Protein AF-0000000080745290 (afdb_homodimer)

Foldseek 3Di:
DPPVVVVVVVCVPPCVVVVLADADCLLVVCVCPQPVVCVLFQEFVLLVFNAAGPQLVVVLVCVVVVAQADFCVDDDPNNVVLVVLLVVLQCVVCVQQQADPVFKGKAKDQFLLRQLVLLLLLQLLVCCVDPVRFEAEEEELLDFLSNVVSCVSGVNRYYYQQDPVSLVVCLVPVPVDPSGPDQLQTAYEYEYEQARSAAQFGDDLQSQLSLCPRPSNVNYAYEYECASVLQQARNSVQNVDLNRHGQKYKYFCSSNRVDDSIIMIMGGQVNLVSSLSRDDAAPQFWPDDDPPDPVDTHGQDQDPDDDDDGDDSNSNRRHDGDPSSRSSSSSSSSVVSCVSQVGSSSSSNNLLNVLLVLLVLQQPDAAPVRHHQKDWQDPDSVQRNPSSTGGSKTKIFGAAPVGFTDQQLVVQVLCVVLRQHWDKFASRNVSVLCVSQVPDPVNVVVCVVVVDDGRPSVPQDDPRTGSMIIMGHDGSSRDVVSSVSVSLSSCCPHHPPPDDRPPPPDPPPPPPPPDPPPPPDPPPPPDPPDPPPDD/DPPVVVVVVVCVPPCVVVVLADADCLLVVCLCPQPVVCLLFQEFVLLVFNAAGPQLVVVLVCVVVVAQADFCVDDDPNNVVLVVLLVVLQCVVCVQQQADPVFKGKAKDQFLLRQLVLLLLLQLLVCCVDPVRFEAEEEELLDFLSNVVSCVSGVNRYYYQQDPVSLVVCLVPVPVDPSGPDFLQTAYEYEYEQARSAAQFGDDLQSQLSLCPRPSNVNYAYEYECASVLQQARNSVQNVDLNRHGQKYKYACSSNRVDDSIIMIMGGQVNLVSSLSRDDAAPQFWPDDDPPDPVDTHGQDQDPDDDDDGDDSNSNRRHDGDPSSRSSSSSSSSVVSCVSQVGSSSSSNNLLNVLLVLLVLQQPDAAPVRHHQKDWQDPDSVQRNPSSTGGSKTKIFGAAPVGFTDQQLVVQVLCVVLRHHWDKFASRNVSSLCVSQVPDPVNVVVCVVVVDDGRPSVPQDDPRTGSMIIMGHDGSSRDVVSSVSVSLSSCCPHHPDPDDRPPPPDPPPPPPPPDPPPPPPPPPPPDPPDPPPDD

Sequence (1070 aa):
MVDTNTALEQRSERDIRSPDMEYNLSVEDFREYEYPNMVQGAYLDHGGATIYARSLITGFSQAMIGNLWGNPHSENLPAKLSGDMIDNIRAKALDFLGADPKYFDLVFVANATAAIKLVADAFRDIGEKTPTKGFWYGCHKEAHTSIIGVRALTSGDYHCFEDDESVEEWISRPFSCQSRRGKSTSLGLFAYPGQSNLSGRRLPQDWSKRIRQHPQLRNVYTLFDAAALAMTSSLSSLFHDPMDAPDFTCLSFYKIFGFPDLGALVVRRASGHILNLRRYFGGGTIAQLSPSKDSRVMKKVPGLGDLHKIWDIHEGVEDGTLPFHSILALGVAIDTHLRLYGSMDMISRHCCYLARYLYERLVDLKHRNGSPLIELYVDSPFMYGDPSLQGPTFAFNIMKEDGSYIPWTEVERLANSAGVYIRAGGVCCPGGVAKALDYEDWEWDRIFSSGHACGSSEMAVIHNKPTGIVRASLGPMTTKRDIQAFISFLSNEFSTKSAPIPRLLGTAKDLPLREKFPYLTSEKEFSERDLVYEHMVDTNTALEQRSERDIRSPDMEYNLSVEDFREYEYPNMVQGAYLDHGGATIYARSLITGFSQAMIGNLWGNPHSENLPAKLSGDMIDNIRAKALDFLGADPKYFDLVFVANATAAIKLVADAFRDIGEKTPTKGFWYGCHKEAHTSIIGVRALTSGDYHCFEDDESVEEWISRPFSCQSRRGKSTSLGLFAYPGQSNLSGRRLPQDWSKRIRQHPQLRNVYTLFDAAALAMTSSLSSLFHDPMDAPDFTCLSFYKIFGFPDLGALVVRRASGHILNLRRYFGGGTIAQLSPSKDSRVMKKVPGLGDLHKIWDIHEGVEDGTLPFHSILALGVAIDTHLRLYGSMDMISRHCCYLARYLYERLVDLKHRNGSPLIELYVDSPFMYGDPSLQGPTFAFNIMKEDGSYIPWTEVERLANSAGVYIRAGGVCCPGGVAKALDYEDWEWDRIFSSGHACGSSEMAVIHNKPTGIVRASLGPMTTKRDIQAFISFLSNEFSTKSAPIPRLLGTAKDLPLREKFPYLTSEKEFSERDLVYEH

Organism: Fusarium oxysporum (strain Fo5176) (NCBI:txid660025)

pLDDT: mean 84.32, std 21.54, range [19.19, 98.94]

Nearest PDB structures (foldseek):
  3a9x-assembly1_B  TM=7.193E-01  e=2.492E-14  Rattus norvegicus
  3gzd-assembly1_B  TM=7.417E-01  e=5.831E-14  Homo sapiens
  3gzd-assembly2_D  TM=7.505E-01  e=1.046E-13  Homo sapiens
  3a9y-assembly1_A  TM=7.311E-01  e=6.838E-14  Rattus norvegicus
  3gzd-assembly2_C  TM=7.214E-01  e=2.201E-13  Homo sapiens

Secondary structure (DSSP, 8-state):
--TTHHHHHHHHSS----TT----THHHHHHHHH-GGGGGSEE-BTTT--PPPHHHHHHHHHHHHHS----TTS-SHHHHHHHHHHHHHHHHHHHHHT--TTTEEEEEESSHHHHHHHHHHHHHHHHTTSTTSS-EEEEETT--HHHHGGGGGTTT-EEEE-SHHHHHHHHH-TTT-TT-SS-TTS-EEEEEESB-TTT-BBPPS-HHHHHHH-GGGTTEEEEEE-TTGGGTS--HHHHSSTTTS-SEEEEETHHHHS----EEEEEEGGGTHHHHT-S---TTSEEEE-SS-GGGEEE----SSSSS----HHHHH--S---HHHHHHHHHHHHHHHHHH--HHHHHHHHHHHHHHHHHHHHH-B-TTS-BSEEE--S-GGGTT-TTTB-SEEEEEEB-TTSPBPPHHHHHHHHHHTTEE-EEE-TT-HHHHHHHHT--HHHHHHHHHTT--TT-GGGSEETTEESSEEEEE--TT--HHHHHHHHHHHHHHHSS--------S--TTSS------GGG--------TT-----/--TTHHHHHHHHSS----TT----THHHHHHHHH-GGGGGSEE-BTTT--PPPHHHHHHHHHHHHHS----TTS-SHHHHHHHHHHHHHHHHHHHHHT--TTTEEEEEESSHHHHHHHHHHHHHHHHTTSTTSS-EEEEETT--HHHHGGGGGTTT-EEEE-SHHHHHHHHH-TTT-TT-SS-TTS-EEEEEESB-TTT-BBPPS-HHHHHHH-GGGTTEEEEEE-TTGGGTS--HHHHSSTTTS-SEEEEETHHHHS----EEEEEEGGGTHHHHT-S---TTSEEEE-SS-GGGEEE----SSSSS----HHHHH--S---HHHHHHHHHHHHHHHHHH--HHHHHHHHHHHHHHHHHHHHH-B-TTS-BSEEE--S-GGGTT-TTTB-SEEEEEEB-TTSPBPPHHHHHHHHHHTTEE-EEE-TT-HHHHHHHHT--HHHHHHHHHTT--TT-GGGSEETTEESSEEEEE--TT--HHHHHHHHHHHHHHHSS--------S--GGGS------GGG--------TT-----

InterPro domains:
  IPR000192 Aminotransferase class V domain [PF00266] (43-368)
  IPR015421 Pyridoxal phosphate-dependent transferase, major domain [G3DSA:3.40.640.10] (59-334)
  IPR015422 Pyridoxal phosphate-dependent transferase, small domain [G3DSA:3.90.1150.10] (335-497)
  IPR015424 Pyridoxal phosphate-dependent transferase [SSF53383] (37-490)

Structure (mmCIF, N/CA/C/O backbone):
data_AF-0000000080745290-model_v1
#
loop_
_entity.id
_entity.type
_entity.pdbx_description
1 polymer 'Aminotransferase class V domain-containing protein'
#
loop_
_atom_site.group_PDB
_atom_site.id
_atom_site.type_symbol
_atom_site.label_atom_id
_atom_site.label_alt_id
_atom_site.label_comp_id
_atom_site.label_asym_id
_atom_site.label_entity_id
_atom_site.label_seq_id
_atom_site.pdbx_PDB_ins_code
_atom_site.Cartn_x
_atom_site.Cartn_y
_atom_site.Cartn_z
_atom_site.occupancy
_atom_site.B_iso_or_equiv
_atom_site.auth_seq_id
_atom_site.auth_comp_id
_atom_site.auth_asym_id
_atom_site.auth_atom_id
_atom_site.pdbx_PDB_model_num
ATOM 1 N N . MET A 1 1 ? -11.633 58.531 32.062 1 24.81 1 MET A N 1
ATOM 2 C CA . MET A 1 1 ? -10.75 57.375 31.953 1 24.81 1 MET A CA 1
ATOM 3 C C . MET A 1 1 ? -11.555 56.125 31.703 1 24.81 1 MET A C 1
ATOM 5 O O . MET A 1 1 ? -11 55 31.719 1 24.81 1 MET A O 1
ATOM 9 N N . VAL A 1 2 ? -12.828 56.156 31.984 1 30.78 2 VAL A N 1
ATOM 10 C CA . VAL A 1 2 ? -13.969 55.219 32 1 30.78 2 VAL A CA 1
ATOM 11 C C . VAL A 1 2 ? -14.25 54.75 30.578 1 30.78 2 VAL A C 1
ATOM 13 O O . VAL A 1 2 ? -14.797 53.656 30.391 1 30.78 2 VAL A O 1
ATOM 16 N N . ASP A 1 3 ? -14.164 55.656 29.609 1 30.8 3 ASP A N 1
ATOM 17 C CA . ASP A 1 3 ? -14.805 55.5 28.312 1 30.8 3 ASP A CA 1
ATOM 18 C C . ASP A 1 3 ? -14.008 54.562 27.422 1 30.8 3 ASP A C 1
ATOM 20 O O . ASP A 1 3 ? -14.438 54.219 26.312 1 30.8 3 ASP A O 1
ATOM 24 N N . THR A 1 4 ? -12.703 54.5 27.703 1 33.91 4 THR A N 1
ATOM 25 C CA . THR A 1 4 ? -11.844 53.781 26.781 1 33.91 4 THR A CA 1
ATOM 26 C C . THR A 1 4 ? -12.055 52.281 26.906 1 33.91 4 THR A C 1
ATOM 28 O O . THR A 1 4 ? -11.523 51.5 26.125 1 33.91 4 THR A O 1
ATOM 31 N N . ASN A 1 5 ? -12.516 51.844 28.094 1 33.38 5 ASN A N 1
ATOM 32 C CA . ASN A 1 5 ? -12.625 50.406 28.359 1 33.38 5 ASN A CA 1
ATOM 33 C C . ASN A 1 5 ? -13.727 49.75 27.531 1 33.38 5 ASN A C 1
ATOM 35 O O . ASN A 1 5 ? -13.75 48.531 27.359 1 33.38 5 ASN A O 1
ATOM 39 N N . THR A 1 6 ? -14.836 50.5 27.312 1 36.62 6 THR A N 1
ATOM 40 C CA . THR A 1 6 ? -16 49.969 26.625 1 36.62 6 THR A CA 1
ATOM 41 C C . THR A 1 6 ? -15.672 49.656 25.156 1 36.62 6 THR A C 1
ATOM 43 O O . THR A 1 6 ? -16.344 48.844 24.531 1 36.62 6 THR A O 1
ATOM 46 N N . ALA A 1 7 ? -14.797 50.469 24.672 1 38.28 7 ALA A N 1
ATOM 47 C CA . ALA A 1 7 ? -14.508 50.375 23.25 1 38.28 7 ALA A CA 1
ATOM 48 C C . ALA A 1 7 ? -13.797 49.062 22.906 1 38.28 7 ALA A C 1
ATOM 50 O O . ALA A 1 7 ? -13.93 48.531 21.797 1 38.28 7 ALA A O 1
ATOM 51 N N . LEU A 1 8 ? -12.977 48.531 23.859 1 35.56 8 LEU A N 1
ATOM 52 C CA . LEU A 1 8 ? -12.266 47.281 23.656 1 35.56 8 LEU A CA 1
ATOM 53 C C . LEU A 1 8 ? -13.227 46.094 23.672 1 35.56 8 LEU A C 1
ATOM 55 O O . LEU A 1 8 ? -13.016 45.125 22.953 1 35.56 8 LEU A O 1
ATOM 59 N N . GLU A 1 9 ? -14.203 46.094 24.656 1 34.75 9 GLU A N 1
ATOM 60 C CA . GLU A 1 9 ? -15.156 45 24.766 1 34.75 9 GLU A CA 1
ATOM 61 C C . GLU A 1 9 ? -15.977 44.875 23.484 1 34.75 9 GLU A C 1
ATOM 63 O O . GLU A 1 9 ? -16.281 43.75 23.047 1 34.75 9 GLU A O 1
ATOM 68 N N . GLN A 1 10 ? -16.594 45.969 23.016 1 34.38 10 GLN A N 1
ATOM 69 C CA . GLN A 1 10 ? -17.438 46 21.828 1 34.38 10 GLN A CA 1
ATOM 70 C C . GLN A 1 10 ? -16.641 45.656 20.562 1 34.38 10 GLN A C 1
ATOM 72 O O . GLN A 1 10 ? -17.203 45.125 19.594 1 34.38 10 GLN A O 1
ATOM 77 N N . ARG A 1 11 ? -15.43 46.125 20.422 1 35.78 11 ARG A N 1
ATOM 78 C CA . ARG A 1 11 ? -14.617 45.844 19.25 1 35.78 11 ARG A CA 1
ATOM 79 C C . ARG A 1 11 ? -14.219 44.375 19.188 1 35.78 11 ARG A C 1
ATOM 81 O O . ARG A 1 11 ? -13.797 43.875 18.141 1 35.78 11 ARG A O 1
ATOM 88 N N . SER A 1 12 ? -14.094 43.656 20.344 1 34.28 12 SER A N 1
ATOM 89 C CA . SER A 1 12 ? -13.648 42.281 20.375 1 34.28 12 SER A CA 1
ATOM 90 C C . SER A 1 12 ? -14.695 41.344 19.75 1 34.28 12 SER A C 1
ATOM 92 O O . SER A 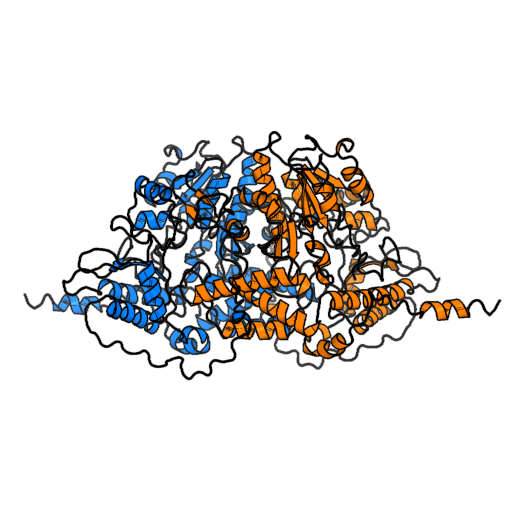1 12 ? -14.344 40.375 19.094 1 34.28 12 SER A O 1
ATOM 94 N N . GLU A 1 13 ? -15.953 41.406 20.188 1 35.72 13 GLU A N 1
ATOM 95 C CA . GLU A 1 13 ? -17.016 40.719 19.453 1 35.72 13 GLU A CA 1
ATOM 96 C C . GLU A 1 13 ? -17.141 41.281 18.031 1 35.72 13 GLU A C 1
ATOM 98 O O . GLU A 1 13 ? -18.109 41 17.328 1 35.72 13 GLU A O 1
ATOM 103 N N . ARG A 1 14 ? -16.609 42.406 17.812 1 34.97 14 ARG A N 1
ATOM 104 C CA . ARG A 1 14 ? -16.703 42.938 16.453 1 34.97 14 ARG A CA 1
ATOM 105 C C . ARG A 1 14 ? -16.562 41.844 15.414 1 34.97 14 ARG A C 1
ATOM 107 O O . ARG A 1 14 ? -15.891 40.844 15.664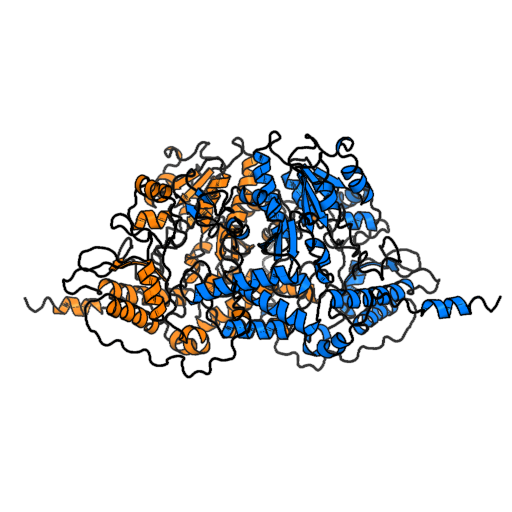 1 34.97 14 ARG A O 1
ATOM 114 N N . ASP A 1 15 ? -17.391 41.844 14.281 1 38.53 15 ASP A N 1
ATOM 115 C CA . ASP A 1 15 ? -17.766 41.094 13.078 1 38.53 15 ASP A CA 1
ATOM 116 C C . ASP A 1 15 ? -16.531 40.625 12.312 1 38.53 15 ASP A C 1
ATOM 118 O O . ASP A 1 15 ? -16.109 41.281 11.359 1 38.53 15 ASP A O 1
ATOM 122 N N . ILE A 1 16 ? -15.469 40.438 12.844 1 42.81 16 ILE A N 1
ATOM 123 C CA . ILE A 1 16 ? -14.461 39.812 11.977 1 42.81 16 ILE A CA 1
ATOM 124 C C . ILE A 1 16 ? -15.109 38.688 11.164 1 42.81 16 ILE A C 1
ATOM 126 O O . ILE A 1 16 ? -15.125 37.531 11.594 1 42.81 16 ILE A O 1
ATOM 130 N N . ARG A 1 17 ? -16.25 38.844 10.836 1 47.91 17 ARG A N 1
ATOM 131 C CA . ARG A 1 17 ? -16.875 38 9.797 1 47.91 17 ARG A CA 1
ATOM 132 C C . ARG A 1 17 ? -15.984 37.906 8.57 1 47.91 17 ARG A C 1
ATOM 134 O O . ARG A 1 17 ? -16.172 38.656 7.598 1 47.91 17 ARG A O 1
ATOM 141 N N . SER A 1 18 ? -14.734 37.562 8.781 1 65.62 18 SER A N 1
ATOM 142 C CA . SER A 1 18 ? -13.961 37.312 7.57 1 65.62 18 SER A CA 1
ATOM 143 C C . SER A 1 18 ? -14.641 36.281 6.688 1 65.62 18 SER A C 1
ATOM 145 O O . SER A 1 18 ? -15.172 35.281 7.184 1 65.62 18 SER A O 1
ATOM 147 N N . PRO A 1 19 ? -14.992 36.719 5.523 1 72.5 19 PRO A N 1
ATOM 148 C CA . PRO A 1 19 ? -15.609 35.781 4.578 1 72.5 19 PRO A CA 1
ATOM 149 C C . PRO A 1 19 ? -14.93 34.406 4.574 1 72.5 19 PRO A C 1
ATOM 151 O O . PRO A 1 19 ? -15.508 33.438 4.082 1 72.5 19 PRO A O 1
ATOM 154 N N . ASP A 1 20 ? -13.898 34.375 5.367 1 85.5 20 ASP A N 1
ATOM 155 C CA . ASP A 1 20 ? -13.141 33.125 5.344 1 85.5 20 ASP A CA 1
ATOM 156 C C . ASP A 1 20 ? -13.43 32.281 6.578 1 85.5 20 ASP A C 1
ATOM 158 O O . ASP A 1 20 ? -12.844 31.219 6.762 1 85.5 20 ASP A O 1
ATOM 162 N N . MET A 1 21 ? -14.383 32.719 7.402 1 90.75 21 MET A N 1
ATOM 163 C CA . MET A 1 21 ? -14.758 32 8.609 1 90.75 21 MET A CA 1
ATOM 164 C C . MET A 1 21 ? -16.281 31.859 8.719 1 90.75 21 MET A C 1
ATOM 166 O O . MET A 1 21 ? -16.984 32.875 8.82 1 90.75 21 MET A O 1
ATOM 170 N N . GLU A 1 22 ? -16.688 30.672 8.742 1 94.38 22 GLU A N 1
ATOM 171 C CA . GLU A 1 22 ? -18.109 30.406 8.891 1 94.38 22 GLU A CA 1
ATOM 172 C C . GLU A 1 22 ? -18.359 29.031 9.523 1 94.38 22 GLU A C 1
ATOM 174 O O . GLU A 1 22 ? -17.859 28.016 9.023 1 94.38 22 GLU A O 1
ATOM 179 N N . TYR A 1 23 ? -19.047 29.078 10.641 1 96.44 23 TYR A N 1
ATOM 180 C CA . TYR A 1 23 ? -19.438 27.828 11.266 1 96.44 23 TYR A CA 1
ATOM 181 C C . TYR A 1 23 ? -20.516 27.109 10.445 1 96.44 23 TYR A C 1
ATOM 183 O O . TYR A 1 23 ? -21.562 27.688 10.164 1 96.44 23 TYR A O 1
ATOM 191 N N . ASN A 1 24 ? -20.297 25.922 10.07 1 96.12 24 ASN A N 1
ATOM 192 C CA . ASN A 1 24 ? -21.266 25.141 9.297 1 96.12 24 ASN A CA 1
ATOM 193 C C . ASN A 1 24 ? -22.281 24.453 10.195 1 96.12 24 ASN A C 1
ATOM 195 O O . ASN A 1 24 ? -22.047 23.344 10.68 1 96.12 24 ASN A O 1
ATOM 199 N N . LEU A 1 25 ? -23.438 24.953 10.305 1 95.62 25 LEU A N 1
ATOM 200 C CA . LEU A 1 25 ? -24.469 24.453 11.211 1 95.62 25 LEU A CA 1
ATOM 201 C C . LEU A 1 25 ? -24.938 23.062 10.797 1 95.62 25 LEU A C 1
ATOM 203 O O . LEU A 1 25 ? -25.438 22.297 11.625 1 95.62 25 LEU A O 1
ATOM 207 N N . SER A 1 26 ? -24.781 22.734 9.531 1 95.81 26 SER A N 1
ATOM 208 C CA . SER A 1 26 ? -25.219 21.422 9.047 1 95.81 26 SER A CA 1
ATOM 209 C C . SER A 1 26 ? -24.469 20.297 9.75 1 95.81 26 SER A C 1
ATOM 211 O O . SER A 1 26 ? -24.984 19.188 9.883 1 95.81 26 SER A O 1
ATOM 213 N N . VAL A 1 27 ? -23.266 20.562 10.188 1 97.38 27 VAL A N 1
ATOM 214 C CA . VAL A 1 27 ? -22.453 19.562 10.859 1 97.38 27 VAL A CA 1
ATOM 215 C C . VAL A 1 27 ? -23.141 19.109 12.141 1 97.38 27 VAL A C 1
ATOM 217 O O . VAL A 1 27 ? -23.141 17.922 12.484 1 97.38 27 VAL A O 1
ATOM 220 N N . GLU A 1 28 ? -23.812 20.047 12.812 1 95.38 28 GLU A N 1
ATOM 221 C CA . GLU A 1 28 ? -24.547 19.703 14.023 1 95.38 28 GLU A CA 1
ATOM 222 C C . GLU A 1 28 ? -25.703 18.75 13.711 1 95.38 28 GLU A C 1
ATOM 224 O O . GLU A 1 28 ? -26.031 17.891 14.539 1 95.38 28 GLU A O 1
ATOM 229 N N . ASP A 1 29 ? -26.203 18.859 12.562 1 95.56 29 ASP A N 1
ATOM 230 C CA . ASP A 1 29 ? -27.391 18.094 12.188 1 95.56 29 ASP A CA 1
ATOM 231 C C . ASP A 1 29 ? -27.047 16.641 11.922 1 95.56 29 ASP A C 1
ATOM 233 O O . ASP A 1 29 ? -27.766 15.734 12.352 1 95.56 29 ASP A O 1
ATOM 237 N N . PHE A 1 30 ? -25.922 16.422 11.234 1 96.88 30 PHE A N 1
ATOM 238 C CA . PHE A 1 30 ? -25.672 15.047 10.805 1 96.88 30 PHE A CA 1
ATOM 239 C C . PHE A 1 30 ? -24.625 14.383 11.688 1 96.88 30 PHE A C 1
ATOM 241 O O . PHE A 1 30 ? -24.422 13.172 11.609 1 96.88 30 PHE A O 1
ATOM 248 N N . ARG A 1 31 ? -24.016 15.047 12.586 1 96.12 31 ARG A N 1
ATOM 249 C CA . ARG A 1 31 ? -22.859 14.562 13.352 1 96.12 31 ARG A CA 1
ATOM 250 C C . ARG A 1 31 ? -23.219 13.305 14.141 1 96.12 31 ARG A C 1
ATOM 252 O O . ARG A 1 31 ? -22.484 12.312 14.109 1 96.12 31 ARG A O 1
ATOM 259 N N . GLU A 1 32 ? -24.297 13.234 14.773 1 93.94 32 GLU A N 1
ATOM 260 C CA . GLU A 1 32 ? -24.672 12.117 15.625 1 93.94 32 GLU A CA 1
ATOM 261 C C . GLU A 1 32 ? -24.969 10.867 14.805 1 93.94 32 GLU A C 1
ATOM 263 O O . GLU A 1 32 ? -24.656 9.75 15.227 1 93.94 32 GLU A O 1
ATOM 268 N N . TYR A 1 33 ? -25.5 11.086 13.688 1 96.25 33 TYR A N 1
ATOM 269 C CA . TYR A 1 33 ? -25.891 9.953 12.844 1 96.25 33 TYR A CA 1
ATOM 270 C C . TYR A 1 33 ? -24.703 9.453 12.039 1 96.25 33 TYR A C 1
ATOM 272 O O . TYR A 1 33 ? -24.453 8.242 11.953 1 96.25 33 TYR A O 1
ATOM 280 N N . GLU A 1 34 ? -23.938 10.328 11.43 1 98 34 GLU A N 1
ATOM 281 C CA . GLU A 1 34 ? -22.859 9.969 10.5 1 98 34 GLU A CA 1
ATOM 282 C C . GLU A 1 34 ? -21.594 9.562 11.25 1 98 34 GLU A C 1
ATOM 284 O O . GLU A 1 34 ? -20.766 8.828 10.711 1 98 34 GLU A O 1
ATOM 289 N N . TYR A 1 35 ? -21.531 10.07 12.508 1 97.19 35 TYR A N 1
ATOM 290 C CA . TYR A 1 35 ? -20.328 9.773 13.297 1 97.19 35 TYR A CA 1
ATOM 291 C C . TYR A 1 35 ? -20.703 9.281 14.688 1 97.19 35 TYR A C 1
ATOM 293 O O . TYR A 1 35 ? -20.312 9.875 15.695 1 97.19 35 TYR A O 1
ATOM 301 N N . PRO A 1 36 ? -21.328 8.141 14.719 1 93.56 36 PRO A N 1
ATOM 302 C CA . PRO A 1 36 ? -21.812 7.633 16 1 93.56 36 PRO A CA 1
ATOM 303 C C . PRO A 1 36 ? -20.672 7.293 16.969 1 93.56 36 PRO A C 1
ATOM 305 O O . PRO A 1 36 ? -20.844 7.371 18.188 1 93.56 36 PRO A O 1
ATOM 308 N N . ASN A 1 37 ? -19.562 6.98 16.453 1 89.94 37 ASN A N 1
ATOM 309 C CA . ASN A 1 37 ? -18.438 6.555 17.281 1 89.94 37 ASN A CA 1
ATOM 310 C C . ASN A 1 37 ? -17.812 7.73 18.031 1 89.94 37 ASN A C 1
ATOM 312 O O . ASN A 1 37 ? -17.062 7.535 18.984 1 89.94 37 ASN A O 1
ATOM 316 N N . MET A 1 38 ? -18.109 8.93 17.688 1 92.38 38 MET A N 1
ATOM 317 C CA . MET A 1 38 ? -17.484 10.109 18.281 1 92.38 38 MET A CA 1
ATOM 318 C C . MET A 1 38 ? -18.219 10.523 19.562 1 92.38 38 MET A C 1
ATOM 320 O O . MET A 1 38 ? -17.781 11.43 20.266 1 92.38 38 MET A O 1
ATOM 324 N N . VAL A 1 39 ? -19.266 9.781 19.844 1 85.38 39 VAL A N 1
ATOM 325 C CA . VAL A 1 39 ? -19.984 10.031 21.094 1 85.38 39 VAL A CA 1
ATOM 326 C C . VAL A 1 39 ? -19.125 9.602 22.281 1 85.38 39 VAL A C 1
ATOM 328 O O . VAL A 1 39 ? -19.312 10.078 23.406 1 85.38 39 VAL A O 1
ATOM 331 N N . GLN A 1 40 ? -18.141 8.898 21.984 1 83.62 40 GLN A N 1
ATOM 332 C CA . GLN A 1 40 ? -17.266 8.344 23.016 1 83.62 40 GLN A CA 1
ATOM 333 C C . GLN A 1 40 ? -16.375 9.422 23.625 1 83.62 40 GLN A C 1
ATOM 335 O O . GLN A 1 40 ? -15.836 9.242 24.719 1 83.62 40 GLN A O 1
ATOM 340 N N . GLY A 1 41 ? -16.219 10.539 22.938 1 93.44 41 GLY A N 1
ATOM 341 C CA . GLY A 1 41 ? -15.375 11.617 23.422 1 93.44 41 GLY A CA 1
ATOM 342 C C . GLY A 1 41 ? -15.07 12.656 22.359 1 93.44 41 GLY A C 1
ATOM 343 O O . GLY A 1 41 ? -15.531 12.547 21.234 1 93.44 41 GLY A O 1
ATOM 344 N N . ALA A 1 42 ? -14.367 13.711 22.859 1 97.56 42 ALA A N 1
ATOM 345 C CA . ALA A 1 42 ? -13.93 14.75 21.938 1 97.56 42 ALA A CA 1
ATOM 346 C C . ALA A 1 42 ? -12.672 14.32 21.188 1 97.56 42 ALA A C 1
ATOM 348 O O . ALA A 1 42 ? -11.586 14.234 21.766 1 97.56 42 ALA A O 1
ATOM 349 N N . TYR A 1 43 ? -12.836 13.977 19.953 1 97.94 43 TYR A N 1
ATOM 350 C CA . TYR A 1 43 ? -11.727 13.523 19.125 1 97.94 43 TYR A CA 1
ATOM 351 C C . TYR A 1 43 ? -10.984 14.711 18.516 1 97.94 43 TYR A C 1
ATOM 353 O O . TYR A 1 43 ? -11.531 15.414 17.656 1 97.94 43 TYR A O 1
ATOM 361 N N . LEU A 1 44 ? -9.727 14.93 18.891 1 98.5 44 LEU A N 1
ATOM 362 C CA . LEU A 1 44 ? -8.945 16.078 18.453 1 98.5 44 LEU A CA 1
ATOM 363 C C . LEU A 1 44 ? -7.594 15.633 17.891 1 98.5 44 LEU A C 1
ATOM 365 O O . LEU A 1 44 ? -6.578 16.297 18.109 1 98.5 44 LEU A O 1
ATOM 369 N N . ASP A 1 45 ? -7.531 14.477 17.266 1 97.75 45 ASP A N 1
ATOM 370 C CA . ASP A 1 45 ? -6.344 13.977 16.594 1 97.75 45 ASP A CA 1
ATOM 371 C C . ASP A 1 45 ? -6.629 13.727 15.109 1 97.75 45 ASP A C 1
ATOM 373 O O . ASP A 1 45 ? -6.234 12.695 14.555 1 97.75 45 ASP A O 1
ATOM 377 N N . HIS A 1 46 ? -7.336 14.648 14.477 1 97.94 46 HIS A N 1
ATOM 378 C CA . HIS A 1 46 ? -7.652 14.539 13.055 1 97.94 46 HIS A CA 1
ATOM 379 C C . HIS A 1 46 ? -6.387 14.617 12.203 1 97.94 46 HIS A C 1
ATOM 381 O O . HIS A 1 46 ? -6.375 14.148 11.062 1 97.94 46 HIS A O 1
ATOM 387 N N . GLY A 1 47 ? -5.277 15.258 12.734 1 96.25 47 GLY A N 1
ATOM 388 C CA . GLY A 1 47 ? -4 15.289 12.039 1 96.25 47 GLY A CA 1
ATOM 389 C C . GLY A 1 47 ? -3.391 13.906 11.859 1 96.25 47 GLY A C 1
ATOM 390 O O . GLY A 1 47 ? -2.625 13.68 10.922 1 96.25 47 GLY A O 1
ATOM 391 N N . GLY A 1 48 ? -3.678 12.984 12.812 1 95.44 48 GLY A N 1
ATOM 392 C CA . GLY A 1 48 ? -3.297 11.594 12.633 1 95.44 48 GLY A CA 1
ATOM 393 C C . GLY A 1 48 ? -4.156 10.875 11.617 1 95.44 48 GLY A C 1
ATOM 394 O O . GLY A 1 48 ? -3.654 10.398 10.594 1 95.44 48 GLY A O 1
ATOM 395 N N . ALA A 1 49 ? -5.348 10.758 11.898 1 96.56 49 ALA A N 1
ATOM 396 C CA . ALA A 1 49 ? -6.379 10.242 11.008 1 96.56 49 ALA A CA 1
ATOM 397 C C . ALA A 1 49 ? -7.746 10.828 11.352 1 96.56 49 ALA A C 1
ATOM 399 O O . ALA A 1 49 ? -8.102 10.922 12.531 1 96.56 49 ALA A O 1
ATOM 400 N N . THR A 1 50 ? -8.469 11.273 10.344 1 97.94 50 THR A N 1
ATOM 401 C CA . THR A 1 50 ? -9.812 11.758 10.633 1 97.94 50 THR A CA 1
ATOM 402 C C . THR A 1 50 ? -10.797 10.594 10.711 1 97.94 50 THR A C 1
ATOM 404 O O . THR A 1 50 ? -10.398 9.43 10.648 1 97.94 50 THR A O 1
ATOM 407 N N . ILE A 1 51 ? -12.055 10.914 10.992 1 97.62 51 ILE A N 1
ATOM 408 C CA . ILE A 1 51 ? -13.047 9.867 11.219 1 97.62 51 ILE A CA 1
ATOM 409 C C . ILE A 1 51 ? -13.945 9.727 9.992 1 97.62 51 ILE A C 1
ATOM 411 O O . ILE A 1 51 ? -14.266 10.727 9.336 1 97.62 51 ILE A O 1
ATOM 415 N N . TYR A 1 52 ? -14.273 8.531 9.586 1 98.12 52 TYR A N 1
ATOM 416 C CA . TYR A 1 52 ? -15.094 8.234 8.414 1 98.12 52 TYR A CA 1
ATOM 417 C C . TYR A 1 52 ? -16.578 8.273 8.758 1 98.12 52 TYR A C 1
ATOM 419 O O . TYR A 1 52 ? -16.969 7.918 9.875 1 98.12 52 TYR A O 1
ATOM 427 N N . ALA A 1 53 ? -17.391 8.625 7.82 1 98.5 53 ALA A N 1
ATOM 428 C CA . ALA A 1 53 ? -18.844 8.695 7.996 1 98.5 53 ALA A CA 1
ATOM 429 C C . ALA A 1 53 ? -19.469 7.305 7.941 1 98.5 53 ALA A C 1
ATOM 431 O O . ALA A 1 53 ? -19.016 6.445 7.184 1 98.5 53 ALA A O 1
ATOM 432 N N . ARG A 1 54 ? -20.516 7.148 8.656 1 98.19 54 ARG A N 1
ATOM 433 C CA . ARG A 1 54 ? -21.297 5.914 8.633 1 98.19 54 ARG A CA 1
ATOM 434 C C . ARG A 1 54 ? -21.766 5.582 7.215 1 98.19 54 ARG A C 1
ATOM 436 O O . ARG A 1 54 ? -21.688 4.434 6.781 1 98.19 54 ARG A O 1
ATOM 443 N N . SER A 1 55 ? -22.188 6.547 6.488 1 98.62 55 SER A N 1
ATOM 444 C CA . SER A 1 55 ? -22.719 6.336 5.152 1 98.62 55 SER A CA 1
ATOM 445 C C . SER A 1 55 ? -21.641 5.918 4.172 1 98.62 55 SER A C 1
ATOM 447 O O . SER A 1 55 ? -21.906 5.23 3.186 1 98.62 55 SER A O 1
ATOM 449 N N . LEU A 1 56 ? -20.422 6.359 4.398 1 98.75 56 LEU A N 1
ATOM 450 C CA . LEU A 1 56 ? -19.297 5.879 3.596 1 98.75 56 LEU A CA 1
ATOM 451 C C . LEU A 1 56 ? -19.141 4.371 3.744 1 98.75 56 LEU A C 1
ATOM 453 O O . LEU A 1 56 ? -19.031 3.652 2.748 1 98.75 56 LEU A O 1
ATOM 457 N N . ILE A 1 57 ? -19.203 3.852 4.996 1 98.62 57 ILE A N 1
ATOM 458 C CA . ILE A 1 57 ? -18.969 2.439 5.285 1 98.62 57 ILE A CA 1
ATOM 459 C C . ILE A 1 57 ? -20.141 1.611 4.758 1 98.62 57 ILE A C 1
ATOM 461 O O . ILE A 1 57 ? -19.938 0.562 4.145 1 98.62 57 ILE A O 1
ATOM 465 N N . THR A 1 58 ? -21.344 2.119 4.957 1 98.31 58 THR A N 1
ATOM 466 C CA . THR A 1 58 ? -22.516 1.38 4.508 1 98.31 58 THR A CA 1
ATOM 467 C C . THR A 1 58 ? -22.594 1.371 2.982 1 98.31 58 THR A C 1
ATOM 469 O O . THR A 1 58 ? -22.938 0.354 2.381 1 98.31 58 THR A O 1
ATOM 472 N N . GLY A 1 59 ? -22.297 2.531 2.34 1 98.56 59 GLY A N 1
ATOM 473 C CA . GLY A 1 59 ? -22.266 2.582 0.888 1 98.56 59 GLY A CA 1
ATOM 474 C C . GLY A 1 59 ? -21.219 1.671 0.282 1 98.56 59 GLY A C 1
ATOM 475 O O . GLY A 1 59 ? -21.469 1.012 -0.729 1 98.56 59 GLY A O 1
ATOM 476 N N . PHE A 1 60 ? -20.125 1.636 0.911 1 98.62 60 PHE A N 1
ATOM 477 C CA . PHE A 1 60 ? -19.047 0.751 0.471 1 98.62 60 PHE A CA 1
ATOM 478 C C . PHE A 1 60 ? -19.469 -0.708 0.574 1 98.62 60 PHE A C 1
ATOM 480 O O . PHE A 1 60 ? -19.266 -1.489 -0.355 1 98.62 60 PHE A O 1
ATOM 487 N N . SER A 1 61 ? -20.031 -1.064 1.678 1 98.12 61 SER A N 1
ATOM 488 C CA . SER A 1 61 ? -20.5 -2.43 1.894 1 98.12 61 SER A CA 1
ATOM 489 C C . SER A 1 61 ? -21.516 -2.842 0.828 1 98.12 61 SER A C 1
ATOM 491 O O . SER A 1 61 ? -21.438 -3.953 0.296 1 98.12 61 SER A O 1
ATOM 493 N N . GLN A 1 62 ? -22.359 -1.962 0.497 1 97.88 62 GLN A N 1
ATOM 494 C CA . GLN A 1 62 ? -23.375 -2.238 -0.521 1 97.88 62 GLN A CA 1
ATOM 495 C C . GLN A 1 62 ? -22.734 -2.436 -1.892 1 97.88 62 GLN A C 1
ATOM 497 O O . GLN A 1 62 ? -23.109 -3.344 -2.635 1 97.88 62 GLN A O 1
ATOM 502 N N . ALA A 1 63 ? -21.781 -1.611 -2.203 1 97.62 63 ALA A N 1
ATOM 503 C CA . ALA A 1 63 ? -21.094 -1.709 -3.484 1 97.62 63 ALA A CA 1
ATOM 504 C C . ALA A 1 63 ? -20.312 -3.016 -3.588 1 97.62 63 ALA A C 1
ATOM 506 O O . ALA A 1 63 ? -20.234 -3.615 -4.664 1 97.62 63 ALA A O 1
ATOM 507 N N . MET A 1 64 ? -19.75 -3.451 -2.506 1 97.69 64 MET A N 1
ATOM 508 C CA . MET A 1 64 ? -18.953 -4.68 -2.473 1 97.69 64 MET A CA 1
ATOM 509 C C . MET A 1 64 ? -19.844 -5.902 -2.662 1 97.69 64 MET A C 1
ATOM 511 O O . MET A 1 64 ? -19.531 -6.785 -3.461 1 97.69 64 MET A O 1
ATOM 515 N N . ILE A 1 65 ? -20.938 -5.938 -1.974 1 96.19 65 ILE A N 1
ATOM 516 C CA . ILE A 1 65 ? -21.797 -7.113 -1.971 1 96.19 65 ILE A CA 1
ATOM 517 C C . ILE A 1 65 ? -22.625 -7.152 -3.258 1 96.19 65 ILE A C 1
ATOM 519 O O . ILE A 1 65 ? -22.922 -8.227 -3.781 1 96.19 65 ILE A O 1
ATOM 523 N N . GLY A 1 66 ? -22.812 -6.004 -3.848 1 93.94 66 GLY A N 1
ATOM 524 C CA . GLY A 1 66 ? -23.734 -5.906 -4.973 1 93.94 66 GLY A CA 1
ATOM 525 C C . GLY A 1 66 ? -23.062 -6.176 -6.309 1 93.94 66 GLY A C 1
ATOM 526 O O . GLY A 1 66 ? -23.75 -6.348 -7.324 1 93.94 66 GLY A O 1
ATOM 527 N N . ASN A 1 67 ? -21.781 -6.277 -6.371 1 93.12 67 ASN A N 1
ATOM 528 C CA . ASN A 1 67 ? -21.078 -6.438 -7.633 1 93.12 67 ASN A CA 1
ATOM 529 C C . ASN A 1 67 ? -19.969 -7.496 -7.527 1 93.12 67 ASN A C 1
ATOM 531 O O . ASN A 1 67 ? -19.484 -7.777 -6.434 1 93.12 67 ASN A O 1
ATOM 535 N N . LEU A 1 68 ? -19.75 -8.117 -8.656 1 94.81 68 LEU A N 1
ATOM 536 C CA . LEU A 1 68 ? -18.609 -9.023 -8.773 1 94.81 68 LEU A CA 1
ATOM 537 C C . LEU A 1 68 ? -17.375 -8.297 -9.281 1 94.81 68 LEU A C 1
ATOM 539 O O . LEU A 1 68 ? -17.312 -7.914 -10.453 1 94.81 68 LEU A O 1
ATOM 543 N N . TRP A 1 69 ? -16.422 -8.117 -8.367 1 95.75 69 TRP A N 1
ATOM 544 C CA . TRP A 1 69 ? -15.211 -7.383 -8.703 1 95.75 69 TRP A CA 1
ATOM 545 C C . TRP A 1 69 ? -14.055 -8.336 -8.969 1 95.75 69 TRP A C 1
ATOM 547 O O . TRP A 1 69 ? -13.68 -9.133 -8.102 1 95.75 69 TRP A O 1
ATOM 557 N N . GLY A 1 70 ? -13.508 -8.312 -10.156 1 96.12 70 GLY A N 1
ATOM 558 C CA . GLY A 1 70 ? -12.367 -9.133 -10.508 1 96.12 70 GLY A CA 1
ATOM 559 C C . GLY A 1 70 ? -11.07 -8.352 -10.586 1 96.12 70 GLY A C 1
ATOM 560 O O . GLY A 1 70 ? -11.078 -7.117 -10.508 1 96.12 70 GLY A O 1
ATOM 561 N N . ASN A 1 71 ? -9.977 -9.016 -10.609 1 94.25 71 ASN A N 1
ATOM 562 C CA . ASN A 1 71 ? -8.672 -8.375 -10.742 1 94.25 71 ASN A CA 1
ATOM 563 C C . ASN A 1 71 ? -8.594 -7.527 -12.008 1 94.25 71 ASN A C 1
ATOM 565 O O . ASN A 1 71 ? -8.758 -8.047 -13.117 1 94.25 71 ASN A O 1
ATOM 569 N N . PRO A 1 72 ? -8.219 -6.305 -11.906 1 93 72 PRO A N 1
ATOM 570 C CA . PRO A 1 72 ? -8.289 -5.398 -13.055 1 93 72 PRO A CA 1
ATOM 571 C C . PRO A 1 72 ? -7.27 -5.746 -14.141 1 93 72 PRO A C 1
ATOM 573 O O . PRO A 1 72 ? -7.328 -5.203 -15.25 1 93 72 PRO A O 1
ATOM 576 N N . HIS A 1 73 ? -6.383 -6.605 -13.906 1 85.62 73 HIS A N 1
ATOM 577 C CA . HIS A 1 73 ? -5.387 -6.992 -14.898 1 85.62 73 HIS A CA 1
ATOM 578 C C . HIS A 1 73 ? -5.938 -8.047 -15.852 1 85.62 73 HIS A C 1
ATOM 580 O O . HIS A 1 73 ? -5.316 -8.359 -16.875 1 85.62 73 HIS A O 1
ATOM 586 N N . SER A 1 74 ? -7.078 -8.586 -15.547 1 86.06 74 SER A N 1
ATOM 587 C CA . SER A 1 74 ? -7.758 -9.516 -16.453 1 86.06 74 SER A CA 1
ATOM 588 C C . SER A 1 74 ? -8.703 -8.781 -17.391 1 86.06 74 SER A C 1
ATOM 590 O O . SER A 1 74 ? -8.852 -7.559 -17.297 1 86.06 74 SER A O 1
ATOM 592 N N . GLU A 1 75 ? -9.266 -9.531 -18.422 1 87.25 75 GLU A N 1
ATOM 593 C CA . GLU A 1 75 ? -10.148 -8.898 -19.391 1 87.25 75 GLU A CA 1
ATOM 594 C C . GLU A 1 75 ? -11.555 -9.492 -19.328 1 87.25 75 GLU A C 1
ATOM 596 O O . GLU A 1 75 ? -12.422 -9.125 -20.125 1 87.25 75 GLU A O 1
ATOM 601 N N . ASN A 1 76 ? -11.766 -10.414 -18.344 1 92.56 76 ASN A N 1
ATOM 602 C CA . ASN A 1 76 ? -13.133 -10.898 -18.188 1 92.56 76 ASN A CA 1
ATOM 603 C C . ASN A 1 76 ? -14.055 -9.812 -17.656 1 92.56 76 ASN A C 1
ATOM 605 O O . ASN A 1 76 ? -13.594 -8.773 -17.188 1 92.56 76 ASN A O 1
ATOM 609 N N . LEU A 1 77 ? -15.352 -10 -17.656 1 94.12 77 LEU A N 1
ATOM 610 C CA . LEU A 1 77 ? -16.328 -8.953 -17.391 1 94.12 77 LEU A CA 1
ATOM 611 C C . LEU A 1 77 ? -16.172 -8.406 -15.977 1 94.12 77 LEU A C 1
ATOM 613 O O . LEU A 1 77 ? -16.125 -7.188 -15.781 1 94.12 77 LEU A O 1
ATOM 617 N N . PRO A 1 78 ? -16.062 -9.258 -14.945 1 95.56 78 PRO A N 1
ATOM 618 C CA . PRO A 1 78 ? -15.828 -8.719 -13.602 1 95.56 78 PRO A CA 1
ATOM 619 C C . PRO A 1 78 ? -14.539 -7.895 -13.516 1 95.56 78 PRO A C 1
ATOM 621 O O . PRO A 1 78 ? -14.508 -6.875 -12.828 1 95.56 78 PRO A O 1
ATOM 624 N N . ALA A 1 79 ? -13.484 -8.352 -14.164 1 95.94 79 ALA A N 1
ATOM 625 C CA . ALA A 1 79 ? -12.211 -7.641 -14.188 1 95.94 79 ALA A CA 1
ATOM 626 C C . ALA A 1 79 ? -12.336 -6.305 -14.914 1 95.94 79 ALA A C 1
ATOM 628 O O . ALA A 1 79 ? -11.789 -5.293 -14.469 1 95.94 79 ALA A O 1
ATOM 629 N N . LYS A 1 80 ? -13.008 -6.324 -16.016 1 95.75 80 LYS A N 1
ATOM 630 C CA . LYS A 1 80 ? -13.242 -5.102 -16.766 1 95.75 80 LYS A CA 1
ATOM 631 C C . LYS A 1 80 ? -14.031 -4.086 -15.945 1 95.75 80 LYS A C 1
ATOM 633 O O . LYS A 1 80 ? -13.758 -2.887 -15.992 1 95.75 80 LYS A O 1
ATOM 638 N N . LEU A 1 81 ? -14.992 -4.586 -15.234 1 96.19 81 LEU A N 1
ATOM 639 C CA . LEU A 1 81 ? -15.766 -3.725 -14.344 1 96.19 81 LEU A CA 1
ATOM 640 C C . LEU A 1 81 ? -14.859 -3.016 -13.344 1 96.19 81 LEU A C 1
ATOM 642 O O . LEU A 1 81 ? -15.008 -1.813 -13.117 1 96.19 81 LEU A O 1
ATOM 646 N N . SER A 1 82 ? -13.969 -3.756 -12.766 1 97.62 82 SER A N 1
ATOM 647 C CA . SER A 1 82 ? -13.008 -3.188 -11.828 1 97.62 82 SER A CA 1
ATOM 648 C C . SER A 1 82 ? -12.117 -2.148 -12.508 1 97.62 82 SER A C 1
ATOM 650 O O . SER A 1 82 ? -11.844 -1.09 -11.938 1 97.62 82 SER A O 1
ATOM 652 N N . GLY A 1 83 ? -11.617 -2.475 -13.695 1 97.12 83 GLY A N 1
ATOM 653 C CA . GLY A 1 83 ? -10.781 -1.54 -14.438 1 97.12 83 GLY A CA 1
ATOM 654 C C . GLY A 1 83 ? -11.477 -0.222 -14.727 1 97.12 83 GLY A C 1
ATOM 655 O O . GLY A 1 83 ? -10.898 0.848 -14.523 1 97.12 83 GLY A O 1
ATOM 656 N N . ASP A 1 84 ? -12.711 -0.307 -15.18 1 97.19 84 ASP A N 1
ATOM 657 C CA . ASP A 1 84 ? -13.5 0.886 -15.469 1 97.19 84 ASP A CA 1
ATOM 658 C C . ASP A 1 84 ? -13.742 1.7 -14.195 1 97.19 84 ASP A C 1
ATOM 660 O O . ASP A 1 84 ? -13.672 2.93 -14.219 1 97.19 84 ASP A O 1
ATOM 664 N N . MET A 1 85 ? -14.039 0.992 -13.195 1 98.12 85 MET A N 1
ATOM 665 C CA . MET A 1 85 ? -14.266 1.636 -11.906 1 98.12 85 MET A CA 1
ATOM 666 C C . MET A 1 85 ? -13.023 2.383 -11.445 1 98.12 85 MET A C 1
ATOM 668 O O . MET A 1 85 ? -13.109 3.525 -10.992 1 98.12 85 MET A O 1
ATOM 672 N N . ILE A 1 86 ? -11.859 1.82 -11.578 1 98.31 86 ILE A N 1
ATOM 673 C CA . ILE A 1 86 ? -10.594 2.438 -11.188 1 98.31 86 ILE A CA 1
ATOM 674 C C . ILE A 1 86 ? -10.367 3.713 -11.992 1 98.31 86 ILE A C 1
ATOM 676 O O . ILE A 1 86 ? -10.031 4.758 -11.438 1 98.31 86 ILE A O 1
ATOM 680 N N . ASP A 1 87 ? -10.562 3.637 -13.273 1 97.62 87 ASP A N 1
ATOM 681 C CA . ASP A 1 87 ? -10.352 4.785 -14.148 1 97.62 87 ASP A CA 1
ATOM 682 C C . ASP A 1 87 ? -11.305 5.926 -13.789 1 97.62 87 ASP A C 1
ATOM 684 O O . ASP A 1 87 ? -10.898 7.09 -13.742 1 97.62 87 ASP A O 1
ATOM 688 N N . ASN A 1 88 ? -12.516 5.57 -13.539 1 98.44 88 ASN A N 1
ATOM 689 C CA . ASN A 1 88 ? -13.516 6.566 -13.172 1 98.44 88 ASN A CA 1
ATOM 690 C C . ASN A 1 88 ? -13.18 7.242 -11.852 1 98.44 88 ASN A C 1
ATOM 692 O O . ASN A 1 88 ? -13.312 8.461 -11.719 1 98.44 88 ASN A O 1
ATOM 696 N N . ILE A 1 89 ? -12.773 6.473 -10.945 1 98.75 89 ILE A N 1
ATOM 697 C CA . ILE A 1 89 ? -12.5 7.023 -9.625 1 98.75 89 ILE A CA 1
ATOM 698 C C . ILE A 1 89 ? -11.203 7.828 -9.664 1 98.75 89 ILE A C 1
ATOM 700 O O . ILE A 1 89 ? -11.078 8.852 -8.984 1 98.75 89 ILE A O 1
ATOM 704 N N . ARG A 1 90 ? -10.211 7.398 -10.453 1 98.62 90 ARG A N 1
ATOM 705 C CA . ARG A 1 90 ? -9.008 8.195 -10.656 1 98.62 90 ARG A CA 1
ATOM 706 C C . ARG A 1 90 ? -9.359 9.594 -11.172 1 98.62 90 ARG A C 1
ATOM 708 O O . ARG A 1 90 ? -8.836 10.594 -10.672 1 98.62 90 ARG A O 1
ATOM 715 N N . ALA A 1 91 ? -10.234 9.68 -12.125 1 98.5 91 ALA A N 1
ATOM 716 C CA . ALA A 1 91 ? -10.688 10.953 -12.664 1 98.5 91 ALA A CA 1
ATOM 717 C C . ALA A 1 91 ? -11.445 11.758 -11.609 1 98.5 91 ALA A C 1
ATOM 719 O O . ALA A 1 91 ? -11.266 12.977 -11.508 1 98.5 91 ALA A O 1
ATOM 720 N N . LYS A 1 92 ? -12.281 11.062 -10.891 1 98.62 92 LYS A N 1
ATOM 721 C CA . LYS A 1 92 ? -13.047 11.695 -9.82 1 98.62 92 LYS A CA 1
ATOM 722 C C . LYS A 1 92 ? -12.125 12.289 -8.758 1 98.62 92 LYS A C 1
ATOM 724 O O . LYS A 1 92 ? -12.375 13.391 -8.258 1 98.62 92 LYS A O 1
ATOM 729 N N . ALA A 1 93 ? -11.086 11.555 -8.414 1 98.81 93 ALA A N 1
ATOM 730 C CA . ALA A 1 93 ? -10.125 12.031 -7.43 1 98.81 93 ALA A CA 1
ATOM 731 C C . ALA A 1 93 ? -9.391 13.273 -7.93 1 98.81 93 ALA A C 1
ATOM 733 O O . ALA A 1 93 ? -9.203 14.234 -7.176 1 98.81 93 ALA A O 1
ATOM 734 N N . LEU A 1 94 ? -8.969 13.266 -9.172 1 98.81 94 LEU A N 1
ATOM 735 C CA . LEU A 1 94 ? -8.328 14.43 -9.758 1 98.81 94 LEU A CA 1
ATOM 736 C C . LEU A 1 94 ? -9.266 15.633 -9.742 1 98.81 94 LEU A C 1
ATOM 738 O O . LEU A 1 94 ? -8.852 16.75 -9.398 1 98.81 94 LEU A O 1
ATOM 742 N N . ASP A 1 95 ? -10.461 15.398 -10.062 1 98.56 95 ASP A N 1
ATOM 743 C CA . ASP A 1 95 ? -11.461 16.469 -10.055 1 98.56 95 ASP A CA 1
ATOM 744 C C . ASP A 1 95 ? -11.656 17.016 -8.641 1 98.56 95 ASP A C 1
ATOM 746 O O . ASP A 1 95 ? -11.719 18.234 -8.453 1 98.56 95 ASP A O 1
ATOM 750 N N . PHE A 1 96 ? -11.773 16.188 -7.734 1 98.62 96 PHE A N 1
ATOM 751 C CA . PHE A 1 96 ? -11.938 16.578 -6.34 1 98.62 96 PHE A CA 1
ATOM 752 C C . PHE A 1 96 ? -10.781 17.469 -5.891 1 98.62 96 PHE A C 1
ATOM 754 O O . PHE A 1 96 ? -10.984 18.422 -5.145 1 98.62 96 PHE A O 1
ATOM 761 N N . LEU A 1 97 ? -9.578 17.156 -6.375 1 98.62 97 LEU A N 1
ATOM 762 C CA . LEU A 1 97 ? -8.375 17.875 -5.977 1 98.62 97 LEU A CA 1
ATOM 763 C C . LEU A 1 97 ? -8.211 19.156 -6.801 1 98.62 97 LEU A C 1
ATOM 765 O O . LEU A 1 97 ? -7.391 20.016 -6.473 1 98.62 97 LEU A O 1
ATOM 769 N N . GLY A 1 98 ? -8.938 19.281 -7.816 1 98.19 98 GLY A N 1
ATOM 770 C CA . GLY A 1 98 ? -8.82 20.422 -8.703 1 98.19 98 GLY A CA 1
ATOM 771 C C . GLY A 1 98 ? -7.688 20.297 -9.703 1 98.19 98 GLY A C 1
ATOM 772 O O . GLY A 1 98 ? -7.168 21.297 -10.203 1 98.19 98 GLY A O 1
ATOM 773 N N . ALA A 1 99 ? -7.273 19.094 -9.992 1 98.62 99 ALA A N 1
ATOM 774 C CA . ALA A 1 99 ? -6.176 18.828 -10.914 1 98.62 99 ALA A CA 1
ATOM 775 C C . ALA A 1 99 ? -6.699 18.312 -12.258 1 98.62 99 ALA A C 1
ATOM 777 O O . ALA A 1 99 ? -7.156 17.172 -12.352 1 98.62 99 ALA A O 1
ATOM 778 N N . ASP A 1 100 ? -6.59 19.094 -13.312 1 98.19 100 ASP A N 1
ATOM 779 C CA . ASP A 1 100 ? -7.066 18.75 -14.648 1 98.19 100 ASP A CA 1
ATOM 780 C C . ASP A 1 100 ? -6.27 17.578 -15.219 1 98.19 100 ASP A C 1
ATOM 782 O O . ASP A 1 100 ? -5.051 17.672 -15.383 1 98.19 100 ASP A O 1
ATOM 786 N N . PRO A 1 101 ? -6.977 16.5 -15.586 1 97.06 101 PRO A N 1
ATOM 787 C CA . PRO A 1 101 ? -6.285 15.312 -16.109 1 97.06 101 PRO A CA 1
ATOM 788 C C . PRO A 1 101 ? -5.496 15.602 -17.375 1 97.06 101 PRO A C 1
ATOM 790 O O . PRO A 1 101 ? -4.648 14.797 -17.781 1 97.06 101 PRO A O 1
ATOM 793 N N . LYS A 1 102 ? -5.758 16.656 -18.047 1 96.5 102 LYS A N 1
ATOM 794 C CA . LYS A 1 102 ? -4.957 17.062 -19.203 1 96.5 102 LYS A CA 1
ATOM 795 C C . LYS A 1 102 ? -3.52 17.359 -18.781 1 96.5 102 LYS A C 1
ATOM 797 O O . LYS A 1 102 ? -2.588 17.109 -19.562 1 96.5 102 LYS A O 1
ATOM 802 N N . TYR A 1 103 ? -3.365 17.844 -17.578 1 97.69 103 TYR A N 1
ATOM 803 C CA . TYR A 1 103 ? -2.051 18.344 -17.188 1 97.69 103 TYR A CA 1
ATOM 804 C C . TYR A 1 103 ? -1.492 17.547 -16.016 1 97.69 103 TYR A C 1
ATOM 806 O O . TYR A 1 103 ? -0.3 17.625 -15.711 1 97.69 103 TYR A O 1
ATOM 814 N N . PHE A 1 104 ? -2.357 16.781 -15.391 1 98.25 104 PHE A N 1
ATOM 815 C CA . PHE A 1 104 ? -1.916 16.047 -14.219 1 98.25 104 PHE A CA 1
ATOM 816 C C . PHE A 1 104 ? -2.346 14.586 -14.305 1 98.25 104 PHE A C 1
ATOM 818 O O . PHE A 1 104 ? -3.352 14.266 -14.945 1 98.25 104 PHE A O 1
ATOM 825 N N . ASP A 1 105 ? -1.525 13.703 -13.75 1 97.88 105 ASP A N 1
ATOM 826 C CA . ASP A 1 105 ? -1.847 12.297 -13.539 1 97.88 105 ASP A CA 1
ATOM 827 C C . ASP A 1 105 ? -1.859 11.953 -12.055 1 97.88 105 ASP A C 1
ATOM 829 O O . ASP A 1 105 ? -1.313 12.695 -11.234 1 97.88 105 ASP A O 1
ATOM 833 N N . LEU A 1 106 ? -2.621 10.961 -11.734 1 98.75 106 LEU A N 1
ATOM 834 C CA . LEU A 1 106 ? -2.717 10.523 -10.344 1 98.75 106 LEU A CA 1
ATOM 835 C C . LEU A 1 106 ? -2.266 9.07 -10.203 1 98.75 106 LEU A C 1
ATOM 837 O O . LEU A 1 106 ? -2.797 8.188 -10.875 1 98.75 106 LEU A O 1
ATOM 841 N N . VAL A 1 107 ? -1.278 8.828 -9.359 1 98.31 107 VAL A N 1
ATOM 842 C CA . VAL A 1 107 ? -0.766 7.496 -9.055 1 98.31 107 VAL A CA 1
ATOM 843 C C . VAL A 1 107 ? -1.28 7.047 -7.688 1 98.31 107 VAL A C 1
ATOM 845 O O . VAL A 1 107 ? -1.048 7.719 -6.68 1 98.31 107 VAL A O 1
ATOM 848 N N . PHE A 1 108 ? -2 5.93 -7.645 1 98.56 108 PHE A N 1
ATOM 849 C CA . PHE A 1 108 ? -2.428 5.387 -6.359 1 98.56 108 PHE A CA 1
ATOM 850 C C . PHE A 1 108 ? -1.258 4.734 -5.633 1 98.56 108 PHE A C 1
ATOM 852 O O . PHE A 1 108 ? -0.501 3.967 -6.227 1 98.56 108 PHE A O 1
ATOM 859 N N . VAL A 1 109 ? -1.089 5.102 -4.375 1 98.06 109 VAL A N 1
ATOM 860 C CA . VAL A 1 109 ? -0.052 4.562 -3.502 1 98.06 109 VAL A CA 1
ATOM 861 C C . VAL A 1 109 ? -0.649 4.219 -2.139 1 98.06 109 VAL A C 1
ATOM 863 O O . VAL A 1 109 ? -1.81 4.535 -1.865 1 98.06 109 VAL A O 1
ATOM 866 N N . ALA A 1 110 ? 0.102 3.6 -1.332 1 96.94 110 ALA A N 1
ATOM 867 C CA . ALA A 1 110 ? -0.394 3.121 -0.045 1 96.94 110 ALA A CA 1
ATOM 868 C C . ALA A 1 110 ? -0.706 4.285 0.89 1 96.94 110 ALA A C 1
ATOM 870 O O . ALA A 1 110 ? -1.665 4.23 1.664 1 96.94 110 ALA A O 1
ATOM 871 N N . ASN A 1 111 ? 0.094 5.258 0.934 1 97.12 111 ASN A N 1
ATOM 872 C CA . ASN A 1 111 ? 0.019 6.453 1.771 1 97.12 111 ASN A CA 1
ATOM 873 C C . ASN A 1 111 ? 0.956 7.547 1.271 1 97.12 111 ASN A C 1
ATOM 875 O O . ASN A 1 111 ? 1.646 7.371 0.266 1 97.12 111 ASN A O 1
ATOM 879 N N . ALA A 1 112 ? 0.971 8.656 1.952 1 97.94 112 ALA A N 1
ATOM 880 C CA . ALA A 1 112 ? 1.818 9.766 1.537 1 97.94 112 ALA A CA 1
ATOM 881 C C . ALA A 1 112 ? 3.291 9.375 1.553 1 97.94 112 ALA A C 1
ATOM 883 O O . ALA A 1 112 ? 4.059 9.773 0.67 1 97.94 112 ALA A O 1
ATOM 884 N N . THR A 1 113 ? 3.715 8.625 2.525 1 97.75 113 THR A N 1
ATOM 885 C CA . THR A 1 113 ? 5.098 8.18 2.623 1 97.75 113 THR A CA 1
ATOM 886 C C . THR A 1 113 ? 5.48 7.344 1.404 1 97.75 113 THR A C 1
ATOM 888 O O . THR A 1 113 ? 6.586 7.48 0.873 1 97.75 113 THR A O 1
ATOM 891 N N . ALA A 1 114 ? 4.582 6.473 1.001 1 97.75 114 ALA A N 1
ATOM 892 C CA . ALA A 1 114 ? 4.844 5.664 -0.186 1 97.75 114 ALA A CA 1
ATOM 893 C C . ALA A 1 114 ? 5.004 6.539 -1.425 1 97.75 114 ALA A C 1
ATOM 895 O O . ALA A 1 114 ? 5.797 6.227 -2.314 1 97.75 114 ALA A O 1
ATOM 896 N N . ALA A 1 115 ? 4.238 7.578 -1.543 1 98.5 115 ALA A N 1
ATOM 897 C CA . ALA A 1 115 ? 4.379 8.531 -2.643 1 98.5 115 ALA A CA 1
ATOM 898 C C . ALA A 1 115 ? 5.758 9.188 -2.625 1 98.5 115 ALA A C 1
ATOM 900 O O . ALA A 1 115 ? 6.41 9.297 -3.664 1 98.5 115 ALA A O 1
ATOM 901 N N . ILE A 1 116 ? 6.156 9.625 -1.469 1 98.38 116 ILE A N 1
ATOM 902 C CA . ILE A 1 116 ? 7.453 10.266 -1.286 1 98.38 116 ILE A CA 1
ATOM 903 C C . ILE A 1 116 ? 8.562 9.305 -1.696 1 98.38 116 ILE A C 1
ATOM 905 O O . ILE A 1 116 ? 9.492 9.688 -2.414 1 98.38 116 ILE A O 1
ATOM 909 N N . LYS A 1 117 ? 8.445 8.109 -1.255 1 96.88 117 LYS A N 1
ATOM 910 C CA . LYS A 1 117 ? 9.445 7.094 -1.556 1 96.88 117 LYS A CA 1
ATOM 911 C C . LYS A 1 117 ? 9.508 6.809 -3.053 1 96.88 117 LYS A C 1
ATOM 913 O O . LYS A 1 117 ? 10.586 6.578 -3.602 1 96.88 117 LYS A O 1
ATOM 918 N N . LEU A 1 118 ? 8.359 6.746 -3.721 1 97.12 118 LEU A N 1
ATOM 919 C CA . LEU A 1 118 ? 8.312 6.531 -5.16 1 97.12 118 LEU A CA 1
ATOM 920 C C . LEU A 1 118 ? 9.117 7.598 -5.898 1 97.12 118 LEU A C 1
ATOM 922 O O . LEU A 1 118 ? 9.898 7.285 -6.797 1 97.12 118 LEU A O 1
ATOM 926 N N . VAL A 1 119 ? 8.953 8.844 -5.508 1 98.06 119 VAL A N 1
ATOM 927 C CA . VAL A 1 119 ? 9.688 9.953 -6.105 1 98.06 119 VAL A CA 1
ATOM 928 C C . VAL A 1 119 ? 11.172 9.82 -5.781 1 98.06 119 VAL A C 1
ATOM 930 O O . VAL A 1 119 ? 12.023 9.969 -6.664 1 98.06 119 VAL A O 1
ATOM 933 N N . ALA A 1 120 ? 11.469 9.539 -4.555 1 96.88 120 ALA A N 1
ATOM 934 C CA . ALA A 1 120 ? 12.859 9.422 -4.109 1 96.88 120 ALA A CA 1
ATOM 935 C C . ALA A 1 120 ? 13.594 8.328 -4.875 1 96.88 120 ALA A C 1
ATOM 937 O O . ALA A 1 120 ? 14.742 8.516 -5.293 1 96.88 120 ALA A O 1
ATOM 938 N N . ASP A 1 121 ? 12.938 7.207 -5.043 1 95.12 121 ASP A N 1
ATOM 939 C CA . ASP A 1 121 ? 13.531 6.086 -5.766 1 95.12 121 ASP A CA 1
ATOM 940 C C . ASP A 1 121 ? 13.812 6.457 -7.223 1 95.12 121 ASP A C 1
ATOM 942 O O . ASP A 1 121 ? 14.828 6.062 -7.789 1 95.12 121 ASP A O 1
ATOM 946 N N . ALA A 1 122 ? 12.898 7.125 -7.824 1 95.19 122 ALA A N 1
ATOM 947 C CA . ALA A 1 122 ? 13.094 7.57 -9.203 1 95.19 122 ALA A CA 1
ATOM 948 C C . ALA A 1 122 ? 14.312 8.484 -9.312 1 95.19 122 ALA A C 1
ATOM 950 O O . ALA A 1 122 ? 15.117 8.359 -10.234 1 95.19 122 ALA A O 1
ATOM 951 N N . PHE A 1 123 ? 14.453 9.414 -8.391 1 96.25 123 PHE A N 1
ATOM 952 C CA . PHE A 1 123 ? 15.586 10.328 -8.406 1 96.25 123 PHE A CA 1
ATOM 953 C C . PHE A 1 123 ? 16.891 9.586 -8.148 1 96.25 123 PHE A C 1
ATOM 955 O O . PHE A 1 123 ? 17.922 9.914 -8.727 1 96.25 123 PHE A O 1
ATOM 962 N N . ARG A 1 124 ? 16.812 8.617 -7.262 1 94.69 124 ARG A N 1
ATOM 963 C CA . ARG A 1 124 ? 17.984 7.781 -7.031 1 94.69 124 ARG A CA 1
ATOM 964 C C . ARG A 1 124 ? 18.438 7.102 -8.32 1 94.69 124 ARG A C 1
ATOM 966 O O . ARG A 1 124 ? 19.625 7.078 -8.633 1 94.69 124 ARG A O 1
ATOM 973 N N . ASP A 1 125 ? 17.5 6.527 -9.039 1 93.31 125 ASP A N 1
ATOM 974 C CA . ASP A 1 125 ? 17.797 5.824 -10.289 1 93.31 125 ASP A CA 1
ATOM 975 C C . ASP A 1 125 ? 18.406 6.77 -11.32 1 93.31 125 ASP A C 1
ATOM 977 O O . ASP A 1 125 ? 19.406 6.434 -11.969 1 93.31 125 ASP A O 1
ATOM 981 N N . ILE A 1 126 ? 17.875 7.906 -11.461 1 92.44 126 ILE A N 1
ATOM 982 C CA . ILE A 1 126 ? 18.391 8.883 -12.414 1 92.44 126 ILE A CA 1
ATOM 983 C C . ILE A 1 126 ? 19.734 9.422 -11.93 1 92.44 126 ILE A C 1
ATOM 985 O O . ILE A 1 126 ? 20.625 9.672 -12.734 1 92.44 126 ILE A O 1
ATOM 989 N N . GLY A 1 127 ? 19.766 9.633 -10.688 1 92.19 127 GLY A N 1
ATOM 990 C CA . GLY A 1 127 ? 21 10.133 -10.094 1 92.19 127 GLY A CA 1
ATOM 991 C C . GLY A 1 127 ? 22.203 9.266 -10.383 1 92.19 127 GLY A C 1
ATOM 992 O O . GLY A 1 127 ? 23.312 9.781 -10.578 1 92.19 127 GLY A O 1
ATOM 993 N N . GLU A 1 128 ? 22.016 8.008 -10.461 1 89.06 128 GLU A N 1
ATOM 994 C CA . GLU A 1 128 ? 23.094 7.082 -10.742 1 89.06 128 GLU A CA 1
ATOM 995 C C . GLU A 1 128 ? 23.703 7.336 -12.125 1 89.06 128 GLU A C 1
ATOM 997 O O . GLU A 1 128 ? 24.844 6.957 -12.391 1 89.06 128 GLU A O 1
ATOM 1002 N N . LYS A 1 129 ? 22.984 8.008 -12.922 1 88.69 129 LYS A N 1
ATOM 1003 C CA . LYS A 1 129 ? 23.422 8.258 -14.289 1 88.69 129 LYS A CA 1
ATOM 1004 C C . LYS A 1 129 ? 24.031 9.648 -14.422 1 88.69 129 LYS A C 1
ATOM 1006 O O . LYS A 1 129 ? 24.531 10.016 -15.484 1 88.69 129 LYS A O 1
ATOM 1011 N N . THR A 1 130 ? 24 10.406 -13.383 1 89.56 130 THR A N 1
ATOM 1012 C CA . THR A 1 130 ? 24.594 11.742 -13.406 1 89.56 130 THR A CA 1
ATOM 1013 C C . THR A 1 130 ? 26.109 11.672 -13.195 1 89.56 130 THR A C 1
ATOM 1015 O O . THR A 1 130 ? 26.625 10.648 -12.734 1 89.56 130 THR A O 1
ATOM 1018 N N . PRO A 1 131 ? 26.797 12.742 -13.555 1 87.56 131 PRO A N 1
ATOM 1019 C CA . PRO A 1 131 ? 28.25 12.766 -13.359 1 87.56 131 PRO A CA 1
ATOM 1020 C C . PRO A 1 131 ? 28.656 12.57 -11.906 1 87.56 131 PRO A C 1
ATOM 1022 O O . PRO A 1 131 ? 29.688 11.961 -11.625 1 87.56 131 PRO A O 1
ATOM 1025 N N . THR A 1 132 ? 27.859 12.969 -11 1 86.94 132 THR A N 1
ATOM 1026 C CA . THR A 1 132 ? 28.188 12.859 -9.578 1 86.94 132 THR A CA 1
ATOM 1027 C C . THR A 1 132 ? 27.625 11.562 -9 1 86.94 132 THR A C 1
ATOM 1029 O O . THR A 1 132 ? 27.797 11.281 -7.812 1 86.94 132 THR A O 1
ATOM 1032 N N . LYS A 1 133 ? 26.969 10.828 -9.758 1 88.62 133 LYS A N 1
ATOM 1033 C CA . LYS A 1 133 ? 26.344 9.562 -9.352 1 88.62 133 LYS A CA 1
ATOM 1034 C C . LYS A 1 133 ? 25.375 9.766 -8.203 1 88.62 133 LYS A C 1
ATOM 1036 O O . LYS A 1 133 ? 25.391 9.008 -7.23 1 88.62 133 LYS A O 1
ATOM 1041 N N . GLY A 1 134 ? 24.688 10.883 -8.266 1 91.25 134 GLY A N 1
ATOM 1042 C CA . GLY A 1 134 ? 23.688 11.219 -7.258 1 91.25 134 GLY A CA 1
ATOM 1043 C C . GLY A 1 134 ? 22.844 12.422 -7.633 1 91.25 134 GLY A C 1
ATOM 1044 O O . GLY A 1 134 ? 22.828 12.836 -8.789 1 91.25 134 GLY A O 1
ATOM 1045 N N . PHE A 1 135 ? 22 12.867 -6.66 1 94.44 135 PHE A N 1
ATOM 1046 C CA . PHE A 1 135 ? 21.188 14.062 -6.832 1 94.44 135 PHE A CA 1
ATOM 1047 C C . PHE A 1 135 ? 21.234 14.93 -5.582 1 94.44 135 PHE A C 1
ATOM 1049 O O . PHE A 1 135 ? 21.531 14.445 -4.488 1 94.44 135 PHE A O 1
ATOM 1056 N N . TRP A 1 136 ? 21.047 16.219 -5.84 1 95.25 136 TRP A N 1
ATOM 1057 C CA . TRP A 1 136 ? 20.938 17.125 -4.707 1 95.25 136 TRP A CA 1
ATOM 1058 C C . TRP A 1 136 ? 19.531 17.094 -4.109 1 95.25 136 TRP A C 1
ATOM 1060 O O . TRP A 1 136 ? 18.531 17.047 -4.84 1 95.25 136 TRP A O 1
ATOM 1070 N N . TYR A 1 137 ? 19.5 17.141 -2.775 1 95.62 137 TYR A N 1
ATOM 1071 C CA . TYR A 1 137 ? 18.203 17.125 -2.102 1 95.62 137 TYR A CA 1
ATOM 1072 C C . TYR A 1 137 ? 18.109 18.266 -1.103 1 95.62 137 TYR A C 1
ATOM 1074 O O . TYR A 1 137 ? 18.969 18.422 -0.231 1 95.62 137 TYR A O 1
ATOM 1082 N N . GLY A 1 138 ? 17.109 19.094 -1.275 1 95.75 138 GLY A N 1
ATOM 1083 C CA . GLY A 1 138 ? 16.75 20.125 -0.303 1 95.75 138 GLY A CA 1
ATOM 1084 C C . GLY A 1 138 ? 15.398 19.875 0.341 1 95.75 138 GLY A C 1
ATOM 1085 O O . GLY A 1 138 ? 14.469 19.422 -0.318 1 95.75 138 GLY A O 1
ATOM 1086 N N . CYS A 1 139 ? 15.32 20.188 1.642 1 95.5 139 CYS A N 1
ATOM 1087 C CA . CYS A 1 139 ? 14.023 20.094 2.301 1 95.5 139 CYS A CA 1
ATOM 1088 C C . CYS A 1 139 ? 13.859 21.172 3.359 1 95.5 139 CYS A C 1
ATOM 1090 O O . CYS A 1 139 ? 14.852 21.781 3.787 1 95.5 139 CYS A O 1
ATOM 1092 N N . HIS A 1 140 ? 12.664 21.469 3.664 1 95.31 140 HIS A N 1
ATOM 1093 C CA . HIS A 1 140 ? 12.367 22.406 4.75 1 95.31 140 HIS A CA 1
ATOM 1094 C C . HIS A 1 140 ? 12.43 21.703 6.105 1 95.31 140 HIS A C 1
ATOM 1096 O O . HIS A 1 140 ? 11.984 20.562 6.242 1 95.31 140 HIS A O 1
ATOM 1102 N N . LYS A 1 141 ? 12.875 22.344 7.09 1 90.44 141 LYS A N 1
ATOM 1103 C CA . LYS A 1 141 ? 13.102 21.75 8.406 1 90.44 141 LYS A CA 1
ATOM 1104 C C . LYS A 1 141 ? 11.789 21.297 9.039 1 90.44 141 LYS A C 1
ATOM 1106 O O . LYS A 1 141 ? 11.773 20.328 9.805 1 90.44 141 LYS A O 1
ATOM 1111 N N . GLU A 1 142 ? 10.68 21.891 8.695 1 90.62 142 GLU A N 1
ATOM 1112 C CA . GLU A 1 142 ? 9.383 21.562 9.281 1 90.62 142 GLU A CA 1
ATOM 1113 C C . GLU A 1 142 ? 8.727 20.391 8.547 1 90.62 142 GLU A C 1
ATOM 1115 O O . GLU A 1 142 ? 7.551 20.094 8.773 1 90.62 142 GLU A O 1
ATOM 1120 N N . ALA A 1 143 ? 9.523 19.766 7.762 1 94 143 ALA A N 1
ATOM 1121 C CA . ALA A 1 143 ? 8.969 18.672 6.973 1 94 143 ALA A CA 1
ATOM 1122 C C . ALA A 1 143 ? 8.758 17.422 7.828 1 94 143 ALA A C 1
ATOM 1124 O O . ALA A 1 143 ? 9.422 17.25 8.852 1 94 143 ALA A O 1
ATOM 1125 N N . HIS A 1 144 ? 7.781 16.641 7.422 1 93.81 144 HIS A N 1
ATOM 1126 C CA . HIS A 1 144 ? 7.52 15.336 8.016 1 93.81 144 HIS A CA 1
ATOM 1127 C C . HIS A 1 144 ? 8.742 14.438 7.926 1 93.81 144 HIS A C 1
ATOM 1129 O O . HIS A 1 144 ? 9.547 14.555 6.992 1 93.81 144 HIS A O 1
ATOM 1135 N N . THR A 1 145 ? 8.859 13.492 8.836 1 91.62 145 THR A N 1
ATOM 1136 C CA . THR A 1 145 ? 9.953 12.531 8.906 1 91.62 145 THR A CA 1
ATOM 1137 C C . THR A 1 145 ? 10.156 11.844 7.566 1 91.62 145 THR A C 1
ATOM 1139 O O . THR A 1 145 ? 11.297 11.594 7.156 1 91.62 145 THR A O 1
ATOM 1142 N N . SER A 1 146 ? 9.109 11.469 6.859 1 95.31 146 SER A N 1
ATOM 1143 C CA . SER A 1 146 ? 9.203 10.75 5.59 1 95.31 146 SER A CA 1
ATOM 1144 C C . SER A 1 146 ? 9.883 11.594 4.52 1 95.31 146 SER A C 1
ATOM 1146 O O . SER A 1 146 ? 10.523 11.062 3.617 1 95.31 146 SER A O 1
ATOM 1148 N N . ILE A 1 147 ? 9.711 12.906 4.598 1 96.38 147 ILE A N 1
ATOM 1149 C CA . ILE A 1 147 ? 10.398 13.828 3.693 1 96.38 147 ILE A CA 1
ATOM 1150 C C . ILE A 1 147 ? 11.875 13.922 4.07 1 96.38 147 ILE A C 1
ATOM 1152 O O . ILE A 1 147 ? 12.75 13.867 3.199 1 96.38 147 ILE A O 1
ATOM 1156 N N . ILE A 1 148 ? 12.125 14.008 5.336 1 93 148 ILE A N 1
ATOM 1157 C CA . ILE A 1 148 ? 13.5 14.094 5.809 1 93 148 ILE A CA 1
ATOM 1158 C C . ILE A 1 148 ? 14.258 12.828 5.43 1 93 148 ILE A C 1
ATOM 1160 O O . ILE A 1 148 ? 15.445 12.875 5.102 1 93 148 ILE A O 1
ATOM 1164 N N . GLY A 1 149 ? 13.602 11.711 5.426 1 92.88 149 GLY A N 1
ATOM 1165 C CA . GLY A 1 149 ? 14.211 10.422 5.164 1 92.88 149 GLY A CA 1
ATOM 1166 C C . GLY A 1 149 ? 14.82 10.32 3.775 1 92.88 149 GLY A C 1
ATOM 1167 O O . GLY A 1 149 ? 15.727 9.516 3.545 1 92.88 149 GLY A O 1
ATOM 1168 N N . VAL A 1 150 ? 14.414 11.094 2.809 1 95.19 150 VAL A N 1
ATOM 1169 C CA . VAL A 1 150 ? 14.898 11.07 1.432 1 95.19 150 VAL A CA 1
ATOM 1170 C C . VAL A 1 150 ? 16.391 11.406 1.4 1 95.19 150 VAL A C 1
ATOM 1172 O O . VAL A 1 150 ? 17.109 10.938 0.522 1 95.19 150 VAL A O 1
ATOM 1175 N N . ARG A 1 151 ? 16.859 12.156 2.352 1 92.5 151 ARG A N 1
ATOM 1176 C CA . ARG A 1 151 ? 18.25 12.594 2.357 1 92.5 151 ARG A CA 1
ATOM 1177 C C . ARG A 1 151 ? 19.188 11.391 2.422 1 92.5 151 ARG A C 1
ATOM 1179 O O . ARG A 1 151 ? 20.328 11.469 1.952 1 92.5 151 ARG A O 1
ATOM 1186 N N . ALA A 1 152 ? 18.703 10.273 2.998 1 91.12 152 ALA A N 1
ATOM 1187 C CA . ALA A 1 152 ? 19.516 9.07 3.156 1 91.12 152 ALA A CA 1
ATOM 1188 C C . ALA A 1 152 ? 19.906 8.5 1.8 1 91.12 152 ALA A C 1
ATOM 1190 O O . ALA A 1 152 ? 20.844 7.695 1.707 1 91.12 152 ALA A O 1
ATOM 1191 N N . LEU A 1 153 ? 19.312 8.945 0.722 1 92.62 153 LEU A N 1
ATOM 1192 C CA . LEU A 1 153 ? 19.547 8.383 -0.605 1 92.62 153 LEU A CA 1
ATOM 1193 C C . LEU A 1 153 ? 20.484 9.273 -1.415 1 92.62 153 LEU A C 1
ATOM 1195 O O . LEU A 1 153 ? 20.766 8.984 -2.58 1 92.62 153 LEU A O 1
ATOM 1199 N N . THR A 1 154 ? 21.031 10.344 -0.842 1 91.69 154 THR A N 1
ATOM 1200 C CA . THR A 1 154 ? 21.766 11.336 -1.611 1 91.69 154 THR A CA 1
ATOM 1201 C C . THR A 1 154 ? 23.266 11.195 -1.383 1 91.69 154 THR A C 1
ATOM 1203 O O . THR A 1 154 ? 24.062 11.938 -1.968 1 91.69 154 THR A O 1
ATOM 1206 N N . SER A 1 155 ? 23.75 10.266 -0.663 1 84.38 155 SER A N 1
ATOM 1207 C CA . SER A 1 155 ? 25.156 10.094 -0.309 1 84.38 155 SER A CA 1
ATOM 1208 C C . SER A 1 155 ? 25.75 11.383 0.235 1 84.38 155 SER A C 1
ATOM 1210 O O . SER A 1 155 ? 26.828 11.797 -0.176 1 84.38 155 SER A O 1
ATOM 1212 N N . GLY A 1 156 ? 24.969 12.188 0.941 1 86.75 156 GLY A N 1
ATOM 1213 C CA . GLY A 1 156 ? 25.453 13.344 1.675 1 86.75 156 GLY A CA 1
ATOM 1214 C C . GLY A 1 156 ? 25.172 14.656 0.966 1 86.75 156 GLY A C 1
ATOM 1215 O O . GLY A 1 156 ? 25.391 15.734 1.532 1 86.75 156 GLY A O 1
ATOM 1216 N N . ASP A 1 157 ? 24.688 14.719 -0.239 1 91.19 157 ASP A N 1
ATOM 1217 C CA . ASP A 1 157 ? 24.406 15.938 -0.981 1 91.19 157 ASP A CA 1
ATOM 1218 C C . ASP A 1 157 ? 22.984 16.438 -0.69 1 91.19 157 ASP A C 1
ATOM 1220 O O . ASP A 1 157 ? 22.109 16.391 -1.56 1 91.19 157 ASP A O 1
ATOM 1224 N N . TYR A 1 158 ? 22.797 16.984 0.493 1 91.94 158 TYR A N 1
ATOM 1225 C CA . TYR A 1 158 ? 21.484 17.469 0.896 1 91.94 158 TYR A CA 1
ATOM 1226 C C . TYR A 1 158 ? 21.609 18.703 1.78 1 91.94 158 TYR A C 1
ATOM 1228 O O . TYR A 1 158 ? 22.688 18.984 2.312 1 91.94 158 TYR A O 1
ATOM 1236 N N . HIS A 1 159 ? 20.578 19.453 1.869 1 92.69 159 HIS A N 1
ATOM 1237 C CA . HIS A 1 159 ? 20.484 20.641 2.719 1 92.69 159 HIS A CA 1
ATOM 1238 C C . HIS A 1 159 ? 19.094 20.797 3.311 1 92.69 159 HIS A C 1
ATOM 1240 O O . HIS A 1 159 ? 18.094 20.797 2.578 1 92.69 159 HIS A O 1
ATOM 1246 N N . CYS A 1 160 ? 19.031 20.891 4.602 1 92 160 CYS A N 1
ATOM 1247 C CA . CYS A 1 160 ? 17.781 21.172 5.285 1 92 160 CYS A CA 1
ATOM 1248 C C . CYS A 1 160 ? 17.672 22.656 5.633 1 92 160 CYS A C 1
ATOM 1250 O O . CYS A 1 160 ? 18.391 23.141 6.504 1 92 160 CYS A O 1
ATOM 1252 N N . PHE A 1 161 ? 16.781 23.328 5 1 94.12 161 PHE A N 1
ATOM 1253 C CA . PHE A 1 161 ? 16.594 24.75 5.227 1 94.12 161 PHE A CA 1
ATOM 1254 C C . PHE A 1 161 ? 15.914 25 6.566 1 94.12 161 PHE A C 1
ATOM 1256 O O . PHE A 1 161 ? 14.883 24.406 6.867 1 94.12 161 PHE A O 1
ATOM 1263 N N . GLU A 1 162 ? 16.391 25.938 7.281 1 90.06 162 GLU A N 1
ATOM 1264 C CA . GLU A 1 162 ? 15.984 26.156 8.672 1 90.06 162 GLU A CA 1
ATOM 1265 C C . GLU A 1 162 ? 14.633 26.875 8.742 1 90.06 162 GLU A C 1
ATOM 1267 O O . GLU A 1 162 ? 13.883 26.688 9.703 1 90.06 162 GLU A O 1
ATOM 1272 N N . ASP A 1 163 ? 14.469 27.688 7.781 1 92.19 163 ASP A N 1
ATOM 1273 C CA . ASP A 1 163 ? 13.258 28.5 7.797 1 92.19 163 ASP A CA 1
ATOM 1274 C C . ASP A 1 163 ? 12.906 28.984 6.391 1 92.19 163 ASP A C 1
ATOM 1276 O O . ASP A 1 163 ? 13.586 28.641 5.422 1 92.19 163 ASP A O 1
ATOM 1280 N N . ASP A 1 164 ? 11.781 29.703 6.324 1 95.25 164 ASP A N 1
ATOM 1281 C CA . ASP A 1 164 ? 11.305 30.219 5.039 1 95.25 164 ASP A CA 1
ATOM 1282 C C . ASP A 1 164 ? 12.312 31.188 4.426 1 95.25 164 ASP A C 1
ATOM 1284 O O . ASP A 1 164 ? 12.523 31.188 3.211 1 95.25 164 ASP A O 1
ATOM 1288 N N . GLU A 1 165 ? 12.898 31.984 5.223 1 95.06 165 GLU A N 1
ATOM 1289 C CA . GLU A 1 165 ? 13.844 33 4.75 1 95.06 165 GLU A CA 1
ATOM 1290 C C . GLU A 1 165 ? 15.039 32.344 4.059 1 95.06 165 GLU A C 1
ATOM 1292 O O . GLU A 1 165 ? 15.516 32.844 3.031 1 95.06 165 GLU A O 1
ATOM 1297 N N . SER A 1 166 ? 15.5 31.281 4.668 1 94.19 166 SER A N 1
ATOM 1298 C CA . SER A 1 166 ? 16.641 30.594 4.066 1 94.19 166 SER A CA 1
ATOM 1299 C C . SER A 1 166 ? 16.266 30 2.709 1 94.19 166 SER A C 1
ATOM 1301 O O . SER A 1 166 ? 17.094 29.969 1.793 1 94.19 166 SER A O 1
ATOM 1303 N N . VAL A 1 167 ? 15.055 29.5 2.539 1 96.44 167 VAL A N 1
ATOM 1304 C CA . VAL A 1 167 ? 14.578 29 1.253 1 96.44 167 VAL A CA 1
ATOM 1305 C C . VAL A 1 167 ? 14.5 30.141 0.249 1 96.44 167 VAL A C 1
ATOM 1307 O O . VAL A 1 167 ? 14.961 30.016 -0.89 1 96.44 167 VAL A O 1
ATOM 1310 N N . GLU A 1 168 ? 14 31.25 0.708 1 96.06 168 GLU A N 1
ATOM 1311 C CA . GLU A 1 168 ? 13.867 32.438 -0.146 1 96.06 168 GLU A CA 1
ATOM 1312 C C . GLU A 1 168 ? 15.234 32.906 -0.63 1 96.06 168 GLU A C 1
ATOM 1314 O O . GLU A 1 168 ? 15.391 33.281 -1.798 1 96.06 168 GLU A O 1
ATOM 1319 N N . GLU A 1 169 ? 16.109 32.938 0.235 1 94.81 169 GLU A N 1
ATOM 1320 C CA . GLU A 1 169 ? 17.469 33.344 -0.114 1 94.81 169 GLU A CA 1
ATOM 1321 C C . GLU A 1 169 ? 18.078 32.406 -1.14 1 94.81 169 GLU A C 1
ATOM 1323 O O . GLU A 1 169 ? 18.719 32.844 -2.096 1 94.81 169 GLU A O 1
ATOM 1328 N N . TRP A 1 170 ? 17.875 31.125 -0.906 1 94.62 170 TRP A N 1
ATOM 1329 C CA . TRP A 1 170 ? 18.406 30.109 -1.821 1 94.62 170 TRP A CA 1
ATOM 1330 C C . TRP A 1 170 ? 17.797 30.266 -3.211 1 94.62 170 TRP A C 1
ATOM 1332 O O . TRP A 1 170 ? 18.516 30.219 -4.215 1 94.62 170 TRP A O 1
ATOM 1342 N N . ILE A 1 171 ? 16.516 30.484 -3.305 1 95.25 171 ILE A N 1
ATOM 1343 C CA . ILE A 1 171 ? 15.844 30.641 -4.59 1 95.25 171 ILE A CA 1
ATOM 1344 C C . ILE A 1 171 ? 16.344 31.891 -5.293 1 95.25 171 ILE A C 1
ATOM 1346 O O . ILE A 1 171 ? 16.562 31.891 -6.504 1 95.25 171 ILE A O 1
ATOM 1350 N N . SER A 1 172 ? 16.578 32.938 -4.504 1 93 172 SER A N 1
ATOM 1351 C CA . SER A 1 172 ? 17.016 34.219 -5.07 1 93 172 SER A CA 1
ATOM 1352 C C . SER A 1 172 ? 18.469 34.188 -5.504 1 93 172 SER A C 1
ATOM 1354 O O . SER A 1 172 ? 18.859 34.812 -6.492 1 93 172 SER A O 1
ATOM 1356 N N . ARG A 1 173 ? 19.281 33.406 -4.738 1 90.38 173 ARG A N 1
ATOM 1357 C CA . ARG A 1 173 ? 20.703 33.344 -5.02 1 90.38 173 ARG A CA 1
ATOM 1358 C C . ARG A 1 173 ? 21.219 31.906 -4.906 1 90.38 173 ARG A C 1
ATOM 1360 O O . ARG A 1 173 ? 22.031 31.609 -4.039 1 90.38 173 ARG A O 1
ATOM 1367 N N . PRO A 1 174 ? 20.906 31.141 -5.883 1 85.44 174 PRO A N 1
ATOM 1368 C CA . PRO A 1 174 ? 21.266 29.734 -5.781 1 85.44 174 PRO A CA 1
ATOM 1369 C C . PRO A 1 174 ? 22.766 29.484 -5.797 1 85.44 174 PRO A C 1
ATOM 1371 O O . PRO A 1 174 ? 23.25 28.484 -5.262 1 85.44 174 PRO A O 1
ATOM 1374 N N . PHE A 1 175 ? 23.609 30.344 -6.273 1 76.44 175 PHE A N 1
ATOM 1375 C CA . PHE A 1 175 ? 25.062 30.172 -6.383 1 76.44 175 PHE A CA 1
ATOM 1376 C C . PHE A 1 175 ? 25.734 30.469 -5.051 1 76.44 175 PHE A C 1
ATOM 1378 O O . PHE A 1 175 ? 26.797 29.922 -4.758 1 76.44 175 PHE A O 1
ATOM 1385 N N . SER A 1 176 ? 25.219 31.219 -4.402 1 65.56 176 SER A N 1
ATOM 1386 C CA . SER A 1 176 ? 25.875 31.672 -3.184 1 65.56 176 SER A CA 1
ATOM 1387 C C . SER A 1 176 ? 25.641 30.703 -2.029 1 65.56 176 SER A C 1
ATOM 1389 O O . SER A 1 176 ? 26.391 30.719 -1.043 1 65.56 176 SER A O 1
ATOM 1391 N N . CYS A 1 177 ? 24.766 29.922 -2.209 1 61.5 177 CYS A N 1
ATOM 1392 C CA . CYS A 1 177 ? 24.406 29.062 -1.092 1 61.5 177 CYS A CA 1
ATOM 1393 C C . CYS A 1 177 ? 25.141 27.719 -1.186 1 61.5 177 CYS A C 1
ATOM 1395 O O . CYS A 1 177 ? 25.156 27.094 -2.242 1 61.5 177 CYS A O 1
ATOM 1397 N N . GLN A 1 178 ? 26.203 27.531 -0.395 1 61.59 178 GLN A N 1
ATOM 1398 C CA . GLN A 1 178 ? 27.016 26.328 -0.26 1 61.59 178 GLN A CA 1
ATOM 1399 C C . GLN A 1 178 ? 26.125 25.109 -0.009 1 61.59 178 GLN A C 1
ATOM 1401 O O . GLN A 1 178 ? 26.562 24.141 0.619 1 61.59 178 GLN A O 1
ATOM 1406 N N . SER A 1 179 ? 25.047 25.109 -0.637 1 65.44 179 SER A N 1
ATOM 1407 C CA . SER A 1 179 ? 24.094 24.062 -0.254 1 65.44 179 SER A CA 1
ATOM 1408 C C . SER A 1 179 ? 24.234 22.828 -1.143 1 65.44 179 SER A C 1
ATOM 1410 O O . SER A 1 179 ? 23.719 21.766 -0.818 1 65.44 179 SER A O 1
ATOM 1412 N N . ARG A 1 180 ? 25.141 23.078 -2.225 1 73.12 180 ARG A N 1
ATOM 1413 C CA . ARG A 1 180 ? 25.203 21.969 -3.188 1 73.12 180 ARG A CA 1
ATOM 1414 C C . ARG A 1 180 ? 26.641 21.625 -3.529 1 73.12 180 ARG A C 1
ATOM 1416 O O . ARG A 1 180 ? 27.484 22.531 -3.682 1 73.12 180 ARG A O 1
ATOM 1423 N N . ARG A 1 181 ? 26.984 20.406 -3.564 1 67.06 181 ARG A N 1
ATOM 1424 C CA . ARG A 1 181 ? 28.312 19.953 -3.959 1 67.06 181 ARG A CA 1
ATOM 1425 C C . ARG A 1 181 ? 28.531 20.109 -5.461 1 67.06 181 ARG A C 1
ATOM 1427 O O . ARG A 1 181 ? 29.609 20.469 -5.902 1 67.06 181 ARG A O 1
ATOM 1434 N N . GLY A 1 182 ? 27.422 19.922 -6.199 1 66.06 182 GLY A N 1
ATOM 1435 C CA . GLY A 1 182 ? 27.531 20 -7.645 1 66.06 182 GLY A CA 1
ATOM 1436 C C . GLY A 1 182 ? 27.062 21.328 -8.203 1 66.06 182 GLY A C 1
ATOM 1437 O O . GLY A 1 182 ? 26.891 22.297 -7.461 1 66.06 182 GLY A O 1
ATOM 1438 N N . LYS A 1 183 ? 27.141 21.391 -9.523 1 75.5 183 LYS A N 1
ATOM 1439 C CA . LYS A 1 183 ? 26.641 22.578 -10.219 1 75.5 183 LYS A CA 1
ATOM 1440 C C . LYS A 1 183 ? 25.172 22.812 -9.891 1 75.5 183 LYS A C 1
ATOM 1442 O O . LYS A 1 183 ? 24.422 21.875 -9.664 1 75.5 183 LYS A O 1
ATOM 1447 N N . SER A 1 184 ? 24.906 23.969 -9.828 1 73.56 184 SER A N 1
ATOM 1448 C CA . SER A 1 184 ? 23.531 24.359 -9.555 1 73.56 184 SER A CA 1
ATOM 1449 C C . SER A 1 184 ? 22.578 23.781 -10.602 1 73.56 184 SER A C 1
ATOM 1451 O O . SER A 1 184 ? 21.375 23.625 -10.336 1 73.56 184 SER A O 1
ATOM 1453 N N . THR A 1 185 ? 23.125 23.422 -11.688 1 77 185 THR A N 1
ATOM 1454 C CA . THR A 1 185 ? 22.297 22.938 -12.789 1 77 185 THR A CA 1
ATOM 1455 C C . THR A 1 185 ? 22.203 21.406 -12.773 1 77 185 THR A C 1
ATOM 1457 O O . THR A 1 185 ? 21.594 20.812 -13.664 1 77 185 THR A O 1
ATOM 1460 N N . SER A 1 186 ? 22.672 20.875 -11.711 1 86.62 186 SER A N 1
ATOM 1461 C CA . SER A 1 186 ? 22.609 19.406 -11.609 1 86.62 186 SER A CA 1
ATOM 1462 C C . SER A 1 186 ? 21.234 18.953 -11.156 1 86.62 186 SER A C 1
ATOM 1464 O O . SER A 1 186 ? 20.422 19.75 -10.688 1 86.62 186 SER A O 1
ATOM 1466 N N . LEU A 1 187 ? 20.953 17.703 -11.305 1 93.88 187 LEU A N 1
ATOM 1467 C CA . LEU A 1 187 ? 19.688 17.109 -10.891 1 93.88 187 LEU A CA 1
ATOM 1468 C C . LEU A 1 187 ? 19.422 17.375 -9.414 1 93.88 187 LEU A C 1
ATOM 1470 O O . LEU A 1 187 ? 20.281 17.125 -8.57 1 93.88 187 LEU A O 1
ATOM 1474 N N . GLY A 1 188 ? 18.25 17.953 -9.141 1 95.75 188 GLY A N 1
ATOM 1475 C CA . GLY A 1 188 ? 17.906 18.25 -7.754 1 95.75 188 GLY A CA 1
ATOM 1476 C C . GLY A 1 188 ? 16.438 18.062 -7.445 1 95.75 188 GLY A C 1
ATOM 1477 O O . GLY A 1 188 ? 15.602 18.109 -8.352 1 95.75 188 GLY A O 1
ATOM 1478 N N . LEU A 1 189 ? 16.141 17.781 -6.199 1 97.81 189 LEU A N 1
ATOM 1479 C CA . LEU A 1 189 ? 14.789 17.672 -5.652 1 97.81 189 LEU A CA 1
ATOM 1480 C C . LEU A 1 189 ? 14.641 18.531 -4.398 1 97.81 189 LEU A C 1
ATOM 1482 O O . LEU A 1 189 ? 15.445 18.422 -3.469 1 97.81 189 LEU A O 1
ATOM 1486 N N . PHE A 1 190 ? 13.688 19.438 -4.402 1 98.06 190 PHE A N 1
ATOM 1487 C CA . PHE A 1 190 ? 13.344 20.234 -3.229 1 98.06 190 PHE A CA 1
ATOM 1488 C C . PHE A 1 190 ? 11.977 19.844 -2.693 1 98.06 190 PHE A C 1
ATOM 1490 O O . PHE A 1 190 ? 10.984 19.859 -3.432 1 98.06 190 PHE A O 1
ATOM 1497 N N . ALA A 1 191 ? 11.961 19.484 -1.424 1 98.38 191 ALA A N 1
ATOM 1498 C CA . ALA A 1 191 ? 10.711 19.016 -0.83 1 98.38 191 ALA A CA 1
ATOM 1499 C C . ALA A 1 191 ? 10.312 19.875 0.369 1 98.38 191 ALA A C 1
ATOM 1501 O O . ALA A 1 191 ? 11.172 20.281 1.151 1 98.38 191 ALA A O 1
ATOM 1502 N N . TYR A 1 192 ? 9 20.156 0.521 1 98.12 192 TYR A N 1
ATOM 1503 C CA . TYR A 1 192 ? 8.508 20.953 1.633 1 98.12 192 TYR A CA 1
ATOM 1504 C C . TYR A 1 192 ? 7.027 20.688 1.878 1 98.12 192 TYR A C 1
ATOM 1506 O O . TYR A 1 192 ? 6.301 20.281 0.965 1 98.12 192 TYR A O 1
ATOM 1514 N N . PRO A 1 193 ? 6.578 20.844 3.111 1 97.75 193 PRO A N 1
ATOM 1515 C CA . PRO A 1 193 ? 5.16 20.625 3.416 1 97.75 193 PRO A CA 1
ATOM 1516 C C . PRO A 1 193 ? 4.289 21.828 3.078 1 97.75 193 PRO A C 1
ATOM 1518 O O . PRO A 1 193 ? 4.727 22.984 3.227 1 97.75 193 PRO A O 1
ATOM 1521 N N . GLY A 1 194 ? 3.055 21.547 2.641 1 98.12 194 GLY A N 1
ATOM 1522 C CA . GLY A 1 194 ? 2.076 22.625 2.51 1 98.12 194 GLY A CA 1
ATOM 1523 C C . GLY A 1 194 ? 1.585 23.141 3.844 1 98.12 194 GLY A C 1
ATOM 1524 O O . GLY A 1 194 ? 1.199 24.312 3.953 1 98.12 194 GLY A O 1
ATOM 1525 N N . GLN A 1 195 ? 1.567 22.266 4.754 1 97.06 195 GLN A N 1
ATOM 1526 C CA . GLN A 1 195 ? 1.161 22.578 6.117 1 97.06 195 GLN A CA 1
ATOM 1527 C C . GLN A 1 195 ? 1.985 21.797 7.133 1 97.06 195 GLN A C 1
ATOM 1529 O O . GLN A 1 195 ? 2.184 20.594 6.977 1 97.06 195 GLN A O 1
ATOM 1534 N N . SER A 1 196 ? 2.529 22.516 8.109 1 94.81 196 SER A N 1
ATOM 1535 C CA . SER A 1 196 ? 3.234 21.844 9.195 1 94.81 196 SER A CA 1
ATOM 1536 C C . SER A 1 196 ? 2.314 20.891 9.945 1 94.81 196 SER A C 1
ATOM 1538 O O . SER A 1 196 ? 1.22 21.266 10.367 1 94.81 196 SER A O 1
ATOM 1540 N N . ASN A 1 197 ? 2.826 19.641 10.141 1 92.25 197 ASN A N 1
ATOM 1541 C CA . ASN A 1 197 ? 2.072 18.656 10.93 1 92.25 197 ASN A CA 1
ATOM 1542 C C . ASN A 1 197 ? 2.088 19.016 12.414 1 92.25 197 ASN A C 1
ATOM 1544 O O . ASN A 1 197 ? 1.274 18.5 13.188 1 92.25 197 ASN A O 1
ATOM 1548 N N . LEU A 1 198 ? 2.926 19.797 12.805 1 93.06 198 LEU A N 1
ATOM 1549 C CA . LEU A 1 198 ? 3.08 20.156 14.211 1 93.06 198 LEU A CA 1
ATOM 1550 C C . LEU A 1 198 ? 2.162 21.312 14.586 1 93.06 198 LEU A C 1
ATOM 1552 O O . LEU A 1 198 ? 1.277 21.172 15.43 1 93.06 198 LEU A O 1
ATOM 1556 N N . SER A 1 199 ? 2.283 22.438 13.875 1 92.5 199 SER A N 1
ATOM 1557 C CA . SER A 1 199 ? 1.646 23.672 14.312 1 92.5 199 SER A CA 1
ATOM 1558 C C . SER A 1 199 ? 0.435 24.016 13.445 1 92.5 199 SER A C 1
ATOM 1560 O O . SER A 1 199 ? -0.401 24.828 13.828 1 92.5 199 SER A O 1
ATOM 1562 N N . GLY A 1 200 ? 0.397 23.438 12.289 1 94.81 200 GLY A N 1
ATOM 1563 C CA . GLY A 1 200 ? -0.68 23.781 11.375 1 94.81 200 GLY A CA 1
ATOM 1564 C C . GLY A 1 200 ? -0.366 24.984 10.508 1 94.81 200 GLY A C 1
ATOM 1565 O O . GLY A 1 200 ? -1.167 25.375 9.656 1 94.81 200 GLY A O 1
ATOM 1566 N N . ARG A 1 201 ? 0.815 25.562 10.664 1 95.25 201 ARG A N 1
ATOM 1567 C CA . ARG A 1 201 ? 1.208 26.688 9.82 1 95.25 201 ARG A CA 1
ATOM 1568 C C . ARG A 1 201 ? 1.304 26.266 8.359 1 95.25 201 ARG A C 1
ATOM 1570 O O . ARG A 1 201 ? 1.818 25.188 8.055 1 95.25 201 ARG A O 1
ATOM 1577 N N . ARG A 1 202 ? 0.799 27.062 7.504 1 96.31 202 ARG A N 1
ATOM 1578 C CA . ARG A 1 202 ? 0.857 26.75 6.078 1 96.31 202 ARG A CA 1
ATOM 1579 C C . ARG A 1 202 ? 1.993 27.516 5.402 1 96.31 202 ARG A C 1
ATOM 1581 O O . ARG A 1 202 ? 2.166 28.703 5.625 1 96.31 202 ARG A O 1
ATOM 1588 N N . LEU A 1 203 ? 2.844 26.828 4.688 1 95.88 203 LEU A N 1
ATOM 1589 C CA . LEU A 1 203 ? 4.027 27.391 4.039 1 95.88 203 LEU A CA 1
ATOM 1590 C C . LEU A 1 203 ? 3.676 27.969 2.674 1 95.88 203 LEU A C 1
ATOM 1592 O O . LEU A 1 203 ? 2.594 27.719 2.143 1 95.88 203 LEU A O 1
ATOM 1596 N N . PRO A 1 204 ? 4.59 28.797 2.141 1 94.94 204 PRO A N 1
ATOM 1597 C CA . PRO A 1 204 ? 4.332 29.406 0.836 1 94.94 204 PRO A CA 1
ATOM 1598 C C . PRO A 1 204 ? 4.117 28.375 -0.269 1 94.94 204 PRO A C 1
ATOM 1600 O O . PRO A 1 204 ? 4.828 27.375 -0.327 1 94.94 204 PRO A O 1
ATOM 1603 N N . GLN A 1 205 ? 3.184 28.688 -1.103 1 94.31 205 GLN A N 1
ATOM 1604 C CA . GLN A 1 205 ? 2.838 27.719 -2.143 1 94.31 205 GLN A CA 1
ATOM 1605 C C . GLN A 1 205 ? 3.473 28.094 -3.477 1 94.31 205 GLN A C 1
ATOM 1607 O O . GLN A 1 205 ? 3.406 27.328 -4.441 1 94.31 205 GLN A O 1
ATOM 1612 N N . ASP A 1 206 ? 4.188 29.188 -3.541 1 95.5 206 ASP A N 1
ATOM 1613 C CA . ASP A 1 206 ? 4.664 29.672 -4.836 1 95.5 206 ASP A CA 1
ATOM 1614 C C . ASP A 1 206 ? 6.129 29.297 -5.055 1 95.5 206 ASP A C 1
ATOM 1616 O O . ASP A 1 206 ? 6.734 29.703 -6.047 1 95.5 206 ASP A O 1
ATOM 1620 N N . TRP A 1 207 ? 6.762 28.594 -4.117 1 97.75 207 TRP A N 1
ATOM 1621 C CA . TRP A 1 207 ? 8.156 28.203 -4.277 1 97.75 207 TRP A CA 1
ATOM 1622 C C . TRP A 1 207 ? 8.344 27.359 -5.531 1 97.75 207 TRP A C 1
ATOM 1624 O O . TRP A 1 207 ? 9.352 27.484 -6.227 1 97.75 207 TRP A O 1
ATOM 1634 N N . SER A 1 208 ? 7.379 26.469 -5.809 1 97.56 208 SER A N 1
ATOM 1635 C CA . SER A 1 208 ? 7.488 25.609 -6.984 1 97.56 208 SER A CA 1
ATOM 1636 C C . SER A 1 208 ? 7.578 26.438 -8.266 1 97.56 208 SER A C 1
ATOM 1638 O O . SER A 1 208 ? 8.422 26.172 -9.125 1 97.56 208 SER A O 1
ATOM 1640 N N . LYS A 1 209 ? 6.773 27.422 -8.398 1 96.81 209 LYS A N 1
ATOM 1641 C CA . LYS A 1 209 ? 6.785 28.328 -9.547 1 96.81 209 LYS A CA 1
ATOM 1642 C C . LYS A 1 209 ? 8.117 29.062 -9.656 1 96.81 209 LYS A C 1
ATOM 1644 O O . LYS A 1 209 ? 8.727 29.094 -10.727 1 96.81 209 LYS A O 1
ATOM 1649 N N . ARG A 1 210 ? 8.586 29.594 -8.625 1 97.19 210 ARG A N 1
ATOM 1650 C CA . ARG A 1 210 ? 9.797 30.406 -8.609 1 97.19 210 ARG A CA 1
ATOM 1651 C C . ARG A 1 210 ? 11.023 29.547 -8.938 1 97.19 210 ARG A C 1
ATOM 1653 O O . ARG A 1 210 ? 11.93 30 -9.648 1 97.19 210 ARG A O 1
ATOM 1660 N N . ILE A 1 211 ? 11.078 28.344 -8.398 1 96.69 211 ILE A N 1
ATOM 1661 C CA . ILE A 1 211 ? 12.18 27.438 -8.664 1 96.69 211 ILE A CA 1
ATOM 1662 C C . ILE A 1 211 ? 12.195 27.062 -10.148 1 96.69 211 ILE A C 1
ATOM 1664 O O . ILE A 1 211 ? 13.242 27.109 -10.797 1 96.69 211 ILE A O 1
ATOM 1668 N N . ARG A 1 212 ? 11.008 26.734 -10.703 1 95.38 212 ARG A N 1
ATOM 1669 C CA . ARG A 1 212 ? 10.883 26.312 -12.102 1 95.38 212 ARG A CA 1
ATOM 1670 C C . ARG A 1 212 ? 11.289 27.438 -13.047 1 95.38 212 ARG A C 1
ATOM 1672 O O . ARG A 1 212 ? 11.875 27.172 -14.102 1 95.38 212 ARG A O 1
ATOM 1679 N N . GLN A 1 213 ? 11.086 28.656 -12.688 1 94.88 213 GLN A N 1
ATOM 1680 C CA . GLN A 1 213 ? 11.312 29.797 -13.562 1 94.88 213 GLN A CA 1
ATOM 1681 C C . GLN A 1 213 ? 12.75 30.312 -13.445 1 94.88 213 GLN A C 1
ATOM 1683 O O . GLN A 1 213 ? 13.211 31.094 -14.281 1 94.88 213 GLN A O 1
ATOM 1688 N N . HIS A 1 214 ? 13.391 29.891 -12.445 1 94 214 HIS A N 1
ATOM 1689 C CA . HIS A 1 214 ? 14.758 30.359 -12.25 1 94 214 HIS A CA 1
ATOM 1690 C C . HIS A 1 214 ? 15.727 29.641 -13.18 1 94 214 HIS A C 1
ATOM 1692 O O . HIS A 1 214 ? 15.859 28.422 -13.117 1 94 214 HIS A O 1
ATOM 1698 N N . PRO A 1 215 ? 16.5 30.281 -13.938 1 90.94 215 PRO A N 1
ATOM 1699 C CA . PRO A 1 215 ? 17.375 29.656 -14.945 1 90.94 215 PRO A CA 1
ATOM 1700 C C . PRO A 1 215 ? 18.453 28.766 -14.32 1 90.94 215 PRO A C 1
ATOM 1702 O O . PRO A 1 215 ? 18.859 27.766 -14.922 1 90.94 215 PRO A O 1
ATOM 1705 N N . GLN A 1 216 ? 18.844 29.109 -13.172 1 90.56 216 GLN A N 1
ATOM 1706 C CA . GLN A 1 216 ? 19.922 28.344 -12.547 1 90.56 216 GLN A CA 1
ATOM 1707 C C . GLN A 1 216 ? 19.391 27.141 -11.797 1 90.56 216 GLN A C 1
ATOM 1709 O O . GLN A 1 216 ? 20.156 26.312 -11.305 1 90.56 216 GLN A O 1
ATOM 1714 N N . LEU A 1 217 ? 18.109 27.016 -11.688 1 93.88 217 LEU A N 1
ATOM 1715 C CA . LEU A 1 217 ? 17.484 25.906 -10.969 1 93.88 217 LEU A CA 1
ATOM 1716 C C . LEU A 1 217 ? 16.641 25.047 -11.914 1 93.88 217 LEU A C 1
ATOM 1718 O O . LEU A 1 217 ? 15.688 24.391 -11.477 1 93.88 217 LEU A O 1
ATOM 1722 N N . ARG A 1 218 ? 16.953 25.031 -13.125 1 89.12 218 ARG A N 1
ATOM 1723 C CA . ARG A 1 218 ? 16.141 24.453 -14.188 1 89.12 218 ARG A CA 1
ATOM 1724 C C . ARG A 1 218 ? 16.031 22.938 -14.031 1 89.12 218 ARG A C 1
ATOM 1726 O O . ARG A 1 218 ? 15.094 22.312 -14.547 1 89.12 218 ARG A O 1
ATOM 1733 N N . ASN A 1 219 ? 16.922 22.266 -13.32 1 92.69 219 ASN A N 1
ATOM 1734 C CA . ASN A 1 219 ? 16.875 20.812 -13.141 1 92.69 219 ASN A CA 1
ATOM 1735 C C . ASN A 1 219 ? 16.484 20.438 -11.711 1 92.69 219 ASN A C 1
ATOM 1737 O O . ASN A 1 219 ? 16.688 19.297 -11.297 1 92.69 219 ASN A O 1
ATOM 1741 N N . VAL A 1 220 ? 15.977 21.469 -11.008 1 95.81 220 VAL A N 1
ATOM 1742 C CA . VAL A 1 220 ? 15.477 21.188 -9.664 1 95.81 220 VAL A CA 1
ATOM 1743 C C . VAL A 1 220 ? 13.961 21 -9.703 1 95.81 220 VAL A C 1
ATOM 1745 O O . VAL A 1 220 ? 13.227 21.906 -10.109 1 95.81 220 VAL A O 1
ATOM 1748 N N . TYR A 1 221 ? 13.516 19.812 -9.328 1 97.75 221 TYR A N 1
ATOM 1749 C CA . TYR A 1 221 ? 12.094 19.484 -9.242 1 97.75 221 TYR A CA 1
ATOM 1750 C C . TYR A 1 221 ? 11.57 19.672 -7.824 1 97.75 221 TYR A C 1
ATOM 1752 O O . TYR A 1 221 ? 12.352 19.766 -6.875 1 97.75 221 TYR A O 1
ATOM 1760 N N . THR A 1 222 ? 10.273 19.766 -7.727 1 98.69 222 THR A N 1
ATOM 1761 C CA . THR A 1 222 ? 9.688 20.031 -6.414 1 98.69 222 THR A CA 1
ATOM 1762 C C . THR A 1 222 ? 8.758 18.891 -5.992 1 98.69 222 THR A C 1
ATOM 1764 O O . THR A 1 222 ? 8.039 18.328 -6.82 1 98.69 222 THR A O 1
ATOM 1767 N N . LEU A 1 223 ? 8.812 18.516 -4.742 1 98.81 223 LEU A N 1
ATOM 1768 C CA . LEU A 1 223 ? 7.914 17.578 -4.074 1 98.81 223 LEU A CA 1
ATOM 1769 C C . LEU A 1 223 ? 7.156 18.266 -2.943 1 98.81 223 LEU A C 1
ATOM 1771 O O . LEU A 1 223 ? 7.75 18.641 -1.93 1 98.81 223 LEU A O 1
ATOM 1775 N N . PHE A 1 224 ? 5.867 18.438 -3.135 1 98.81 224 PHE A N 1
ATOM 1776 C CA . PHE A 1 224 ? 4.988 19.125 -2.203 1 98.81 224 PHE A CA 1
ATOM 1777 C C . PHE A 1 224 ? 4.18 18.141 -1.373 1 98.81 224 PHE A C 1
ATOM 1779 O O . PHE A 1 224 ? 3.412 17.344 -1.92 1 98.81 224 PHE A O 1
ATOM 1786 N N . ASP A 1 225 ? 4.371 18.188 -0.061 1 98.56 225 ASP A N 1
ATOM 1787 C CA . ASP A 1 225 ? 3.613 17.328 0.846 1 98.56 225 ASP A CA 1
ATOM 1788 C C . ASP A 1 225 ? 2.293 17.984 1.241 1 98.56 225 ASP A C 1
ATOM 1790 O O . ASP A 1 225 ? 2.262 18.859 2.113 1 98.56 225 ASP A O 1
ATOM 1794 N N . ALA A 1 226 ? 1.229 17.484 0.708 1 98.81 226 ALA A N 1
ATOM 1795 C CA . ALA A 1 226 ? -0.082 18.094 0.937 1 98.81 226 ALA A CA 1
ATOM 1796 C C . ALA A 1 226 ? -0.882 17.281 1.961 1 98.81 226 ALA A C 1
ATOM 1798 O O . ALA A 1 226 ? -2.062 17.562 2.186 1 98.81 226 ALA A O 1
ATOM 1799 N N . ALA A 1 227 ? -0.297 16.328 2.615 1 98.12 227 ALA A N 1
ATOM 1800 C CA . ALA A 1 227 ? -1.04 15.398 3.465 1 98.12 227 ALA A CA 1
ATOM 1801 C C . ALA A 1 227 ? -1.79 16.141 4.566 1 98.12 227 ALA A C 1
ATOM 1803 O O . ALA A 1 227 ? -2.99 15.938 4.758 1 98.12 227 ALA A O 1
ATOM 1804 N N . ALA A 1 228 ? -1.114 17 5.293 1 97.94 228 ALA A N 1
ATOM 1805 C CA . ALA A 1 228 ? -1.769 17.75 6.359 1 97.94 228 ALA A CA 1
ATOM 1806 C C . ALA A 1 228 ? -2.66 18.859 5.789 1 97.94 228 ALA A C 1
ATOM 1808 O O . ALA A 1 228 ? -3.736 19.125 6.324 1 97.94 228 ALA A O 1
ATOM 1809 N N . LEU A 1 229 ? -2.258 19.484 4.719 1 98.5 229 LEU A N 1
ATOM 1810 C CA . LEU A 1 229 ? -2.98 20.594 4.109 1 98.5 229 LEU A CA 1
ATOM 1811 C C . LEU A 1 229 ? -4.336 20.141 3.578 1 98.5 229 LEU A C 1
ATOM 1813 O O . LEU A 1 229 ? -5.348 20.812 3.771 1 98.5 229 LEU A O 1
ATOM 1817 N N . ALA A 1 230 ? -4.355 19 2.975 1 98.5 230 ALA A N 1
ATOM 1818 C CA . ALA A 1 230 ? -5.527 18.5 2.252 1 98.5 230 ALA A CA 1
ATOM 1819 C C . ALA A 1 230 ? -6.633 18.078 3.219 1 98.5 230 ALA A C 1
ATOM 1821 O O . ALA A 1 230 ? -7.781 17.891 2.812 1 98.5 230 ALA A O 1
ATOM 1822 N N . MET A 1 231 ? -6.344 18.031 4.473 1 97.75 231 MET A N 1
ATOM 1823 C CA . MET A 1 231 ? -7.328 17.609 5.469 1 97.75 231 MET A CA 1
ATOM 1824 C C . MET A 1 231 ? -8.508 18.578 5.496 1 97.75 231 MET A C 1
ATOM 1826 O O . MET A 1 231 ? -9.656 18.156 5.629 1 97.75 231 MET A O 1
ATOM 1830 N N . THR A 1 232 ? -8.141 19.891 5.422 1 98.19 232 THR A N 1
ATOM 1831 C CA . THR A 1 232 ? -9.18 20.875 5.668 1 98.19 232 THR A CA 1
ATOM 1832 C C . THR A 1 232 ? -9.102 22.016 4.66 1 98.19 232 THR A C 1
ATOM 1834 O O . THR A 1 232 ? -9.68 23.078 4.867 1 98.19 232 THR A O 1
ATOM 1837 N N . SER A 1 233 ? -8.297 21.859 3.656 1 97.56 233 SER A N 1
ATOM 1838 C CA . SER A 1 233 ? -8.164 22.906 2.633 1 97.56 233 SER A CA 1
ATOM 1839 C C . SER A 1 233 ? -8.32 22.312 1.233 1 97.56 233 SER A C 1
ATOM 1841 O O . SER A 1 233 ? -7.934 21.172 0.987 1 97.56 233 SER A O 1
ATOM 1843 N N . SER A 1 234 ? -8.906 23.156 0.372 1 97.25 234 SER A N 1
ATOM 1844 C CA . SER A 1 234 ? -8.953 22.797 -1.039 1 97.25 234 SER A CA 1
ATOM 1845 C C . SER A 1 234 ? -7.574 22.891 -1.683 1 97.25 234 SER A C 1
ATOM 1847 O O . SER A 1 234 ? -6.816 23.812 -1.389 1 97.25 234 SER A O 1
ATOM 1849 N N . LEU A 1 235 ? -7.281 21.984 -2.559 1 97.94 235 LEU A N 1
ATOM 1850 C CA . LEU A 1 235 ? -6.023 22.031 -3.293 1 97.94 235 LEU A CA 1
ATOM 1851 C C . LEU A 1 235 ? -6.227 22.656 -4.676 1 97.94 235 LEU A C 1
ATOM 1853 O O . LEU A 1 235 ? -5.301 22.688 -5.484 1 97.94 235 LEU A O 1
ATOM 1857 N N . SER A 1 236 ? -7.391 23.172 -4.918 1 96.25 236 SER A N 1
ATOM 1858 C CA . SER A 1 236 ? -7.723 23.703 -6.234 1 96.25 236 SER A CA 1
ATOM 1859 C C . SER A 1 236 ? -6.773 24.828 -6.621 1 96.25 236 SER A C 1
ATOM 1861 O O . SER A 1 236 ? -6.387 24.953 -7.785 1 96.25 236 SER A O 1
ATOM 1863 N N . SER A 1 237 ? -6.41 25.641 -5.691 1 95.5 237 SER A N 1
ATOM 1864 C CA . SER A 1 237 ? -5.512 26.75 -5.98 1 95.5 237 SER A CA 1
ATOM 1865 C C . SER A 1 237 ? -4.113 26.266 -6.324 1 95.5 237 SER A C 1
ATOM 1867 O O . SER A 1 237 ? -3.412 26.875 -7.129 1 95.5 237 SER A O 1
ATOM 1869 N N . LEU A 1 238 ? -3.727 25.203 -5.715 1 97.31 238 LEU A N 1
ATOM 1870 C CA . LEU A 1 238 ? -2.41 24.625 -5.949 1 97.31 238 LEU A CA 1
ATOM 1871 C C . LEU A 1 238 ? -2.279 24.141 -7.391 1 97.31 238 LEU A C 1
ATOM 1873 O O . LEU A 1 238 ? -1.207 24.25 -7.992 1 97.31 238 LEU A O 1
ATOM 1877 N N . PHE A 1 239 ? -3.416 23.625 -7.957 1 98 239 PHE A N 1
ATOM 1878 C CA . PHE A 1 239 ? -3.363 22.953 -9.25 1 98 239 PHE A CA 1
ATOM 1879 C C . PHE A 1 239 ? -3.998 23.812 -10.336 1 98 239 PHE A C 1
ATOM 1881 O O . PHE A 1 239 ? -4.098 23.406 -11.492 1 98 239 PHE A O 1
ATOM 1888 N N . HIS A 1 240 ? -4.43 24.984 -10.016 1 96.56 240 HIS A N 1
ATOM 1889 C CA . HIS A 1 240 ? -5.16 25.844 -10.938 1 96.56 240 HIS A CA 1
ATOM 1890 C C . HIS A 1 240 ? -4.336 26.141 -12.188 1 96.56 240 HIS A C 1
ATOM 1892 O O . HIS A 1 240 ? -4.848 26.078 -13.305 1 96.56 240 HIS A O 1
ATOM 1898 N N . ASP A 1 241 ? -3.072 26.531 -12.023 1 97.12 241 ASP A N 1
ATOM 1899 C CA . ASP A 1 241 ? -2.137 26.734 -13.125 1 97.12 241 ASP A CA 1
ATOM 1900 C C . ASP A 1 241 ? -1.055 25.656 -13.141 1 97.12 241 ASP A C 1
ATOM 1902 O O . ASP A 1 241 ? -0.17 25.656 -12.281 1 97.12 241 ASP A O 1
ATOM 1906 N N . PRO A 1 242 ? -1.114 24.797 -14.141 1 96.44 242 PRO A N 1
ATOM 1907 C CA . PRO A 1 242 ? -0.133 23.703 -14.203 1 96.44 242 PRO A CA 1
ATOM 1908 C C . PRO A 1 242 ? 1.307 24.219 -14.227 1 96.44 242 PRO A C 1
ATOM 1910 O O . PRO A 1 242 ? 2.217 23.516 -13.766 1 96.44 242 PRO A O 1
ATOM 1913 N N . MET A 1 243 ? 1.538 25.453 -14.672 1 95.5 243 MET A N 1
ATOM 1914 C CA . MET A 1 243 ? 2.893 26 -14.758 1 95.5 243 MET A CA 1
ATOM 1915 C C . MET A 1 243 ? 3.404 26.422 -13.383 1 95.5 243 MET A C 1
ATOM 1917 O O . MET A 1 243 ? 4.613 26.516 -13.172 1 95.5 243 MET A O 1
ATOM 1921 N N . ASP A 1 244 ? 2.488 26.609 -12.477 1 96.75 244 ASP A N 1
ATOM 1922 C CA . ASP A 1 244 ? 2.861 27.047 -11.141 1 96.75 244 ASP A CA 1
ATOM 1923 C C . ASP A 1 244 ? 2.877 25.859 -10.164 1 96.75 244 ASP A C 1
ATOM 1925 O O . ASP A 1 244 ? 3.453 25.953 -9.078 1 96.75 244 ASP A O 1
ATOM 1929 N N . ALA A 1 245 ? 2.236 24.797 -10.555 1 98.25 245 ALA A N 1
ATOM 1930 C CA . ALA A 1 245 ? 2.012 23.656 -9.656 1 98.25 245 ALA A CA 1
ATOM 1931 C C . ALA A 1 245 ? 3.312 22.906 -9.383 1 98.25 245 ALA A C 1
ATOM 1933 O O . ALA A 1 245 ? 4.242 22.953 -10.195 1 98.25 245 ALA A O 1
ATOM 1934 N N . PRO A 1 246 ? 3.418 22.297 -8.188 1 98.62 246 PRO A N 1
ATOM 1935 C CA . PRO A 1 246 ? 4.574 21.438 -7.945 1 98.62 246 PRO A CA 1
ATOM 1936 C C . PRO A 1 246 ? 4.684 20.297 -8.953 1 98.62 246 PRO A C 1
ATOM 1938 O O . PRO A 1 246 ? 3.676 19.875 -9.539 1 98.62 246 PRO A O 1
ATOM 1941 N N . ASP A 1 247 ? 5.941 19.781 -9.133 1 98.56 247 ASP A N 1
ATOM 1942 C CA . ASP A 1 247 ? 6.145 18.625 -10 1 98.56 247 ASP A CA 1
ATOM 1943 C C . ASP A 1 247 ? 5.449 17.391 -9.445 1 98.56 247 ASP A C 1
ATOM 1945 O O . ASP A 1 247 ? 4.844 16.625 -10.195 1 98.56 247 ASP A O 1
ATOM 1949 N N . PHE A 1 248 ? 5.578 17.203 -8.188 1 98.81 248 PHE A N 1
ATOM 1950 C CA . PHE A 1 248 ? 5.004 16.062 -7.465 1 98.81 248 PHE A CA 1
ATOM 1951 C C . PHE A 1 248 ? 4.281 16.531 -6.207 1 98.81 248 PHE A C 1
ATOM 1953 O O . PHE A 1 248 ? 4.793 17.391 -5.473 1 98.81 248 PHE A O 1
ATOM 1960 N N . THR A 1 249 ? 3.072 16.047 -5.988 1 98.94 249 THR A N 1
ATOM 1961 C CA . THR A 1 249 ? 2.309 16.344 -4.781 1 98.94 249 THR A CA 1
ATOM 1962 C C . THR A 1 249 ? 1.808 15.055 -4.133 1 98.94 249 THR A C 1
ATOM 1964 O O . THR A 1 249 ? 1.101 14.266 -4.77 1 98.94 249 THR A O 1
ATOM 1967 N N . CYS A 1 250 ? 2.195 14.812 -2.896 1 98.75 250 CYS A N 1
ATOM 1968 C CA . CYS A 1 250 ? 1.765 13.594 -2.209 1 98.75 250 CYS A CA 1
ATOM 1969 C C . CYS A 1 250 ? 0.669 13.906 -1.195 1 98.75 250 CYS A C 1
ATOM 1971 O O . CYS A 1 250 ? 0.614 15.008 -0.65 1 98.75 250 CYS A O 1
ATOM 1973 N N . LEU A 1 251 ? -0.229 12.953 -0.981 1 98.62 251 LEU A N 1
ATOM 1974 C CA . LEU A 1 251 ? -1.277 13.078 0.025 1 98.62 251 LEU A CA 1
ATOM 1975 C C . LEU A 1 251 ? -1.794 11.711 0.449 1 98.62 251 LEU A C 1
ATOM 1977 O O . LEU A 1 251 ? -1.403 10.688 -0.125 1 98.62 251 LEU A O 1
ATOM 1981 N N . SER A 1 252 ? -2.555 11.648 1.52 1 98.12 252 SER A N 1
ATOM 1982 C CA . SER A 1 252 ? -3.252 10.461 2.02 1 98.12 252 SER A CA 1
ATOM 1983 C C . SER A 1 252 ? -4.754 10.703 2.107 1 98.12 252 SER A C 1
ATOM 1985 O O . SER A 1 252 ? -5.203 11.641 2.773 1 98.12 252 SER A O 1
ATOM 1987 N N . PHE A 1 253 ? -5.555 9.836 1.584 1 98.69 253 PHE A N 1
ATOM 1988 C CA . PHE A 1 253 ? -6.996 10.023 1.528 1 98.69 253 PHE A CA 1
ATOM 1989 C C . PHE A 1 253 ? -7.629 9.773 2.891 1 98.69 253 PHE A C 1
ATOM 1991 O O . PHE A 1 253 ? -8.656 10.375 3.227 1 98.69 253 PHE A O 1
ATOM 1998 N N . TYR A 1 254 ? -7.047 8.898 3.74 1 97.25 254 TYR A N 1
ATOM 1999 C CA . TYR A 1 254 ? -7.637 8.625 5.047 1 97.25 254 TYR A CA 1
ATOM 2000 C C . TYR A 1 254 ? -7.574 9.867 5.938 1 97.25 254 TYR A C 1
ATOM 2002 O O . TYR A 1 254 ? -8.297 9.961 6.93 1 97.25 254 TYR A O 1
ATOM 2010 N N . LYS A 1 255 ? -6.676 10.82 5.645 1 97.75 255 LYS A N 1
ATOM 2011 C CA . LYS A 1 255 ? -6.613 12.062 6.41 1 97.75 255 LYS A CA 1
ATOM 2012 C C . LYS A 1 255 ? -7.727 13.023 5.992 1 97.75 255 LYS A C 1
ATOM 2014 O O . LYS A 1 255 ? -8.047 13.961 6.723 1 97.75 255 LYS A O 1
ATOM 2019 N N . ILE A 1 256 ? -8.281 12.812 4.824 1 98.69 256 ILE A N 1
ATOM 2020 C CA . ILE A 1 256 ? -9.344 13.656 4.305 1 98.69 256 ILE A CA 1
ATOM 2021 C C . ILE A 1 256 ? -10.703 13.039 4.648 1 98.69 256 ILE A C 1
ATOM 2023 O O . ILE A 1 256 ? -11.602 13.734 5.133 1 98.69 256 ILE A O 1
ATOM 2027 N N . PHE A 1 257 ? -10.805 11.664 4.434 1 98.75 257 PHE A N 1
ATOM 2028 C CA . PHE A 1 257 ? -12.117 11.023 4.48 1 98.75 257 PHE A CA 1
ATOM 2029 C C . PHE A 1 257 ? -12.211 10.07 5.664 1 98.75 257 PHE A C 1
ATOM 2031 O O . PHE A 1 257 ? -13.297 9.602 6.004 1 98.75 257 PHE A O 1
ATOM 2038 N N . GLY A 1 258 ? -11.109 9.789 6.309 1 97.94 258 GLY A N 1
ATOM 2039 C CA . GLY A 1 258 ? -11.055 8.789 7.363 1 97.94 258 GLY A CA 1
ATOM 2040 C C . GLY A 1 258 ? -10.859 7.379 6.832 1 97.94 258 GLY A C 1
ATOM 2041 O O . GLY A 1 258 ? -10.242 6.543 7.496 1 97.94 258 GLY A O 1
ATOM 2042 N N . PHE A 1 259 ? -11.398 7.094 5.793 1 98.19 259 PHE A N 1
ATOM 2043 C CA . PHE A 1 259 ? -11.352 5.852 5.031 1 98.19 259 PHE A CA 1
ATOM 2044 C C . PHE A 1 259 ? -11.578 6.117 3.547 1 98.19 259 PHE A C 1
ATOM 2046 O O . PHE A 1 259 ? -12.398 6.961 3.18 1 98.19 259 PHE A O 1
ATOM 2053 N N . PRO A 1 260 ? -10.859 5.395 2.633 1 98.38 260 PRO A N 1
ATOM 2054 C CA . PRO A 1 260 ? -10 4.215 2.766 1 98.38 260 PRO A CA 1
ATOM 2055 C C . PRO A 1 260 ? -8.555 4.57 3.098 1 98.38 260 PRO A C 1
ATOM 2057 O O . PRO A 1 260 ? -8.164 5.734 2.996 1 98.38 260 PRO A O 1
ATOM 2060 N N . ASP A 1 261 ? -7.793 3.506 3.484 1 97.06 261 ASP A N 1
ATOM 2061 C CA . ASP A 1 261 ? -6.352 3.604 3.686 1 97.06 261 ASP A CA 1
ATOM 2062 C C . ASP A 1 261 ? -5.609 3.625 2.352 1 97.06 261 ASP A C 1
ATOM 2064 O O . ASP A 1 261 ? -5.102 2.596 1.902 1 97.06 261 ASP A O 1
ATOM 2068 N N . LEU A 1 262 ? -5.574 4.758 1.793 1 97.38 262 LEU A N 1
ATOM 2069 C CA . LEU A 1 262 ? -5.043 4.957 0.449 1 97.38 262 LEU A CA 1
ATOM 2070 C C . LEU A 1 262 ? -4.41 6.34 0.313 1 97.38 262 LEU A C 1
ATOM 2072 O O . LEU A 1 262 ? -4.848 7.293 0.959 1 97.38 262 LEU A O 1
ATOM 2076 N N . GLY A 1 263 ? -3.27 6.379 -0.416 1 98.31 263 GLY A N 1
ATOM 2077 C CA . GLY A 1 263 ? -2.666 7.66 -0.755 1 98.31 263 GLY A CA 1
ATOM 2078 C C . GLY A 1 263 ? -2.598 7.906 -2.25 1 98.31 263 GLY A C 1
ATOM 2079 O O . GLY A 1 263 ? -3.082 7.098 -3.043 1 98.31 263 GLY A O 1
ATOM 2080 N N . ALA A 1 264 ? -2.064 9.062 -2.6 1 98.81 264 ALA A N 1
ATOM 2081 C CA . ALA A 1 264 ? -1.899 9.422 -4.008 1 98.81 264 ALA A CA 1
ATOM 2082 C C . ALA A 1 264 ? -0.659 10.281 -4.211 1 98.81 264 ALA A C 1
ATOM 2084 O O . ALA A 1 264 ? -0.229 10.992 -3.295 1 98.81 264 ALA A O 1
ATOM 2085 N N . LEU A 1 265 ? -0.069 10.133 -5.297 1 98.81 265 LEU A N 1
ATOM 2086 C CA . LEU A 1 265 ? 0.898 11.062 -5.867 1 98.81 265 LEU A CA 1
ATOM 2087 C C . LEU A 1 265 ? 0.329 11.742 -7.105 1 98.81 265 LEU A C 1
ATOM 2089 O O . LEU A 1 265 ? 0.046 11.086 -8.109 1 98.81 265 LEU A O 1
ATOM 2093 N N . VAL A 1 266 ? 0.067 13 -7.027 1 98.88 266 VAL A N 1
ATOM 2094 C CA . VAL A 1 266 ? -0.32 13.766 -8.203 1 98.88 266 VAL A CA 1
ATOM 2095 C C . VAL A 1 266 ? 0.928 14.242 -8.945 1 98.88 266 VAL A C 1
ATOM 2097 O O . VAL A 1 266 ? 1.803 14.883 -8.352 1 98.88 266 VAL A O 1
ATOM 2100 N N . VAL A 1 267 ? 0.985 13.953 -10.211 1 98.56 267 VAL A N 1
ATOM 2101 C CA . VAL A 1 267 ? 2.18 14.219 -11.008 1 98.56 267 VAL A CA 1
ATOM 2102 C C . VAL A 1 267 ? 1.848 15.203 -12.125 1 98.56 267 VAL A C 1
ATOM 2104 O O . VAL A 1 267 ? 0.924 14.977 -12.914 1 98.56 267 VAL A O 1
ATOM 2107 N N . ARG A 1 268 ? 2.57 16.281 -12.156 1 98.12 268 ARG A N 1
ATOM 2108 C CA . ARG A 1 268 ? 2.516 17.125 -13.352 1 98.12 268 ARG A CA 1
ATOM 2109 C C . ARG A 1 268 ? 3.023 16.375 -14.578 1 98.12 268 ARG A C 1
ATOM 2111 O O . ARG A 1 268 ? 4.145 15.859 -14.57 1 98.12 268 ARG A O 1
ATOM 2118 N N . ARG A 1 269 ? 2.248 16.297 -15.602 1 95.94 269 ARG A N 1
ATOM 2119 C CA . ARG A 1 269 ? 2.586 15.477 -16.766 1 95.94 269 ARG A CA 1
ATOM 2120 C C . ARG A 1 269 ? 3.906 15.914 -17.375 1 95.94 269 ARG A C 1
ATOM 2122 O O . ARG A 1 269 ? 4.664 15.094 -17.891 1 95.94 269 ARG A O 1
ATOM 2129 N N . ALA A 1 270 ? 4.195 17.172 -17.344 1 94.94 270 ALA A N 1
ATOM 2130 C CA . ALA A 1 270 ? 5.438 17.703 -17.906 1 94.94 270 ALA A CA 1
ATOM 2131 C C . ALA A 1 270 ? 6.652 17.188 -17.141 1 94.94 270 ALA A C 1
ATOM 2133 O O . ALA A 1 270 ? 7.773 17.219 -17.641 1 94.94 270 ALA A O 1
ATOM 2134 N N . SER A 1 271 ? 6.477 16.719 -15.922 1 94.81 271 SER A N 1
ATOM 2135 C CA . SER A 1 271 ? 7.566 16.219 -15.094 1 94.81 271 SER A CA 1
ATOM 2136 C C . SER A 1 271 ? 7.539 14.695 -15.008 1 94.81 271 SER A C 1
ATOM 2138 O O . SER A 1 271 ? 8.375 14.094 -14.336 1 94.81 271 SER A O 1
ATOM 2140 N N . GLY A 1 272 ? 6.594 14.039 -15.648 1 93.44 272 GLY A N 1
ATOM 2141 C CA . GLY A 1 272 ? 6.336 12.609 -15.516 1 93.44 272 GLY A CA 1
ATOM 2142 C C . GLY A 1 272 ? 7.488 11.75 -16 1 93.44 272 GLY A C 1
ATOM 2143 O O . GLY A 1 272 ? 7.656 10.617 -15.547 1 93.44 272 GLY A O 1
ATOM 2144 N N . HIS A 1 273 ? 8.281 12.25 -16.891 1 89.81 273 HIS A N 1
ATOM 2145 C CA . HIS A 1 273 ? 9.383 11.5 -17.469 1 89.81 273 HIS A CA 1
ATOM 2146 C C . HIS A 1 273 ? 10.383 11.07 -16.406 1 89.81 273 HIS A C 1
ATOM 2148 O O . HIS A 1 273 ? 11.039 10.039 -16.547 1 89.81 273 HIS A O 1
ATOM 2154 N N . ILE A 1 274 ? 10.508 11.805 -15.297 1 89.88 274 ILE A N 1
ATOM 2155 C CA . ILE A 1 274 ? 11.414 11.5 -14.195 1 89.88 274 ILE A CA 1
ATOM 2156 C C . ILE A 1 274 ? 11.055 10.141 -13.594 1 89.88 274 ILE A C 1
ATOM 2158 O O . ILE A 1 274 ? 11.938 9.352 -13.25 1 89.88 274 ILE A O 1
ATOM 2162 N N . LEU A 1 275 ? 9.766 9.906 -13.477 1 91 275 LEU A N 1
ATOM 2163 C CA . LEU A 1 275 ? 9.289 8.688 -12.836 1 91 275 LEU A CA 1
ATOM 2164 C C . LEU A 1 275 ? 9.445 7.488 -13.773 1 91 275 LEU A C 1
ATOM 2166 O O . LEU A 1 275 ? 9.586 6.355 -13.312 1 91 275 LEU A O 1
ATOM 2170 N N . ASN A 1 276 ? 9.461 7.707 -14.992 1 82.88 276 ASN A N 1
ATOM 2171 C CA . ASN A 1 276 ? 9.484 6.621 -15.961 1 82.88 276 ASN A CA 1
ATOM 2172 C C . ASN A 1 276 ? 10.898 6.098 -16.188 1 82.88 276 ASN A C 1
ATOM 2174 O O . ASN A 1 276 ? 11.086 5.066 -16.844 1 82.88 276 ASN A O 1
ATOM 2178 N N . LEU A 1 277 ? 11.844 6.723 -15.617 1 82.19 277 LEU A N 1
ATOM 2179 C CA . LEU A 1 277 ? 13.227 6.293 -15.766 1 82.19 277 LEU A CA 1
ATOM 2180 C C . LEU A 1 277 ? 13.641 5.375 -14.617 1 82.19 277 LEU A C 1
ATOM 2182 O O . LEU A 1 277 ? 14.805 4.988 -14.516 1 82.19 277 LEU A O 1
ATOM 2186 N N . ARG A 1 278 ? 12.703 4.984 -13.875 1 86.94 278 ARG A N 1
ATOM 2187 C CA . ARG A 1 278 ? 12.984 4.086 -12.766 1 86.94 278 ARG A CA 1
ATOM 2188 C C . ARG A 1 278 ? 13.508 2.742 -13.266 1 86.94 278 ARG A C 1
ATOM 2190 O O . ARG A 1 278 ? 13.156 2.307 -14.367 1 86.94 278 ARG A O 1
ATOM 2197 N N . ARG A 1 279 ? 14.289 2.068 -12.453 1 88.06 279 ARG A N 1
ATOM 2198 C CA . ARG A 1 279 ? 14.93 0.822 -12.867 1 88.06 279 ARG A CA 1
ATOM 2199 C C . ARG A 1 279 ? 14.016 -0.371 -12.625 1 88.06 279 ARG A C 1
ATOM 2201 O O . ARG A 1 279 ? 13.781 -1.171 -13.539 1 88.06 279 ARG A O 1
ATOM 2208 N N . TYR A 1 280 ? 13.469 -0.499 -11.469 1 87.12 280 TYR A N 1
ATOM 2209 C CA . TYR A 1 280 ? 12.633 -1.648 -11.148 1 87.12 280 TYR A CA 1
ATOM 2210 C C . TYR A 1 280 ? 11.336 -1.617 -11.953 1 87.12 280 TYR A C 1
ATOM 2212 O O . TYR A 1 280 ? 10.805 -0.544 -12.242 1 87.12 280 TYR A O 1
ATOM 2220 N N . PHE A 1 281 ? 10.828 -2.822 -12.273 1 80.69 281 PHE A N 1
ATOM 2221 C CA . PHE A 1 281 ? 9.484 -2.957 -12.836 1 80.69 281 PHE A CA 1
ATOM 2222 C C . PHE A 1 281 ? 8.766 -4.156 -12.234 1 80.69 281 PHE A C 1
ATOM 2224 O O . PHE A 1 281 ? 9.391 -5.18 -11.945 1 80.69 281 PHE A O 1
ATOM 2231 N N . GLY A 1 282 ? 7.535 -3.965 -11.977 1 84.5 282 GLY A N 1
ATOM 2232 C CA . GLY A 1 282 ? 6.672 -5.02 -11.469 1 84.5 282 GLY A CA 1
ATOM 2233 C C . GLY A 1 282 ? 5.508 -5.332 -12.383 1 84.5 282 GLY A C 1
ATOM 2234 O O . GLY A 1 282 ? 5.375 -4.73 -13.453 1 84.5 282 GLY A O 1
ATOM 2235 N N . GLY A 1 283 ? 4.754 -6.309 -11.938 1 81.5 283 GLY A N 1
ATOM 2236 C CA . GLY A 1 283 ? 3.555 -6.637 -12.688 1 81.5 283 GLY A CA 1
ATOM 2237 C C . GLY A 1 283 ? 2.664 -5.434 -12.945 1 81.5 283 GLY A C 1
ATOM 2238 O O . GLY A 1 283 ? 2.479 -4.594 -12.062 1 81.5 283 GLY A O 1
ATOM 2239 N N . GLY A 1 284 ? 2.16 -5.293 -14.172 1 78.44 284 GLY A N 1
ATOM 2240 C CA . GLY A 1 284 ? 1.236 -4.227 -14.523 1 78.44 284 GLY A CA 1
ATOM 2241 C C . GLY A 1 284 ? 1.924 -3.02 -15.141 1 78.44 284 GLY A C 1
ATOM 2242 O O . GLY A 1 284 ? 1.271 -2.166 -15.742 1 78.44 284 GLY A O 1
ATOM 2243 N N . THR A 1 285 ? 3.27 -3.004 -15 1 81.5 285 THR A N 1
ATOM 2244 C CA . THR A 1 285 ? 3.938 -1.784 -15.438 1 81.5 285 THR A CA 1
ATOM 2245 C C . THR A 1 285 ? 4.789 -2.049 -16.672 1 81.5 285 THR A C 1
ATOM 2247 O O . THR A 1 285 ? 5.551 -1.183 -17.109 1 81.5 285 THR A O 1
ATOM 2250 N N . ILE A 1 286 ? 4.672 -3.217 -17.266 1 72.38 286 ILE A N 1
ATOM 2251 C CA . ILE A 1 286 ? 5.48 -3.584 -18.422 1 72.38 286 ILE A CA 1
ATOM 2252 C C . ILE A 1 286 ? 4.574 -3.838 -19.625 1 72.38 286 ILE A C 1
ATOM 2254 O O . ILE A 1 286 ? 3.467 -4.359 -19.484 1 72.38 286 ILE A O 1
ATOM 2258 N N . ALA A 1 287 ? 5.098 -3.383 -20.703 1 69.75 287 ALA A N 1
ATOM 2259 C CA . ALA A 1 287 ? 4.391 -3.656 -21.953 1 69.75 287 ALA A CA 1
ATOM 2260 C C . ALA A 1 287 ? 4.875 -4.961 -22.594 1 69.75 287 ALA A C 1
ATOM 2262 O O . ALA A 1 287 ? 4.082 -5.711 -23.156 1 69.75 287 ALA A O 1
ATOM 2263 N N . GLN A 1 288 ? 6.207 -5.164 -22.484 1 68.5 288 GLN A N 1
ATOM 2264 C CA . GLN A 1 288 ? 6.82 -6.375 -23.016 1 68.5 288 GLN A CA 1
ATOM 2265 C C . GLN A 1 288 ? 8.008 -6.809 -22.172 1 68.5 288 GLN A C 1
ATOM 2267 O O . GLN A 1 288 ? 8.75 -5.973 -21.656 1 68.5 288 GLN A O 1
ATOM 2272 N N . LEU A 1 289 ? 8.141 -8.125 -22.062 1 71.88 289 LEU A N 1
ATOM 2273 C CA . LEU A 1 289 ? 9.219 -8.633 -21.219 1 71.88 289 LEU A CA 1
ATOM 2274 C C . LEU A 1 289 ? 9.773 -9.945 -21.781 1 71.88 289 LEU A C 1
ATOM 2276 O O . LEU A 1 289 ? 9.008 -10.859 -22.094 1 71.88 289 LEU A O 1
ATOM 2280 N N . SER A 1 290 ? 11.094 -9.852 -22.062 1 68.25 290 SER A N 1
ATOM 2281 C CA . SER A 1 290 ? 11.797 -11.109 -22.266 1 68.25 290 SER A CA 1
ATOM 2282 C C . SER A 1 290 ? 12.297 -11.68 -20.953 1 68.25 290 SER A C 1
ATOM 2284 O O . SER A 1 290 ? 12.945 -10.984 -20.172 1 68.25 290 SER A O 1
ATOM 2286 N N . PRO A 1 291 ? 11.984 -12.867 -20.734 1 66.94 291 PRO A N 1
ATOM 2287 C CA . PRO A 1 291 ? 12.422 -13.422 -19.453 1 66.94 291 PRO A CA 1
ATOM 2288 C C . PRO A 1 291 ? 13.938 -13.578 -19.359 1 66.94 291 PRO A C 1
ATOM 2290 O O . PRO A 1 291 ? 14.5 -13.484 -18.266 1 66.94 291 PRO A O 1
ATOM 2293 N N . SER A 1 292 ? 14.562 -13.766 -20.406 1 67.44 292 SER A N 1
ATOM 2294 C CA . SER A 1 292 ? 15.961 -14.188 -20.344 1 67.44 292 SER A CA 1
ATOM 2295 C C . SER A 1 292 ? 16.906 -13.023 -20.625 1 67.44 292 SER A C 1
ATOM 2297 O O . SER A 1 292 ? 18.062 -13.055 -20.219 1 67.44 292 SER A O 1
ATOM 2299 N N . LYS A 1 293 ? 16.391 -12.086 -21.281 1 66.25 293 LYS A N 1
ATOM 2300 C CA . LYS A 1 293 ? 17.328 -11.031 -21.672 1 66.25 293 LYS A CA 1
ATOM 2301 C C . LYS A 1 293 ? 16.828 -9.664 -21.219 1 66.25 293 LYS A C 1
ATOM 2303 O O . LYS A 1 293 ? 15.672 -9.305 -21.484 1 66.25 293 LYS A O 1
ATOM 2308 N N . ASP A 1 294 ? 17.719 -8.961 -20.594 1 64.69 294 ASP A N 1
ATOM 2309 C CA . ASP A 1 294 ? 17.406 -7.629 -20.078 1 64.69 294 ASP A CA 1
ATOM 2310 C C . ASP A 1 294 ? 17.156 -6.641 -21.219 1 64.69 294 ASP A C 1
ATOM 2312 O O . ASP A 1 294 ? 16.453 -5.645 -21.047 1 64.69 294 ASP A O 1
ATOM 2316 N N . SER A 1 295 ? 17.719 -6.941 -22.25 1 56.66 295 SER A N 1
ATOM 2317 C CA . SER A 1 295 ? 17.703 -5.957 -23.328 1 56.66 295 SER A CA 1
ATOM 2318 C C . SER A 1 295 ? 16.312 -5.824 -23.938 1 56.66 295 SER A C 1
ATOM 2320 O O . SER A 1 295 ? 16.062 -4.922 -24.734 1 56.66 295 SER A O 1
ATOM 2322 N N . ARG A 1 296 ? 15.547 -6.477 -23.375 1 58.03 296 ARG A N 1
ATOM 2323 C CA . ARG A 1 296 ? 14.258 -6.473 -24.047 1 58.03 296 ARG A CA 1
ATOM 2324 C C . ARG A 1 296 ? 13.117 -6.297 -23.062 1 58.03 296 ARG A C 1
ATOM 2326 O O . ARG A 1 296 ? 12.297 -7.207 -22.875 1 58.03 296 ARG A O 1
ATOM 2333 N N . VAL A 1 297 ? 13.211 -5.328 -22.328 1 68.38 297 VAL A N 1
ATOM 2334 C CA . VAL A 1 297 ? 12.133 -4.91 -21.422 1 68.38 297 VAL A CA 1
ATOM 2335 C C . VAL A 1 297 ? 11.523 -3.602 -21.938 1 68.38 297 VAL A C 1
ATOM 2337 O O . VAL A 1 297 ? 12.242 -2.627 -22.172 1 68.38 297 VAL A O 1
ATOM 2340 N N . MET A 1 298 ? 10.242 -3.668 -22.219 1 67.88 298 MET A N 1
ATOM 2341 C CA . MET A 1 298 ? 9.523 -2.445 -22.562 1 67.88 298 MET A CA 1
ATOM 2342 C C . MET A 1 298 ? 8.57 -2.043 -21.438 1 67.88 298 MET A C 1
ATOM 2344 O O . MET A 1 298 ? 7.543 -2.686 -21.219 1 67.88 298 MET A O 1
ATOM 2348 N N . LYS A 1 299 ? 9.008 -1.012 -20.797 1 71.88 299 LYS A N 1
ATOM 2349 C CA . LYS A 1 299 ? 8.156 -0.451 -19.75 1 71.88 299 LYS A CA 1
ATOM 2350 C C . LYS A 1 299 ? 7.035 0.395 -20.344 1 71.88 299 LYS A C 1
ATOM 2352 O O . LYS A 1 299 ? 7.172 0.915 -21.453 1 71.88 299 LYS A O 1
ATOM 2357 N N . LYS A 1 300 ? 5.926 0.4 -19.594 1 71.19 300 LYS A N 1
ATOM 2358 C CA . LYS A 1 300 ? 4.848 1.297 -20 1 71.19 300 LYS A CA 1
ATOM 2359 C C . LYS A 1 300 ? 5.211 2.754 -19.734 1 71.19 300 LYS A C 1
ATOM 2361 O O . LYS A 1 300 ? 5.281 3.172 -18.578 1 71.19 300 LYS A O 1
ATOM 2366 N N . VAL A 1 301 ? 5.672 3.514 -20.672 1 64.69 301 VAL A N 1
ATOM 2367 C CA . VAL A 1 301 ? 6.059 4.914 -20.531 1 64.69 301 VAL A CA 1
ATOM 2368 C C . VAL A 1 301 ? 5.152 5.797 -21.375 1 64.69 301 VAL A C 1
ATOM 2370 O O . VAL A 1 301 ? 4.66 5.363 -22.422 1 64.69 301 VAL A O 1
ATOM 2373 N N . PRO A 1 302 ? 4.922 6.895 -20.75 1 59.41 302 PRO A N 1
ATOM 2374 C CA . PRO A 1 302 ? 4.145 7.793 -21.609 1 59.41 302 PRO A CA 1
ATOM 2375 C C . PRO A 1 302 ? 4.855 8.109 -22.922 1 59.41 302 PRO A C 1
ATOM 2377 O O . PRO A 1 302 ? 6.074 8.312 -22.938 1 59.41 302 PRO A O 1
ATOM 2380 N N . GLY A 1 303 ? 4.473 7.312 -24.078 1 50.53 303 GLY A N 1
ATOM 2381 C CA . GLY A 1 303 ? 4.969 7.297 -25.438 1 50.53 303 GLY A CA 1
ATOM 2382 C C . GLY A 1 303 ? 5.551 8.625 -25.875 1 50.53 303 GLY A C 1
ATOM 2383 O O . GLY A 1 303 ? 4.945 9.68 -25.656 1 50.53 303 GLY A O 1
ATOM 2384 N N . LEU A 1 304 ? 6.777 8.922 -25.828 1 42.44 304 LEU A N 1
ATOM 2385 C CA . LEU A 1 304 ? 7.297 9.453 -27.078 1 42.44 304 LEU A CA 1
ATOM 2386 C C . LEU A 1 304 ? 6.879 8.586 -28.25 1 42.44 304 LEU A C 1
ATOM 2388 O O . LEU A 1 304 ? 7.199 8.891 -29.406 1 42.44 304 LEU A O 1
ATOM 2392 N N . GLY A 1 305 ? 7.129 7.09 -27.984 1 34.94 305 GLY A N 1
ATOM 2393 C CA . GLY A 1 305 ? 7.309 6.195 -29.109 1 34.94 305 GLY A CA 1
ATOM 2394 C C . GLY A 1 305 ? 6.16 6.254 -30.109 1 34.94 305 GLY A C 1
ATOM 2395 O O . GLY A 1 305 ? 5.258 7.082 -29.969 1 34.94 305 GLY A O 1
ATOM 2396 N N . ASP A 1 306 ? 6.129 4.797 -30.844 1 35.28 306 ASP A N 1
ATOM 2397 C CA . ASP A 1 306 ? 5.352 4.621 -32.062 1 35.28 306 ASP A CA 1
ATOM 2398 C C . ASP A 1 306 ? 3.904 5.062 -31.859 1 35.28 306 ASP A C 1
ATOM 2400 O O . ASP A 1 306 ? 3.426 5.137 -30.719 1 35.28 306 ASP A O 1
ATOM 2404 N N . LEU A 1 307 ? 3.186 5.262 -32.969 1 39.31 307 LEU A N 1
ATOM 2405 C CA . LEU A 1 307 ? 1.924 5.848 -33.406 1 39.31 307 LEU A CA 1
ATOM 2406 C C . LEU A 1 307 ? 0.777 5.414 -32.5 1 39.31 307 LEU A C 1
ATOM 2408 O O . LEU A 1 307 ? -0.301 6.012 -32.531 1 39.31 307 LEU A O 1
ATOM 2412 N N . HIS A 1 308 ? 0.745 4.168 -31.75 1 43.59 308 HIS A N 1
ATOM 2413 C CA . HIS A 1 308 ? -0.589 3.68 -31.422 1 43.59 308 HIS A CA 1
ATOM 2414 C C . HIS A 1 308 ? -0.845 3.758 -29.922 1 43.59 308 HIS A C 1
ATOM 2416 O O . HIS 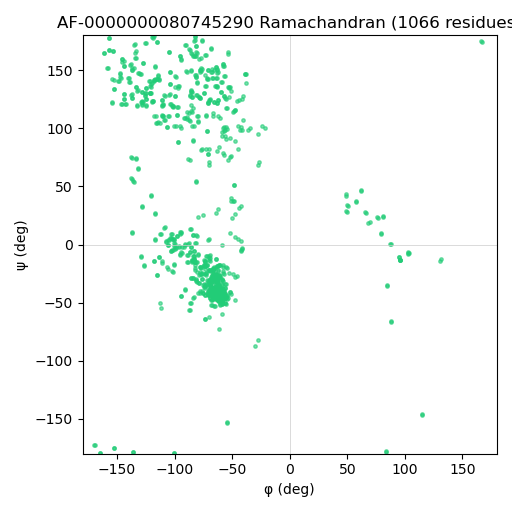A 1 308 ? -1.996 3.834 -29.484 1 43.59 308 HIS A O 1
ATOM 2422 N N . LYS A 1 309 ? 0.006 3.162 -28.891 1 52.47 309 LYS A N 1
ATOM 2423 C CA . LYS A 1 309 ? -0.639 3.146 -27.578 1 52.47 309 LYS A CA 1
ATOM 2424 C C . LYS A 1 309 ? 0.076 4.078 -26.609 1 52.47 309 LYS A C 1
ATOM 2426 O O . LYS A 1 309 ? 1.272 3.92 -26.359 1 52.47 309 LYS A O 1
ATOM 2431 N N . ILE A 1 310 ? -0.389 5.27 -26.234 1 64.62 310 ILE A N 1
ATOM 2432 C CA . ILE A 1 310 ? 0.03 6.273 -25.266 1 64.62 310 ILE A CA 1
ATOM 2433 C C . ILE A 1 310 ? -0.43 5.863 -23.875 1 64.62 310 ILE A C 1
ATOM 2435 O O . ILE A 1 310 ? -1.621 5.637 -23.641 1 64.62 310 ILE A O 1
ATOM 2439 N N . TRP A 1 311 ? 0.617 5.496 -23.062 1 79.12 311 TRP A N 1
ATOM 2440 C CA . TRP A 1 311 ? 0.285 5.156 -21.672 1 79.12 311 TRP A CA 1
ATOM 2441 C C . TRP A 1 311 ? 0.324 6.395 -20.781 1 79.12 311 TRP A C 1
ATOM 2443 O O . TRP A 1 311 ? 1.091 7.328 -21.047 1 79.12 311 TRP A O 1
ATOM 2453 N N . ASP A 1 312 ? -0.521 6.309 -19.828 1 89.44 312 ASP A N 1
ATOM 2454 C CA . ASP A 1 312 ? -0.472 7.328 -18.781 1 89.44 312 ASP A CA 1
ATOM 2455 C C . ASP A 1 312 ? 0.675 7.066 -17.812 1 89.44 312 ASP A C 1
ATOM 2457 O O . ASP A 1 312 ? 1.207 5.953 -17.75 1 89.44 312 ASP A O 1
ATOM 2461 N N . ILE A 1 313 ? 1.098 8.055 -17.078 1 92.5 313 ILE A N 1
ATOM 2462 C CA . ILE A 1 313 ? 2.215 7.988 -16.141 1 92.5 313 ILE A CA 1
ATOM 2463 C C . ILE A 1 313 ? 1.964 6.887 -15.117 1 92.5 313 ILE A C 1
ATOM 2465 O O . ILE A 1 313 ? 2.855 6.086 -14.828 1 92.5 313 ILE A O 1
ATOM 2469 N N . HIS A 1 314 ? 0.721 6.805 -14.609 1 95.12 314 HIS A N 1
ATOM 2470 C CA . HIS A 1 314 ? 0.411 5.867 -13.539 1 95.12 314 HIS A CA 1
ATOM 2471 C C . HIS A 1 314 ? 0.583 4.422 -14.008 1 95.12 314 HIS A C 1
ATOM 2473 O O . HIS A 1 314 ? 0.906 3.543 -13.211 1 95.12 314 HIS A O 1
ATOM 2479 N N . GLU A 1 315 ? 0.468 4.121 -15.234 1 91.56 315 GLU A N 1
ATOM 2480 C CA . GLU A 1 315 ? 0.56 2.764 -15.766 1 91.56 315 GLU A CA 1
ATOM 2481 C C . GLU A 1 315 ? 1.99 2.236 -15.688 1 91.56 315 GLU A C 1
ATOM 2483 O O . GLU A 1 315 ? 2.211 1.024 -15.68 1 91.56 315 GLU A O 1
ATOM 2488 N N . GLY A 1 316 ? 2.912 3.174 -15.602 1 91.88 316 GLY A N 1
ATOM 2489 C CA . GLY A 1 316 ? 4.309 2.777 -15.57 1 91.88 316 GLY A CA 1
ATOM 2490 C C . GLY A 1 316 ? 4.863 2.666 -14.164 1 91.88 316 GLY A C 1
ATOM 2491 O O . GLY A 1 316 ? 5.969 2.154 -13.961 1 91.88 316 GLY A O 1
ATOM 2492 N N . VAL A 1 317 ? 4.066 3.111 -13.164 1 94.56 317 VAL A N 1
ATOM 2493 C CA . VAL A 1 317 ? 4.695 3.211 -11.852 1 94.56 317 VAL A CA 1
ATOM 2494 C C . VAL A 1 317 ? 3.828 2.506 -10.812 1 94.56 317 VAL A C 1
ATOM 2496 O O . VAL A 1 317 ? 4.262 2.283 -9.68 1 94.56 317 VAL A O 1
ATOM 2499 N N . GLU A 1 318 ? 2.617 2.117 -11.141 1 95.38 318 GLU A N 1
ATOM 2500 C CA . GLU A 1 318 ? 1.758 1.35 -10.242 1 95.38 318 GLU A CA 1
ATOM 2501 C C . GLU A 1 318 ? 2.074 -0.141 -10.32 1 95.38 318 GLU A C 1
ATOM 2503 O O . GLU A 1 318 ? 1.416 -0.885 -11.047 1 95.38 318 GLU A O 1
ATOM 2508 N N . ASP A 1 319 ? 3.01 -0.574 -9.477 1 93.25 319 ASP A N 1
ATOM 2509 C CA . ASP A 1 319 ? 3.502 -1.948 -9.492 1 93.25 319 ASP A CA 1
ATOM 2510 C C . ASP A 1 319 ? 2.523 -2.891 -8.789 1 93.25 319 ASP A C 1
ATOM 2512 O O . ASP A 1 319 ? 2.143 -2.654 -7.641 1 93.25 319 ASP A O 1
ATOM 2516 N N . GLY A 1 320 ? 2.146 -3.967 -9.516 1 93 320 GLY A N 1
ATOM 2517 C CA . GLY A 1 320 ? 1.273 -4.969 -8.922 1 93 320 GLY A CA 1
ATOM 2518 C C . GLY A 1 320 ? -0.196 -4.605 -9.008 1 93 320 GLY A C 1
ATOM 2519 O O . GLY A 1 320 ? -0.556 -3.588 -9.609 1 93 320 GLY A O 1
ATOM 2520 N N . THR A 1 321 ? -1.001 -5.457 -8.453 1 94.94 321 THR A N 1
ATOM 2521 C CA . THR A 1 321 ? -2.441 -5.223 -8.461 1 94.94 321 THR A CA 1
ATOM 2522 C C . THR A 1 321 ? -2.807 -4.047 -7.562 1 94.94 321 THR A C 1
ATOM 2524 O O . THR A 1 321 ? -2.416 -4.012 -6.391 1 94.94 321 THR A O 1
ATOM 2527 N N . LEU A 1 322 ? -3.48 -3.113 -8.172 1 96.81 322 LEU A N 1
ATOM 2528 C CA . LEU A 1 322 ? -3.982 -1.979 -7.402 1 96.81 322 LEU A CA 1
ATOM 2529 C C . LEU A 1 322 ? -4.984 -2.438 -6.348 1 96.81 322 LEU A C 1
ATOM 2531 O O . LEU A 1 322 ? -5.664 -3.449 -6.527 1 96.81 322 LEU A O 1
ATOM 2535 N N . PRO A 1 323 ? -4.996 -1.709 -5.238 1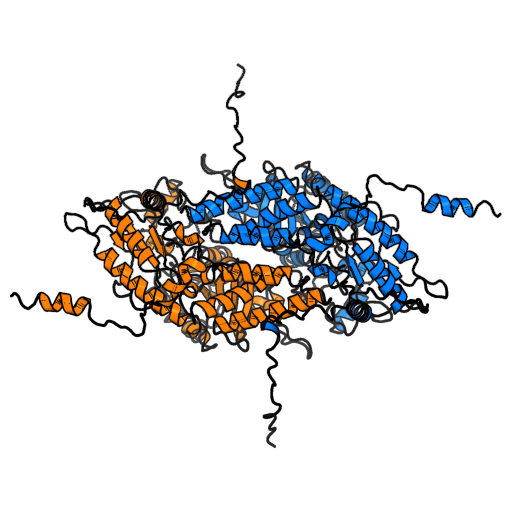 98 323 PRO A N 1
ATOM 2536 C CA . PRO A 1 323 ? -6.051 -2.008 -4.266 1 98 323 PRO A CA 1
ATOM 2537 C C . PRO A 1 323 ? -7.434 -1.567 -4.742 1 98 323 PRO A C 1
ATOM 2539 O O . PRO A 1 323 ? -7.973 -0.579 -4.242 1 98 323 PRO A O 1
ATOM 2542 N N . PHE A 1 324 ? -8.062 -2.307 -5.629 1 97.88 324 PHE A N 1
ATOM 2543 C CA . PHE A 1 324 ? -9.234 -1.858 -6.379 1 97.88 324 PHE A CA 1
ATOM 2544 C C . PHE A 1 324 ? -10.461 -1.797 -5.48 1 97.88 324 PHE A C 1
ATOM 2546 O O . PHE A 1 324 ? -11.375 -1.004 -5.723 1 97.88 324 PHE A O 1
ATOM 2553 N N . HIS A 1 325 ? -10.531 -2.584 -4.344 1 98.44 325 HIS A N 1
ATOM 2554 C CA . HIS A 1 325 ? -11.633 -2.408 -3.404 1 98.44 325 HIS A CA 1
ATOM 2555 C C . HIS A 1 325 ? -11.508 -1.094 -2.641 1 98.44 325 HIS A C 1
ATOM 2557 O O . HIS A 1 325 ? -12.5 -0.394 -2.426 1 98.44 325 HIS A O 1
ATOM 2563 N N . SER A 1 326 ? -10.25 -0.771 -2.221 1 98.5 326 SER A N 1
ATOM 2564 C CA . SER A 1 326 ? -10 0.5 -1.546 1 98.5 326 SER A CA 1
ATOM 2565 C C . SER A 1 326 ? -10.289 1.68 -2.467 1 98.5 326 SER A C 1
ATOM 2567 O O . SER A 1 326 ? -10.766 2.725 -2.018 1 98.5 326 SER A O 1
ATOM 2569 N N . ILE A 1 327 ? -9.945 1.493 -3.705 1 98.81 327 ILE A N 1
ATOM 2570 C CA . ILE A 1 327 ? -10.227 2.545 -4.676 1 98.81 327 ILE A CA 1
ATOM 2571 C C . ILE A 1 327 ? -11.734 2.719 -4.82 1 98.81 327 ILE A C 1
ATOM 2573 O O . ILE A 1 327 ? -12.234 3.844 -4.926 1 98.81 327 ILE A O 1
ATOM 2577 N N . LEU A 1 328 ? -12.484 1.628 -4.816 1 98.75 328 LEU A N 1
ATOM 2578 C CA . LEU A 1 328 ? -13.938 1.701 -4.789 1 98.75 328 LEU A CA 1
ATOM 2579 C C . LEU A 1 328 ? -14.422 2.516 -3.594 1 98.75 328 LEU A C 1
ATOM 2581 O O . LEU A 1 328 ? -15.289 3.383 -3.736 1 98.75 328 LEU A O 1
ATOM 2585 N N . ALA A 1 329 ? -13.836 2.227 -2.436 1 98.88 329 ALA A N 1
ATOM 2586 C CA . ALA A 1 329 ? -14.18 2.973 -1.226 1 98.88 329 ALA A CA 1
ATOM 2587 C C . ALA A 1 329 ? -13.906 4.461 -1.404 1 98.88 329 ALA A C 1
ATOM 2589 O O . ALA A 1 329 ? -14.648 5.301 -0.893 1 98.88 329 ALA A O 1
ATOM 2590 N N . LEU A 1 330 ? -12.836 4.781 -2.102 1 98.94 330 LEU A N 1
ATOM 2591 C CA . LEU A 1 330 ? -12.484 6.176 -2.346 1 98.94 330 LEU A CA 1
ATOM 2592 C C . LEU A 1 330 ? -13.586 6.887 -3.119 1 98.94 330 LEU A C 1
ATOM 2594 O O . LEU A 1 330 ? -13.922 8.031 -2.82 1 98.94 330 LEU A O 1
ATOM 2598 N N . GLY A 1 331 ? -14.109 6.18 -4.156 1 98.88 331 GLY A N 1
ATOM 2599 C CA . GLY A 1 331 ? -15.227 6.762 -4.887 1 98.88 331 GLY A CA 1
ATOM 2600 C C . GLY A 1 331 ? -16.406 7.094 -4 1 98.88 331 GLY A C 1
ATOM 2601 O O . GLY A 1 331 ? -16.969 8.195 -4.086 1 98.88 331 GLY A O 1
ATOM 2602 N N . VAL A 1 332 ? -16.781 6.199 -3.107 1 98.81 332 VAL A N 1
ATOM 2603 C CA . VAL A 1 332 ? -17.891 6.391 -2.178 1 98.81 332 VAL A CA 1
ATOM 2604 C C . VAL A 1 332 ? -17.531 7.504 -1.188 1 98.81 332 VAL A C 1
ATOM 2606 O O . VAL A 1 332 ? -18.406 8.289 -0.804 1 98.81 332 VAL A O 1
ATOM 2609 N N . ALA A 1 333 ? -16.297 7.555 -0.779 1 98.88 333 ALA A N 1
ATOM 2610 C CA . ALA A 1 333 ? -15.828 8.555 0.178 1 98.88 333 ALA A CA 1
ATOM 2611 C C . ALA A 1 333 ? -15.992 9.961 -0.38 1 98.88 333 ALA A C 1
ATOM 2613 O O . ALA A 1 333 ? -16.469 10.859 0.314 1 98.88 333 ALA A O 1
ATOM 2614 N N . ILE A 1 334 ? -15.547 10.164 -1.626 1 98.88 334 ILE A N 1
ATOM 2615 C CA . ILE A 1 334 ? -15.641 11.469 -2.262 1 98.88 334 ILE A CA 1
ATOM 2616 C C . ILE A 1 334 ? -17.094 11.898 -2.359 1 98.88 334 ILE A C 1
ATOM 2618 O O . ILE A 1 334 ? -17.453 13.023 -1.992 1 98.88 334 ILE A O 1
ATOM 2622 N N . ASP A 1 335 ? -17.953 10.984 -2.787 1 98.75 335 ASP A N 1
ATOM 2623 C CA . ASP A 1 335 ? -19.375 11.289 -2.93 1 98.75 335 ASP A CA 1
ATOM 2624 C C . ASP A 1 335 ? -20 11.648 -1.583 1 98.75 335 ASP A C 1
ATOM 2626 O O . ASP A 1 335 ? -20.75 12.617 -1.478 1 98.75 335 ASP A O 1
ATOM 2630 N N . THR A 1 336 ? -19.719 10.859 -0.574 1 98.69 336 THR A N 1
ATOM 2631 C CA . THR A 1 336 ? -20.266 11.078 0.76 1 98.69 336 THR A CA 1
ATOM 2632 C C . THR A 1 336 ? -19.781 12.398 1.338 1 98.69 336 THR A C 1
ATOM 2634 O O . THR A 1 336 ? -20.562 13.148 1.929 1 98.69 336 THR A O 1
ATOM 2637 N N . HIS A 1 337 ? -18.484 12.664 1.162 1 98.5 337 HIS A N 1
ATOM 2638 C CA . HIS A 1 337 ? -17.875 13.875 1.684 1 98.5 337 HIS A CA 1
ATOM 2639 C C . HIS A 1 337 ? -18.5 15.125 1.077 1 98.5 337 HIS A C 1
ATOM 2641 O O . HIS A 1 337 ? -18.812 16.078 1.794 1 98.5 337 HIS A O 1
ATOM 2647 N N . LEU A 1 338 ? -18.688 15.125 -0.225 1 98.25 338 LEU A N 1
ATOM 2648 C CA . LEU A 1 338 ? -19.281 16.25 -0.921 1 98.25 338 LEU A CA 1
ATOM 2649 C C . LEU A 1 338 ? -20.766 16.406 -0.548 1 98.25 338 LEU A C 1
ATOM 2651 O O . LEU A 1 338 ? -21.266 17.516 -0.437 1 98.25 338 LEU A O 1
ATOM 2655 N N . ARG A 1 339 ? -21.453 15.305 -0.372 1 98.31 339 ARG A N 1
ATOM 2656 C CA . ARG A 1 339 ? -22.859 15.344 0.03 1 98.31 339 ARG A CA 1
ATOM 2657 C C . ARG A 1 339 ? -23.016 15.953 1.419 1 98.31 339 ARG A C 1
ATOM 2659 O O . ARG A 1 339 ? -23.906 16.766 1.649 1 98.31 339 ARG A O 1
ATOM 2666 N N . LEU A 1 340 ? -22.172 15.609 2.344 1 98.31 340 LEU A N 1
ATOM 2667 C CA . LEU A 1 340 ? -22.297 16.016 3.738 1 98.31 340 LEU A CA 1
ATOM 2668 C C . LEU A 1 340 ? -21.828 17.453 3.93 1 98.31 340 LEU A C 1
ATOM 2670 O O . LEU A 1 340 ? -22.469 18.234 4.625 1 98.31 340 LEU A O 1
ATOM 2674 N N . TYR A 1 341 ? -20.688 17.812 3.258 1 98.19 341 TYR A N 1
ATOM 2675 C CA . TYR A 1 341 ? -20.031 19.062 3.621 1 98.19 341 TYR A CA 1
ATOM 2676 C C . TYR A 1 341 ? -20.156 20.094 2.498 1 98.19 341 TYR A C 1
ATOM 2678 O O . TYR A 1 341 ? -19.859 21.281 2.693 1 98.19 341 TYR A O 1
ATOM 2686 N N . GLY A 1 342 ? -20.516 19.672 1.303 1 97.06 342 GLY A N 1
ATOM 2687 C CA . GLY A 1 342 ? -20.656 20.547 0.153 1 97.06 342 GLY A CA 1
ATOM 2688 C C . GLY A 1 342 ? -19.359 20.719 -0.622 1 97.06 342 GLY A C 1
ATOM 2689 O O . GLY A 1 342 ? -19.281 20.344 -1.796 1 97.06 342 GLY A O 1
ATOM 2690 N N . SER A 1 343 ? -18.391 21.312 -0.034 1 97.06 343 SER A N 1
ATOM 2691 C CA . SER A 1 343 ? -17.109 21.531 -0.683 1 97.06 343 SER A CA 1
ATOM 2692 C C . SER A 1 343 ? -15.977 21.625 0.341 1 97.06 343 SER A C 1
ATOM 2694 O O . SER A 1 343 ? -16.234 21.828 1.531 1 97.06 343 SER A O 1
ATOM 2696 N N . MET A 1 344 ? -14.789 21.547 -0.18 1 97.88 344 MET A N 1
ATOM 2697 C CA . MET A 1 344 ? -13.625 21.719 0.691 1 97.88 344 MET A CA 1
ATOM 2698 C C . MET A 1 344 ? -13.523 23.156 1.19 1 97.88 344 MET A C 1
ATOM 2700 O O . MET A 1 344 ? -13.008 23.406 2.281 1 97.88 344 MET A O 1
ATOM 2704 N N . ASP A 1 345 ? -14.031 24.094 0.436 1 96.81 345 ASP A N 1
ATOM 2705 C CA . ASP A 1 345 ? -14.039 25.484 0.877 1 96.81 345 ASP A CA 1
ATOM 2706 C C . ASP A 1 345 ? -14.938 25.672 2.1 1 96.81 345 ASP A C 1
ATOM 2708 O O . ASP A 1 345 ? -14.602 26.422 3.014 1 96.81 345 ASP A O 1
ATOM 2712 N N . MET A 1 346 ? -16.031 24.984 2.084 1 97.44 346 MET A N 1
ATOM 2713 C CA . MET A 1 346 ? -16.938 25.047 3.234 1 97.44 346 MET A CA 1
ATOM 2714 C C . MET A 1 346 ? -16.281 24.438 4.469 1 97.44 346 MET A C 1
ATOM 2716 O O . MET A 1 346 ? -16.422 24.969 5.574 1 97.44 346 MET A O 1
ATOM 2720 N N . ILE A 1 347 ? -15.617 23.391 4.254 1 98.12 347 ILE A N 1
ATOM 2721 C CA . ILE A 1 347 ? -14.883 22.75 5.34 1 98.12 347 ILE A CA 1
ATOM 2722 C C . ILE A 1 347 ? -13.812 23.703 5.875 1 98.12 347 ILE A C 1
ATOM 2724 O O . ILE A 1 347 ? -13.641 23.844 7.086 1 98.12 347 ILE A O 1
ATOM 2728 N N . SER A 1 348 ? -13.102 24.328 4.949 1 97.94 348 SER A N 1
ATOM 2729 C CA . SER A 1 348 ? -12.039 25.25 5.328 1 97.94 348 SER A CA 1
ATOM 2730 C C . SER A 1 348 ? -12.594 26.406 6.172 1 97.94 348 SER A C 1
ATOM 2732 O O . SER A 1 348 ? -12 26.766 7.188 1 97.94 348 SER A O 1
ATOM 2734 N N . ARG A 1 349 ? -13.719 26.969 5.785 1 97.44 349 ARG A N 1
ATOM 2735 C CA . ARG A 1 349 ? -14.328 28.062 6.531 1 97.44 349 ARG A CA 1
ATOM 2736 C C . ARG A 1 349 ? -14.773 27.609 7.914 1 97.44 349 ARG A C 1
ATOM 2738 O O . ARG A 1 349 ? -14.594 28.312 8.898 1 97.44 349 ARG A O 1
ATOM 2745 N N . HIS A 1 350 ? -15.359 26.438 7.938 1 98.12 350 HIS A N 1
ATOM 2746 C CA . HIS A 1 350 ? -15.812 25.875 9.203 1 98.12 350 HIS A CA 1
ATOM 2747 C C . HIS A 1 350 ? -14.648 25.656 10.156 1 98.12 350 HIS A C 1
ATOM 2749 O O . HIS A 1 350 ? -14.711 26.062 11.32 1 98.12 350 HIS A O 1
ATOM 2755 N N . CYS A 1 351 ? -13.609 25.047 9.695 1 98.19 351 CYS A N 1
ATOM 2756 C CA . CYS A 1 351 ? -12.445 24.75 10.531 1 98.19 351 CYS A CA 1
ATOM 2757 C C . CYS A 1 351 ? -11.711 26.016 10.93 1 98.19 351 CYS A C 1
ATOM 2759 O O . CYS A 1 351 ? -11.156 26.109 12.031 1 98.19 351 CYS A O 1
ATOM 2761 N N . CYS A 1 352 ? -11.703 26.953 10.008 1 97.19 352 CYS A N 1
ATOM 2762 C CA . CYS A 1 352 ? -11.094 28.25 10.328 1 97.19 352 CYS A CA 1
ATOM 2763 C C . CYS A 1 352 ? -11.836 28.938 11.461 1 97.19 352 CYS A C 1
ATOM 2765 O O . CYS A 1 352 ? -11.219 29.484 12.375 1 97.19 352 CYS A O 1
ATOM 2767 N N . TYR A 1 353 ? -13.117 28.922 11.398 1 97.5 353 TYR A N 1
ATOM 2768 C CA . TYR A 1 353 ? -13.945 29.484 12.461 1 97.5 353 TYR A CA 1
ATOM 2769 C C . TYR A 1 353 ? -13.648 28.797 13.797 1 97.5 353 TYR A C 1
ATOM 2771 O O . TYR A 1 353 ? -13.422 29.484 14.805 1 97.5 353 TYR A O 1
ATOM 2779 N N . LEU A 1 354 ? -13.656 27.531 13.781 1 98.06 354 LEU A N 1
ATOM 2780 C CA . LEU A 1 354 ? -13.438 26.766 15 1 98.06 354 LEU A CA 1
ATOM 2781 C C . LEU A 1 354 ? -12.031 26.984 15.531 1 98.06 354 LEU A C 1
ATOM 2783 O O . LEU A 1 354 ? -11.812 26.984 16.75 1 98.06 354 LEU A O 1
ATOM 2787 N N . ALA A 1 355 ? -11.086 27.094 14.633 1 97 355 ALA A N 1
ATOM 2788 C CA . ALA A 1 355 ? -9.711 27.328 15.055 1 97 355 ALA A CA 1
ATOM 2789 C C . ALA A 1 355 ? -9.594 28.672 15.789 1 97 355 ALA A C 1
ATOM 2791 O O . ALA A 1 355 ? -8.922 28.75 16.828 1 97 355 ALA A O 1
ATOM 2792 N N . ARG A 1 356 ? -10.203 29.688 15.25 1 95.62 356 ARG A N 1
ATOM 2793 C CA . ARG A 1 356 ? -10.211 30.984 15.922 1 95.62 356 ARG A CA 1
ATOM 2794 C C . ARG A 1 356 ? -10.93 30.906 17.266 1 95.62 356 ARG A C 1
ATOM 2796 O O . ARG A 1 356 ? -10.461 31.453 18.266 1 95.62 356 ARG A O 1
ATOM 2803 N N . TYR A 1 357 ? -12.031 30.234 17.219 1 96.62 357 TYR A N 1
ATOM 2804 C CA . TYR A 1 357 ? -12.836 30.016 18.406 1 96.62 357 TYR A CA 1
ATOM 2805 C C . TYR A 1 357 ? -12.016 29.344 19.516 1 96.62 357 TYR A C 1
ATOM 2807 O O . TYR A 1 357 ? -12.055 29.781 20.672 1 96.62 357 TYR A O 1
ATOM 2815 N N . LEU A 1 358 ? -11.273 28.328 19.188 1 97.38 358 LEU A N 1
ATOM 2816 C CA . LEU A 1 358 ? -10.438 27.594 20.141 1 97.38 358 LEU A CA 1
ATOM 2817 C C . LEU A 1 358 ? -9.258 28.453 20.594 1 97.38 358 LEU A C 1
ATOM 2819 O O . LEU A 1 358 ? -8.898 28.453 21.766 1 97.38 358 LEU A O 1
ATOM 2823 N N . TYR A 1 359 ? -8.625 29.141 19.641 1 95.94 359 TYR A N 1
ATOM 2824 C CA . TYR A 1 359 ? -7.484 29.984 19.953 1 95.94 359 TYR A CA 1
ATOM 2825 C C . TYR A 1 359 ? -7.84 31 21.047 1 95.94 359 TYR A C 1
ATOM 2827 O O . TYR A 1 359 ? -7.102 31.156 22.016 1 95.94 359 TYR A O 1
ATOM 2835 N N . GLU A 1 360 ? -8.945 31.641 20.922 1 94.69 360 GLU A N 1
ATOM 2836 C CA . GLU A 1 360 ? -9.383 32.656 21.859 1 94.69 360 GLU A CA 1
ATOM 2837 C C . GLU A 1 360 ? -9.578 32.094 23.266 1 94.69 360 GLU A C 1
ATOM 2839 O O . GLU A 1 360 ? -9.25 32.719 24.266 1 94.69 360 GLU A O 1
ATOM 2844 N N . ARG A 1 361 ? -10.016 30.953 23.297 1 95.38 361 ARG A N 1
ATOM 2845 C CA . ARG A 1 361 ? -10.273 30.297 24.578 1 95.38 361 ARG A CA 1
ATOM 2846 C C . ARG A 1 361 ? -8.977 29.797 25.203 1 95.38 361 ARG A C 1
ATOM 2848 O O . ARG A 1 361 ? -8.797 29.859 26.422 1 95.38 361 ARG A O 1
ATOM 2855 N N . LEU A 1 362 ? -8.102 29.266 24.391 1 95.5 362 LEU A N 1
ATOM 2856 C CA . LEU A 1 362 ? -6.824 28.766 24.891 1 95.5 362 LEU A CA 1
ATOM 2857 C C . LEU A 1 362 ? -6.004 29.891 25.5 1 95.5 362 LEU A C 1
ATOM 2859 O O . LEU A 1 362 ? -5.406 29.719 26.562 1 95.5 362 LEU A O 1
ATOM 2863 N N . VAL A 1 363 ? -5.953 31.031 24.875 1 91.75 363 VAL A N 1
ATOM 2864 C CA . VAL A 1 363 ? -5.113 32.125 25.328 1 91.75 363 VAL A CA 1
ATOM 2865 C C . VAL A 1 363 ? -5.711 32.75 26.578 1 91.75 363 VAL A C 1
ATOM 2867 O O . VAL A 1 363 ? -5 33.406 27.359 1 91.75 363 VAL A O 1
ATOM 2870 N N . ASP A 1 364 ? -6.969 32.5 26.797 1 93.31 364 ASP A N 1
ATOM 2871 C CA . ASP A 1 364 ? -7.664 33.062 27.953 1 93.31 364 ASP A CA 1
ATOM 2872 C C . ASP A 1 364 ? -7.457 32.188 29.188 1 93.31 364 ASP A C 1
ATOM 2874 O O . ASP A 1 364 ? -7.75 32.625 30.297 1 93.31 364 ASP A O 1
ATOM 2878 N N . LEU A 1 365 ? -6.973 31 29.016 1 95.44 365 LEU A N 1
ATOM 2879 C CA . LEU A 1 365 ? -6.715 30.125 30.156 1 95.44 365 LEU A CA 1
ATOM 2880 C C . LEU A 1 365 ? -5.523 30.625 30.969 1 95.44 365 LEU A C 1
ATOM 2882 O O . LEU A 1 365 ? -4.414 30.734 30.438 1 95.44 365 LEU A O 1
ATOM 2886 N N . LYS A 1 366 ? -5.742 30.906 32.25 1 95.19 366 LYS A N 1
ATOM 2887 C CA . LYS A 1 366 ? -4.711 31.438 33.156 1 95.19 366 LYS A CA 1
ATOM 2888 C C . LYS A 1 366 ? -4.762 30.781 34.531 1 95.19 366 LYS A C 1
ATOM 2890 O O . LYS A 1 366 ? -5.801 30.25 34.938 1 95.19 366 LYS A O 1
ATOM 2895 N N . HIS A 1 367 ? -3.6 30.844 35.125 1 94.25 367 HIS A N 1
ATOM 2896 C CA . HIS A 1 367 ? -3.537 30.469 36.531 1 94.25 367 HIS A CA 1
ATOM 2897 C C . HIS A 1 367 ? -4.098 31.594 37.406 1 94.25 367 HIS A C 1
ATOM 2899 O O . HIS A 1 367 ? -4.426 32.656 36.906 1 94.25 367 HIS A O 1
ATOM 2905 N N . ARG A 1 368 ? -4.176 31.328 38.719 1 90.38 368 ARG A N 1
ATOM 2906 C CA . ARG A 1 368 ? -4.688 32.312 39.656 1 90.38 368 ARG A CA 1
ATOM 2907 C C . ARG A 1 368 ? -3.816 33.562 39.688 1 90.38 368 ARG A C 1
ATOM 2909 O O . ARG A 1 368 ? -4.32 34.656 39.875 1 90.38 368 ARG A O 1
ATOM 2916 N N . ASN A 1 369 ? -2.553 33.344 39.531 1 92.19 369 ASN A N 1
ATOM 2917 C CA . ASN A 1 369 ? -1.622 34.469 39.594 1 92.19 369 ASN A CA 1
ATOM 2918 C C . ASN A 1 369 ? -1.572 35.219 38.281 1 92.19 369 ASN A C 1
ATOM 2920 O O . ASN A 1 369 ? -0.762 36.156 38.094 1 92.19 369 ASN A O 1
ATOM 2924 N N . GLY A 1 370 ? -2.352 34.812 37.281 1 92.38 370 GLY A N 1
ATOM 2925 C CA . GLY A 1 370 ? -2.449 35.531 36.031 1 92.38 370 GLY A CA 1
ATOM 2926 C C . GLY A 1 370 ? -1.524 34.969 34.938 1 92.38 370 GLY A C 1
ATOM 2927 O O . GLY A 1 370 ? -1.651 35.312 33.781 1 92.38 370 GLY A O 1
ATOM 2928 N N . SER A 1 371 ? -0.623 34.156 35.312 1 94.25 371 SER A N 1
ATOM 2929 C CA . SER A 1 371 ? 0.286 33.594 34.344 1 94.25 371 SER A CA 1
ATOM 2930 C C . SER A 1 371 ? -0.454 32.656 33.375 1 94.25 371 SER A C 1
ATOM 2932 O O . SER A 1 371 ? -1.465 32.062 33.75 1 94.25 371 SER A O 1
ATOM 2934 N N . PRO A 1 372 ? 0.039 32.562 32.188 1 94.69 372 PRO A N 1
ATOM 2935 C CA . PRO A 1 372 ? -0.637 31.703 31.234 1 94.69 372 PRO A CA 1
ATOM 2936 C C . PRO A 1 372 ? -0.562 30.219 31.594 1 94.69 372 PRO A C 1
ATOM 2938 O O . PRO A 1 372 ? 0.467 29.766 32.094 1 94.69 372 PRO A O 1
ATOM 2941 N N . LEU A 1 373 ? -1.595 29.516 31.344 1 96.31 373 LEU A N 1
ATOM 2942 C CA . LEU A 1 373 ? -1.649 28.078 31.562 1 96.31 373 LEU A CA 1
ATOM 2943 C C . LEU A 1 373 ? -0.972 27.344 30.406 1 96.31 373 LEU A C 1
ATOM 2945 O O . LEU A 1 373 ? -0.403 26.266 30.609 1 96.31 373 LEU A O 1
ATOM 2949 N N . ILE A 1 374 ? -1.068 27.922 29.266 1 95.44 374 ILE A N 1
ATOM 2950 C CA . ILE A 1 374 ? -0.635 27.234 28.047 1 95.44 374 ILE A CA 1
ATOM 2951 C C . ILE A 1 374 ? 0.459 28.062 27.359 1 95.44 374 ILE A C 1
ATOM 2953 O O . ILE A 1 374 ? 0.388 29.281 27.312 1 95.44 374 ILE A O 1
ATOM 2957 N N . GLU A 1 375 ? 1.505 27.406 26.906 1 95 375 GLU A N 1
ATOM 2958 C CA . GLU A 1 375 ? 2.434 27.953 25.938 1 95 375 GLU A CA 1
ATOM 2959 C C . GLU A 1 375 ? 2.131 27.453 24.531 1 95 375 GLU A C 1
ATOM 2961 O O . GLU A 1 375 ? 2.441 26.297 24.188 1 95 375 GLU A O 1
ATOM 2966 N N . LEU A 1 376 ? 1.509 28.281 23.781 1 94.81 376 LEU A N 1
ATOM 2967 C CA . LEU A 1 376 ? 1.122 27.922 22.422 1 94.81 376 LEU A CA 1
ATOM 2968 C C . LEU A 1 376 ? 2.264 28.188 21.438 1 94.81 376 LEU A C 1
ATOM 2970 O O . LEU A 1 376 ? 2.881 29.266 21.484 1 94.81 376 LEU A O 1
ATOM 2974 N N . TYR A 1 377 ? 2.578 27.219 20.578 1 93.19 377 TYR A N 1
ATOM 2975 C CA . TYR A 1 377 ? 3.662 27.359 19.609 1 93.19 377 TYR A CA 1
ATOM 2976 C C . TYR A 1 377 ? 3.129 27.781 18.25 1 93.19 377 TYR A C 1
ATOM 2978 O O . TYR A 1 377 ? 2.842 26.938 17.391 1 93.19 377 TYR A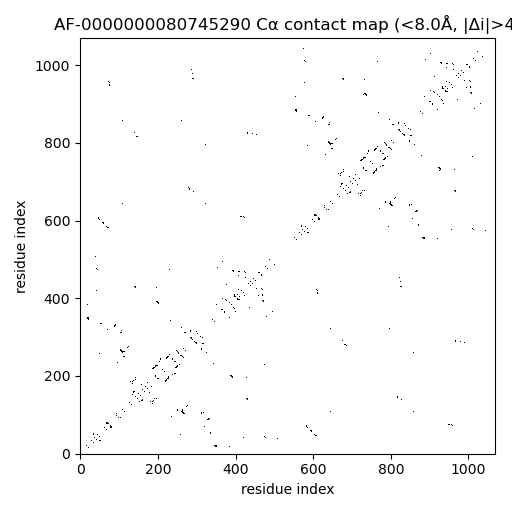 O 1
ATOM 2986 N N . VAL A 1 378 ? 3.031 29.062 18.062 1 88.62 378 VAL A N 1
ATOM 2987 C CA . VAL A 1 378 ? 2.527 29.656 16.844 1 88.62 378 VAL A CA 1
ATOM 2988 C C . VAL A 1 378 ? 3.359 30.891 16.484 1 88.62 378 VAL A C 1
ATOM 2990 O O . VAL A 1 378 ? 3.9 31.562 17.375 1 88.62 378 VAL A O 1
ATOM 2993 N N . ASP A 1 379 ? 3.58 31.109 15.258 1 79.06 379 ASP A N 1
ATOM 2994 C CA . ASP A 1 379 ? 4.391 32.25 14.828 1 79.06 379 ASP A CA 1
ATOM 2995 C C . ASP A 1 379 ? 3.707 33.562 15.164 1 79.06 379 ASP A C 1
ATOM 2997 O O . ASP A 1 379 ? 4.355 34.5 15.641 1 79.06 379 ASP A O 1
ATOM 3001 N N . SER A 1 380 ? 2.402 33.656 14.703 1 78.56 380 SER A N 1
ATOM 3002 C CA . SER A 1 380 ? 1.639 34.844 15.016 1 78.56 380 SER A CA 1
ATOM 3003 C C . SER A 1 380 ? 0.211 34.531 15.43 1 78.56 380 SER A C 1
ATOM 3005 O O . SER A 1 380 ? -0.437 33.688 14.805 1 78.56 380 SER A O 1
ATOM 3007 N N . PRO A 1 381 ? -0.132 35.125 16.547 1 67.5 381 PRO A N 1
ATOM 3008 C CA . PRO A 1 381 ? -1.496 34.875 17.031 1 67.5 381 PRO A CA 1
ATOM 3009 C C . PRO A 1 381 ? -2.549 35.156 15.953 1 67.5 381 PRO A C 1
ATOM 3011 O O . PRO A 1 381 ? -3.633 34.562 15.984 1 67.5 381 PRO A O 1
ATOM 3014 N N . PHE A 1 382 ? -2.188 35.969 15.078 1 69.75 382 PHE A N 1
ATOM 3015 C CA . PHE A 1 382 ? -3.184 36.438 14.133 1 69.75 382 PHE A CA 1
ATOM 3016 C C . PHE A 1 382 ? -3.352 35.469 12.977 1 69.75 382 PHE A C 1
ATOM 3018 O O . PHE A 1 382 ? -4.227 35.656 12.125 1 69.75 382 PHE A O 1
ATOM 3025 N N . MET A 1 383 ? -2.719 34.469 13.227 1 82.69 383 MET A N 1
ATOM 3026 C CA . MET A 1 383 ? -2.762 33.531 12.102 1 82.69 383 MET A CA 1
ATOM 3027 C C . MET A 1 383 ? -4.02 32.688 12.156 1 82.69 383 MET A C 1
ATOM 3029 O O . MET A 1 383 ? -4.578 32.344 11.117 1 82.69 383 MET A O 1
ATOM 3033 N N . TYR A 1 384 ? -4.469 32.5 13.398 1 91.06 384 TYR A N 1
ATOM 3034 C CA . TYR A 1 384 ? -5.738 31.797 13.5 1 91.06 384 TYR A CA 1
ATOM 3035 C C . TYR A 1 384 ? -6.895 32.688 13.055 1 91.06 384 TYR A C 1
ATOM 3037 O O . TYR A 1 384 ? -7.156 33.719 13.656 1 91.06 384 TYR A O 1
ATOM 3045 N N . GLY A 1 385 ? -7.52 32.406 11.969 1 90.81 385 GLY A N 1
ATOM 3046 C CA . GLY A 1 385 ? -8.539 33.219 11.32 1 90.81 385 GLY A CA 1
ATOM 3047 C C . GLY A 1 385 ? -8.289 33.438 9.836 1 90.81 385 GLY A C 1
ATOM 3048 O O . GLY A 1 385 ? -9.172 33.875 9.109 1 90.81 385 GLY A O 1
ATOM 3049 N N . ASP A 1 386 ? -7.109 33.125 9.492 1 93.31 386 ASP A N 1
ATOM 3050 C CA . ASP A 1 386 ? -6.758 33.094 8.07 1 93.31 386 ASP A CA 1
ATOM 3051 C C . ASP A 1 386 ? -6.43 31.703 7.59 1 93.31 386 ASP A C 1
ATOM 3053 O O . ASP A 1 386 ? -5.305 31.219 7.77 1 93.31 386 ASP A O 1
ATOM 3057 N N . PRO A 1 387 ? -7.355 31.125 6.848 1 94.19 387 PRO A N 1
ATOM 3058 C CA . PRO A 1 387 ? -7.152 29.719 6.465 1 94.19 387 PRO A CA 1
ATOM 3059 C C . PRO A 1 387 ? -6.023 29.547 5.453 1 94.19 387 PRO A C 1
ATOM 3061 O O . PRO A 1 387 ? -5.57 28.422 5.219 1 94.19 387 PRO A O 1
ATOM 3064 N N . SER A 1 388 ? -5.492 30.578 4.836 1 93.44 388 SER A N 1
ATOM 3065 C CA . SER A 1 388 ? -4.375 30.469 3.902 1 93.44 388 SER A CA 1
ATOM 3066 C C . SER A 1 388 ? -3.043 30.375 4.637 1 93.44 388 SER A C 1
ATOM 3068 O O . SER A 1 388 ? -2.045 29.922 4.066 1 93.44 388 SER A O 1
ATOM 3070 N N . LEU A 1 389 ? -3.061 30.719 5.93 1 94.5 389 LEU A N 1
ATOM 3071 C CA . LEU A 1 389 ? -1.803 30.781 6.664 1 94.5 389 LEU A CA 1
ATOM 3072 C C . LEU A 1 389 ? -1.754 29.734 7.766 1 94.5 389 LEU A C 1
ATOM 3074 O O . LEU A 1 389 ? -0.673 29.344 8.219 1 94.5 389 LEU A O 1
ATOM 3078 N N . GLN A 1 390 ? -2.947 29.406 8.195 1 95.69 390 GLN A N 1
ATOM 3079 C CA . GLN A 1 390 ? -2.986 28.594 9.406 1 95.69 390 GLN A CA 1
ATOM 3080 C C . GLN A 1 390 ? -4.098 27.547 9.328 1 95.69 390 GLN A C 1
ATOM 3082 O O . GLN A 1 390 ? -5.258 27.875 9.102 1 95.69 390 GLN A O 1
ATOM 3087 N N . GLY A 1 391 ? -3.688 26.219 9.438 1 96.25 391 GLY A N 1
ATOM 3088 C CA . GLY A 1 391 ? -4.66 25.156 9.594 1 96.25 391 GLY A CA 1
ATOM 3089 C C . GLY A 1 391 ? -5.16 24.984 11.016 1 96.25 391 GLY A C 1
ATOM 3090 O O . GLY A 1 391 ? -4.664 25.656 11.93 1 96.25 391 GLY A O 1
ATOM 3091 N N . PRO A 1 392 ? -6.203 24.156 11.203 1 97.62 392 PRO A N 1
ATOM 3092 C CA . PRO A 1 392 ? -6.816 24 12.523 1 97.62 392 PRO A CA 1
ATOM 3093 C C . PRO A 1 392 ? -6.055 23.031 13.422 1 97.62 392 PRO A C 1
ATOM 3095 O O . PRO A 1 392 ? -6.633 22.047 13.906 1 97.62 392 PRO A O 1
ATOM 3098 N N . THR A 1 393 ? -4.828 23.25 13.602 1 97.06 393 THR A N 1
ATOM 3099 C CA . THR A 1 393 ? -3.914 22.453 14.414 1 97.06 393 THR A CA 1
ATOM 3100 C C . THR A 1 393 ? -3.215 23.312 15.453 1 97.06 393 THR A C 1
ATOM 3102 O O . THR A 1 393 ? -2.809 24.438 15.164 1 97.06 393 THR A O 1
ATOM 3105 N N . PHE A 1 394 ? -3.143 22.844 16.688 1 96.94 394 PHE A N 1
ATOM 3106 C CA . PHE A 1 394 ? -2.572 23.578 17.797 1 96.94 394 PHE A CA 1
ATOM 3107 C C . PHE A 1 394 ? -1.465 22.766 18.469 1 96.94 394 PHE A C 1
ATOM 3109 O O . PHE A 1 394 ? -1.688 21.641 18.906 1 96.94 394 PHE A O 1
ATOM 3116 N N . ALA A 1 395 ? -0.282 23.281 18.5 1 96.19 395 ALA A N 1
ATOM 3117 C CA . ALA A 1 395 ? 0.829 22.719 19.266 1 96.19 395 ALA A CA 1
ATOM 3118 C C . ALA A 1 395 ? 1.092 23.547 20.516 1 96.19 395 ALA A C 1
ATOM 3120 O O . ALA A 1 395 ? 1.206 24.766 20.469 1 96.19 395 ALA A O 1
ATOM 3121 N N . PHE A 1 396 ? 1.162 22.859 21.688 1 96.62 396 PHE A N 1
ATOM 3122 C CA . PHE A 1 396 ? 1.318 23.625 22.938 1 96.62 396 PHE A CA 1
ATOM 3123 C C . PHE A 1 396 ? 1.841 22.719 24.047 1 96.62 396 PHE A C 1
ATOM 3125 O O . PHE A 1 396 ? 1.911 21.5 23.891 1 96.62 396 PHE A O 1
ATOM 3132 N N . ASN A 1 397 ? 2.285 23.312 25.062 1 96.5 397 ASN A N 1
ATOM 3133 C CA . ASN A 1 397 ? 2.576 22.656 26.328 1 96.5 397 ASN A CA 1
ATOM 3134 C C . ASN A 1 397 ? 1.878 23.359 27.5 1 96.5 397 ASN A C 1
ATOM 3136 O O . ASN A 1 397 ? 1.514 24.531 27.391 1 96.5 397 ASN A O 1
ATOM 3140 N N . ILE A 1 398 ? 1.679 22.625 28.516 1 96.94 398 ILE A N 1
ATOM 3141 C CA . ILE A 1 398 ? 1.01 23.156 29.703 1 96.94 398 ILE A CA 1
ATOM 3142 C C . ILE A 1 398 ? 2.049 23.594 30.734 1 96.94 398 ILE A C 1
ATOM 3144 O O . ILE A 1 398 ? 3.012 22.859 31 1 96.94 398 ILE A O 1
ATOM 3148 N N . MET A 1 399 ? 1.756 24.719 31.266 1 95.75 399 MET A N 1
ATOM 3149 C CA . MET A 1 399 ? 2.672 25.281 32.25 1 95.75 399 MET A CA 1
ATOM 3150 C C . MET A 1 399 ? 2.02 25.344 33.625 1 95.75 399 MET A C 1
ATOM 3152 O O . MET A 1 399 ? 0.818 25.594 33.75 1 95.75 399 MET A O 1
ATOM 3156 N N . LYS A 1 400 ? 2.881 25.125 34.594 1 94.12 400 LYS A N 1
ATOM 3157 C CA . LYS A 1 400 ? 2.447 25.328 35.969 1 94.12 400 LYS A CA 1
ATOM 3158 C C . LYS A 1 400 ? 2.543 26.812 36.344 1 94.12 400 LYS A C 1
ATOM 3160 O O . LYS A 1 400 ? 3.033 27.625 35.562 1 94.12 400 LYS A O 1
ATOM 3165 N N . GLU A 1 401 ? 2.055 27.016 37.594 1 92.5 401 GLU A N 1
ATOM 3166 C CA . GLU A 1 401 ? 2.055 28.391 38.094 1 92.5 401 GLU A CA 1
ATOM 3167 C C . GLU A 1 401 ? 3.479 28.922 38.219 1 92.5 401 GLU A C 1
ATOM 3169 O O . GLU A 1 401 ? 3.717 30.125 38.062 1 92.5 401 GLU A O 1
ATOM 3174 N N . ASP A 1 402 ? 4.418 28.062 38.5 1 91.94 402 ASP A N 1
ATOM 3175 C CA . ASP A 1 402 ? 5.797 28.484 38.719 1 91.94 402 ASP A CA 1
ATOM 3176 C C . ASP A 1 402 ? 6.578 28.547 37.406 1 91.94 402 ASP A C 1
ATOM 3178 O O . ASP A 1 402 ? 7.785 28.797 37.406 1 91.94 402 ASP A O 1
ATOM 3182 N N . GLY A 1 403 ? 5.891 28.25 36.375 1 91.12 403 GLY A N 1
ATOM 3183 C CA . GLY A 1 403 ? 6.539 28.359 35.062 1 91.12 403 GLY A CA 1
ATOM 3184 C C . GLY A 1 403 ? 7.105 27.047 34.594 1 91.12 403 GLY A C 1
ATOM 3185 O O . GLY A 1 403 ? 7.5 26.922 33.406 1 91.12 403 GLY A O 1
ATOM 3186 N N . SER A 1 404 ? 7.152 26.094 35.438 1 93.69 404 SER A N 1
ATOM 3187 C CA . SER A 1 404 ? 7.613 24.781 35 1 93.69 404 SER A CA 1
ATOM 3188 C C . SER A 1 404 ? 6.562 24.094 34.125 1 93.69 404 SER A C 1
ATOM 3190 O O . SER A 1 404 ? 5.395 24.484 34.125 1 93.69 404 SER A O 1
ATOM 3192 N N . TYR A 1 405 ? 6.988 23.078 33.406 1 95 405 TYR A N 1
ATOM 3193 C CA . TYR A 1 405 ? 6.086 22.422 32.469 1 95 405 TYR A CA 1
ATOM 3194 C C . TYR A 1 405 ? 5.52 21.141 33.094 1 95 405 TYR A C 1
ATOM 3196 O O . TYR A 1 405 ? 6.203 20.438 33.844 1 95 405 TYR A O 1
ATOM 3204 N N . ILE A 1 406 ? 4.289 20.875 32.75 1 95.06 406 ILE A N 1
ATOM 3205 C CA . ILE A 1 406 ? 3.727 19.547 32.969 1 95.06 406 ILE A CA 1
ATOM 3206 C C . ILE A 1 406 ? 4.156 18.609 31.859 1 95.06 406 ILE A C 1
ATOM 3208 O O . ILE A 1 406 ? 4.043 18.953 30.672 1 95.06 406 ILE A O 1
ATOM 3212 N N . PRO A 1 407 ? 4.691 17.453 32.188 1 94.06 407 PRO A N 1
ATOM 3213 C CA . PRO A 1 407 ? 5.09 16.516 31.141 1 94.06 407 PRO A CA 1
ATOM 3214 C C . PRO A 1 407 ? 3.957 16.219 30.156 1 94.06 407 PRO A C 1
ATOM 3216 O O . PRO A 1 407 ? 2.832 15.93 30.578 1 94.06 407 PRO A O 1
ATOM 3219 N N . TRP A 1 408 ? 4.258 16.234 28.859 1 93.69 408 TRP A N 1
ATOM 3220 C CA . TRP A 1 408 ? 3.238 16.016 27.828 1 93.69 408 TRP A CA 1
ATOM 3221 C C . TRP A 1 408 ? 2.641 14.625 27.938 1 93.69 408 TRP A C 1
ATOM 3223 O O . TRP A 1 408 ? 1.479 14.406 27.578 1 93.69 408 TRP A O 1
ATOM 3233 N N . THR A 1 409 ? 3.348 13.617 28.438 1 93 409 THR A N 1
ATOM 3234 C CA . THR A 1 409 ? 2.822 12.273 28.656 1 93 409 THR A CA 1
ATOM 3235 C C . THR A 1 409 ? 1.688 12.297 29.672 1 93 409 THR A C 1
ATOM 3237 O O . THR A 1 409 ? 0.712 11.555 29.547 1 93 409 THR A O 1
ATOM 3240 N N . GLU A 1 410 ? 1.89 13.109 30.656 1 94.38 410 GLU A N 1
ATOM 3241 C CA . GLU A 1 410 ? 0.866 13.25 31.688 1 94.38 410 GLU A CA 1
ATOM 3242 C C . GLU A 1 410 ? -0.378 13.938 31.141 1 94.38 410 GLU A C 1
ATOM 3244 O O . GLU A 1 410 ? -1.503 13.555 31.469 1 94.38 410 GLU A O 1
ATOM 3249 N N . VAL A 1 411 ? -0.148 14.93 30.359 1 96.06 411 VAL A N 1
ATOM 3250 C CA . VAL A 1 411 ? -1.267 15.641 29.766 1 96.06 411 VAL A CA 1
ATOM 3251 C C . VAL A 1 411 ? -2.104 14.68 28.922 1 96.06 411 VAL A C 1
ATOM 3253 O O . VAL A 1 411 ? -3.334 14.68 29 1 96.06 411 VAL A O 1
ATOM 3256 N N . GLU A 1 412 ? -1.473 13.906 28.094 1 95.56 412 GLU A N 1
ATOM 3257 C CA . GLU A 1 412 ? -2.168 12.961 27.234 1 95.56 412 GLU A CA 1
ATOM 3258 C C . GLU A 1 412 ? -2.926 11.922 28.047 1 95.56 412 GLU A C 1
ATOM 3260 O O . GLU A 1 412 ? -4.059 11.562 27.719 1 95.56 412 GLU A O 1
ATOM 3265 N N . ARG A 1 413 ? -2.297 11.414 29.078 1 95.19 413 ARG A N 1
ATOM 3266 C CA . ARG A 1 413 ? -2.936 10.438 29.953 1 95.19 413 ARG A CA 1
ATOM 3267 C C . ARG A 1 413 ? -4.199 11.016 30.594 1 95.19 413 ARG A C 1
ATOM 3269 O O . ARG A 1 413 ? -5.246 10.367 30.609 1 95.19 413 ARG A O 1
ATOM 3276 N N . LEU A 1 414 ? -4.094 12.219 31.141 1 96.81 414 LEU A N 1
ATOM 3277 C CA . LEU A 1 414 ? -5.227 12.875 31.781 1 96.81 414 LEU A CA 1
ATOM 3278 C C . LEU A 1 414 ? -6.324 13.188 30.766 1 96.81 414 LEU A C 1
ATOM 3280 O O . LEU A 1 414 ? -7.512 13.094 31.094 1 96.81 414 LEU A O 1
ATOM 3284 N N . ALA A 1 415 ? -5.902 13.562 29.578 1 97.75 415 ALA A N 1
ATOM 3285 C CA . ALA A 1 415 ? -6.875 13.82 28.531 1 97.75 415 ALA A CA 1
ATOM 3286 C C . ALA A 1 415 ? -7.672 12.555 28.203 1 97.75 415 ALA A C 1
ATOM 3288 O O . ALA A 1 415 ? -8.891 12.609 28.047 1 97.75 415 ALA A O 1
ATOM 3289 N N . ASN A 1 416 ? -6.992 11.445 28.078 1 96.62 416 ASN A N 1
ATOM 3290 C CA . ASN A 1 416 ? -7.66 10.172 27.844 1 96.62 416 ASN A CA 1
ATOM 3291 C C . ASN A 1 416 ? -8.711 9.883 28.906 1 96.62 416 ASN A C 1
ATOM 3293 O O . ASN A 1 416 ? -9.828 9.477 28.594 1 96.62 416 ASN A O 1
ATOM 3297 N N . SER A 1 417 ? -8.383 10.125 30.109 1 96.12 417 SER A N 1
ATOM 3298 C CA . SER A 1 417 ? -9.289 9.883 31.219 1 96.12 417 SER A CA 1
ATOM 3299 C C . SER A 1 417 ? -10.508 10.789 31.156 1 96.12 417 SER A C 1
ATOM 3301 O O . SER A 1 417 ? -11.594 10.43 31.625 1 96.12 417 SER A O 1
ATOM 3303 N N . ALA A 1 418 ? -10.32 11.945 30.562 1 96.5 418 ALA A N 1
ATOM 3304 C CA . ALA A 1 418 ? -11.398 12.922 30.469 1 96.5 418 ALA A CA 1
ATOM 3305 C C . ALA A 1 418 ? -12.195 12.734 29.188 1 96.5 418 ALA A C 1
ATOM 3307 O O . ALA A 1 418 ? -13.125 13.492 28.906 1 96.5 418 ALA A O 1
ATOM 3308 N N . GLY A 1 419 ? -11.859 11.773 28.344 1 96.56 419 GLY A N 1
ATOM 3309 C CA . GLY A 1 419 ? -12.547 11.539 27.078 1 96.56 419 GLY A CA 1
ATOM 3310 C C . GLY A 1 419 ? -12.18 12.539 26 1 96.56 419 GLY A C 1
ATOM 3311 O O . GLY A 1 419 ? -13.016 12.891 25.156 1 96.56 419 GLY A O 1
ATOM 3312 N N . VAL A 1 420 ? -11.039 13.133 26.156 1 98.19 420 VAL A N 1
ATOM 3313 C CA . VAL A 1 420 ? -10.492 14.031 25.141 1 98.19 420 VAL A CA 1
ATOM 3314 C C . VAL A 1 420 ? -9.281 13.383 24.469 1 98.19 420 VAL A C 1
ATOM 3316 O O . VAL A 1 420 ? -8.305 13.039 25.141 1 98.19 420 VAL A O 1
ATOM 3319 N N . TYR A 1 421 ? -9.344 13.203 23.188 1 98 421 TYR A N 1
ATOM 3320 C CA . TYR A 1 421 ? -8.32 12.438 22.484 1 98 421 TYR A CA 1
ATOM 3321 C C . TYR A 1 421 ? -7.41 13.359 21.672 1 98 421 TYR A C 1
ATOM 3323 O O . TYR A 1 421 ? -7.754 13.75 20.562 1 98 421 TYR A O 1
ATOM 3331 N N . ILE A 1 422 ? -6.273 13.633 22.188 1 98 422 ILE A N 1
ATOM 3332 C CA . ILE A 1 422 ? -5.246 14.469 21.594 1 98 422 ILE A CA 1
ATOM 3333 C C . ILE A 1 422 ? -4.004 13.633 21.281 1 98 422 ILE A C 1
ATOM 3335 O O . ILE A 1 422 ? -3.988 12.43 21.531 1 98 422 ILE A O 1
ATOM 3339 N N . ARG A 1 423 ? -3.068 14.273 20.641 1 96.31 423 ARG A N 1
ATOM 3340 C CA . ARG A 1 423 ? -1.791 13.617 20.375 1 96.31 423 ARG A CA 1
ATOM 3341 C C . ARG A 1 423 ? -0.646 14.344 21.062 1 96.31 423 ARG A C 1
ATOM 3343 O O . ARG A 1 423 ? -0.65 15.578 21.156 1 96.31 423 ARG A O 1
ATOM 3350 N N . ALA A 1 424 ? 0.285 13.586 21.562 1 93.56 424 ALA A N 1
ATOM 3351 C CA . ALA A 1 424 ? 1.445 14.188 22.203 1 93.56 424 ALA A CA 1
ATOM 3352 C C . ALA A 1 424 ? 2.74 13.531 21.734 1 93.56 424 ALA A C 1
ATOM 3354 O O . ALA A 1 424 ? 2.717 12.453 21.141 1 93.56 424 ALA A O 1
ATOM 3355 N N . GLY A 1 425 ? 3.879 14.195 21.906 1 88.31 425 GLY A N 1
ATOM 3356 C CA . GLY A 1 425 ? 5.188 13.688 21.531 1 88.31 425 GLY A CA 1
ATOM 3357 C C . GLY A 1 425 ? 5.844 14.484 20.422 1 88.31 425 GLY A C 1
ATOM 3358 O O . GLY A 1 425 ? 5.734 15.711 20.375 1 88.31 425 GLY A O 1
ATOM 3359 N N . GLY A 1 426 ? 6.59 13.766 19.594 1 80.5 426 GLY A N 1
ATOM 3360 C CA . GLY A 1 426 ? 7.301 14.422 18.516 1 80.5 426 GLY A CA 1
ATOM 3361 C C . GLY A 1 426 ? 6.449 14.625 17.281 1 80.5 426 GLY A C 1
ATOM 3362 O O . GLY A 1 426 ? 6.797 15.414 16.391 1 80.5 426 GLY A O 1
ATOM 3363 N N . VAL A 1 427 ? 5.375 14.023 17.141 1 74.62 427 VAL A N 1
ATOM 3364 C CA . VAL A 1 427 ? 4.348 14.125 16.109 1 74.62 427 VAL A CA 1
ATOM 3365 C C . VAL A 1 427 ? 4.996 14.047 14.727 1 74.62 427 VAL A C 1
ATOM 3367 O O . VAL A 1 427 ? 4.641 14.812 13.82 1 74.62 427 VAL A O 1
ATOM 3370 N N . CYS A 1 428 ? 6.145 13.359 14.602 1 75.94 428 CYS A N 1
ATOM 3371 C CA . CYS A 1 428 ? 6.84 13.031 13.359 1 75.94 428 CYS A CA 1
ATOM 3372 C C . CYS A 1 428 ? 7.367 14.281 12.68 1 75.94 428 CYS A C 1
ATOM 3374 O O . CYS A 1 428 ? 7.355 14.383 11.445 1 75.94 428 CYS A O 1
ATOM 3376 N N . CYS A 1 429 ? 7.637 15.258 13.367 1 82.12 429 CYS A N 1
ATOM 3377 C CA . CYS A 1 429 ? 8.203 16.516 12.875 1 82.12 429 CYS A CA 1
ATOM 3378 C C . CYS A 1 429 ? 9.367 16.969 13.75 1 82.12 429 CYS A C 1
ATOM 3380 O O . CYS A 1 429 ? 9.281 18 14.414 1 82.12 429 CYS A O 1
ATOM 3382 N N . PRO A 1 430 ? 10.484 16.312 13.625 1 78.44 430 PRO A N 1
ATOM 3383 C CA . PRO A 1 430 ? 11.594 16.594 14.539 1 78.44 430 PRO A CA 1
ATOM 3384 C C . PRO A 1 430 ? 12.102 18.031 14.414 1 78.44 430 PRO A C 1
ATOM 3386 O O . PRO A 1 430 ? 12.406 18.672 15.422 1 78.44 430 PRO A O 1
ATOM 3389 N N . GLY A 1 431 ? 12.203 18.484 13.203 1 80.62 431 GLY A N 1
ATOM 3390 C CA . GLY A 1 431 ? 12.641 19.859 13.016 1 80.62 431 GLY A CA 1
ATOM 3391 C C . GLY A 1 431 ? 11.664 20.875 13.586 1 80.62 431 GLY A C 1
ATOM 3392 O O . GLY A 1 431 ? 12.078 21.906 14.141 1 80.62 431 GLY A O 1
ATOM 3393 N N . GLY A 1 432 ? 10.43 20.578 13.43 1 84.44 432 GLY A N 1
ATOM 3394 C CA . GLY A 1 432 ? 9.406 21.438 14.008 1 84.44 432 GLY A CA 1
ATOM 3395 C C . GLY A 1 432 ? 9.445 21.484 15.523 1 84.44 432 GLY A C 1
ATOM 3396 O O . GLY A 1 432 ? 9.258 22.547 16.125 1 84.44 432 GLY A O 1
ATOM 3397 N N . VAL A 1 433 ? 9.664 20.375 16.094 1 85.94 433 VAL A N 1
ATOM 3398 C CA . VAL A 1 433 ? 9.742 20.297 17.547 1 85.94 433 VAL A CA 1
ATOM 3399 C C . VAL A 1 433 ? 10.953 21.078 18.047 1 85.94 433 VAL A C 1
ATOM 3401 O O . VAL A 1 433 ? 10.852 21.844 19.016 1 85.94 433 VAL A O 1
ATOM 3404 N N . ALA A 1 434 ? 12.008 20.859 17.359 1 83.69 434 ALA A N 1
ATOM 3405 C CA . ALA A 1 434 ? 13.219 21.594 17.719 1 83.69 434 ALA A CA 1
ATOM 3406 C C . ALA A 1 434 ? 13.008 23.094 17.641 1 83.69 434 ALA A C 1
ATOM 3408 O O . ALA A 1 434 ? 13.461 23.844 18.5 1 83.69 434 ALA A O 1
ATOM 3409 N N . LYS A 1 435 ? 12.367 23.484 16.641 1 85.94 435 LYS A N 1
ATOM 3410 C CA . LYS A 1 435 ? 12.078 24.906 16.453 1 85.94 435 LYS A CA 1
ATOM 3411 C C . LYS A 1 435 ? 11.109 25.406 17.531 1 85.94 435 LYS A C 1
ATOM 3413 O O . LYS A 1 435 ? 11.344 26.453 18.141 1 85.94 435 LYS A O 1
ATOM 3418 N N . ALA A 1 436 ? 10.102 24.688 17.75 1 87.56 436 ALA A N 1
ATOM 3419 C CA . ALA A 1 436 ? 9.062 25.094 18.703 1 87.56 436 ALA A CA 1
ATOM 3420 C C . ALA A 1 436 ? 9.625 25.188 20.109 1 87.56 436 ALA A C 1
ATOM 3422 O O . ALA A 1 436 ? 9.297 26.125 20.859 1 87.56 436 ALA A O 1
ATOM 3423 N N . LEU A 1 437 ? 10.484 24.266 20.438 1 88.94 437 LEU A N 1
ATOM 3424 C CA . LEU A 1 437 ? 10.992 24.188 21.812 1 88.94 437 LEU A CA 1
ATOM 3425 C C . LEU A 1 437 ? 12.336 24.906 21.922 1 88.94 437 LEU A C 1
ATOM 3427 O O . LEU A 1 437 ? 12.938 24.938 23 1 88.94 437 LEU A O 1
ATOM 3431 N N . ASP A 1 438 ? 12.789 25.391 20.828 1 86.56 438 ASP A N 1
ATOM 3432 C CA . ASP A 1 438 ? 14.016 26.188 20.766 1 86.56 438 ASP A CA 1
ATOM 3433 C C . ASP A 1 438 ? 15.219 25.359 21.219 1 86.56 438 ASP A C 1
ATOM 3435 O O . ASP A 1 438 ? 15.969 25.781 22.109 1 86.56 438 ASP A O 1
ATOM 3439 N N . TYR A 1 439 ? 15.266 24.203 20.703 1 82.81 439 TYR A N 1
ATOM 3440 C CA . TYR A 1 439 ? 16.422 23.359 20.969 1 82.81 439 TYR A CA 1
ATOM 3441 C C . TYR A 1 439 ? 17.547 23.656 20 1 82.81 439 TYR A C 1
ATOM 3443 O O . TYR A 1 439 ? 17.328 23.766 18.797 1 82.81 439 TYR A O 1
ATOM 3451 N N . GLU A 1 440 ? 18.734 23.797 20.625 1 80.25 440 GLU A N 1
ATOM 3452 C CA . GLU A 1 440 ? 19.922 23.844 19.797 1 80.25 440 GLU A CA 1
ATOM 3453 C C . GLU A 1 440 ? 20.406 22.438 19.453 1 80.25 440 GLU A C 1
ATOM 3455 O O . GLU A 1 440 ? 20.047 21.469 20.125 1 80.25 440 GLU A O 1
ATOM 3460 N N . ASP A 1 441 ? 21.203 22.359 18.469 1 74.81 441 ASP A N 1
ATOM 3461 C CA . ASP A 1 441 ? 21.688 21.062 18 1 74.81 441 ASP A CA 1
ATOM 3462 C C . ASP A 1 441 ? 22.391 20.297 19.109 1 74.81 441 ASP A C 1
ATOM 3464 O O . ASP A 1 441 ? 22.188 19.094 19.25 1 74.81 441 ASP A O 1
ATOM 3468 N N . TRP A 1 442 ? 23.156 21.016 19.859 1 76.31 442 TRP A N 1
ATOM 3469 C CA . TRP A 1 442 ? 23.938 20.344 20.906 1 76.31 442 TRP A CA 1
ATOM 3470 C C . TRP A 1 442 ? 23.016 19.797 22 1 76.31 442 TRP A C 1
ATOM 3472 O O . TRP A 1 442 ? 23.312 18.766 22.594 1 76.31 442 TRP A O 1
ATOM 3482 N N . GLU A 1 443 ? 21.938 20.422 22.219 1 77.12 443 GLU A N 1
ATOM 3483 C CA . GLU A 1 443 ? 20.984 19.953 23.219 1 77.12 443 GLU A CA 1
ATOM 3484 C C . GLU A 1 443 ? 20.312 18.656 22.766 1 77.12 443 GLU A C 1
ATOM 3486 O O . GLU A 1 443 ? 20.109 17.75 23.562 1 77.12 443 GLU A O 1
ATOM 3491 N N . TRP A 1 444 ? 20.078 18.703 21.531 1 72.38 444 TRP A N 1
ATOM 3492 C CA . TRP A 1 444 ? 19.453 17.516 20.953 1 72.38 444 TRP A CA 1
ATOM 3493 C C . TRP A 1 444 ? 20.406 16.328 21.016 1 72.38 444 TRP A C 1
ATOM 3495 O O . TRP A 1 444 ? 19.969 15.188 21.234 1 72.38 444 TRP A O 1
ATOM 3505 N N . ASP A 1 445 ? 21.609 16.562 20.797 1 69.69 445 ASP A N 1
ATOM 3506 C CA . ASP A 1 445 ? 22.641 15.531 20.875 1 69.69 445 ASP A CA 1
ATOM 3507 C C . ASP A 1 445 ? 22.734 14.961 22.297 1 69.69 445 ASP A C 1
ATOM 3509 O O . ASP A 1 445 ? 22.953 13.758 22.469 1 69.69 445 ASP A O 1
ATOM 3513 N N . ARG A 1 446 ? 22.609 15.789 23.125 1 70.62 446 ARG A N 1
ATOM 3514 C CA . ARG A 1 446 ? 22.688 15.367 24.531 1 70.62 446 ARG A CA 1
ATOM 3515 C C . ARG A 1 446 ? 21.516 14.445 24.875 1 70.62 446 ARG A C 1
ATOM 3517 O O . ARG A 1 446 ? 21.703 13.445 25.578 1 70.62 446 ARG A O 1
ATOM 3524 N N . ILE A 1 447 ? 20.406 14.781 24.391 1 68.06 447 ILE A N 1
ATOM 3525 C CA . ILE A 1 447 ? 19.219 13.969 24.625 1 68.06 447 ILE A CA 1
ATOM 3526 C C . ILE A 1 447 ? 19.359 12.617 23.938 1 68.06 447 ILE A C 1
ATOM 3528 O O . ILE A 1 447 ? 19.047 11.57 24.516 1 68.06 447 ILE A O 1
ATOM 3532 N N . PHE A 1 448 ? 19.891 12.68 22.75 1 63.78 448 PHE A N 1
ATOM 3533 C CA . PHE A 1 448 ? 20.125 11.477 21.953 1 63.78 448 PHE A CA 1
ATOM 3534 C C . PHE A 1 448 ? 21.109 10.547 22.641 1 63.78 448 PHE A C 1
ATOM 3536 O O . PHE A 1 448 ? 20.922 9.336 22.672 1 63.78 448 PHE A O 1
ATOM 3543 N N . SER A 1 449 ? 22.141 11.055 23.078 1 62.34 449 SER A N 1
ATOM 3544 C CA . SER A 1 449 ? 23.219 10.281 23.656 1 62.34 449 SER A CA 1
ATOM 3545 C C . SER A 1 449 ? 22.797 9.648 24.984 1 62.34 449 SER A C 1
ATOM 3547 O O . SER A 1 449 ? 23.406 8.664 25.422 1 62.34 449 SER A O 1
ATOM 3549 N N . SER A 1 450 ? 21.891 10.203 25.469 1 60.47 450 SER A N 1
ATOM 3550 C CA . SER A 1 450 ? 21.422 9.648 26.734 1 60.47 450 SER A CA 1
ATOM 3551 C C . SER A 1 450 ? 20.531 8.438 26.516 1 60.47 450 SER A C 1
ATOM 3553 O O . SER A 1 450 ? 20.078 7.801 27.469 1 60.47 450 SER A O 1
ATOM 3555 N N . GLY A 1 451 ? 20.484 8.023 25.172 1 55.34 451 GLY A N 1
ATOM 3556 C CA . GLY A 1 451 ? 19.766 6.805 24.828 1 55.34 451 GLY A CA 1
ATOM 3557 C C . GLY A 1 451 ? 18.266 7.008 24.75 1 55.34 451 GLY A C 1
ATOM 3558 O O . GLY A 1 451 ? 17.5 6.039 24.672 1 55.34 451 GLY A O 1
ATOM 3559 N N . HIS A 1 452 ? 17.906 8.109 24.812 1 52.69 452 HIS A N 1
ATOM 3560 C CA . HIS A 1 452 ? 16.469 8.281 24.859 1 52.69 452 HIS A CA 1
ATOM 3561 C C . HIS A 1 452 ? 15.852 8.352 23.469 1 52.69 452 HIS A C 1
ATOM 3563 O O . HIS A 1 452 ? 16.328 9.102 22.609 1 52.69 452 HIS A O 1
ATOM 3569 N N . ALA A 1 453 ? 15.086 7.355 23.188 1 52.69 453 ALA A N 1
ATOM 3570 C CA . ALA A 1 453 ? 14.367 7.32 21.906 1 52.69 453 ALA A CA 1
ATOM 3571 C C . ALA A 1 453 ? 13.359 8.461 21.828 1 52.69 453 ALA A C 1
ATOM 3573 O O . ALA A 1 453 ? 12.805 8.891 22.844 1 52.69 453 ALA A O 1
ATOM 3574 N N . CYS A 1 454 ? 13.32 9.133 20.625 1 51.72 454 CYS A N 1
ATOM 3575 C CA . CYS A 1 454 ? 12.312 10.156 20.375 1 51.72 454 CYS A CA 1
ATOM 3576 C C . CYS A 1 454 ? 10.93 9.664 20.766 1 51.72 454 CYS A C 1
ATOM 3578 O O . CYS A 1 454 ? 10.469 8.641 20.281 1 51.72 454 CYS A O 1
ATOM 3580 N N . GLY A 1 455 ? 10.305 10.266 21.75 1 50.97 455 GLY A N 1
ATOM 3581 C CA . GLY A 1 455 ? 8.953 9.93 22.156 1 50.97 455 GLY A CA 1
ATOM 3582 C C . GLY A 1 455 ? 8.891 9.094 23.422 1 50.97 455 GLY A C 1
ATOM 3583 O O . GLY A 1 455 ? 7.812 8.68 23.844 1 50.97 455 GLY A O 1
ATOM 3584 N N . SER A 1 456 ? 10.156 8.688 23.859 1 52.53 456 SER A N 1
ATOM 3585 C CA . SER A 1 456 ? 10.133 7.875 25.062 1 52.53 456 SER A CA 1
ATOM 3586 C C . SER A 1 456 ? 9.578 8.664 26.25 1 52.53 456 SER A C 1
ATOM 3588 O O . SER A 1 456 ? 9.914 9.836 26.438 1 52.53 456 SER A O 1
ATOM 3590 N N . SER A 1 457 ? 8.555 8.125 26.781 1 54.69 457 SER A N 1
ATOM 3591 C CA . SER A 1 457 ? 7.738 8.656 27.859 1 54.69 457 SER A CA 1
ATOM 3592 C C . SER A 1 457 ? 8.586 8.984 29.094 1 54.69 457 SER A C 1
ATOM 3594 O O . SER A 1 457 ? 8.258 9.891 29.859 1 54.69 457 SER A O 1
ATOM 3596 N N . GLU A 1 458 ? 9.758 8.398 29.156 1 57.31 458 GLU A N 1
ATOM 3597 C CA . GLU A 1 458 ? 10.469 8.539 30.438 1 57.31 458 GLU A CA 1
ATOM 3598 C C . GLU A 1 458 ? 11.148 9.906 30.531 1 57.31 458 GLU A C 1
ATOM 3600 O O . GLU A 1 458 ? 11.438 10.375 31.641 1 57.31 458 GLU A O 1
ATOM 3605 N N . MET A 1 459 ? 11.117 10.57 29.438 1 67.69 459 MET A N 1
ATOM 3606 C CA . MET A 1 459 ? 11.828 11.844 29.516 1 67.69 459 MET A CA 1
ATOM 3607 C C . MET A 1 459 ? 11.023 12.953 28.828 1 67.69 459 MET A C 1
ATOM 3609 O O . MET A 1 459 ? 11.57 13.719 28.031 1 67.69 459 MET A O 1
ATOM 3613 N N . ALA A 1 460 ? 9.93 13.07 29.281 1 77 460 ALA A N 1
ATOM 3614 C CA . ALA A 1 460 ? 9.023 14.047 28.688 1 77 460 ALA A CA 1
ATOM 3615 C C . ALA A 1 460 ? 9.477 15.469 28.984 1 77 460 ALA A C 1
ATOM 3617 O O . ALA A 1 460 ? 9.086 16.406 28.297 1 77 460 ALA A O 1
ATOM 3618 N N . VAL A 1 461 ? 10.289 15.641 30.062 1 79 461 VAL A N 1
ATOM 3619 C CA . VAL A 1 461 ? 10.891 16.922 30.406 1 79 461 VAL A CA 1
ATOM 3620 C C . VAL A 1 461 ? 12.352 16.719 30.812 1 79 461 VAL A C 1
ATOM 3622 O O . VAL A 1 461 ? 12.664 15.844 31.625 1 79 461 VAL A O 1
ATOM 3625 N N . ILE A 1 462 ? 13.156 17.453 30.141 1 79.19 462 ILE A N 1
ATOM 3626 C CA . ILE A 1 462 ? 14.578 17.406 30.469 1 79.19 462 ILE A CA 1
ATOM 3627 C C . ILE A 1 462 ? 15.086 18.828 30.75 1 79.19 462 ILE A C 1
ATOM 3629 O O . ILE A 1 462 ? 14.906 19.719 29.922 1 79.19 462 ILE A O 1
ATOM 3633 N N . HIS A 1 463 ? 15.727 19 31.859 1 80.88 463 HIS A N 1
ATOM 3634 C CA . HIS A 1 463 ? 16.25 20.297 32.281 1 80.88 463 HIS A CA 1
ATOM 3635 C C . HIS A 1 463 ? 15.172 21.375 32.156 1 80.88 463 HIS A C 1
ATOM 3637 O O . HIS A 1 463 ? 15.406 22.438 31.578 1 80.88 463 HIS A O 1
ATOM 3643 N N . ASN A 1 464 ? 14 21.094 32.562 1 82.75 464 ASN A N 1
ATOM 3644 C CA . ASN A 1 464 ? 12.844 22 32.625 1 82.75 464 ASN A CA 1
ATOM 3645 C C . ASN A 1 464 ? 12.359 22.406 31.25 1 82.75 464 ASN A C 1
ATOM 3647 O O . ASN A 1 464 ? 11.734 23.469 31.094 1 82.75 464 ASN A O 1
ATOM 3651 N N . LYS A 1 465 ? 12.727 21.688 30.312 1 87.5 465 LYS A N 1
ATOM 3652 C CA . LYS A 1 465 ? 12.242 21.891 28.938 1 87.5 465 LYS A CA 1
ATOM 3653 C C . LYS A 1 465 ? 11.539 20.656 28.406 1 87.5 465 LYS A C 1
ATOM 3655 O O . LYS A 1 465 ? 12.031 19.531 28.562 1 87.5 465 LYS A O 1
ATOM 3660 N N . PRO A 1 466 ? 10.383 20.906 27.891 1 90.88 466 PRO A N 1
ATOM 3661 C CA . PRO A 1 466 ? 9.711 19.75 27.328 1 90.88 466 PRO A CA 1
ATOM 3662 C C . PRO A 1 466 ? 10.477 19.141 26.141 1 90.88 466 PRO A C 1
ATOM 3664 O O . PRO A 1 466 ? 11.148 19.859 25.406 1 90.88 466 PRO A O 1
ATOM 3667 N N . THR A 1 467 ? 10.383 17.828 25.891 1 86.5 467 THR A N 1
ATOM 3668 C CA . THR A 1 467 ? 11.023 17.141 24.781 1 86.5 467 THR A CA 1
ATOM 3669 C C . THR A 1 467 ? 10.023 16.875 23.672 1 86.5 467 THR A C 1
ATOM 3671 O O . THR A 1 467 ? 10.391 16.328 22.625 1 86.5 467 THR A O 1
ATOM 3674 N N . GLY A 1 468 ? 8.844 17.172 23.891 1 90.25 468 GLY A N 1
ATOM 3675 C CA . GLY A 1 468 ? 7.738 17.047 22.953 1 90.25 468 GLY A CA 1
ATOM 3676 C C . GLY A 1 468 ? 6.621 18.047 23.219 1 90.25 468 GLY A C 1
ATOM 3677 O O . GLY A 1 468 ? 6.754 18.922 24.078 1 90.25 468 GLY A O 1
ATOM 3678 N N . ILE A 1 469 ? 5.586 17.875 22.453 1 94.06 469 ILE A N 1
ATOM 3679 C CA . ILE A 1 469 ? 4.477 18.812 22.562 1 94.06 469 ILE A CA 1
ATOM 3680 C C . ILE A 1 469 ? 3.154 18.062 22.609 1 94.06 469 ILE A C 1
ATOM 3682 O O . ILE A 1 469 ? 3.127 16.828 22.438 1 94.06 469 ILE A O 1
ATOM 3686 N N . VAL A 1 470 ? 2.174 18.766 23 1 96.44 470 VAL A N 1
ATOM 3687 C CA . VAL A 1 470 ? 0.792 18.328 22.859 1 96.44 470 VAL A CA 1
ATOM 3688 C C . VAL A 1 470 ? 0.174 18.938 21.609 1 96.44 470 VAL A C 1
ATOM 3690 O O . VAL A 1 470 ? 0.397 20.125 21.312 1 96.44 470 VAL A O 1
ATOM 3693 N N . ARG A 1 471 ? -0.51 18.125 20.859 1 97.38 471 ARG A N 1
ATOM 3694 C CA . ARG A 1 471 ? -1.131 18.625 19.641 1 97.38 471 ARG A CA 1
ATOM 3695 C C . ARG A 1 471 ? -2.627 18.328 19.625 1 97.38 471 ARG A C 1
ATOM 3697 O O . ARG A 1 471 ? -3.043 17.188 19.859 1 97.38 471 ARG A O 1
ATOM 3704 N N . ALA A 1 472 ? -3.404 19.312 19.453 1 98.25 472 ALA A N 1
ATOM 3705 C CA . ALA A 1 472 ? -4.824 19.172 19.141 1 98.25 472 ALA A CA 1
ATOM 3706 C C . ALA A 1 472 ? -5.113 19.562 17.688 1 98.25 472 ALA A C 1
ATOM 3708 O O . ALA A 1 472 ? -4.668 20.625 17.234 1 98.25 472 ALA A O 1
ATOM 3709 N N . SER A 1 473 ? -5.762 18.734 16.969 1 98.44 473 SER A N 1
ATOM 3710 C CA . SER A 1 473 ? -6.117 19.016 15.578 1 98.44 473 SER A CA 1
ATOM 3711 C C . SER A 1 473 ? -7.605 18.797 15.328 1 98.44 473 SER A C 1
ATOM 3713 O O . SER A 1 473 ? -8.172 17.797 15.75 1 98.44 473 SER A O 1
ATOM 3715 N N . LEU A 1 474 ? -8.242 19.781 14.695 1 98.56 474 LEU A N 1
ATOM 3716 C CA . LEU A 1 474 ? -9.672 19.766 14.406 1 98.56 474 LEU A CA 1
ATOM 3717 C C . LEU A 1 474 ? -9.945 19.234 13.008 1 98.56 474 LEU A C 1
ATOM 3719 O O . LEU A 1 474 ? -9.031 19.156 12.18 1 98.56 474 LEU A O 1
ATOM 3723 N N . GLY A 1 475 ? -11.148 18.766 12.773 1 98.06 475 GLY A N 1
ATOM 3724 C CA . GLY A 1 475 ? -11.547 18.219 11.484 1 98.06 475 GLY A CA 1
ATOM 3725 C C . GLY A 1 475 ? -12.914 18.703 11.039 1 98.06 475 GLY A C 1
ATOM 3726 O O . GLY A 1 475 ? -13.539 19.531 11.711 1 98.06 475 GLY A O 1
ATOM 3727 N N . PRO A 1 476 ? -13.367 18.234 9.914 1 98.31 476 PRO A N 1
ATOM 3728 C CA . PRO A 1 476 ? -14.633 18.688 9.328 1 98.31 476 PRO A CA 1
ATOM 3729 C C . PRO A 1 476 ? -15.828 18.453 10.25 1 98.31 476 PRO A C 1
ATOM 3731 O O . PRO A 1 476 ? -16.781 19.219 10.227 1 98.31 476 PRO A O 1
ATOM 3734 N N . MET A 1 477 ? -15.805 17.422 11.078 1 98.25 477 MET A N 1
ATOM 3735 C CA . MET A 1 477 ? -16.969 17.078 11.883 1 98.25 477 MET A CA 1
ATOM 3736 C C . MET A 1 477 ? -16.797 17.578 13.312 1 98.25 477 MET A C 1
ATOM 3738 O O . MET A 1 477 ? -17.656 17.328 14.172 1 98.25 477 MET A O 1
ATOM 3742 N N . THR A 1 478 ? -15.695 18.312 13.586 1 98.31 478 THR A N 1
ATOM 3743 C CA . THR A 1 478 ? -15.531 18.922 14.898 1 98.31 478 THR A CA 1
ATOM 3744 C C . THR A 1 478 ? -16.625 19.969 15.141 1 98.31 478 THR A C 1
ATOM 3746 O O . THR A 1 478 ? -17 20.703 14.227 1 98.31 478 THR A O 1
ATOM 3749 N N . THR A 1 479 ? -17.094 20.062 16.344 1 97.88 479 THR A N 1
ATOM 3750 C CA . THR A 1 479 ? -18.094 21.047 16.734 1 97.88 479 THR A CA 1
ATOM 3751 C C . THR A 1 479 ? -17.609 21.875 17.906 1 97.88 479 THR A C 1
ATOM 3753 O O . THR A 1 479 ? -16.562 21.594 18.484 1 97.88 479 THR A O 1
ATOM 3756 N N . LYS A 1 480 ? -18.422 22.906 18.25 1 97.56 480 LYS A N 1
ATOM 3757 C CA . LYS A 1 480 ? -18.125 23.734 19.406 1 97.56 480 LYS A CA 1
ATOM 3758 C C . LYS A 1 480 ? -18.156 22.906 20.688 1 97.56 480 LYS A C 1
ATOM 3760 O O . LYS A 1 480 ? -17.406 23.188 21.641 1 97.56 480 LYS A O 1
ATOM 3765 N N . ARG A 1 481 ? -18.969 21.859 20.672 1 96.44 481 ARG A N 1
ATOM 3766 C CA . ARG A 1 481 ? -19.047 20.984 21.844 1 96.44 481 ARG A CA 1
ATOM 3767 C C . ARG A 1 481 ? -17.719 20.281 22.094 1 96.44 481 ARG A C 1
ATOM 3769 O O . ARG A 1 481 ? -17.328 20.094 23.25 1 96.44 481 ARG A O 1
ATOM 3776 N N . ASP A 1 482 ? -17.109 19.844 21.047 1 97.81 482 ASP A N 1
ATOM 3777 C CA . ASP A 1 482 ? -15.797 19.219 21.188 1 97.81 482 ASP A CA 1
ATOM 3778 C C . ASP A 1 482 ? -14.789 20.188 21.797 1 97.81 482 ASP A C 1
ATOM 3780 O O . ASP A 1 482 ? -13.992 19.797 22.656 1 97.81 482 ASP A O 1
ATOM 3784 N N . ILE A 1 483 ? -14.812 21.422 21.359 1 98.19 483 ILE A N 1
ATOM 3785 C CA . ILE A 1 483 ? -13.891 22.438 21.844 1 98.19 483 ILE A CA 1
ATOM 3786 C C . ILE A 1 483 ? -14.18 22.75 23.312 1 98.19 483 ILE A C 1
ATOM 3788 O O . ILE A 1 483 ? -13.25 22.891 24.109 1 98.19 483 ILE A O 1
ATOM 3792 N N . GLN A 1 484 ? -15.414 22.828 23.609 1 97.56 484 GLN A N 1
ATOM 3793 C CA . GLN A 1 484 ? -15.789 23.094 25 1 97.56 484 GLN A CA 1
ATOM 3794 C C . GLN A 1 484 ? -15.328 21.969 25.922 1 97.56 484 GLN A C 1
ATOM 3796 O O . GLN A 1 484 ? -14.875 22.219 27.031 1 97.56 484 GLN A O 1
ATOM 3801 N N . ALA A 1 485 ? -15.477 20.734 25.438 1 97.56 485 ALA A N 1
ATOM 3802 C CA . ALA A 1 485 ? -14.984 19.609 26.219 1 97.56 485 ALA A CA 1
ATOM 3803 C C . ALA A 1 485 ? -13.484 19.703 26.453 1 97.56 485 ALA A C 1
ATOM 3805 O O . ALA A 1 485 ? -12.992 19.406 27.547 1 97.56 485 ALA A O 1
ATOM 3806 N N . PHE A 1 486 ? -12.82 20.094 25.578 1 98.31 486 PHE A N 1
ATOM 3807 C CA . PHE A 1 486 ? -11.375 20.234 25.641 1 98.31 486 PHE A CA 1
ATOM 3808 C C . PHE A 1 486 ? -10.984 21.344 26.609 1 98.31 486 PHE A C 1
ATOM 3810 O O . PHE A 1 486 ? -10.117 21.156 27.469 1 98.31 486 PHE A O 1
ATOM 3817 N N . ILE A 1 487 ? -11.641 22.516 26.484 1 97.94 487 ILE A N 1
ATOM 3818 C CA . ILE A 1 487 ? -11.367 23.672 27.344 1 97.94 487 ILE A CA 1
ATOM 3819 C C . ILE A 1 487 ? -11.711 23.328 28.781 1 97.94 487 ILE A C 1
ATOM 3821 O O . ILE A 1 487 ? -10.984 23.688 29.719 1 97.94 487 ILE A O 1
ATOM 3825 N N . SER A 1 488 ? -12.812 22.609 28.938 1 96.88 488 SER A N 1
ATOM 3826 C CA . SER A 1 488 ? -13.211 22.188 30.266 1 96.88 488 SER A CA 1
ATOM 3827 C C . SER A 1 488 ? -12.18 21.25 30.891 1 96.88 488 SER A C 1
ATOM 3829 O O . SER A 1 488 ? -11.859 21.359 32.062 1 96.88 488 SER A O 1
ATOM 3831 N N . PHE A 1 489 ? -11.703 20.328 30.156 1 97.25 489 PHE A N 1
ATOM 3832 C CA . PHE A 1 489 ? -10.656 19.422 30.625 1 97.25 489 PHE A CA 1
ATOM 3833 C C . PHE A 1 489 ? -9.438 20.203 31.094 1 97.25 489 PHE A C 1
ATOM 3835 O O . PHE A 1 489 ? -8.922 19.984 32.188 1 97.25 489 PHE A O 1
ATOM 3842 N N . LEU A 1 490 ? -8.953 21.156 30.203 1 97.62 490 LEU A N 1
ATOM 3843 C CA . LEU A 1 490 ? -7.762 21.938 30.531 1 97.62 490 LEU A CA 1
ATOM 3844 C C . LEU A 1 490 ? -7.98 22.75 31.797 1 97.62 490 LEU A C 1
ATOM 3846 O O . LEU A 1 490 ? -7.117 22.781 32.688 1 97.62 490 LEU A O 1
ATOM 3850 N N . SER A 1 491 ? -9.102 23.375 31.906 1 95.56 491 SER A N 1
ATOM 3851 C CA . SER A 1 491 ? -9.414 24.219 33.031 1 95.56 491 SER A CA 1
ATOM 3852 C C . SER A 1 491 ? -9.555 23.391 34.312 1 95.56 491 SER A C 1
ATOM 3854 O O . SER A 1 491 ? -9.023 23.766 35.375 1 95.56 491 SER A O 1
ATOM 3856 N N . ASN A 1 492 ? -10.234 22.266 34.219 1 94.69 492 ASN A N 1
ATOM 3857 C CA . ASN A 1 492 ? -10.508 21.422 35.375 1 94.69 492 ASN A CA 1
ATOM 3858 C C . ASN A 1 492 ? -9.234 20.75 35.875 1 94.69 492 ASN A C 1
ATOM 3860 O O . ASN A 1 492 ? -9.039 20.609 37.094 1 94.69 492 ASN A O 1
ATOM 3864 N N . GLU A 1 493 ? -8.453 20.344 35.031 1 94.94 493 GLU A N 1
ATOM 3865 C CA . GLU A 1 493 ? -7.309 19.531 35.406 1 94.94 493 GLU A CA 1
ATOM 3866 C C . GLU A 1 493 ? -6.125 20.406 35.812 1 94.94 493 GLU A C 1
ATOM 3868 O O . GLU A 1 493 ? -5.301 19.984 36.625 1 94.94 493 GLU A O 1
ATOM 3873 N N . PHE A 1 494 ? -6.055 21.547 35.281 1 94.38 494 PHE A N 1
ATOM 3874 C CA . PHE A 1 494 ? -4.77 22.219 35.438 1 94.38 494 PHE A CA 1
ATOM 3875 C C . PHE A 1 494 ? -4.953 23.609 36.031 1 94.38 494 PHE A C 1
ATOM 3877 O O . PHE A 1 494 ? -3.988 24.25 36.438 1 94.38 494 PHE A O 1
ATOM 3884 N N . SER A 1 495 ? -6.203 24.125 35.938 1 85.38 495 SER A N 1
ATOM 3885 C CA . SER A 1 495 ? -6.441 25.438 36.531 1 85.38 495 SER A CA 1
ATOM 3886 C C . SER A 1 495 ? -6.855 25.312 38 1 85.38 495 SER A C 1
ATOM 3888 O O . SER A 1 495 ? -7.52 24.344 38.375 1 85.38 495 SER A O 1
ATOM 3890 N N . THR A 1 496 ? -6.125 25.625 39.031 1 63.69 496 THR A N 1
ATOM 3891 C CA . THR A 1 496 ? -6.457 25.578 40.469 1 63.69 496 THR A CA 1
ATOM 3892 C C . THR A 1 496 ? -7.863 26.109 40.688 1 63.69 496 THR A C 1
ATOM 3894 O O . THR A 1 496 ? -8.266 26.312 41.844 1 63.69 496 THR A O 1
ATOM 3897 N N . LYS A 1 497 ? -8.633 26.469 39.781 1 55.16 497 LYS A N 1
ATOM 3898 C CA . LYS A 1 497 ? -9.969 26.922 40.125 1 55.16 497 LYS A CA 1
ATOM 3899 C C . LYS A 1 497 ? -10.938 25.75 40.281 1 55.16 497 LYS A C 1
ATOM 3901 O O . LYS A 1 497 ? -10.836 24.766 39.531 1 55.16 497 LYS A O 1
ATOM 3906 N N . SER A 1 498 ? -11.555 25.469 41.438 1 43.53 498 SER A N 1
ATOM 3907 C CA . SER A 1 498 ? -12.609 24.516 41.75 1 43.53 498 SER A CA 1
ATOM 3908 C C . SER A 1 498 ? -13.766 24.656 40.75 1 43.53 498 SER A C 1
ATOM 3910 O O . SER A 1 498 ? -14.695 25.422 41 1 43.53 498 SER A O 1
ATOM 3912 N N . ALA A 1 499 ? -13.625 24.891 39.531 1 42.88 499 ALA A N 1
ATOM 3913 C CA . ALA A 1 499 ? -14.914 25.016 38.875 1 42.88 499 ALA A CA 1
ATOM 3914 C C . ALA A 1 499 ? -15.609 23.656 38.75 1 42.88 499 ALA A C 1
ATOM 3916 O O . ALA A 1 499 ? -14.953 22.625 38.688 1 42.88 499 ALA A O 1
ATOM 3917 N N . PRO A 1 500 ? -17.016 23.609 38.906 1 38.78 500 PRO A N 1
ATOM 3918 C CA . PRO A 1 500 ? -17.828 22.391 38.781 1 38.78 500 PRO A CA 1
ATOM 3919 C C . PRO A 1 500 ? -17.734 21.75 37.406 1 38.78 500 PRO A C 1
ATOM 3921 O O . PRO A 1 500 ? -17.719 22.469 36.375 1 38.78 500 PRO A O 1
ATOM 3924 N N . ILE A 1 501 ? -17.156 20.703 37.188 1 41.56 501 ILE A N 1
ATOM 3925 C CA . ILE A 1 501 ? -17.047 19.953 35.938 1 41.56 501 ILE A CA 1
ATOM 3926 C C . ILE A 1 501 ? -18.438 19.672 35.375 1 41.56 501 ILE A C 1
ATOM 3928 O O . ILE A 1 501 ? -19.266 19.031 36.031 1 41.56 501 ILE A O 1
ATOM 3932 N N . PRO A 1 502 ? -18.922 20.391 34.438 1 37.56 502 PRO A N 1
ATOM 3933 C CA . PRO A 1 502 ? -20.188 19.844 33.938 1 37.56 502 PRO A CA 1
ATOM 3934 C C . PRO A 1 502 ? -20.047 18.406 33.438 1 37.56 502 PRO A C 1
ATOM 3936 O O . PRO A 1 502 ? -19.094 18.078 32.719 1 37.56 502 PRO A O 1
ATOM 3939 N N . ARG A 1 503 ? -20.438 17.516 34.219 1 33.97 503 ARG A N 1
ATOM 3940 C CA . ARG A 1 503 ? -20.438 16.109 33.844 1 33.97 503 ARG A CA 1
ATOM 3941 C C . ARG A 1 503 ? -21.062 15.906 32.469 1 33.97 503 ARG A C 1
ATOM 3943 O O . ARG A 1 503 ? -22.203 16.312 32.219 1 33.97 503 ARG A O 1
ATOM 3950 N N . LEU A 1 504 ? -20.344 15.961 31.484 1 37.16 504 LEU A N 1
ATOM 3951 C CA . LEU A 1 504 ? -20.953 15.43 30.266 1 37.16 504 LEU A CA 1
ATOM 3952 C C . LEU A 1 504 ? -21.719 14.148 30.547 1 37.16 504 LEU A C 1
ATOM 3954 O O . LEU A 1 504 ? -21.203 13.242 31.203 1 37.16 504 LEU A O 1
ATOM 3958 N N . LEU A 1 505 ? -23.109 14.25 30.703 1 32.41 505 LEU A N 1
ATOM 3959 C CA . LEU A 1 505 ? -24.062 13.219 31.094 1 32.41 505 LEU A CA 1
ATOM 3960 C C . LEU A 1 505 ? -23.562 11.836 30.703 1 32.41 505 LEU A C 1
ATOM 3962 O O . LEU A 1 505 ? -23.656 10.891 31.484 1 32.41 505 LEU A O 1
ATOM 3966 N N . GLY A 1 506 ? -23.797 11.516 29.453 1 29.86 506 GLY A N 1
ATOM 3967 C CA . GLY A 1 506 ? -24.25 10.156 29.188 1 29.86 506 GLY A CA 1
ATOM 3968 C C . GLY A 1 506 ? -23.172 9.109 29.406 1 29.86 506 GLY A C 1
ATOM 3969 O O . GLY A 1 506 ? -22.156 9.094 28.703 1 29.86 506 GLY A O 1
ATOM 3970 N N . THR A 1 507 ? -22.859 8.914 30.594 1 27.69 507 THR A N 1
ATOM 3971 C CA . THR A 1 507 ? -21.984 7.793 30.906 1 27.69 507 THR A CA 1
ATOM 3972 C C . THR A 1 507 ? -22.359 6.562 30.094 1 27.69 507 THR A C 1
ATOM 3974 O O . THR A 1 507 ? -23.531 6.27 29.891 1 27.69 507 THR A O 1
ATOM 3977 N N . ALA A 1 508 ? -21.312 6.121 29.438 1 31.09 508 ALA A N 1
ATOM 3978 C CA . ALA A 1 508 ? -21.406 4.867 28.703 1 31.09 508 ALA A CA 1
ATOM 3979 C C . ALA A 1 508 ? -21.938 3.74 29.578 1 31.09 508 ALA A C 1
ATOM 3981 O O . ALA A 1 508 ? -21.266 2.711 29.75 1 31.09 508 ALA A O 1
ATOM 3982 N N . LYS A 1 509 ? -22.469 4.004 30.844 1 30.11 509 LYS A N 1
ATOM 3983 C CA . LYS A 1 509 ? -22.828 2.76 31.516 1 30.11 509 LYS A CA 1
ATOM 3984 C C . LYS A 1 509 ? -23.859 1.977 30.703 1 30.11 509 LYS A C 1
ATOM 3986 O O . LYS A 1 509 ? -23.953 0.756 30.844 1 30.11 509 LYS A O 1
ATOM 3991 N N . ASP A 1 510 ? -25.078 2.586 30.438 1 27.67 510 ASP A N 1
ATOM 3992 C CA . ASP A 1 510 ? -26.203 1.717 30.078 1 27.67 510 ASP A CA 1
ATOM 3993 C C . ASP A 1 510 ? -26.062 1.186 28.656 1 27.67 510 ASP A C 1
ATOM 3995 O O . ASP A 1 510 ? -27.047 0.756 28.047 1 27.67 510 ASP A O 1
ATOM 3999 N N . LEU A 1 511 ? -25.266 1.818 27.953 1 27.33 511 LEU A N 1
ATOM 4000 C CA . LEU A 1 511 ? -25.422 1.132 26.672 1 27.33 511 LEU A CA 1
ATOM 4001 C C . LEU A 1 511 ? -24.906 -0.301 26.75 1 27.33 511 LEU A C 1
ATOM 4003 O O . LEU A 1 511 ? -23.812 -0.543 27.281 1 27.33 511 LEU A O 1
ATOM 4007 N N . PRO A 1 512 ? -25.844 -1.231 26.688 1 26.95 512 PRO A N 1
ATOM 4008 C CA . PRO A 1 512 ? -25.406 -2.631 26.75 1 26.95 512 PRO A CA 1
ATOM 4009 C C . PRO A 1 512 ? -24.062 -2.869 26.062 1 26.95 512 PRO A C 1
ATOM 4011 O O . PRO A 1 512 ? -23.797 -2.293 25 1 26.95 512 PRO A O 1
ATOM 4014 N N . LEU A 1 513 ? -23 -2.959 26.828 1 26.69 513 LEU A N 1
ATOM 4015 C CA . LEU A 1 513 ? -21.75 -3.527 26.312 1 26.69 513 LEU A CA 1
ATOM 4016 C C . LEU A 1 513 ? -22.031 -4.52 25.188 1 26.69 513 LEU A C 1
ATOM 4018 O O . LEU A 1 513 ? -22.609 -5.582 25.422 1 26.69 513 LEU A O 1
ATOM 4022 N N . ARG A 1 514 ? -22.484 -3.994 24.125 1 28.91 514 ARG A N 1
ATOM 4023 C CA . ARG A 1 514 ? -22.578 -5.012 23.078 1 28.91 514 ARG A CA 1
ATOM 4024 C C . ARG A 1 514 ? -21.375 -5.953 23.141 1 28.91 514 ARG A C 1
ATOM 4026 O O . ARG A 1 514 ? -20.297 -5.578 23.625 1 28.91 514 ARG A O 1
ATOM 4033 N N . GLU A 1 515 ? -21.547 -7.223 22.812 1 27.28 515 GLU A N 1
ATOM 4034 C CA . GLU A 1 515 ? -20.688 -8.398 22.844 1 27.28 515 GLU A CA 1
ATOM 4035 C C . GLU A 1 515 ? -19.297 -8.062 22.328 1 27.28 515 GLU A C 1
ATOM 4037 O O . GLU A 1 515 ? -19.141 -7.418 21.281 1 27.28 515 GLU A O 1
ATOM 4042 N N . LYS A 1 516 ? -18.297 -7.805 23.172 1 30.7 516 LYS A N 1
ATOM 4043 C CA . LYS A 1 516 ? -16.859 -7.805 22.891 1 30.7 516 LYS A CA 1
ATOM 4044 C C . LYS A 1 516 ? -16.531 -8.633 21.641 1 30.7 516 LYS A C 1
ATOM 4046 O O . LYS A 1 516 ? -16.938 -9.797 21.547 1 30.7 516 LYS A O 1
ATOM 4051 N N . PHE A 1 517 ? -16.359 -8.023 20.656 1 28.53 517 PHE A N 1
ATOM 4052 C CA . PHE A 1 517 ? -15.805 -8.867 19.609 1 28.53 517 PHE A CA 1
ATOM 4053 C C . PHE A 1 517 ? -14.625 -9.672 20.141 1 28.53 517 PHE A C 1
ATOM 4055 O O . PHE A 1 517 ? -13.781 -9.141 20.859 1 28.53 517 PHE A O 1
ATOM 4062 N N . PRO A 1 518 ? -14.602 -11 20.25 1 31.62 518 PRO A N 1
ATOM 4063 C CA . PRO A 1 518 ? -13.656 -11.953 20.844 1 31.62 518 PRO A CA 1
ATOM 4064 C C . PRO A 1 518 ? -12.195 -11.609 20.531 1 31.62 518 PRO A C 1
ATOM 4066 O O . PRO A 1 518 ? -11.289 -12.375 20.859 1 31.62 518 PRO A O 1
ATOM 4069 N N . TYR A 1 519 ? -11.898 -10.648 19.734 1 30.06 519 TYR A N 1
ATOM 4070 C CA . TYR A 1 519 ? -10.461 -10.711 19.531 1 30.06 519 TYR A CA 1
ATOM 4071 C C . TYR A 1 519 ? -9.703 -10.227 20.766 1 30.06 519 TYR A C 1
ATOM 4073 O O . TYR A 1 519 ? -8.469 -10.18 20.766 1 30.06 519 TYR A O 1
ATOM 4081 N N . LEU A 1 520 ? -10.32 -9.531 21.797 1 30.86 520 LEU A N 1
ATOM 4082 C CA . LEU A 1 520 ? -9.531 -8.938 22.875 1 30.86 520 LEU A CA 1
ATOM 4083 C C . LEU A 1 520 ? -9.195 -9.977 23.938 1 30.86 520 LEU A C 1
ATOM 4085 O O . LEU A 1 520 ? -8.523 -9.664 24.922 1 30.86 520 LEU A O 1
ATOM 4089 N N . THR A 1 521 ? -9.82 -11.148 24.172 1 26.2 521 THR A N 1
ATOM 4090 C CA . THR A 1 521 ? -9.727 -11.805 25.469 1 26.2 521 THR A CA 1
ATOM 4091 C C . THR A 1 521 ? -8.445 -12.625 25.562 1 26.2 521 THR A C 1
ATOM 4093 O O . THR A 1 521 ? -8.25 -13.367 26.516 1 26.2 521 THR A O 1
ATOM 4096 N N . SER A 1 522 ? -7.547 -13.031 24.688 1 25.02 522 SER A N 1
ATOM 4097 C CA . SER A 1 522 ? -6.707 -14.141 25.125 1 25.02 522 SER A CA 1
ATOM 4098 C C . SER A 1 522 ? -5.738 -13.711 26.219 1 25.02 522 SER A C 1
ATOM 4100 O O . SER A 1 522 ? -4.836 -12.898 25.969 1 25.02 522 SER A O 1
ATOM 4102 N N . GLU A 1 523 ? -6.098 -13.633 27.5 1 24.81 523 GLU A N 1
ATOM 4103 C CA . GLU A 1 523 ? -5.199 -13.609 28.641 1 24.81 523 GLU A CA 1
ATOM 4104 C C . GLU A 1 523 ? -4.293 -14.836 28.656 1 24.81 523 GLU A C 1
ATOM 4106 O O . GLU A 1 523 ? -4.754 -15.953 28.891 1 24.81 523 GLU A O 1
ATOM 4111 N N . LYS A 1 524 ? -3.184 -15.164 27.938 1 25.47 524 LYS A N 1
ATOM 4112 C CA . LYS A 1 524 ? -2.205 -16.188 28.297 1 25.47 524 LYS A CA 1
ATOM 4113 C C . LYS A 1 524 ? -1.622 -15.922 29.688 1 25.47 524 LYS A C 1
ATOM 4115 O O . LYS A 1 524 ? -1.045 -14.859 29.922 1 25.47 524 LYS A O 1
ATOM 4120 N N . GLU A 1 525 ? -2.094 -16.562 30.734 1 22.53 525 GLU A N 1
ATOM 4121 C CA . GLU A 1 525 ? -1.401 -16.828 32 1 22.53 525 GLU A CA 1
ATOM 4122 C C . GLU A 1 525 ? -0.037 -17.469 31.75 1 22.53 525 GLU A C 1
ATOM 4124 O O . GLU A 1 525 ? 0.046 -18.609 31.281 1 22.53 525 GLU A O 1
ATOM 4129 N N . PHE A 1 526 ? 1.017 -16.844 31.328 1 21.52 526 PHE A N 1
ATOM 4130 C CA . PHE A 1 526 ? 2.383 -17.344 31.406 1 21.52 526 PHE A CA 1
ATOM 4131 C C . PHE A 1 526 ? 2.738 -17.703 32.844 1 21.52 526 PHE A C 1
ATOM 4133 O O . PHE A 1 526 ? 2.666 -16.844 33.75 1 21.52 526 PHE A O 1
ATOM 4140 N N . SER A 1 527 ? 2.516 -18.969 33.312 1 20.39 527 SER A N 1
ATOM 4141 C CA . SER A 1 527 ? 2.994 -19.562 34.562 1 20.39 527 SER A CA 1
ATOM 4142 C C . SER A 1 527 ? 4.5 -19.375 34.719 1 20.39 527 SER A C 1
ATOM 4144 O O . SER A 1 527 ? 5.242 -19.422 33.719 1 20.39 527 SER A O 1
ATOM 4146 N N . GLU A 1 528 ? 5.07 -18.906 35.875 1 21.33 528 GLU A N 1
ATOM 4147 C CA . GLU A 1 528 ? 6.328 -18.656 36.562 1 21.33 528 GLU A CA 1
ATOM 4148 C C . GLU A 1 528 ? 7.141 -19.938 36.719 1 21.33 528 GLU A C 1
ATOM 4150 O O . GLU A 1 528 ? 8.148 -19.969 37.406 1 21.33 528 GLU A O 1
ATOM 4155 N N . ARG A 1 529 ? 6.781 -21.156 36.312 1 21.55 529 ARG A N 1
ATOM 4156 C CA . ARG A 1 529 ? 7.543 -22.281 36.875 1 21.55 529 ARG A CA 1
ATOM 4157 C C . ARG A 1 529 ? 9.016 -22.172 36.5 1 21.55 529 ARG A C 1
ATOM 4159 O O . ARG A 1 529 ? 9.891 -22.406 37.312 1 21.55 529 ARG A O 1
ATOM 4166 N N . ASP A 1 530 ? 9.461 -22.422 35.219 1 21.12 530 ASP A N 1
ATOM 4167 C CA . ASP A 1 530 ? 10.68 -23.219 35.094 1 21.12 530 ASP A CA 1
ATOM 4168 C C . ASP A 1 530 ? 11.922 -22.359 35.344 1 21.12 530 ASP A C 1
ATOM 4170 O O . ASP A 1 530 ? 12.812 -22.297 34.5 1 21.12 530 ASP A O 1
ATOM 4174 N N . LEU A 1 531 ? 11.742 -21.188 36.125 1 19.34 531 LEU A N 1
ATOM 4175 C CA . LEU A 1 531 ? 13.062 -20.656 36.469 1 19.34 531 LEU A CA 1
ATOM 4176 C C . LEU A 1 531 ? 13.836 -21.656 37.312 1 19.34 531 LEU A C 1
ATOM 4178 O O . LEU A 1 531 ? 13.938 -21.469 38.531 1 19.34 531 LEU A O 1
ATOM 4182 N N . VAL A 1 532 ? 13.688 -23.016 37.219 1 19.8 532 VAL A N 1
ATOM 4183 C CA . VAL A 1 532 ? 14.562 -23.781 38.094 1 19.8 532 VAL A CA 1
ATOM 4184 C C . VAL A 1 532 ? 16.016 -23.5 37.75 1 19.8 532 VAL A C 1
ATOM 4186 O O . VAL A 1 532 ? 16.469 -23.766 36.656 1 19.8 532 VAL A O 1
ATOM 4189 N N . TYR A 1 533 ? 16.531 -22.406 38.312 1 19.19 533 TYR A N 1
ATOM 4190 C CA . TYR A 1 533 ? 17.969 -22.281 38.531 1 19.19 533 TYR A CA 1
ATOM 4191 C C . TYR A 1 533 ? 18.531 -23.5 39.25 1 19.19 533 TYR A C 1
ATOM 4193 O O . TYR A 1 533 ? 18.047 -23.875 40.312 1 19.19 533 TYR A O 1
ATOM 4201 N N . GLU A 1 534 ? 18.734 -24.656 38.656 1 20.39 534 GLU A N 1
ATOM 4202 C CA . GLU A 1 534 ? 19.672 -25.547 39.312 1 20.39 534 GLU A CA 1
ATOM 4203 C C . GLU A 1 534 ? 20.922 -24.797 39.781 1 20.39 534 GLU A C 1
ATOM 4205 O O . GLU A 1 534 ? 21.422 -23.922 39.062 1 20.39 534 GLU A O 1
ATOM 4210 N N . HIS A 1 535 ? 21.234 -24.906 41.094 1 20.75 535 HIS A N 1
ATOM 4211 C CA . HIS A 1 535 ? 22.562 -24.984 41.719 1 20.75 535 HIS A CA 1
ATOM 4212 C C . HIS A 1 535 ? 23.422 -26.047 41.031 1 20.75 535 HIS A C 1
ATOM 4214 O O . HIS A 1 535 ? 22.922 -27.094 40.625 1 20.75 535 HIS A O 1
ATOM 4220 N N . MET B 1 1 ? -12.461 -61.562 -25.922 1 24.95 1 MET B N 1
ATOM 4221 C CA . MET B 1 1 ? -11.977 -60.25 -26.266 1 24.95 1 MET B CA 1
ATOM 4222 C C . MET B 1 1 ? -12.805 -59.156 -25.562 1 24.95 1 MET B C 1
ATOM 4224 O O . MET B 1 1 ? -12.602 -57.969 -25.781 1 24.95 1 MET B O 1
ATOM 4228 N N . VAL B 1 2 ? -14.016 -59.469 -25.156 1 31.56 2 VAL B N 1
ATOM 4229 C CA . VAL B 1 2 ? -15.148 -58.812 -24.531 1 31.56 2 VAL B CA 1
ATOM 4230 C C . VAL B 1 2 ? -14.75 -58.344 -23.125 1 31.56 2 VAL B C 1
ATOM 4232 O O . VAL B 1 2 ? -15.359 -57.406 -22.594 1 31.56 2 VAL B O 1
ATOM 4235 N N . ASP B 1 3 ? -13.984 -59.156 -22.406 1 31.64 3 ASP B N 1
ATOM 4236 C CA . ASP B 1 3 ? -13.867 -59.031 -20.953 1 31.64 3 ASP B CA 1
ATOM 4237 C C . ASP B 1 3 ? -12.945 -57.875 -20.562 1 31.64 3 ASP B C 1
ATOM 4239 O O . ASP B 1 3 ? -12.789 -57.594 -19.375 1 31.64 3 ASP B O 1
ATOM 4243 N N . THR B 1 4 ? -12.047 -57.562 -21.484 1 34.44 4 THR B N 1
ATOM 4244 C CA . THR B 1 4 ? -11.023 -56.594 -21.094 1 34.44 4 THR B CA 1
ATOM 4245 C C . THR B 1 4 ? -11.609 -55.188 -21 1 34.44 4 THR B C 1
ATOM 4247 O O . THR B 1 4 ? -10.93 -54.281 -20.562 1 34.44 4 THR B O 1
ATOM 4250 N N . ASN B 1 5 ? -12.68 -54.938 -21.75 1 33.94 5 ASN B N 1
ATOM 4251 C CA . ASN B 1 5 ? -13.219 -53.594 -21.828 1 33.94 5 ASN B CA 1
ATOM 4252 C C . ASN B 1 5 ? -13.852 -53.156 -20.5 1 33.94 5 ASN B C 1
ATOM 4254 O O . ASN B 1 5 ? -14.008 -51.969 -20.234 1 33.94 5 ASN B O 1
ATOM 4258 N N . THR B 1 6 ? -14.523 -54.125 -19.812 1 36.88 6 THR B N 1
ATOM 4259 C CA . THR B 1 6 ? -15.258 -53.812 -18.594 1 36.88 6 THR B CA 1
ATOM 4260 C C . THR B 1 6 ? -14.297 -53.375 -17.484 1 36.88 6 THR B C 1
ATOM 4262 O O . THR B 1 6 ? -14.703 -52.688 -16.531 1 36.88 6 THR B O 1
ATOM 4265 N N . ALA B 1 7 ? -13.172 -53.906 -17.516 1 38.62 7 ALA B N 1
ATOM 4266 C CA . ALA B 1 7 ? -12.227 -53.688 -16.422 1 38.62 7 ALA B CA 1
ATOM 4267 C C . ALA B 1 7 ? -11.727 -52.25 -16.438 1 38.62 7 ALA B C 1
ATOM 4269 O O . ALA B 1 7 ? -11.398 -51.688 -15.383 1 38.62 7 ALA B O 1
ATOM 4270 N N . LEU B 1 8 ? -11.602 -51.625 -17.641 1 35.44 8 LEU B N 1
ATOM 4271 C CA . LEU B 1 8 ? -11.133 -50.25 -17.75 1 35.44 8 LEU B CA 1
ATOM 4272 C C . LEU B 1 8 ? -12.18 -49.25 -17.234 1 35.44 8 LEU B C 1
ATOM 4274 O O . LEU B 1 8 ? -11.844 -48.219 -16.641 1 35.44 8 LEU B O 1
ATOM 4278 N N . GLU B 1 9 ? -13.484 -49.469 -17.594 1 34.97 9 GLU B N 1
ATOM 4279 C CA . GLU B 1 9 ? -14.547 -48.594 -17.109 1 34.97 9 GLU B CA 1
ATOM 4280 C C . GLU B 1 9 ? -14.625 -48.562 -15.586 1 34.97 9 GLU B C 1
ATOM 4282 O O . GLU B 1 9 ? -14.867 -47.531 -14.977 1 34.97 9 GLU B O 1
ATOM 4287 N N . GLN B 1 10 ? -14.672 -49.75 -14.945 1 34.62 10 GLN B N 1
ATOM 4288 C CA . GLN B 1 10 ? -14.781 -49.906 -13.5 1 34.62 10 GLN B CA 1
ATOM 4289 C C . GLN B 1 10 ? -13.547 -49.344 -12.789 1 34.62 10 GLN B C 1
ATOM 4291 O O . GLN B 1 10 ? -13.617 -48.969 -11.625 1 34.62 10 GLN B O 1
ATOM 4296 N N . ARG B 1 11 ? -12.359 -49.531 -13.305 1 35.72 11 ARG B N 1
ATOM 4297 C CA . ARG B 1 11 ? -11.148 -49 -12.68 1 35.72 11 ARG B CA 1
ATOM 4298 C C . ARG B 1 11 ? -11.125 -47.5 -12.719 1 35.72 11 ARG B C 1
ATOM 4300 O O . ARG B 1 11 ? -10.367 -46.844 -11.977 1 35.72 11 ARG B O 1
ATOM 4307 N N . SER B 1 12 ? -11.773 -46.844 -13.727 1 34.53 12 SER B N 1
ATOM 4308 C CA . SER B 1 12 ? -11.75 -45.375 -13.836 1 34.53 12 SER B CA 1
ATOM 4309 C C . SER B 1 12 ? -12.516 -44.719 -12.688 1 34.53 12 SER B C 1
ATOM 4311 O O . SER B 1 12 ? -12.117 -43.656 -12.195 1 34.53 12 SER B O 1
ATOM 4313 N N . GLU B 1 13 ? -13.758 -45.125 -12.438 1 35.84 13 GLU B N 1
ATOM 4314 C CA . GLU B 1 13 ? -14.414 -44.688 -11.203 1 35.84 13 GLU B CA 1
ATOM 4315 C C . GLU B 1 13 ? -13.68 -45.219 -9.977 1 35.84 13 GLU B C 1
ATOM 4317 O O . GLU B 1 13 ? -14.195 -45.125 -8.859 1 35.84 13 GLU B O 1
ATOM 4322 N N . ARG B 1 14 ? -12.898 -46.188 -10.148 1 35.28 14 ARG B N 1
ATOM 4323 C CA . ARG B 1 14 ? -12.195 -46.719 -8.977 1 35.28 14 ARG B CA 1
ATOM 4324 C C . ARG B 1 14 ? -11.766 -45.562 -8.062 1 35.28 14 ARG B C 1
ATOM 4326 O O . ARG B 1 14 ? -11.578 -44.438 -8.516 1 35.28 14 ARG B O 1
ATOM 4333 N N . ASP B 1 15 ? -11.734 -45.75 -6.637 1 38.78 15 ASP B N 1
ATOM 4334 C CA . ASP B 1 15 ? -11.555 -45.125 -5.34 1 38.78 15 ASP B CA 1
ATOM 4335 C C . ASP B 1 15 ? -10.281 -44.281 -5.32 1 38.78 15 ASP B C 1
ATOM 4337 O O . ASP B 1 15 ? -9.25 -44.719 -4.824 1 38.78 15 ASP B O 1
ATOM 4341 N N . ILE B 1 16 ? -9.758 -43.844 -6.301 1 43 16 ILE B N 1
ATOM 4342 C CA . ILE B 1 16 ? -8.664 -42.906 -6.031 1 43 16 ILE B CA 1
ATOM 4343 C C . ILE B 1 16 ? -9.07 -41.938 -4.934 1 43 16 ILE B C 1
ATOM 4345 O O . ILE B 1 16 ? -9.594 -40.875 -5.215 1 43 16 ILE B O 1
ATOM 4349 N N . ARG B 1 17 ? -9.82 -42.344 -4.09 1 48.03 17 ARG B N 1
ATOM 4350 C CA . ARG B 1 17 ? -10.016 -41.625 -2.832 1 48.03 17 ARG B CA 1
ATOM 4351 C C . ARG B 1 17 ? -8.68 -41.25 -2.207 1 48.03 17 ARG B C 1
ATOM 4353 O O . ARG B 1 17 ? -8.18 -41.938 -1.318 1 48.03 17 ARG B O 1
ATOM 4360 N N . SER B 1 18 ? -7.832 -40.625 -3 1 65.62 18 SER B N 1
ATOM 4361 C CA . SER B 1 18 ? -6.645 -40.125 -2.322 1 65.62 18 SER B CA 1
ATOM 4362 C C . SER B 1 18 ? -7.012 -39.219 -1.155 1 65.62 18 SER B C 1
ATOM 4364 O O . SER B 1 18 ? -7.934 -38.406 -1.262 1 65.62 18 SER B O 1
ATOM 4366 N N . PRO B 1 19 ? -6.629 -39.656 0.009 1 72.25 19 PRO B N 1
ATOM 4367 C CA . PRO B 1 19 ? -6.895 -38.844 1.191 1 72.25 19 PRO B CA 1
ATOM 4368 C C . PRO B 1 19 ? -6.645 -37.344 0.943 1 72.25 19 PRO B C 1
ATOM 4370 O O . PRO B 1 19 ? -7.105 -36.5 1.714 1 72.25 19 PRO B O 1
ATOM 4373 N N . ASP B 1 20 ? -6.168 -37.125 -0.259 1 85.5 20 ASP B N 1
ATOM 4374 C CA . ASP B 1 20 ? -5.812 -35.75 -0.543 1 85.5 20 ASP B CA 1
ATOM 4375 C C . ASP B 1 20 ? -6.867 -35.062 -1.416 1 85.5 20 ASP B C 1
ATOM 4377 O O . ASP B 1 20 ? -6.715 -33.906 -1.805 1 85.5 20 ASP B O 1
ATOM 4381 N N . MET B 1 21 ? -7.973 -35.781 -1.674 1 90.62 21 MET B N 1
ATOM 4382 C CA . MET B 1 21 ? -9.055 -35.25 -2.496 1 90.62 21 MET B CA 1
ATOM 4383 C C . MET B 1 21 ? -10.406 -35.469 -1.832 1 90.62 21 MET B C 1
ATOM 4385 O O . MET B 1 21 ? -10.82 -36.625 -1.633 1 90.62 21 MET B O 1
ATOM 4389 N N . GLU B 1 22 ? -11.047 -34.438 -1.58 1 94.31 22 GLU B N 1
ATOM 4390 C CA . GLU B 1 22 ? -12.383 -34.531 -0.991 1 94.31 22 GLU B CA 1
ATOM 4391 C C . GLU B 1 22 ? -13.219 -33.281 -1.332 1 94.31 22 GLU B C 1
ATOM 4393 O O . GLU B 1 22 ? -12.789 -32.156 -1.096 1 94.31 22 GLU B O 1
ATOM 4398 N N . TYR B 1 23 ? -14.344 -33.562 -1.957 1 96.44 23 TYR B N 1
ATOM 4399 C CA . TYR B 1 23 ? -15.273 -32.5 -2.238 1 96.44 23 TYR B CA 1
ATOM 4400 C C . TYR B 1 23 ? -15.938 -32 -0.959 1 96.44 23 TYR B C 1
ATOM 4402 O O . TYR B 1 23 ? -16.562 -32.781 -0.236 1 96.44 23 TYR B O 1
ATOM 4410 N N . ASN B 1 24 ? -15.844 -30.781 -0.654 1 96.19 24 ASN B N 1
ATOM 4411 C CA . ASN B 1 24 ? -16.453 -30.188 0.534 1 96.19 24 ASN B CA 1
ATOM 4412 C C . ASN B 1 24 ? -17.922 -29.828 0.291 1 96.19 24 ASN B C 1
ATOM 4414 O O . ASN B 1 24 ? -18.219 -28.734 -0.179 1 96.19 24 ASN B O 1
ATOM 4418 N N . LEU B 1 25 ? -18.828 -30.594 0.744 1 95.69 25 LEU B N 1
ATOM 4419 C CA . LEU B 1 25 ? -20.25 -30.422 0.493 1 95.69 25 LEU B CA 1
ATOM 4420 C C . LEU B 1 25 ? -20.766 -29.141 1.164 1 95.69 25 LEU B C 1
ATOM 4422 O O . LEU B 1 25 ? -21.781 -28.578 0.74 1 95.69 25 LEU B O 1
ATOM 4426 N N . SER B 1 26 ? -20.094 -28.703 2.205 1 95.88 26 SER B N 1
ATOM 4427 C CA . SER B 1 26 ? -20.531 -27.516 2.92 1 95.88 26 SER B CA 1
ATOM 4428 C C . SER B 1 26 ? -20.516 -26.281 2.012 1 95.88 26 SER B C 1
ATOM 4430 O O . SER B 1 26 ? -21.281 -25.344 2.215 1 95.88 26 SER B O 1
ATOM 4432 N N . VAL B 1 27 ? -19.656 -26.297 1.028 1 97.38 27 VAL B N 1
ATOM 4433 C CA . VAL B 1 27 ? -19.547 -25.172 0.1 1 97.38 27 VAL B CA 1
ATOM 4434 C C . VAL B 1 27 ? -20.875 -24.984 -0.643 1 97.38 27 VAL B C 1
ATOM 4436 O O . VAL B 1 27 ? -21.312 -23.859 -0.87 1 97.38 27 VAL B O 1
ATOM 4439 N N . GLU B 1 28 ? -21.531 -26.078 -0.954 1 95.38 28 GLU B N 1
ATOM 4440 C CA . GLU B 1 28 ? -22.828 -26.016 -1.618 1 95.38 28 GLU B CA 1
ATOM 4441 C C . GLU B 1 28 ? -23.875 -25.328 -0.731 1 95.38 28 GLU B C 1
ATOM 4443 O O . GLU B 1 28 ? -24.766 -24.641 -1.229 1 95.38 28 GLU B O 1
ATOM 4448 N N . ASP B 1 29 ? -23.688 -25.5 0.515 1 95.62 29 ASP B N 1
ATOM 4449 C CA . ASP B 1 29 ? -24.688 -25.016 1.472 1 95.62 29 ASP B CA 1
ATOM 4450 C C . ASP B 1 29 ? -24.609 -23.5 1.623 1 95.62 29 ASP B C 1
ATOM 4452 O O . ASP B 1 29 ? -25.641 -22.812 1.65 1 95.62 29 ASP B O 1
ATOM 4456 N N . PHE B 1 30 ? -23.375 -22.984 1.676 1 96.88 30 PHE B N 1
ATOM 4457 C CA . PHE B 1 30 ? -23.281 -21.562 2.021 1 96.88 30 PHE B CA 1
ATOM 4458 C C . PHE B 1 30 ? -23 -20.719 0.783 1 96.88 30 PHE B C 1
ATOM 4460 O O . PHE B 1 30 ? -23.078 -19.5 0.831 1 96.88 30 PHE B O 1
ATOM 4467 N N . ARG B 1 31 ? -22.766 -21.266 -0.338 1 96.12 31 ARG B N 1
ATOM 4468 C CA . ARG B 1 31 ? -22.297 -20.578 -1.533 1 96.12 31 ARG B CA 1
ATOM 4469 C C . ARG B 1 31 ? -23.297 -19.5 -1.958 1 96.12 31 ARG B C 1
ATOM 4471 O O . ARG B 1 31 ? -22.891 -18.359 -2.236 1 96.12 31 ARG B O 1
ATOM 4478 N N . GLU B 1 32 ? -24.516 -19.734 -1.987 1 94 32 GLU B N 1
ATOM 4479 C CA . GLU B 1 32 ? -25.516 -18.781 -2.473 1 94 32 GLU B CA 1
ATOM 4480 C C . GLU B 1 32 ? -25.656 -17.594 -1.53 1 94 32 GLU B C 1
ATOM 4482 O O . GLU B 1 32 ? -25.875 -16.469 -1.977 1 94 32 GLU B O 1
ATOM 4487 N N . TYR B 1 33 ? -25.516 -17.859 -0.305 1 96.25 33 TYR B N 1
ATOM 4488 C CA . TYR B 1 33 ? -25.688 -16.797 0.683 1 96.25 33 TYR B CA 1
ATOM 4489 C C . TYR B 1 33 ? -24.406 -15.977 0.83 1 96.25 33 TYR B C 1
ATOM 4491 O O . TYR B 1 33 ? -24.453 -14.742 0.854 1 96.25 33 TYR B O 1
ATOM 4499 N N . GLU B 1 34 ? -23.25 -16.609 0.922 1 98 34 GLU B N 1
ATOM 4500 C CA . GLU B 1 34 ? -22 -15.945 1.229 1 98 34 GLU B CA 1
ATOM 4501 C C . GLU B 1 34 ? -21.391 -15.305 -0.017 1 98 34 GLU B C 1
ATOM 4503 O O . GLU B 1 34 ? -20.594 -14.359 0.085 1 98 34 GLU B O 1
ATOM 4508 N N . TYR B 1 35 ? -21.828 -15.852 -1.176 1 97.19 35 TYR B N 1
ATOM 4509 C CA . TYR B 1 35 ? -21.297 -15.328 -2.426 1 97.19 35 TYR B CA 1
ATOM 4510 C C . TYR B 1 35 ? -22.406 -15.031 -3.422 1 97.19 35 TYR B C 1
ATOM 4512 O O . TYR B 1 35 ? -22.422 -15.578 -4.523 1 97.19 35 TYR B O 1
ATOM 4520 N N . PRO B 1 36 ? -23.203 -14.078 -3.064 1 93.69 36 PRO B N 1
ATOM 4521 C CA . PRO B 1 36 ? -24.359 -13.789 -3.916 1 93.69 36 PRO B CA 1
ATOM 4522 C C . PRO B 1 36 ? -23.969 -13.25 -5.289 1 93.69 36 PRO B C 1
ATOM 4524 O O . PRO B 1 36 ? -24.688 -13.445 -6.266 1 93.69 36 PRO B O 1
ATOM 4527 N N . ASN B 1 37 ? -22.859 -12.656 -5.375 1 90 37 ASN B N 1
ATOM 4528 C CA . ASN B 1 37 ? -22.422 -12.031 -6.617 1 90 37 ASN B CA 1
ATOM 4529 C C . ASN B 1 37 ? -21.984 -13.07 -7.648 1 90 37 ASN B C 1
ATOM 4531 O O . ASN B 1 37 ? -21.875 -12.758 -8.836 1 90 37 ASN B O 1
ATOM 4535 N N . MET B 1 38 ? -21.781 -14.281 -7.285 1 92.5 38 MET B N 1
ATOM 4536 C CA . MET B 1 38 ? -21.281 -15.312 -8.188 1 92.5 38 MET B CA 1
ATOM 4537 C C . MET B 1 38 ? -22.422 -15.961 -8.961 1 92.5 38 MET B C 1
ATOM 4539 O O . MET B 1 38 ? -22.188 -16.781 -9.852 1 92.5 38 MET B O 1
ATOM 4543 N N . VAL B 1 39 ? -23.609 -15.508 -8.633 1 85.5 39 VAL B N 1
ATOM 4544 C CA . VAL B 1 39 ? -24.766 -16 -9.375 1 85.5 39 VAL B CA 1
ATOM 4545 C C . VAL B 1 39 ? -24.719 -15.453 -10.805 1 85.5 39 VAL B C 1
ATOM 4547 O O . VAL B 1 39 ? -25.328 -16.031 -11.711 1 85.5 39 VAL B O 1
ATOM 4550 N N . GLN B 1 40 ? -23.922 -14.523 -10.992 1 83.81 40 GLN B N 1
ATOM 4551 C CA . GLN B 1 40 ? -23.844 -13.844 -12.281 1 83.81 40 GLN B CA 1
ATOM 4552 C C . GLN B 1 40 ? -23.141 -14.727 -13.312 1 83.81 40 GLN B C 1
ATOM 4554 O O . GLN B 1 40 ? -23.266 -14.492 -14.523 1 83.81 40 GLN B O 1
ATOM 4559 N N . GLY B 1 41 ? -22.406 -15.711 -12.867 1 93.5 41 GLY B N 1
ATOM 4560 C CA . GLY B 1 41 ? -21.672 -16.594 -13.773 1 93.5 41 GLY B CA 1
ATOM 4561 C C . GLY B 1 41 ? -20.656 -17.453 -13.062 1 93.5 41 GLY B C 1
ATOM 4562 O O . GLY B 1 41 ? -20.5 -17.375 -11.844 1 93.5 41 GLY B O 1
ATOM 4563 N N . ALA B 1 42 ? -20.062 -18.359 -13.914 1 97.56 42 ALA B N 1
ATOM 4564 C CA . ALA B 1 42 ? -18.984 -19.188 -13.383 1 97.56 42 ALA B CA 1
ATOM 4565 C C . ALA B 1 42 ? -17.672 -18.422 -13.328 1 97.56 42 ALA B C 1
ATOM 4567 O O . ALA B 1 42 ? -17.078 -18.125 -14.367 1 97.56 42 ALA B O 1
ATOM 4568 N N . TYR B 1 43 ? -17.281 -18.062 -12.148 1 97.94 43 TYR B N 1
ATOM 4569 C CA . TYR B 1 43 ? -16.047 -17.312 -11.953 1 97.94 43 TYR B CA 1
ATOM 4570 C C . TYR B 1 43 ? -14.852 -18.25 -11.859 1 97.94 43 TYR B C 1
ATOM 4572 O O . TYR B 1 43 ? -14.711 -19 -10.891 1 97.94 43 TYR B O 1
ATOM 4580 N N . LEU B 1 44 ? -13.938 -18.172 -12.828 1 98.5 44 LEU B N 1
ATOM 4581 C CA . LEU B 1 44 ? -12.789 -19.078 -12.914 1 98.5 44 LEU B CA 1
ATOM 4582 C C . LEU B 1 44 ? -11.492 -18.281 -13.062 1 98.5 44 LEU B C 1
ATOM 4584 O O . LEU B 1 44 ? -10.586 -18.703 -13.789 1 98.5 44 LEU B O 1
ATOM 4588 N N . ASP B 1 45 ? -11.406 -17.109 -12.477 1 97.75 45 ASP B N 1
ATOM 4589 C CA . ASP B 1 45 ? -10.195 -16.297 -12.438 1 97.75 45 ASP B CA 1
ATOM 4590 C C . ASP B 1 45 ? -9.758 -16.031 -11 1 97.75 45 ASP B C 1
ATOM 4592 O O . ASP B 1 45 ? -9.391 -14.914 -10.648 1 97.75 45 ASP B O 1
ATOM 4596 N N . HIS B 1 46 ? -9.836 -17.047 -10.156 1 97.94 46 HIS B N 1
ATOM 4597 C CA . HIS B 1 46 ? -9.422 -16.938 -8.758 1 97.94 46 HIS B CA 1
ATOM 4598 C C . HIS B 1 46 ? -7.93 -16.656 -8.648 1 97.94 46 HIS B C 1
ATOM 4600 O O . HIS B 1 46 ? -7.469 -16.125 -7.637 1 97.94 46 HIS B O 1
ATOM 4606 N N . GLY B 1 47 ? -7.102 -17.047 -9.688 1 96.25 47 GLY B N 1
ATOM 4607 C CA . GLY B 1 47 ? -5.684 -16.734 -9.711 1 96.25 47 GLY B CA 1
ATOM 4608 C C . GLY B 1 47 ? -5.41 -15.234 -9.773 1 96.25 47 GLY B C 1
ATOM 4609 O O . GLY B 1 47 ? -4.355 -14.773 -9.336 1 96.2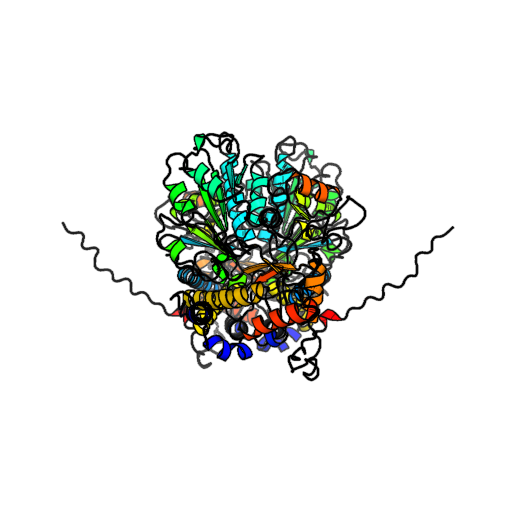5 47 GLY B O 1
ATOM 4610 N N . GLY B 1 48 ? -6.34 -14.477 -10.398 1 95.44 48 GLY B N 1
ATOM 4611 C CA . GLY B 1 48 ? -6.266 -13.023 -10.336 1 95.44 48 GLY B CA 1
ATOM 4612 C C . GLY B 1 48 ? -6.66 -12.461 -8.984 1 95.44 48 GLY B C 1
ATOM 4613 O O . GLY B 1 48 ? -5.848 -11.828 -8.305 1 95.44 48 GLY B O 1
ATOM 4614 N N . ALA B 1 49 ? -7.82 -12.648 -8.641 1 96.56 49 ALA B N 1
ATOM 4615 C CA . ALA B 1 49 ? -8.375 -12.344 -7.328 1 96.56 49 ALA B CA 1
ATOM 4616 C C . ALA B 1 49 ? -9.555 -13.25 -6.996 1 96.56 49 ALA B C 1
ATOM 4618 O O . ALA B 1 49 ? -10.406 -13.5 -7.848 1 96.56 49 ALA B O 1
ATOM 4619 N N . THR B 1 50 ? -9.555 -13.781 -5.805 1 97.94 50 THR B N 1
ATOM 4620 C CA . THR B 1 50 ? -10.711 -14.586 -5.422 1 97.94 50 THR B CA 1
ATOM 4621 C C . THR B 1 50 ? -11.852 -13.703 -4.93 1 97.94 50 THR B C 1
ATOM 4623 O O . THR B 1 50 ? -11.773 -12.477 -5.012 1 97.94 50 THR B O 1
ATOM 4626 N N . ILE B 1 51 ? -12.961 -14.336 -4.574 1 97.62 51 ILE B N 1
ATOM 4627 C CA . ILE B 1 51 ? -14.156 -13.57 -4.223 1 97.62 51 ILE B CA 1
ATOM 4628 C C . ILE B 1 51 ? -14.336 -13.562 -2.705 1 97.62 51 ILE B C 1
ATOM 4630 O O . ILE B 1 51 ? -14.055 -14.562 -2.037 1 97.62 51 ILE B O 1
ATOM 4634 N N . TYR B 1 52 ? -14.695 -12.445 -2.117 1 98.19 52 TYR B N 1
ATOM 4635 C CA . TYR B 1 52 ? -14.875 -12.273 -0.68 1 98.19 52 TYR B CA 1
ATOM 4636 C C . TYR B 1 52 ? -16.281 -12.688 -0.25 1 98.19 52 TYR B C 1
ATOM 4638 O O . TYR B 1 52 ? -17.234 -12.508 -0.997 1 98.19 52 TYR B O 1
ATOM 4646 N N . ALA B 1 53 ? -16.406 -13.172 0.945 1 98.5 53 ALA B N 1
ATOM 4647 C CA . ALA B 1 53 ? -17.688 -13.594 1.499 1 98.5 53 ALA B CA 1
ATOM 4648 C C . ALA B 1 53 ? -18.531 -12.391 1.942 1 98.5 53 ALA B C 1
ATOM 4650 O O . ALA B 1 53 ? -17.984 -11.398 2.434 1 98.5 53 ALA B O 1
ATOM 4651 N N . ARG B 1 54 ? -19.797 -12.539 1.855 1 98.19 54 ARG B N 1
ATOM 4652 C CA . ARG B 1 54 ? -20.719 -11.523 2.336 1 98.19 54 ARG B CA 1
ATOM 4653 C C . ARG B 1 54 ? -20.5 -11.227 3.814 1 98.19 54 ARG B C 1
ATOM 4655 O O . ARG B 1 54 ? -20.484 -10.062 4.227 1 98.19 54 ARG B O 1
ATOM 4662 N N . SER B 1 55 ? -20.266 -12.203 4.586 1 98.69 55 SER B N 1
ATOM 4663 C CA . SER B 1 55 ? -20.125 -12.047 6.027 1 98.69 55 SER B CA 1
ATOM 4664 C C . SER B 1 55 ? -18.828 -11.32 6.375 1 98.69 55 SER B C 1
ATOM 4666 O O . SER B 1 55 ? -18.734 -10.664 7.41 1 98.69 55 SER B O 1
ATOM 4668 N N . LEU B 1 56 ? -17.812 -11.484 5.551 1 98.75 56 LEU B N 1
ATOM 4669 C CA . LEU B 1 56 ? -16.594 -10.703 5.727 1 98.75 56 LEU B CA 1
ATOM 4670 C C . LEU B 1 56 ? -16.891 -9.211 5.613 1 98.75 56 LEU B C 1
ATOM 4672 O O . LEU B 1 56 ? -16.484 -8.422 6.469 1 98.75 56 LEU B O 1
ATOM 4676 N N . ILE B 1 57 ? -17.672 -8.797 4.59 1 98.62 57 ILE B N 1
ATOM 4677 C CA . ILE B 1 57 ? -17.969 -7.395 4.316 1 98.62 57 ILE B CA 1
ATOM 4678 C C . ILE B 1 57 ? -18.891 -6.836 5.398 1 98.62 57 ILE B C 1
ATOM 4680 O O . ILE B 1 57 ? -18.672 -5.73 5.898 1 98.62 57 ILE B O 1
ATOM 4684 N N . THR B 1 58 ? -19.859 -7.621 5.785 1 98.38 58 THR B N 1
ATOM 4685 C CA . THR B 1 58 ? -20.797 -7.16 6.801 1 98.38 58 THR B CA 1
ATOM 4686 C C . THR B 1 58 ? -20.109 -7.07 8.164 1 98.38 58 THR B C 1
ATOM 4688 O O . THR B 1 58 ? -20.359 -6.129 8.922 1 98.38 58 THR B O 1
ATOM 4691 N N . GLY B 1 59 ? -19.281 -8.078 8.5 1 98.62 59 GLY B N 1
ATOM 4692 C CA . GLY B 1 59 ? -18.531 -8.023 9.742 1 98.62 59 GLY B CA 1
ATOM 4693 C C . GLY B 1 59 ? -17.578 -6.852 9.812 1 98.62 59 GLY B C 1
ATOM 4694 O O . GLY B 1 59 ? -17.438 -6.211 10.859 1 98.62 59 GLY B O 1
ATOM 4695 N N . PHE B 1 60 ? -16.969 -6.605 8.734 1 98.62 60 PHE B N 1
ATOM 4696 C CA . PHE B 1 60 ? -16.062 -5.469 8.648 1 98.62 60 PHE B CA 1
ATOM 4697 C C . PHE B 1 60 ? -16.812 -4.16 8.859 1 98.62 60 PHE B C 1
ATOM 4699 O O . PHE B 1 60 ? -16.359 -3.291 9.609 1 98.62 60 PHE B O 1
ATOM 4706 N N . SER B 1 61 ? -17.906 -4.023 8.195 1 98.19 61 SER B N 1
ATOM 4707 C CA . SER B 1 61 ? -18.734 -2.826 8.32 1 98.19 61 SER B CA 1
ATOM 4708 C C . SER B 1 61 ? -19.156 -2.598 9.773 1 98.19 61 SER B C 1
ATOM 4710 O O . SER B 1 61 ? -19.094 -1.472 10.273 1 98.19 61 SER B O 1
ATOM 4712 N N . GLN B 1 62 ? -19.5 -3.633 10.43 1 97.88 62 GLN B N 1
ATOM 4713 C CA . GLN B 1 62 ? -19.906 -3.541 11.828 1 97.88 62 GLN B CA 1
ATOM 4714 C C . GLN B 1 62 ? -18.75 -3.109 12.711 1 97.88 62 GLN B C 1
ATOM 4716 O O . GLN B 1 62 ? -18.906 -2.27 13.602 1 97.88 62 GLN B O 1
ATOM 4721 N N . ALA B 1 63 ? -17.609 -3.662 12.469 1 97.62 63 ALA B N 1
ATOM 4722 C CA . ALA B 1 63 ? -16.422 -3.32 13.242 1 97.62 63 ALA B CA 1
ATOM 4723 C C . ALA B 1 63 ? -16.016 -1.861 13.031 1 97.62 63 ALA B C 1
ATOM 4725 O O . ALA B 1 63 ? -15.57 -1.191 13.969 1 97.62 63 ALA B O 1
ATOM 4726 N N . MET B 1 64 ? -16.188 -1.381 11.836 1 97.69 64 MET B N 1
ATOM 4727 C CA . MET B 1 64 ? -15.828 -0.007 11.492 1 97.69 64 MET B CA 1
ATOM 4728 C C . MET B 1 64 ? -16.766 0.984 12.172 1 97.69 64 MET B C 1
ATOM 4730 O O . MET B 1 64 ? -16.312 1.969 12.758 1 97.69 64 MET B O 1
ATOM 4734 N N . ILE B 1 65 ? -18.031 0.721 12.117 1 96.25 65 ILE B N 1
ATOM 4735 C CA . ILE B 1 65 ? -19.031 1.653 12.617 1 96.25 65 ILE B CA 1
ATOM 4736 C C . ILE B 1 65 ? -19.094 1.581 14.141 1 96.25 65 ILE B C 1
ATOM 4738 O O . ILE B 1 65 ? -19.344 2.59 14.805 1 96.25 65 ILE B O 1
ATOM 4742 N N . GLY B 1 66 ? -18.703 0.461 14.68 1 94 66 GLY B N 1
ATOM 4743 C CA . GLY B 1 66 ? -18.891 0.225 16.109 1 94 66 GLY B CA 1
ATOM 4744 C C . GLY B 1 66 ? -17.734 0.729 16.953 1 94 66 GLY B C 1
ATOM 4745 O O . GLY B 1 66 ? -17.844 0.802 18.172 1 94 66 GLY B O 1
ATOM 4746 N N . ASN B 1 67 ? -16.656 1.134 16.375 1 93.25 67 ASN B N 1
ATOM 4747 C CA . ASN B 1 67 ? -15.484 1.539 17.141 1 93.25 67 ASN B CA 1
ATOM 4748 C C . ASN B 1 67 ? -14.859 2.814 16.578 1 93.25 67 ASN B C 1
ATOM 4750 O O . ASN B 1 67 ? -15.047 3.131 15.398 1 93.25 67 ASN B O 1
ATOM 4754 N N . LEU B 1 68 ? -14.266 3.541 17.484 1 94.94 68 LEU B N 1
ATOM 4755 C CA . LEU B 1 68 ? -13.477 4.703 17.078 1 94.94 68 LEU B CA 1
ATOM 4756 C C . LEU B 1 68 ? -12.016 4.316 16.875 1 94.94 68 LEU B C 1
ATOM 4758 O O . LEU B 1 68 ? -11.297 4.035 17.828 1 94.94 68 LEU B O 1
ATOM 4762 N N . TRP B 1 69 ? -11.625 4.316 15.602 1 95.94 69 TRP B N 1
ATOM 4763 C CA . TRP B 1 69 ? -10.266 3.916 15.242 1 95.94 69 TRP B CA 1
ATOM 4764 C C . TRP B 1 69 ? -9.391 5.137 14.969 1 95.94 69 TRP B C 1
ATOM 4766 O O . TRP B 1 69 ? -9.703 5.941 14.094 1 95.94 69 TRP B O 1
ATOM 4776 N N . GLY B 1 70 ? -8.344 5.316 15.734 1 96.25 70 GLY B N 1
ATOM 4777 C CA . GLY B 1 70 ? -7.406 6.406 15.531 1 96.25 70 GLY B CA 1
ATOM 4778 C C . GLY B 1 70 ? -6.098 5.957 14.906 1 96.25 70 GLY B C 1
ATOM 4779 O O . GLY B 1 70 ? -5.852 4.758 14.766 1 96.25 70 GLY B O 1
ATOM 4780 N N . ASN B 1 71 ? -5.328 6.863 14.43 1 94.44 71 ASN B N 1
ATOM 4781 C CA . ASN B 1 71 ? -4.016 6.559 13.867 1 94.44 71 ASN B CA 1
ATOM 4782 C C . ASN B 1 71 ? -3.125 5.836 14.875 1 94.44 71 ASN B C 1
ATOM 4784 O O . ASN B 1 71 ? -2.84 6.367 15.945 1 94.44 71 ASN B O 1
ATOM 4788 N N . PRO B 1 72 ? -2.568 4.738 14.523 1 93.19 72 PRO B N 1
ATOM 4789 C CA . PRO B 1 72 ? -1.847 3.914 15.492 1 93.19 72 PRO B CA 1
ATOM 4790 C C . PRO B 1 72 ? -0.542 4.555 15.961 1 93.19 72 PRO B C 1
ATOM 4792 O O . PRO B 1 72 ? 0.077 4.082 16.922 1 93.19 72 PRO B O 1
ATOM 4795 N N . HIS B 1 73 ? -0.12 5.582 15.367 1 85.88 73 HIS B N 1
ATOM 4796 C CA . HIS B 1 73 ? 1.111 6.254 15.773 1 85.88 73 HIS B CA 1
ATOM 4797 C C . HIS B 1 73 ? 0.868 7.203 16.938 1 85.88 73 HIS B C 1
ATOM 4799 O O . HIS B 1 73 ? 1.817 7.707 17.547 1 85.88 73 HIS B O 1
ATOM 4805 N N . SER B 1 74 ? -0.368 7.453 17.281 1 86.38 74 SER B N 1
ATOM 4806 C CA . SER B 1 74 ? -0.714 8.25 18.453 1 86.38 74 SER B CA 1
ATOM 4807 C C . SER B 1 74 ? -0.872 7.367 19.688 1 86.38 74 SER B C 1
ATOM 4809 O O . SER B 1 74 ? -0.751 6.145 19.594 1 86.38 74 SER B O 1
ATOM 4811 N N . GLU B 1 75 ? -1.021 8.016 20.906 1 87.62 75 GLU B N 1
ATOM 4812 C CA . GLU B 1 75 ? -1.135 7.25 22.141 1 87.62 75 GLU B CA 1
ATOM 4813 C C . GLU B 1 75 ? -2.482 7.484 22.812 1 87.62 75 GLU B C 1
ATOM 4815 O O . GLU B 1 75 ? -2.736 6.969 23.906 1 87.62 75 GLU B O 1
ATOM 4820 N N . ASN B 1 76 ? -3.357 8.273 22.125 1 92.81 76 ASN B N 1
ATOM 4821 C CA . ASN B 1 76 ? -4.695 8.414 22.688 1 92.81 76 ASN B CA 1
ATOM 4822 C C . ASN B 1 76 ? -5.477 7.109 22.609 1 92.81 76 ASN B C 1
ATOM 4824 O O . ASN B 1 76 ? -5.074 6.18 21.906 1 92.81 76 ASN B O 1
ATOM 4828 N N . LEU B 1 77 ? -6.605 6.98 23.266 1 94.38 77 LEU B N 1
ATOM 4829 C CA . LEU B 1 77 ? -7.301 5.711 23.453 1 94.38 77 LEU B CA 1
ATOM 4830 C C . LEU B 1 77 ? -7.734 5.129 22.109 1 94.38 77 LEU B C 1
ATOM 4832 O O . LEU B 1 77 ? -7.508 3.949 21.828 1 94.38 77 LEU B O 1
ATOM 4836 N N . PRO B 1 78 ? -8.359 5.922 21.203 1 95.75 78 PRO B N 1
ATOM 4837 C CA . PRO B 1 78 ? -8.688 5.371 19.891 1 95.75 78 PRO B CA 1
ATOM 4838 C C . PRO B 1 78 ? -7.461 4.867 19.141 1 95.75 78 PRO B C 1
ATOM 4840 O O . PRO B 1 78 ? -7.527 3.842 18.453 1 95.75 78 PRO B O 1
ATOM 4843 N N . ALA B 1 79 ? -6.367 5.602 19.203 1 96.06 79 ALA B N 1
ATOM 4844 C CA . ALA B 1 79 ? -5.117 5.219 18.547 1 96.06 79 ALA B CA 1
ATOM 4845 C C . ALA B 1 79 ? -4.551 3.938 19.156 1 96.06 79 ALA B C 1
ATOM 4847 O O . ALA B 1 79 ? -4.074 3.059 18.438 1 96.06 79 ALA B O 1
ATOM 4848 N N . LYS B 1 80 ? -4.574 3.877 20.453 1 95.88 80 LYS B N 1
ATOM 4849 C CA . LYS B 1 80 ? -4.109 2.68 21.141 1 95.88 80 LYS B CA 1
ATOM 4850 C C . LYS B 1 80 ? -4.938 1.459 20.75 1 95.88 80 LYS B C 1
ATOM 4852 O O . LYS B 1 80 ? -4.398 0.365 20.578 1 95.88 80 LYS B O 1
ATOM 4857 N N . LEU B 1 81 ? -6.211 1.665 20.641 1 96.31 81 LEU B N 1
ATOM 4858 C CA . LEU B 1 81 ? -7.094 0.592 20.188 1 96.31 81 LEU B CA 1
ATOM 4859 C C . LEU B 1 81 ? -6.656 0.056 18.828 1 96.31 81 LEU B C 1
ATOM 4861 O O . LEU B 1 81 ? -6.602 -1.159 18.625 1 96.31 81 LEU B O 1
ATOM 4865 N N . SER B 1 82 ? -6.375 0.947 17.922 1 97.69 82 SER B N 1
ATOM 4866 C CA . SER B 1 82 ? -5.895 0.564 16.594 1 97.69 82 SER B CA 1
ATOM 4867 C C . SER B 1 82 ? -4.57 -0.188 16.688 1 97.69 82 SER B C 1
ATOM 4869 O O . SER B 1 82 ? -4.371 -1.185 15.992 1 97.69 82 SER B O 1
ATOM 4871 N N . GLY B 1 83 ? -3.633 0.325 17.5 1 97.12 83 GLY B N 1
ATOM 4872 C CA . GLY B 1 83 ? -2.35 -0.335 17.672 1 97.12 83 GLY B CA 1
ATOM 4873 C C . GLY B 1 83 ? -2.475 -1.758 18.188 1 97.12 83 GLY B C 1
ATOM 4874 O O . GLY B 1 83 ? -1.837 -2.672 17.656 1 97.12 83 GLY B O 1
ATOM 4875 N N . ASP B 1 84 ? -3.303 -1.936 19.188 1 97.25 84 ASP B N 1
ATOM 4876 C CA . ASP B 1 84 ? -3.541 -3.262 19.75 1 97.25 84 ASP B CA 1
ATOM 4877 C C . ASP B 1 84 ? -4.172 -4.191 18.719 1 97.25 84 ASP B C 1
ATOM 4879 O O . ASP B 1 84 ? -3.807 -5.363 18.625 1 97.25 84 ASP B O 1
ATOM 4883 N N . MET B 1 85 ? -5.086 -3.641 18.047 1 98.19 85 MET B N 1
ATOM 4884 C CA . MET B 1 85 ? -5.758 -4.402 17 1 98.19 85 MET B CA 1
ATOM 4885 C C . MET B 1 85 ? -4.762 -4.859 15.938 1 98.19 85 MET B C 1
ATOM 4887 O O . MET B 1 85 ? -4.785 -6.02 15.516 1 98.19 85 MET B O 1
ATOM 4891 N N . ILE B 1 86 ? -3.859 -4.039 15.5 1 98.31 86 ILE B N 1
ATOM 4892 C CA . ILE B 1 86 ? -2.846 -4.359 14.508 1 98.31 86 ILE B CA 1
ATOM 4893 C C . ILE B 1 86 ? -1.961 -5.496 15.016 1 98.31 86 ILE B C 1
ATOM 4895 O O . ILE B 1 86 ? -1.705 -6.465 14.297 1 98.31 86 ILE B O 1
ATOM 4899 N N . ASP B 1 87 ? -1.503 -5.375 16.234 1 97.69 87 ASP B N 1
ATOM 4900 C CA . ASP B 1 87 ? -0.626 -6.383 16.812 1 97.69 87 ASP B CA 1
ATOM 4901 C C . ASP B 1 87 ? -1.328 -7.738 16.891 1 97.69 87 ASP B C 1
ATOM 4903 O O . ASP B 1 87 ? -0.736 -8.773 16.578 1 97.69 87 ASP B O 1
ATOM 4907 N N . ASN B 1 88 ? -2.551 -7.695 17.297 1 98.44 88 ASN B N 1
ATOM 4908 C CA . ASN B 1 88 ? -3.332 -8.922 17.406 1 98.44 88 ASN B CA 1
ATOM 4909 C C . ASN B 1 88 ? -3.539 -9.586 16.047 1 98.44 88 ASN B C 1
ATOM 4911 O O . ASN B 1 88 ? -3.42 -10.805 15.922 1 98.44 88 ASN B O 1
ATOM 4915 N N . ILE B 1 89 ? -3.83 -8.797 15.117 1 98.75 89 ILE B N 1
ATOM 4916 C CA . ILE B 1 89 ? -4.117 -9.352 13.805 1 98.75 89 ILE B CA 1
ATOM 4917 C C . ILE B 1 89 ? -2.818 -9.828 13.148 1 98.75 89 ILE B C 1
ATOM 4919 O O . ILE B 1 89 ? -2.807 -10.828 12.438 1 98.75 89 ILE B O 1
ATOM 4923 N N . ARG B 1 90 ? -1.701 -9.117 13.367 1 98.62 90 ARG B N 1
ATOM 4924 C CA . ARG B 1 90 ? -0.404 -9.602 12.906 1 98.62 90 ARG B CA 1
ATOM 4925 C C . ARG B 1 90 ? -0.113 -11 13.438 1 98.62 90 ARG B C 1
ATOM 4927 O O . ARG B 1 90 ? 0.312 -11.875 12.68 1 98.62 90 ARG B O 1
ATOM 4934 N N . ALA B 1 91 ? -0.363 -11.219 14.688 1 98.5 91 ALA B N 1
ATOM 4935 C CA . ALA B 1 91 ? -0.176 -12.531 15.305 1 98.5 91 ALA B CA 1
ATOM 4936 C C . ALA B 1 91 ? -1.135 -13.555 14.703 1 98.5 91 ALA B C 1
ATOM 4938 O O . ALA B 1 91 ? -0.75 -14.703 14.453 1 98.5 91 ALA B O 1
ATOM 4939 N N . LYS B 1 92 ? -2.352 -13.133 14.531 1 98.62 92 LYS B N 1
ATOM 4940 C CA . LYS B 1 92 ? -3.371 -13.992 13.938 1 98.62 92 LYS B CA 1
ATOM 4941 C C . LYS B 1 92 ? -2.979 -14.422 12.531 1 98.62 92 LYS B C 1
ATOM 4943 O O . LYS B 1 92 ? -3.18 -15.578 12.148 1 98.62 92 LYS B O 1
ATOM 4948 N N . ALA B 1 93 ? -2.459 -13.484 11.766 1 98.81 93 ALA B N 1
ATOM 4949 C CA . ALA B 1 93 ? -2.02 -13.773 10.406 1 98.81 93 ALA B CA 1
ATOM 4950 C C . ALA B 1 93 ? -0.869 -14.781 10.406 1 98.81 93 ALA B C 1
ATOM 4952 O O . ALA B 1 93 ? -0.852 -15.711 9.594 1 98.81 93 ALA B O 1
ATOM 4953 N N . LEU B 1 94 ? 0.098 -14.594 11.273 1 98.81 94 LEU B N 1
ATOM 4954 C CA . LEU B 1 94 ? 1.204 -15.531 11.398 1 98.81 94 LEU B CA 1
ATOM 4955 C C . LEU B 1 94 ? 0.696 -16.922 11.773 1 98.81 94 LEU B C 1
ATOM 4957 O O . LEU B 1 94 ? 1.136 -17.922 11.203 1 98.81 94 LEU B O 1
ATOM 4961 N N . ASP B 1 95 ? -0.209 -16.953 12.648 1 98.56 95 ASP B N 1
ATOM 4962 C CA . ASP B 1 95 ? -0.795 -18.219 13.062 1 98.56 95 ASP B CA 1
ATOM 4963 C C . ASP B 1 95 ? -1.524 -18.891 11.898 1 98.56 95 ASP B C 1
ATOM 4965 O O . ASP B 1 95 ? -1.379 -20.109 11.688 1 98.56 95 ASP B O 1
ATOM 4969 N N . PHE B 1 96 ? -2.273 -18.172 11.227 1 98.62 96 PHE B N 1
ATOM 4970 C CA . PHE B 1 96 ? -3 -18.688 10.07 1 98.62 96 PHE B CA 1
ATOM 4971 C C . PHE B 1 96 ? -2.043 -19.312 9.055 1 98.62 96 PHE B C 1
ATOM 4973 O O . PHE B 1 96 ? -2.354 -20.328 8.438 1 98.62 96 PHE B O 1
ATOM 4980 N N . LEU B 1 97 ? -0.871 -18.688 8.898 1 98.62 97 LEU B N 1
ATOM 4981 C CA . LEU B 1 97 ? 0.111 -19.125 7.918 1 98.62 97 LEU B CA 1
ATOM 4982 C C . LEU B 1 97 ? 0.954 -20.266 8.477 1 98.62 97 LEU B C 1
ATOM 4984 O O . LEU B 1 97 ? 1.683 -20.938 7.734 1 98.62 97 LEU B O 1
ATOM 4988 N N . GLY B 1 98 ? 0.885 -20.5 9.703 1 98.19 98 GLY B N 1
ATOM 4989 C CA . GLY B 1 98 ? 1.691 -21.516 10.344 1 98.19 98 GLY B CA 1
ATOM 4990 C C . GLY B 1 98 ? 3.104 -21.062 10.656 1 98.19 98 GLY B C 1
ATOM 4991 O O . GLY B 1 98 ? 4.02 -21.875 10.766 1 98.19 98 GLY B O 1
ATOM 4992 N N . ALA B 1 99 ? 3.299 -19.781 10.789 1 98.62 99 ALA B N 1
ATOM 4993 C CA . ALA B 1 99 ? 4.609 -19.203 11.07 1 98.62 99 ALA B CA 1
ATOM 4994 C C . ALA B 1 99 ? 4.711 -18.734 12.516 1 98.62 99 ALA B C 1
ATOM 4996 O O . ALA B 1 99 ? 4.113 -17.734 12.898 1 98.62 99 ALA B O 1
ATOM 4997 N N . ASP B 1 100 ? 5.504 -19.406 13.328 1 98.19 100 ASP B N 1
ATOM 4998 C CA . ASP B 1 100 ? 5.684 -19.094 14.742 1 98.19 100 ASP B CA 1
ATOM 4999 C C . ASP B 1 100 ? 6.359 -17.734 14.922 1 98.19 100 ASP B C 1
ATOM 5001 O O . ASP B 1 100 ? 7.48 -17.531 14.461 1 98.19 100 ASP B O 1
ATOM 5005 N N . PRO B 1 101 ? 5.688 -16.828 15.656 1 97.06 101 PRO B N 1
ATOM 5006 C CA . PRO B 1 101 ? 6.242 -15.484 15.836 1 97.06 101 PRO B CA 1
ATOM 5007 C C . PRO B 1 101 ? 7.598 -15.5 16.547 1 97.06 101 PRO B C 1
ATOM 5009 O O . PRO B 1 101 ? 8.312 -14.492 16.516 1 97.06 101 PRO B O 1
ATOM 5012 N N . LYS B 1 102 ? 7.957 -16.531 17.188 1 96.56 102 LYS B N 1
ATOM 5013 C CA . LYS B 1 102 ? 9.289 -16.656 17.766 1 96.56 102 LYS B CA 1
ATOM 5014 C C . LYS B 1 102 ? 10.367 -16.641 16.688 1 96.56 102 LYS B C 1
ATOM 5016 O O . LYS B 1 102 ? 11.469 -16.141 16.906 1 96.56 102 LYS B O 1
ATOM 5021 N N . TYR B 1 103 ? 10.008 -17.156 15.523 1 97.69 103 TYR B N 1
ATOM 5022 C CA . TYR B 1 103 ? 11.031 -17.344 14.5 1 97.69 103 TYR B CA 1
ATOM 5023 C C . TYR B 1 103 ? 10.734 -16.516 13.266 1 97.69 103 TYR B C 1
ATOM 5025 O O . TYR B 1 103 ? 11.602 -16.328 12.406 1 97.69 103 TYR B O 1
ATOM 5033 N N . PHE B 1 104 ? 9.523 -16.031 13.195 1 98.25 104 PHE B N 1
ATOM 5034 C CA . PHE B 1 104 ? 9.141 -15.281 12.008 1 98.25 104 PHE B CA 1
ATOM 5035 C C . PHE B 1 104 ? 8.477 -13.969 12.391 1 98.25 104 PHE B C 1
ATOM 5037 O O . PHE B 1 104 ? 7.875 -13.852 13.461 1 98.25 104 PHE B O 1
ATOM 5044 N N . ASP B 1 105 ? 8.68 -12.953 11.562 1 97.88 105 ASP B N 1
ATOM 5045 C CA . ASP B 1 105 ? 7.973 -11.68 11.625 1 97.88 105 ASP B CA 1
ATOM 5046 C C . ASP B 1 105 ? 7.148 -11.445 10.359 1 97.88 105 ASP B C 1
ATOM 5048 O O . ASP B 1 105 ? 7.383 -12.086 9.328 1 97.88 105 ASP B O 1
ATOM 5052 N N . LEU B 1 106 ? 6.125 -10.695 10.523 1 98.75 106 LEU B N 1
ATOM 5053 C CA . LEU B 1 106 ? 5.262 -10.383 9.391 1 98.75 106 LEU B CA 1
ATOM 5054 C C . LEU B 1 106 ? 5.223 -8.883 9.141 1 98.75 106 LEU B C 1
ATOM 5056 O O . LEU B 1 106 ? 4.898 -8.102 10.039 1 98.75 106 LEU B O 1
ATOM 5060 N N . VAL B 1 107 ? 5.578 -8.453 7.934 1 98.38 107 VAL B N 1
ATOM 5061 C CA . VAL B 1 107 ? 5.539 -7.059 7.5 1 98.38 107 VAL B CA 1
ATOM 5062 C C . VAL B 1 107 ? 4.328 -6.836 6.594 1 98.38 107 VAL B C 1
ATOM 5064 O O . VAL B 1 107 ? 4.188 -7.496 5.562 1 98.38 107 VAL B O 1
ATOM 5067 N N . PHE B 1 108 ? 3.441 -5.93 6.984 1 98.56 108 PHE B N 1
ATOM 5068 C CA . PHE B 1 108 ? 2.322 -5.586 6.117 1 98.56 108 PHE B CA 1
ATOM 5069 C C . PHE B 1 108 ? 2.791 -4.723 4.949 1 98.56 108 PHE B C 1
ATOM 5071 O O . PHE B 1 108 ? 3.537 -3.76 5.145 1 98.56 108 PHE B O 1
ATOM 5078 N N . VAL B 1 109 ? 2.396 -5.105 3.754 1 98.06 109 VAL B N 1
ATOM 5079 C CA . VAL B 1 109 ? 2.709 -4.391 2.52 1 98.06 109 VAL B CA 1
ATOM 5080 C C . VAL B 1 109 ? 1.458 -4.289 1.65 1 98.06 109 VAL B C 1
ATOM 5082 O O . VAL B 1 109 ? 0.425 -4.883 1.964 1 98.06 109 VAL B O 1
ATOM 5085 N N . ALA B 1 110 ? 1.55 -3.557 0.618 1 97 110 ALA B N 1
ATOM 5086 C CA . ALA B 1 110 ? 0.389 -3.289 -0.228 1 97 110 ALA B CA 1
ATOM 5087 C C . ALA B 1 110 ? -0.058 -4.551 -0.959 1 97 110 ALA B C 1
ATOM 5089 O O . ALA B 1 110 ? -1.255 -4.77 -1.159 1 97 110 ALA B O 1
ATOM 5090 N N . ASN B 1 111 ? 0.816 -5.312 -1.451 1 97.06 111 ASN B N 1
ATOM 5091 C CA . ASN B 1 111 ? 0.621 -6.543 -2.215 1 97.06 111 ASN B CA 1
ATOM 5092 C C . ASN B 1 111 ? 1.91 -7.352 -2.311 1 97.06 111 ASN B C 1
ATOM 5094 O O . ASN B 1 111 ? 2.941 -6.957 -1.763 1 97.06 111 ASN B O 1
ATOM 5098 N N . ALA B 1 112 ? 1.852 -8.469 -2.984 1 97.94 112 ALA B N 1
ATOM 5099 C CA . ALA B 1 112 ? 3.027 -9.328 -3.113 1 97.94 112 ALA B CA 1
ATOM 5100 C C . ALA B 1 112 ? 4.16 -8.594 -3.826 1 97.94 112 ALA B C 1
ATOM 5102 O O . ALA B 1 112 ? 5.332 -8.742 -3.463 1 97.94 112 ALA B O 1
ATOM 5103 N N . THR B 1 113 ? 3.861 -7.832 -4.828 1 97.81 113 THR B N 1
ATOM 5104 C CA . THR B 1 113 ? 4.867 -7.074 -5.566 1 97.81 113 THR B CA 1
ATOM 5105 C C . THR B 1 113 ? 5.594 -6.098 -4.645 1 97.81 113 THR B C 1
ATOM 5107 O O . THR B 1 113 ? 6.812 -5.941 -4.734 1 97.81 113 THR B O 1
ATOM 5110 N N . ALA B 1 114 ? 4.832 -5.441 -3.799 1 97.75 114 ALA B N 1
ATOM 5111 C CA . ALA B 1 114 ? 5.441 -4.52 -2.846 1 97.75 114 ALA B CA 1
ATOM 5112 C C . ALA B 1 114 ? 6.395 -5.254 -1.905 1 97.75 114 ALA B C 1
ATOM 5114 O O . ALA B 1 114 ? 7.426 -4.711 -1.507 1 97.75 114 ALA B O 1
ATOM 5115 N N . ALA B 1 115 ? 6.059 -6.434 -1.492 1 98.5 115 ALA B N 1
ATOM 5116 C CA . ALA B 1 115 ? 6.945 -7.254 -0.667 1 98.5 115 ALA B CA 1
ATOM 5117 C C . ALA B 1 115 ? 8.242 -7.566 -1.402 1 98.5 115 ALA B C 1
ATOM 5119 O O . ALA B 1 115 ? 9.328 -7.449 -0.83 1 98.5 115 ALA B O 1
ATOM 5120 N N . ILE B 1 116 ? 8.109 -7.969 -2.629 1 98.38 116 ILE B N 1
ATOM 5121 C CA . ILE B 1 116 ? 9.258 -8.297 -3.465 1 98.38 116 ILE B CA 1
ATOM 5122 C C . ILE B 1 116 ? 10.164 -7.074 -3.596 1 98.38 116 ILE B C 1
ATOM 5124 O O . ILE B 1 116 ? 11.383 -7.18 -3.451 1 98.38 116 ILE B O 1
ATOM 5128 N N . LYS B 1 117 ? 9.562 -5.965 -3.846 1 96.88 117 LYS B N 1
ATOM 5129 C CA . LYS B 1 117 ? 10.312 -4.727 -4.016 1 96.88 117 LYS B CA 1
ATOM 5130 C C . LYS B 1 117 ? 11.031 -4.336 -2.73 1 96.88 117 LYS B C 1
ATOM 5132 O O . LYS B 1 117 ? 12.156 -3.824 -2.773 1 96.88 117 LYS B O 1
ATOM 5137 N N . LEU B 1 118 ? 10.391 -4.512 -1.584 1 97.12 118 LEU B N 1
ATOM 5138 C CA . LEU B 1 118 ? 11.008 -4.223 -0.297 1 97.12 118 LEU B CA 1
ATOM 5139 C C . LEU B 1 118 ? 12.297 -5.023 -0.119 1 97.12 118 LEU B C 1
ATOM 5141 O O . LEU B 1 118 ? 13.32 -4.477 0.297 1 97.12 118 LEU B O 1
ATOM 5145 N N . VAL B 1 119 ? 12.25 -6.285 -0.449 1 98.06 119 VAL B N 1
ATOM 5146 C CA . VAL B 1 119 ? 13.422 -7.152 -0.358 1 98.06 119 VAL B CA 1
ATOM 5147 C C . VAL B 1 119 ? 14.477 -6.703 -1.364 1 98.06 119 VAL B C 1
ATOM 5149 O O . VAL B 1 119 ? 15.664 -6.586 -1.024 1 98.06 119 VAL B O 1
ATOM 5152 N N . ALA B 1 120 ? 14.062 -6.43 -2.564 1 96.88 120 ALA B N 1
ATOM 5153 C CA . ALA B 1 120 ? 14.977 -6.023 -3.627 1 96.88 120 ALA B CA 1
ATOM 5154 C C . ALA B 1 120 ? 15.711 -4.742 -3.256 1 96.88 120 ALA B C 1
ATOM 5156 O O . ALA B 1 120 ? 16.922 -4.629 -3.471 1 96.88 120 ALA B O 1
ATOM 5157 N N . ASP B 1 121 ? 14.984 -3.793 -2.719 1 95.12 121 ASP B N 1
ATOM 5158 C CA . ASP B 1 121 ? 15.57 -2.521 -2.312 1 95.12 121 ASP B CA 1
ATOM 5159 C C . ASP B 1 121 ? 16.609 -2.727 -1.207 1 95.12 121 ASP B C 1
ATOM 5161 O O . ASP B 1 121 ? 17.641 -2.062 -1.191 1 95.12 121 ASP B O 1
ATOM 5165 N N . ALA B 1 122 ? 16.297 -3.551 -0.276 1 95.19 122 ALA B N 1
ATOM 5166 C CA . ALA B 1 122 ? 17.234 -3.846 0.795 1 95.19 122 ALA B CA 1
ATOM 5167 C C . ALA B 1 122 ? 18.531 -4.445 0.238 1 95.19 122 ALA B C 1
ATOM 5169 O O . ALA B 1 122 ? 19.625 -4.066 0.653 1 95.19 122 ALA B O 1
ATOM 5170 N N . PHE B 1 123 ? 18.422 -5.363 -0.688 1 96.25 123 PHE B N 1
ATOM 5171 C CA . PHE B 1 123 ? 19.594 -5.984 -1.291 1 96.25 123 PHE B CA 1
ATOM 5172 C C . PHE B 1 123 ? 20.391 -4.969 -2.107 1 96.25 123 PHE B C 1
ATOM 5174 O O . PHE B 1 123 ? 21.609 -5.012 -2.131 1 96.25 123 PHE B O 1
ATOM 5181 N N . ARG B 1 124 ? 19.656 -4.109 -2.773 1 94.62 124 ARG B N 1
ATOM 5182 C CA . ARG B 1 124 ? 20.328 -3.039 -3.502 1 94.62 124 ARG B CA 1
ATOM 5183 C C . ARG B 1 124 ? 21.172 -2.188 -2.562 1 94.62 124 ARG B C 1
ATOM 5185 O O . ARG B 1 124 ? 22.328 -1.868 -2.873 1 94.62 124 ARG B O 1
ATOM 5192 N N . ASP B 1 125 ? 20.609 -1.805 -1.441 1 93.31 125 ASP B N 1
ATOM 5193 C CA . ASP B 1 125 ? 21.297 -0.973 -0.461 1 93.31 125 ASP B CA 1
ATOM 5194 C C . ASP B 1 125 ? 22.547 -1.68 0.082 1 93.31 125 ASP B C 1
ATOM 5196 O O . ASP B 1 125 ? 23.609 -1.078 0.177 1 93.31 125 ASP B O 1
ATOM 5200 N N . ILE B 1 126 ? 22.438 -2.9 0.387 1 92.44 126 ILE B N 1
ATOM 5201 C CA . ILE B 1 126 ? 23.562 -3.668 0.908 1 92.44 126 ILE B CA 1
ATOM 5202 C C . ILE B 1 126 ? 24.578 -3.908 -0.204 1 92.44 126 ILE B C 1
ATOM 5204 O O . ILE B 1 126 ? 25.797 -3.885 0.039 1 92.44 126 ILE B O 1
ATOM 5208 N N . GLY B 1 127 ? 24.047 -4.18 -1.321 1 92.19 127 GLY B N 1
ATOM 5209 C CA . GLY B 1 127 ? 24.906 -4.422 -2.471 1 92.19 127 GLY B CA 1
ATOM 5210 C C . GLY B 1 127 ? 25.859 -3.271 -2.76 1 92.19 127 GLY B C 1
ATOM 5211 O O . GLY B 1 127 ? 27 -3.492 -3.17 1 92.19 127 GLY B O 1
ATOM 5212 N N . GLU B 1 128 ? 25.438 -2.096 -2.52 1 89.06 128 GLU B N 1
ATOM 5213 C CA . GLU B 1 128 ? 26.266 -0.918 -2.758 1 89.06 128 GLU B CA 1
ATOM 5214 C C . GLU B 1 128 ? 27.5 -0.93 -1.872 1 89.06 128 GLU B C 1
ATOM 5216 O O . GLU B 1 128 ? 28.5 -0.276 -2.186 1 89.06 128 GLU B O 1
ATOM 5221 N N . LYS B 1 129 ? 27.453 -1.695 -0.86 1 88.62 129 LYS B N 1
ATOM 5222 C CA . LYS B 1 129 ? 28.562 -1.745 0.094 1 88.62 129 LYS B CA 1
ATOM 5223 C C . LYS B 1 129 ? 29.469 -2.945 -0.175 1 88.62 129 LYS B C 1
ATOM 5225 O O . LYS B 1 129 ? 30.5 -3.109 0.48 1 88.62 129 LYS B O 1
ATOM 5230 N N . THR B 1 130 ? 29.109 -3.74 -1.118 1 89.38 130 THR B N 1
ATOM 5231 C CA . THR B 1 130 ? 29.938 -4.895 -1.472 1 89.38 130 THR B CA 1
ATOM 5232 C C . THR B 1 130 ? 31.078 -4.484 -2.395 1 89.38 130 THR B C 1
ATOM 5234 O O . THR B 1 130 ? 31.047 -3.404 -2.99 1 89.38 130 THR B O 1
ATOM 5237 N N . PRO B 1 131 ? 32.094 -5.336 -2.498 1 87.25 131 PRO B N 1
ATOM 5238 C CA . PRO B 1 131 ? 33.219 -5.023 -3.383 1 87.25 131 PRO B CA 1
ATOM 5239 C C . PRO B 1 131 ? 32.781 -4.836 -4.836 1 87.25 131 PRO B C 1
ATOM 5241 O O . PRO B 1 131 ? 33.375 -4.02 -5.555 1 87.25 131 PRO B O 1
ATOM 5244 N N . THR B 1 132 ? 31.781 -5.48 -5.25 1 86.62 132 THR B N 1
ATOM 5245 C CA . THR B 1 132 ? 31.312 -5.391 -6.629 1 86.62 132 THR B CA 1
ATOM 5246 C C . THR B 1 132 ? 30.25 -4.301 -6.77 1 86.62 132 THR B C 1
ATOM 5248 O O . THR B 1 132 ? 29.75 -4.059 -7.867 1 86.62 132 THR B O 1
ATOM 5251 N N . LYS B 1 133 ? 29.906 -3.688 -5.742 1 88.56 133 LYS B N 1
ATOM 5252 C CA . LYS B 1 133 ? 28.891 -2.631 -5.711 1 88.56 133 LYS B CA 1
ATOM 5253 C C . LYS B 1 133 ? 27.547 -3.131 -6.242 1 88.56 133 LYS B C 1
ATOM 5255 O O . LYS B 1 133 ? 26.906 -2.449 -7.035 1 88.56 133 LYS B O 1
ATOM 5260 N N . GLY B 1 134 ? 27.281 -4.371 -5.918 1 91.19 134 GLY B N 1
ATOM 5261 C CA . GLY B 1 134 ? 26.031 -5 -6.328 1 91.19 134 GLY B CA 1
ATOM 5262 C C . GLY B 1 134 ? 25.781 -6.34 -5.656 1 91.19 134 GLY B C 1
ATOM 5263 O O . GLY B 1 134 ? 26.453 -6.676 -4.672 1 91.19 134 GLY B O 1
ATOM 5264 N N . PHE B 1 135 ? 24.719 -7.031 -6.125 1 94.38 135 PHE B N 1
ATOM 5265 C CA . PHE B 1 135 ? 24.406 -8.375 -5.645 1 94.38 135 PHE B CA 1
ATOM 5266 C C . PHE B 1 135 ? 24.031 -9.289 -6.805 1 94.38 135 PHE B C 1
ATOM 5268 O O . PHE B 1 135 ? 23.625 -8.812 -7.871 1 94.38 135 PHE B O 1
ATOM 5275 N N . TRP B 1 136 ? 24.297 -10.562 -6.578 1 95.19 136 TRP B N 1
ATOM 5276 C CA . TRP B 1 136 ? 23.875 -11.555 -7.562 1 95.19 136 TRP B CA 1
ATOM 5277 C C . TRP B 1 136 ? 22.391 -11.891 -7.395 1 95.19 136 TRP B C 1
ATOM 5279 O O . TRP B 1 136 ? 21.906 -12.023 -6.27 1 95.19 136 TRP B O 1
ATOM 5289 N N . TYR B 1 137 ? 21.719 -12.016 -8.531 1 95.62 137 TYR B N 1
ATOM 5290 C CA . TYR B 1 137 ? 20.297 -12.352 -8.484 1 95.62 137 TYR B CA 1
ATOM 5291 C C . TYR B 1 137 ? 20 -13.555 -9.367 1 95.62 137 TYR B C 1
ATOM 5293 O O . TYR B 1 137 ? 20.328 -13.555 -10.555 1 95.62 137 TYR B O 1
ATOM 5301 N N . GLY B 1 138 ? 19.453 -14.578 -8.789 1 95.75 138 GLY B N 1
ATOM 5302 C CA . GLY B 1 138 ? 18.906 -15.711 -9.523 1 95.75 138 GLY B CA 1
ATOM 5303 C C . GLY B 1 138 ? 17.406 -15.844 -9.398 1 95.75 138 GLY B C 1
ATOM 5304 O O . GLY B 1 138 ? 16.844 -15.57 -8.336 1 95.75 138 GLY B O 1
ATOM 5305 N N . CYS B 1 139 ? 16.766 -16.234 -10.508 1 95.5 139 CYS B N 1
ATOM 5306 C CA . CYS B 1 139 ? 15.328 -16.5 -10.438 1 95.5 139 CYS B CA 1
ATOM 5307 C C . CYS B 1 139 ? 14.938 -17.656 -11.344 1 95.5 139 CYS B C 1
ATOM 5309 O O . CYS B 1 139 ? 15.695 -18.031 -12.242 1 95.5 139 CYS B O 1
ATOM 5311 N N . HIS B 1 140 ? 13.844 -18.25 -11.039 1 95.31 140 HIS B N 1
ATOM 5312 C CA . HIS B 1 140 ? 13.289 -19.281 -11.898 1 95.31 140 HIS B CA 1
ATOM 5313 C C . HIS B 1 140 ? 12.508 -18.672 -13.062 1 95.31 140 HIS B C 1
ATOM 5315 O O . HIS B 1 140 ? 11.797 -17.688 -12.883 1 95.31 140 HIS B O 1
ATOM 5321 N N . LYS B 1 141 ? 12.555 -19.25 -14.172 1 90.38 141 LYS B N 1
ATOM 5322 C CA . LYS B 1 141 ? 11.953 -18.719 -15.391 1 90.38 141 LYS B CA 1
ATOM 5323 C C . LYS B 1 141 ? 10.438 -18.625 -15.266 1 90.38 141 LYS B C 1
ATOM 5325 O O . LYS B 1 141 ? 9.812 -17.734 -15.859 1 90.38 141 LYS B O 1
ATOM 5330 N N . GLU B 1 142 ? 9.82 -19.438 -14.461 1 90.56 142 GLU B N 1
ATOM 5331 C CA . GLU B 1 142 ? 8.367 -19.469 -14.312 1 90.56 142 GLU B CA 1
ATOM 5332 C C . GLU B 1 142 ? 7.898 -18.453 -13.273 1 90.56 142 GLU B C 1
ATOM 5334 O O . GLU B 1 142 ? 6.73 -18.453 -12.883 1 90.56 142 GLU B O 1
ATOM 5339 N N . ALA B 1 143 ? 8.805 -17.594 -12.938 1 93.94 143 ALA B N 1
ATOM 5340 C CA . ALA B 1 143 ? 8.469 -16.625 -11.906 1 93.94 143 ALA B CA 1
ATOM 5341 C C . ALA B 1 143 ? 7.574 -15.516 -12.469 1 93.94 143 ALA B C 1
ATOM 5343 O O . ALA B 1 143 ? 7.59 -15.25 -13.672 1 93.94 143 ALA B O 1
ATOM 5344 N N . HIS B 1 144 ? 6.766 -14.961 -11.594 1 93.94 144 HIS B N 1
ATOM 5345 C CA . HIS B 1 144 ? 5.945 -13.797 -11.906 1 93.94 144 HIS B CA 1
ATOM 5346 C C . HIS B 1 144 ? 6.801 -12.625 -12.367 1 93.94 144 HIS B C 1
ATOM 5348 O O . HIS B 1 144 ? 7.957 -12.492 -11.961 1 93.94 144 HIS B O 1
ATOM 5354 N N . THR B 1 145 ? 6.234 -11.742 -13.148 1 91.69 145 THR B N 1
ATOM 5355 C CA . THR B 1 145 ? 6.887 -10.555 -13.688 1 91.69 145 THR B CA 1
ATOM 5356 C C . THR B 1 145 ? 7.551 -9.75 -12.578 1 91.69 145 THR B C 1
ATOM 5358 O O . THR B 1 145 ? 8.648 -9.211 -12.766 1 91.69 145 THR B O 1
ATOM 5361 N N . SER B 1 146 ? 6.926 -9.594 -11.422 1 95.31 146 SER B N 1
ATOM 5362 C CA . SER B 1 146 ? 7.453 -8.797 -10.32 1 95.31 146 SER B CA 1
ATOM 5363 C C . SER B 1 146 ? 8.75 -9.391 -9.781 1 95.31 146 SER B C 1
ATOM 5365 O O . SER B 1 146 ? 9.609 -8.664 -9.281 1 95.31 146 SER B O 1
ATOM 5367 N N . ILE B 1 147 ? 8.891 -10.703 -9.852 1 96.38 147 ILE B N 1
ATOM 5368 C CA . ILE B 1 147 ? 10.125 -11.375 -9.461 1 96.38 147 ILE B CA 1
ATOM 5369 C C . ILE B 1 147 ? 11.195 -11.133 -10.523 1 96.38 147 ILE B C 1
ATOM 5371 O O . ILE B 1 147 ? 12.344 -10.82 -10.188 1 96.38 147 ILE B O 1
ATOM 5375 N N . ILE B 1 148 ? 10.805 -11.242 -11.742 1 93 148 ILE B N 1
ATOM 5376 C CA . ILE B 1 148 ? 11.75 -11.031 -12.844 1 93 148 ILE B CA 1
ATOM 5377 C C . ILE B 1 148 ? 12.273 -9.594 -12.805 1 93 148 ILE B C 1
ATOM 5379 O O . ILE B 1 148 ? 13.438 -9.352 -13.102 1 93 148 ILE B O 1
ATOM 5383 N N . GLY B 1 149 ? 11.453 -8.672 -12.406 1 92.81 149 GLY B N 1
ATOM 5384 C CA . GLY B 1 149 ? 11.789 -7.258 -12.398 1 92.81 149 GLY B CA 1
ATOM 5385 C C . GLY B 1 149 ? 12.953 -6.926 -11.484 1 92.81 149 GLY B C 1
ATOM 5386 O O . GLY B 1 149 ? 13.641 -5.918 -11.68 1 92.81 149 GLY B O 1
ATOM 5387 N N . VAL B 1 150 ? 13.281 -7.723 -10.492 1 95.19 150 VAL B N 1
ATOM 5388 C CA . VAL B 1 150 ? 14.359 -7.496 -9.531 1 95.19 150 VAL B CA 1
ATOM 5389 C C . VAL B 1 150 ? 15.695 -7.465 -10.258 1 95.19 150 VAL B C 1
ATOM 5391 O O . VAL B 1 150 ? 16.625 -6.781 -9.828 1 95.19 150 VAL B O 1
ATOM 5394 N N . ARG B 1 151 ? 15.797 -8.133 -11.367 1 92.5 151 ARG B N 1
ATOM 5395 C CA . ARG B 1 151 ? 17.062 -8.219 -12.086 1 92.5 151 ARG B CA 1
ATOM 5396 C C . ARG B 1 151 ? 17.531 -6.84 -12.531 1 92.5 151 ARG B C 1
ATOM 5398 O O . ARG B 1 151 ? 18.734 -6.609 -12.68 1 92.5 151 ARG B O 1
ATOM 5405 N N . ALA B 1 152 ? 16.578 -5.91 -12.711 1 91.19 152 ALA B N 1
ATOM 5406 C CA . ALA B 1 152 ? 16.906 -4.562 -13.172 1 91.19 152 ALA B CA 1
ATOM 5407 C C . ALA B 1 152 ? 17.766 -3.826 -12.156 1 91.19 152 ALA B C 1
ATOM 5409 O O . ALA B 1 152 ? 18.406 -2.82 -12.484 1 91.19 152 ALA B O 1
ATOM 5410 N N . LEU B 1 153 ? 17.891 -4.332 -10.953 1 92.62 153 LEU B N 1
ATOM 5411 C CA . LEU B 1 153 ? 18.609 -3.652 -9.875 1 92.62 153 LEU B CA 1
ATOM 5412 C C . LEU B 1 153 ? 20 -4.242 -9.688 1 92.62 153 LEU B C 1
ATOM 5414 O O . LEU B 1 153 ? 20.734 -3.83 -8.789 1 92.62 153 LEU B O 1
ATOM 5418 N N . THR B 1 154 ? 20.438 -5.188 -10.531 1 91.69 154 THR B N 1
ATOM 5419 C CA . THR B 1 154 ? 21.672 -5.93 -10.289 1 91.69 154 THR B CA 1
ATOM 5420 C C . THR B 1 154 ? 22.781 -5.453 -11.219 1 91.69 154 THR B C 1
ATOM 5422 O O . THR B 1 154 ? 23.906 -5.945 -11.156 1 91.69 154 THR B O 1
ATOM 5425 N N . SER B 1 155 ? 22.609 -4.48 -12.016 1 84 155 SER B N 1
ATOM 5426 C CA . SER B 1 155 ? 23.578 -4.004 -13 1 84 155 SER B CA 1
ATOM 5427 C C . SER B 1 155 ? 24.109 -5.152 -13.852 1 84 155 SER B C 1
ATOM 5429 O O . SER B 1 155 ? 25.312 -5.266 -14.062 1 84 155 SER B O 1
ATOM 5431 N N . GLY B 1 156 ? 23.297 -6.152 -14.133 1 86.75 156 GLY B N 1
ATOM 5432 C CA . GLY B 1 156 ? 23.609 -7.207 -15.078 1 86.75 156 GLY B CA 1
ATOM 5433 C C . GLY B 1 156 ? 24.031 -8.5 -14.414 1 86.75 156 GLY B C 1
ATOM 5434 O O . GLY B 1 156 ? 24.203 -9.523 -15.086 1 86.75 156 GLY B O 1
ATOM 5435 N N . ASP B 1 157 ? 24.25 -8.602 -13.141 1 91.12 157 ASP B N 1
ATOM 5436 C CA . ASP B 1 157 ? 24.656 -9.805 -12.43 1 91.12 157 ASP B CA 1
ATOM 5437 C C . ASP B 1 157 ? 23.453 -10.641 -12.023 1 91.12 157 ASP B C 1
ATOM 5439 O O . ASP B 1 157 ? 23.125 -10.734 -10.836 1 91.12 157 ASP B O 1
ATOM 5443 N N . TYR B 1 158 ? 22.844 -11.289 -12.992 1 91.88 158 TYR B N 1
ATOM 5444 C CA . TYR B 1 158 ? 21.656 -12.102 -12.727 1 91.88 158 TYR B CA 1
ATOM 5445 C C . TYR B 1 158 ? 21.625 -13.328 -13.633 1 91.88 158 TYR B C 1
ATOM 5447 O O . TYR B 1 158 ? 22.328 -13.375 -14.648 1 91.88 158 TYR B O 1
ATOM 5455 N N . HIS B 1 159 ? 20.891 -14.305 -13.242 1 92.69 159 HIS B N 1
ATOM 5456 C CA . HIS B 1 159 ? 20.672 -15.523 -14.016 1 92.69 159 HIS B CA 1
ATOM 5457 C C . HIS B 1 159 ? 19.25 -16.047 -13.852 1 92.69 159 HIS B C 1
ATOM 5459 O O . HIS B 1 159 ? 18.781 -16.234 -12.727 1 92.69 159 HIS B O 1
ATOM 5465 N N . CYS B 1 160 ? 18.594 -16.219 -14.953 1 91.94 160 CYS B N 1
ATOM 5466 C CA . CYS B 1 160 ? 17.266 -16.844 -14.945 1 91.94 160 CYS B CA 1
ATOM 5467 C C . CYS B 1 160 ? 17.344 -18.328 -15.289 1 91.94 160 CYS B C 1
ATOM 5469 O O . CYS B 1 160 ? 17.641 -18.688 -16.438 1 91.94 160 CYS B O 1
ATOM 5471 N N . PHE B 1 161 ? 17.078 -19.141 -14.344 1 94.12 161 PHE B N 1
ATOM 5472 C CA . PHE B 1 161 ? 17.141 -20.594 -14.547 1 94.12 161 PHE B CA 1
ATOM 5473 C C . PHE B 1 161 ? 15.977 -21.078 -15.391 1 94.12 161 PHE B C 1
ATOM 5475 O O . PHE B 1 161 ? 14.82 -20.766 -15.102 1 94.12 161 PHE B O 1
ATOM 5482 N N . GLU B 1 162 ? 16.234 -21.922 -16.297 1 90.06 162 GLU B N 1
ATOM 5483 C CA . GLU B 1 162 ? 15.266 -22.328 -17.312 1 90.06 162 GLU B CA 1
ATOM 5484 C C . GLU B 1 162 ? 14.273 -23.344 -16.766 1 90.06 162 GLU B C 1
ATOM 5486 O O . GLU B 1 162 ? 13.125 -23.406 -17.219 1 90.06 162 GLU B O 1
ATOM 5491 N N . ASP B 1 163 ? 14.805 -24.109 -15.898 1 92.19 163 ASP B N 1
ATOM 5492 C CA . ASP B 1 163 ? 13.977 -25.188 -15.367 1 92.19 163 ASP B CA 1
ATOM 5493 C C . ASP B 1 163 ? 14.492 -25.641 -14.008 1 92.19 163 ASP B C 1
ATOM 5495 O O . ASP B 1 163 ? 15.453 -25.094 -13.477 1 92.19 163 ASP B O 1
ATOM 5499 N N . ASP B 1 164 ? 13.75 -26.609 -13.438 1 95.25 164 ASP B N 1
ATOM 5500 C CA . ASP B 1 164 ? 14.102 -27.125 -12.117 1 95.25 164 ASP B CA 1
ATOM 5501 C C . ASP B 1 164 ? 15.484 -27.797 -12.148 1 95.25 164 ASP B C 1
ATOM 5503 O O . ASP B 1 164 ? 16.25 -27.672 -11.188 1 95.25 164 ASP B O 1
ATOM 5507 N N . GLU B 1 165 ? 15.758 -28.469 -13.172 1 95.06 165 GLU B N 1
ATOM 5508 C CA . GLU B 1 165 ? 17.016 -29.203 -13.297 1 95.06 165 GLU B CA 1
ATOM 5509 C C . GLU B 1 165 ? 18.203 -28.234 -13.242 1 95.06 165 GLU B C 1
ATOM 5511 O O . GLU B 1 165 ? 19.234 -28.547 -12.617 1 95.06 165 GLU B O 1
ATOM 5516 N N . SER B 1 166 ? 18.047 -27.156 -13.93 1 94.19 166 SER B N 1
ATOM 5517 C CA . SER B 1 166 ? 19.125 -26.172 -13.922 1 94.19 166 SER B CA 1
ATOM 5518 C C . SER B 1 166 ? 19.344 -25.594 -12.523 1 94.19 166 SER B C 1
ATOM 5520 O O . SER B 1 166 ? 20.484 -25.312 -12.133 1 94.19 166 SER B O 1
ATOM 5522 N N . VAL B 1 167 ? 18.297 -25.391 -11.742 1 96.38 167 VAL B N 1
ATOM 5523 C CA . VAL B 1 167 ? 18.422 -24.938 -10.367 1 96.38 167 VAL B CA 1
ATOM 5524 C C . VAL B 1 167 ? 19.125 -26 -9.531 1 96.38 167 VAL B C 1
ATOM 5526 O O . VAL B 1 167 ? 20.031 -25.703 -8.758 1 96.38 167 VAL B O 1
ATOM 5529 N N . GLU B 1 168 ? 18.734 -27.219 -9.75 1 96.12 168 GLU B N 1
ATOM 5530 C CA . GLU B 1 168 ? 19.328 -28.344 -9.023 1 96.12 168 GLU B CA 1
ATOM 5531 C C . GLU B 1 168 ? 20.812 -28.453 -9.305 1 96.12 168 GLU B C 1
ATOM 5533 O O . GLU B 1 168 ? 21.609 -28.703 -8.391 1 96.12 168 GLU B O 1
ATOM 5538 N N . GLU B 1 169 ? 21.125 -28.312 -10.484 1 94.81 169 GLU B N 1
ATOM 5539 C CA . GLU B 1 169 ? 22.531 -28.375 -10.875 1 94.81 169 GLU B CA 1
ATOM 5540 C C . GLU B 1 169 ? 23.328 -27.25 -10.227 1 94.81 169 GLU B C 1
ATOM 5542 O O . GLU B 1 169 ? 24.438 -27.469 -9.742 1 94.81 169 GLU B O 1
ATOM 5547 N N . TRP B 1 170 ? 22.734 -26.078 -10.25 1 94.56 170 TRP B N 1
ATOM 5548 C CA . TRP B 1 170 ? 23.391 -24.906 -9.648 1 94.56 170 TRP B CA 1
ATOM 5549 C C . TRP B 1 170 ? 23.609 -25.125 -8.156 1 94.56 170 TRP B C 1
ATOM 5551 O O . TRP B 1 170 ? 24.688 -24.844 -7.633 1 94.56 170 TRP B O 1
ATOM 5561 N N . ILE B 1 171 ? 22.625 -25.641 -7.457 1 95.19 171 ILE B N 1
ATOM 5562 C CA . ILE B 1 171 ? 22.734 -25.844 -6.016 1 95.19 171 ILE B CA 1
ATOM 5563 C C . ILE B 1 171 ? 23.797 -26.922 -5.73 1 95.19 171 ILE B C 1
ATOM 5565 O O . ILE B 1 171 ? 24.578 -26.781 -4.789 1 95.19 171 ILE B O 1
ATOM 5569 N N . SER B 1 172 ? 23.859 -27.922 -6.59 1 92.88 172 SER B N 1
ATOM 5570 C CA . SER B 1 172 ? 24.797 -29.031 -6.391 1 92.88 172 SER B CA 1
ATOM 5571 C C . SER B 1 172 ? 26.219 -28.609 -6.73 1 92.88 172 SER B C 1
ATOM 5573 O O . SER B 1 172 ? 27.172 -29.062 -6.102 1 92.88 172 SER B O 1
ATOM 5575 N N . ARG B 1 173 ? 26.344 -27.734 -7.746 1 90.19 173 ARG B N 1
ATOM 5576 C CA . ARG B 1 173 ? 27.656 -27.297 -8.211 1 90.19 173 ARG B CA 1
ATOM 5577 C C . ARG B 1 173 ? 27.688 -25.797 -8.469 1 90.19 173 ARG B C 1
ATOM 5579 O O . ARG B 1 173 ? 27.859 -25.359 -9.609 1 90.19 173 ARG B O 1
ATOM 5586 N N . PRO B 1 174 ? 27.719 -25.078 -7.422 1 85.25 174 PRO B N 1
ATOM 5587 C CA . PRO B 1 174 ? 27.625 -23.625 -7.598 1 85.25 174 PRO B CA 1
ATOM 5588 C C . PRO B 1 174 ? 28.844 -23.031 -8.312 1 85.25 174 PRO B C 1
ATOM 5590 O O . PRO B 1 174 ? 28.734 -21.969 -8.945 1 85.25 174 PRO B O 1
ATOM 5593 N N . PHE B 1 175 ? 29.984 -23.625 -8.383 1 76.19 175 PHE B N 1
ATOM 5594 C CA . PHE B 1 175 ? 31.203 -23.109 -8.984 1 76.19 175 PHE B CA 1
ATOM 5595 C C . PHE B 1 175 ? 31.188 -23.312 -10.5 1 76.19 175 PHE B C 1
ATOM 5597 O O . PHE B 1 175 ? 31.797 -22.547 -11.242 1 76.19 175 PHE B O 1
ATOM 5604 N N . SER B 1 176 ? 30.609 -24.219 -10.844 1 65.62 176 SER B N 1
ATOM 5605 C CA . SER B 1 176 ? 30.672 -24.578 -12.258 1 65.62 176 SER B CA 1
ATOM 5606 C C . SER B 1 176 ? 29.688 -23.766 -13.086 1 65.62 176 SER B C 1
ATOM 5608 O O . SER B 1 176 ? 29.828 -23.672 -14.305 1 65.62 176 SER B O 1
ATOM 5610 N N . CYS B 1 177 ? 28.859 -23.203 -12.453 1 61.25 177 CYS B N 1
ATOM 5611 C CA . CYS B 1 177 ? 27.812 -22.5 -13.195 1 61.25 177 CYS B CA 1
ATOM 5612 C C . CYS B 1 177 ? 28.156 -21.031 -13.383 1 61.25 177 CYS B C 1
ATOM 5614 O O . CYS B 1 177 ? 28.531 -20.344 -12.43 1 61.25 177 CYS B O 1
ATOM 5616 N N . GLN B 1 178 ? 28.656 -20.656 -14.57 1 61.5 178 GLN B N 1
ATOM 5617 C CA . GLN B 1 178 ? 28.969 -19.297 -15 1 61.5 178 GLN B CA 1
ATOM 5618 C C . GLN B 1 178 ? 27.828 -18.344 -14.719 1 61.5 178 GLN B C 1
ATOM 5620 O O . GLN B 1 178 ? 27.641 -17.344 -15.43 1 61.5 178 GLN B O 1
ATOM 5625 N N . SER B 1 179 ? 27.219 -18.547 -13.648 1 65 179 SER B N 1
ATOM 5626 C CA . SER B 1 179 ? 25.984 -17.781 -13.453 1 65 179 SER B CA 1
ATOM 5627 C C . SER B 1 179 ? 26.234 -16.5 -12.672 1 65 179 SER B C 1
ATOM 5629 O O . SER B 1 179 ? 25.391 -15.617 -12.617 1 65 179 SER B O 1
ATOM 5631 N N . ARG B 1 180 ? 27.578 -16.438 -12.195 1 73.06 180 ARG B N 1
ATOM 5632 C CA . ARG B 1 180 ? 27.844 -15.305 -11.312 1 73.06 180 ARG B CA 1
ATOM 5633 C C . ARG B 1 180 ? 29.141 -14.602 -11.703 1 73.06 180 ARG B C 1
ATOM 5635 O O . ARG B 1 180 ? 30.141 -15.258 -12.039 1 73.06 180 ARG B O 1
ATOM 5642 N N . ARG B 1 181 ? 29.156 -13.344 -11.742 1 67 181 ARG B N 1
ATOM 5643 C CA . ARG B 1 181 ? 30.344 -12.555 -12.023 1 67 181 ARG B CA 1
ATOM 5644 C C . ARG B 1 181 ? 31.312 -12.57 -10.836 1 67 181 ARG B C 1
ATOM 5646 O O . ARG B 1 181 ? 32.531 -12.641 -11.008 1 67 181 ARG B O 1
ATOM 5653 N N . GLY B 1 182 ? 30.703 -12.594 -9.641 1 66.12 182 GLY B N 1
ATOM 5654 C CA . GLY B 1 182 ? 31.531 -12.562 -8.445 1 66.12 182 GLY B CA 1
ATOM 5655 C C . GLY B 1 182 ? 31.719 -13.93 -7.816 1 66.12 182 GLY B C 1
ATOM 5656 O O . GLY B 1 182 ? 31.438 -14.953 -8.438 1 66.12 182 GLY B O 1
ATOM 5657 N N . LYS B 1 183 ? 32.469 -13.891 -6.707 1 75.06 183 LYS B N 1
ATOM 5658 C CA . LYS B 1 183 ? 32.656 -15.117 -5.941 1 75.06 183 LYS B CA 1
ATOM 5659 C C . LYS B 1 183 ? 31.312 -15.727 -5.512 1 75.06 183 LYS B C 1
ATOM 5661 O O . LYS B 1 183 ? 30.344 -15 -5.277 1 75.06 183 LYS B O 1
ATOM 5666 N N . SER B 1 184 ? 31.344 -16.922 -5.508 1 73.44 184 SER B N 1
ATOM 5667 C CA . SER B 1 184 ? 30.141 -17.625 -5.09 1 73.44 184 SER B CA 1
ATOM 5668 C C . SER B 1 184 ? 29.719 -17.234 -3.678 1 73.44 184 SER B C 1
ATOM 5670 O O . SER B 1 184 ? 28.547 -17.375 -3.309 1 73.44 184 SER B O 1
ATOM 5672 N N . THR B 1 185 ? 30.609 -16.672 -2.971 1 76.94 185 THR B N 1
ATOM 5673 C CA . THR B 1 185 ? 30.359 -16.328 -1.577 1 76.94 185 THR B CA 1
ATOM 5674 C C . THR B 1 185 ? 29.906 -14.883 -1.452 1 76.94 185 THR B C 1
ATOM 5676 O O . THR B 1 185 ? 29.688 -14.391 -0.344 1 76.94 185 THR B O 1
ATOM 5679 N N . SER B 1 186 ? 29.656 -14.305 -2.57 1 86.56 186 SER B N 1
ATOM 5680 C CA . SER B 1 186 ? 29.203 -12.914 -2.541 1 86.56 186 SER B CA 1
ATOM 5681 C C . SER B 1 186 ? 27.719 -12.828 -2.225 1 86.56 186 SER B C 1
ATOM 5683 O O . SER B 1 186 ? 27 -13.828 -2.275 1 86.56 186 SER B O 1
ATOM 5685 N N . LEU B 1 187 ? 27.266 -11.672 -1.881 1 93.81 187 LEU B N 1
ATOM 5686 C CA . LEU B 1 187 ? 25.859 -11.43 -1.576 1 93.81 187 LEU B CA 1
ATOM 5687 C C . LEU B 1 187 ? 24.969 -11.844 -2.744 1 93.81 187 LEU B C 1
ATOM 5689 O O . LEU B 1 187 ? 25.219 -11.453 -3.887 1 93.81 187 LEU B O 1
ATOM 5693 N N . GLY B 1 188 ? 23.984 -12.695 -2.445 1 95.62 188 GLY B N 1
ATOM 5694 C CA . GLY B 1 188 ? 23.094 -13.156 -3.498 1 95.62 188 GLY B CA 1
ATOM 5695 C C . GLY B 1 188 ? 21.672 -13.336 -3.029 1 95.62 188 GLY B C 1
ATOM 5696 O O . GLY B 1 188 ? 21.422 -13.523 -1.837 1 95.62 188 GLY B O 1
ATOM 5697 N N . LEU B 1 189 ? 20.734 -13.219 -3.947 1 97.75 189 LEU B N 1
ATOM 5698 C CA . LEU B 1 189 ? 19.312 -13.461 -3.752 1 97.75 189 LEU B CA 1
ATOM 5699 C C . LEU B 1 189 ? 18.781 -14.414 -4.82 1 97.75 189 LEU B C 1
ATOM 5701 O O . LEU B 1 189 ? 18.969 -14.18 -6.016 1 97.75 189 LEU B O 1
ATOM 5705 N N . PHE B 1 190 ? 18.203 -15.516 -4.406 1 98.06 190 PHE B N 1
ATOM 5706 C CA . PHE B 1 190 ? 17.516 -16.438 -5.305 1 98.06 190 PHE B CA 1
ATOM 5707 C C . PHE B 1 190 ? 16.016 -16.422 -5.07 1 98.06 190 PHE B C 1
ATOM 5709 O O . PHE B 1 190 ? 15.555 -16.625 -3.945 1 98.06 190 PHE B O 1
ATOM 5716 N N . ALA B 1 191 ? 15.289 -16.156 -6.148 1 98.38 191 ALA B N 1
ATOM 5717 C CA . ALA B 1 191 ? 13.836 -16.031 -6.016 1 98.38 191 ALA B CA 1
ATOM 5718 C C . ALA B 1 191 ? 13.117 -17.031 -6.914 1 98.38 191 ALA B C 1
ATOM 5720 O O . ALA B 1 191 ? 13.555 -17.297 -8.047 1 98.38 191 ALA B O 1
ATOM 5721 N N . TYR B 1 192 ? 12.016 -17.625 -6.422 1 98.12 192 TYR B N 1
ATOM 5722 C CA . TYR B 1 192 ? 11.242 -18.594 -7.191 1 98.12 192 TYR B CA 1
ATOM 5723 C C . TYR B 1 192 ? 9.812 -18.703 -6.656 1 98.12 192 TYR B C 1
ATOM 5725 O O . TYR B 1 192 ? 9.562 -18.422 -5.48 1 98.12 192 TYR B O 1
ATOM 5733 N N . PRO B 1 193 ? 8.875 -19.047 -7.516 1 97.69 193 PRO B N 1
ATOM 5734 C CA . PRO B 1 193 ? 7.484 -19.188 -7.07 1 97.69 193 PRO B CA 1
ATOM 5735 C C . PRO B 1 193 ? 7.203 -20.531 -6.426 1 97.69 193 PRO B C 1
ATOM 5737 O O . PRO B 1 193 ? 7.766 -21.547 -6.848 1 97.69 193 PRO B O 1
ATOM 5740 N N . GLY B 1 194 ? 6.32 -20.531 -5.418 1 98.12 194 GLY B N 1
ATOM 5741 C CA . GLY B 1 194 ? 5.816 -21.781 -4.891 1 98.12 194 GLY B CA 1
ATOM 5742 C C . GLY B 1 194 ? 4.875 -22.5 -5.844 1 98.12 194 GLY B C 1
ATOM 5743 O O . GLY B 1 194 ? 4.773 -23.719 -5.82 1 98.12 194 GLY B O 1
ATOM 5744 N N . GLN B 1 195 ? 4.207 -21.719 -6.578 1 97.12 195 GLN B N 1
ATOM 5745 C CA . GLN B 1 195 ? 3.268 -22.203 -7.586 1 97.12 195 GLN B CA 1
ATOM 5746 C C . GLN B 1 195 ? 3.273 -21.312 -8.82 1 97.12 195 GLN B C 1
ATOM 5748 O O . GLN B 1 195 ? 3.229 -20.078 -8.703 1 97.12 195 GLN B O 1
ATOM 5753 N N . SER B 1 196 ? 3.422 -21.938 -9.977 1 94.75 196 SER B N 1
ATOM 5754 C CA . SER B 1 196 ? 3.318 -21.188 -11.227 1 94.75 196 SER B CA 1
ATOM 5755 C C . SER B 1 196 ? 1.95 -20.531 -11.367 1 94.75 196 SER B C 1
ATOM 5757 O O . SER B 1 196 ? 0.92 -21.188 -11.219 1 94.75 196 SER B O 1
ATOM 5759 N N . ASN B 1 197 ? 1.987 -19.203 -11.703 1 92.19 197 ASN B N 1
ATOM 5760 C CA . ASN B 1 197 ? 0.737 -18.5 -11.953 1 92.19 197 ASN B CA 1
ATOM 5761 C C . ASN B 1 197 ? 0.1 -18.938 -13.266 1 92.19 197 ASN B C 1
ATOM 5763 O O . ASN B 1 197 ? -1.084 -18.688 -13.5 1 92.19 197 ASN B O 1
ATOM 5767 N N . LEU B 1 198 ? 0.795 -19.516 -14.07 1 93 198 LEU B N 1
ATOM 5768 C CA . LEU B 1 198 ? 0.318 -19.906 -15.391 1 93 198 LEU B CA 1
ATOM 5769 C C . LEU B 1 198 ? -0.355 -21.281 -15.336 1 93 198 LEU B C 1
ATOM 5771 O O . LEU B 1 198 ? -1.546 -21.406 -15.633 1 93 198 LEU B O 1
ATOM 5775 N N . SER B 1 199 ? 0.364 -22.281 -14.852 1 92.56 199 SER B N 1
ATOM 5776 C CA . SER B 1 199 ? -0.091 -23.672 -14.992 1 92.56 199 SER B CA 1
ATOM 5777 C C . SER B 1 199 ? -0.601 -24.219 -13.672 1 92.56 199 SER B C 1
ATOM 5779 O O . SER B 1 199 ? -1.295 -25.25 -13.648 1 92.56 199 SER B O 1
ATOM 5781 N N . GLY B 1 200 ? -0.194 -23.609 -12.609 1 94.81 200 GLY B N 1
ATOM 5782 C CA . GLY B 1 200 ? -0.564 -24.141 -11.312 1 94.81 200 GLY B CA 1
ATOM 5783 C C . GLY B 1 200 ? 0.413 -25.188 -10.789 1 94.81 200 GLY B C 1
ATOM 5784 O O . GLY B 1 200 ? 0.255 -25.688 -9.68 1 94.81 200 GLY B O 1
ATOM 5785 N N . ARG B 1 201 ? 1.456 -25.469 -11.547 1 95.19 201 ARG B N 1
ATOM 5786 C CA . ARG B 1 201 ? 2.473 -26.406 -11.078 1 95.19 201 ARG B CA 1
ATOM 5787 C C . ARG B 1 201 ? 3.168 -25.875 -9.828 1 95.19 201 ARG B C 1
ATOM 5789 O O . ARG B 1 201 ? 3.49 -24.688 -9.742 1 95.19 201 ARG B O 1
ATOM 5796 N N . ARG B 1 202 ? 3.348 -26.719 -8.883 1 96.25 202 ARG B N 1
ATOM 5797 C CA . ARG B 1 202 ? 4.023 -26.312 -7.656 1 96.25 202 ARG B CA 1
ATOM 5798 C C . ARG B 1 202 ? 5.488 -26.734 -7.672 1 96.25 202 ARG B C 1
ATOM 5800 O O . ARG B 1 202 ? 5.809 -27.875 -8.031 1 96.25 202 ARG B O 1
ATOM 5807 N N . LEU B 1 203 ? 6.395 -25.828 -7.422 1 95.88 203 LEU B N 1
ATOM 5808 C CA . LEU B 1 203 ? 7.836 -26.047 -7.477 1 95.88 203 LEU B CA 1
ATOM 5809 C C . LEU B 1 203 ? 8.352 -26.609 -6.156 1 95.88 203 LEU B C 1
ATOM 5811 O O . LEU B 1 203 ? 7.645 -26.578 -5.148 1 95.88 203 LEU B O 1
ATOM 5815 N N . PRO B 1 204 ? 9.578 -27.141 -6.191 1 94.94 204 PRO B N 1
ATOM 5816 C CA . PRO B 1 204 ? 10.148 -27.719 -4.973 1 94.94 204 PRO B CA 1
ATOM 5817 C C . PRO B 1 204 ? 10.266 -26.703 -3.842 1 94.94 204 PRO B C 1
ATOM 5819 O O . PRO B 1 204 ? 10.656 -25.547 -4.078 1 94.94 204 PRO B O 1
ATOM 5822 N N . GLN B 1 205 ? 9.961 -27.156 -2.682 1 94.31 205 GLN B N 1
ATOM 5823 C CA . GLN B 1 205 ? 9.953 -26.25 -1.546 1 94.31 205 GLN B CA 1
ATOM 5824 C C . GLN B 1 205 ? 11.234 -26.375 -0.724 1 94.31 205 GLN B C 1
ATOM 5826 O O . GLN B 1 205 ? 11.469 -25.594 0.193 1 94.31 205 GLN B O 1
ATOM 5831 N N . ASP B 1 206 ? 12.117 -27.266 -1.083 1 95.44 206 ASP B N 1
ATOM 5832 C CA . ASP B 1 206 ? 13.266 -27.531 -0.225 1 95.44 206 ASP B CA 1
ATOM 5833 C C . ASP B 1 206 ? 14.516 -26.797 -0.736 1 95.44 206 ASP B C 1
ATOM 5835 O O . ASP B 1 206 ? 15.609 -26.984 -0.201 1 95.44 206 ASP B O 1
ATOM 5839 N N . TRP B 1 207 ? 14.422 -26.047 -1.819 1 97.75 207 TRP B N 1
ATOM 5840 C CA . TRP B 1 207 ? 15.578 -25.312 -2.344 1 97.75 207 TRP B CA 1
ATOM 5841 C C . TRP B 1 207 ? 16.141 -24.375 -1.294 1 97.75 207 TRP B C 1
ATOM 5843 O O . TRP B 1 207 ? 17.359 -24.203 -1.193 1 97.75 207 TRP B O 1
ATOM 5853 N N . SER B 1 208 ? 15.258 -23.719 -0.516 1 97.56 208 SER B N 1
ATOM 5854 C CA . SER B 1 208 ? 15.727 -22.797 0.506 1 97.56 208 SER B CA 1
ATOM 5855 C C . SER B 1 208 ? 16.625 -23.5 1.521 1 97.56 208 SER B C 1
ATOM 5857 O O . SER B 1 208 ? 17.688 -22.984 1.877 1 97.56 208 SER B O 1
ATOM 5859 N N . LYS B 1 209 ? 16.25 -24.641 1.962 1 96.81 209 LYS B N 1
ATOM 5860 C CA . LYS B 1 209 ? 17.031 -25.438 2.896 1 96.81 209 LYS B CA 1
ATOM 5861 C C . LYS B 1 209 ? 18.375 -25.812 2.291 1 96.81 209 LYS B C 1
ATOM 5863 O O . LYS B 1 209 ? 19.422 -25.641 2.922 1 96.81 209 LYS B O 1
ATOM 5868 N N . ARG B 1 210 ? 18.391 -26.297 1.139 1 97.19 210 ARG B N 1
ATOM 5869 C CA . ARG B 1 210 ? 19.594 -26.797 0.479 1 97.19 210 ARG B CA 1
ATOM 5870 C C . ARG B 1 210 ? 20.578 -25.672 0.209 1 97.19 210 ARG B C 1
ATOM 5872 O O . ARG B 1 210 ? 21.797 -25.844 0.349 1 97.19 210 ARG B O 1
ATOM 5879 N N . ILE B 1 211 ? 20.062 -24.516 -0.214 1 96.69 211 ILE B N 1
ATOM 5880 C CA . ILE B 1 211 ? 20.922 -23.359 -0.465 1 96.69 211 ILE B CA 1
ATOM 5881 C C . ILE B 1 211 ? 21.562 -22.906 0.839 1 96.69 211 ILE B C 1
ATOM 5883 O O . ILE B 1 211 ? 22.766 -22.641 0.882 1 96.69 211 ILE B O 1
ATOM 5887 N N . ARG B 1 212 ? 20.766 -22.812 1.934 1 95.31 212 ARG B N 1
ATOM 5888 C CA . ARG B 1 212 ? 21.25 -22.344 3.229 1 95.31 212 ARG B CA 1
ATOM 5889 C C . ARG B 1 212 ? 22.328 -23.281 3.777 1 95.31 212 ARG B C 1
ATOM 5891 O O . ARG B 1 212 ? 23.266 -22.828 4.426 1 95.31 212 ARG B O 1
ATOM 5898 N N . GLN B 1 213 ? 22.266 -24.547 3.498 1 94.88 213 GLN B N 1
ATOM 5899 C CA . GLN B 1 213 ? 23.156 -25.547 4.07 1 94.88 213 GLN B CA 1
ATOM 5900 C C . GLN B 1 213 ? 24.406 -25.703 3.227 1 94.88 213 GLN B C 1
ATOM 5902 O O . GLN B 1 213 ? 25.391 -26.297 3.678 1 94.88 213 GLN B O 1
ATOM 5907 N N . HIS B 1 214 ? 24.359 -25.203 2.066 1 94 214 HIS B N 1
ATOM 5908 C CA . HIS B 1 214 ? 25.516 -25.359 1.197 1 94 214 HIS B CA 1
ATOM 5909 C C . HIS B 1 214 ? 26.625 -24.375 1.568 1 94 214 HIS B C 1
ATOM 5911 O O . HIS B 1 214 ? 26.406 -23.156 1.54 1 94 214 HIS B O 1
ATOM 5917 N N . PRO B 1 215 ? 27.797 -24.766 1.812 1 90.81 215 PRO B N 1
ATOM 5918 C CA . PRO B 1 215 ? 28.875 -23.891 2.297 1 90.81 215 PRO B CA 1
ATOM 5919 C C . PRO B 1 215 ? 29.25 -22.812 1.282 1 90.81 215 PRO B C 1
ATOM 5921 O O . PRO B 1 215 ? 29.672 -21.719 1.667 1 90.81 215 PRO B O 1
ATOM 5924 N N . GLN B 1 216 ? 29.094 -23.125 0.062 1 90.5 216 GLN B N 1
ATOM 5925 C CA . GLN B 1 216 ? 29.516 -22.172 -0.965 1 90.5 216 GLN B CA 1
ATOM 5926 C C . GLN B 1 216 ? 28.406 -21.172 -1.278 1 90.5 216 GLN B C 1
ATOM 5928 O O . GLN B 1 216 ? 28.625 -20.219 -2.029 1 90.5 216 GLN B O 1
ATOM 5933 N N . LEU B 1 217 ? 27.25 -21.359 -0.733 1 93.81 217 LEU B N 1
ATOM 5934 C CA . LEU B 1 217 ? 26.125 -20.469 -0.981 1 93.81 217 LEU B CA 1
ATOM 5935 C C . LEU B 1 217 ? 25.672 -19.781 0.305 1 93.81 217 LEU B C 1
ATOM 5937 O O . LEU B 1 217 ? 24.516 -19.406 0.439 1 93.81 217 LEU B O 1
ATOM 5941 N N . ARG B 1 218 ? 26.531 -19.609 1.206 1 89 218 ARG B N 1
ATOM 5942 C CA . ARG B 1 218 ? 26.234 -19.172 2.566 1 89 218 ARG B CA 1
ATOM 5943 C C . ARG B 1 218 ? 25.703 -17.734 2.578 1 89 218 ARG B C 1
ATOM 5945 O O . ARG B 1 218 ? 25.031 -17.328 3.525 1 89 218 ARG B O 1
ATOM 5952 N N . ASN B 1 219 ? 25.953 -16.922 1.567 1 92.56 219 ASN B N 1
ATOM 5953 C CA . ASN B 1 219 ? 25.469 -15.547 1.525 1 92.56 219 ASN B CA 1
ATOM 5954 C C . ASN B 1 219 ? 24.359 -15.359 0.499 1 92.56 219 ASN B C 1
ATOM 5956 O O . ASN B 1 219 ? 24.047 -14.234 0.112 1 92.56 219 ASN B O 1
ATOM 5960 N N . VAL B 1 220 ? 23.828 -16.531 0.069 1 95.75 220 VAL B N 1
ATOM 5961 C CA . VAL B 1 220 ? 22.688 -16.469 -0.833 1 95.75 220 VAL B CA 1
ATOM 5962 C C . VAL B 1 220 ? 21.391 -16.625 -0.038 1 95.75 220 VAL B C 1
ATOM 5964 O O . VAL B 1 220 ? 21.188 -17.656 0.618 1 95.75 220 VAL B O 1
ATOM 5967 N N . TYR B 1 221 ? 20.547 -15.609 -0.074 1 97.75 221 TYR B N 1
ATOM 5968 C CA . TYR B 1 221 ? 19.25 -15.625 0.573 1 97.75 221 TYR B CA 1
ATOM 5969 C C . TYR B 1 221 ? 18.156 -16.031 -0.414 1 97.75 221 TYR B C 1
ATOM 5971 O O . TYR B 1 221 ? 18.359 -15.984 -1.629 1 97.75 221 TYR B O 1
ATOM 5979 N N . THR B 1 222 ? 17.031 -16.422 0.141 1 98.69 222 THR B N 1
ATOM 5980 C CA . THR B 1 222 ? 15.969 -16.906 -0.728 1 98.69 222 THR B CA 1
ATOM 5981 C C . THR B 1 222 ? 14.711 -16.062 -0.567 1 98.69 222 THR B C 1
ATOM 5983 O O . THR B 1 222 ? 14.383 -15.625 0.542 1 98.69 222 THR B O 1
ATOM 5986 N N . LEU B 1 223 ? 14.055 -15.75 -1.652 1 98.81 223 LEU B N 1
ATOM 5987 C CA . LEU B 1 223 ? 12.75 -15.102 -1.735 1 98.81 223 LEU B CA 1
ATOM 5988 C C . LEU B 1 223 ? 11.719 -16.016 -2.385 1 98.81 223 LEU B C 1
ATOM 5990 O O . LEU B 1 223 ? 11.805 -16.297 -3.582 1 98.81 223 LEU B O 1
ATOM 5994 N N . PHE B 1 224 ? 10.773 -16.469 -1.599 1 98.81 224 PHE B N 1
ATOM 5995 C CA . PHE B 1 224 ? 9.75 -17.406 -2.02 1 98.81 224 PHE B CA 1
ATOM 5996 C C . PHE B 1 224 ? 8.43 -16.688 -2.277 1 98.81 224 PHE B C 1
ATOM 5998 O O . PHE B 1 224 ? 7.867 -16.078 -1.374 1 98.81 224 PHE B O 1
ATOM 6005 N N . ASP B 1 225 ? 7.953 -16.766 -3.514 1 98.56 225 ASP B N 1
ATOM 6006 C CA . ASP B 1 225 ? 6.664 -16.188 -3.871 1 98.56 225 ASP B CA 1
ATOM 6007 C C . ASP B 1 225 ? 5.52 -17.156 -3.604 1 98.56 225 ASP B C 1
ATOM 6009 O O . ASP B 1 225 ? 5.277 -18.062 -4.398 1 98.56 225 ASP B O 1
ATOM 6013 N N . ALA B 1 226 ? 4.777 -16.891 -2.584 1 98.81 226 ALA B N 1
ATOM 6014 C CA . ALA B 1 226 ? 3.707 -17.797 -2.174 1 98.81 226 ALA B CA 1
ATOM 6015 C C . ALA B 1 226 ? 2.344 -17.266 -2.621 1 98.81 226 ALA B C 1
ATOM 6017 O O . ALA B 1 226 ? 1.308 -17.828 -2.252 1 98.81 226 ALA B O 1
ATOM 6018 N N . ALA B 1 227 ? 2.285 -16.25 -3.424 1 98.12 227 ALA B N 1
ATOM 6019 C CA . ALA B 1 227 ? 1.026 -15.586 -3.74 1 98.12 227 ALA B CA 1
ATOM 6020 C C . ALA B 1 227 ? 0.034 -16.562 -4.371 1 98.12 227 ALA B C 1
ATOM 6022 O O . ALA B 1 227 ? -1.114 -16.656 -3.934 1 98.12 227 ALA B O 1
ATOM 6023 N N . ALA B 1 228 ? 0.444 -17.281 -5.387 1 97.94 228 ALA B N 1
ATOM 6024 C CA . ALA B 1 228 ? -0.451 -18.234 -6.035 1 97.94 228 ALA B CA 1
ATOM 6025 C C . ALA B 1 228 ? -0.655 -19.469 -5.168 1 97.94 228 ALA B C 1
ATOM 6027 O O . ALA B 1 228 ? -1.757 -20.016 -5.113 1 97.94 228 ALA B O 1
ATOM 6028 N N . LEU B 1 229 ? 0.362 -19.922 -4.484 1 98.5 229 LEU B N 1
ATOM 6029 C CA . LEU B 1 229 ? 0.32 -21.125 -3.666 1 98.5 229 LEU B CA 1
ATOM 6030 C C . LEU B 1 229 ? -0.661 -20.969 -2.51 1 98.5 229 LEU B C 1
ATOM 6032 O O . LEU B 1 229 ? -1.441 -21.875 -2.223 1 98.5 229 LEU B O 1
ATOM 6036 N N . ALA B 1 230 ? -0.652 -19.828 -1.906 1 98.5 230 ALA B N 1
ATOM 6037 C CA . ALA B 1 230 ? -1.396 -19.578 -0.674 1 98.5 230 ALA B CA 1
ATOM 6038 C C . ALA B 1 230 ? -2.896 -19.5 -0.946 1 98.5 230 ALA B C 1
ATOM 6040 O O . ALA B 1 230 ? -3.705 -19.562 -0.017 1 98.5 230 ALA B O 1
ATOM 6041 N N . MET B 1 231 ? -3.283 -19.453 -2.172 1 97.75 231 MET B N 1
ATOM 6042 C CA . MET B 1 231 ? -4.695 -19.359 -2.529 1 97.75 231 MET B CA 1
ATOM 6043 C C . MET B 1 231 ? -5.469 -20.578 -2.035 1 97.75 231 MET B C 1
ATOM 6045 O O . MET B 1 231 ? -6.602 -20.438 -1.562 1 97.75 231 MET B O 1
ATOM 6049 N N . THR B 1 232 ? -4.812 -21.75 -2.23 1 98.19 232 THR B N 1
ATOM 6050 C CA . THR B 1 232 ? -5.574 -22.969 -1.993 1 98.19 232 THR B CA 1
ATOM 6051 C C . THR B 1 232 ? -4.734 -23.984 -1.234 1 98.19 232 THR B C 1
ATOM 6053 O O . THR B 1 232 ? -5.07 -25.172 -1.207 1 98.19 232 THR B O 1
ATOM 6056 N N . SER B 1 233 ? -3.611 -23.594 -0.738 1 97.56 233 SER B N 1
ATOM 6057 C CA . SER B 1 233 ? -2.754 -24.5 0.021 1 97.56 233 SER B CA 1
ATOM 6058 C C . SER B 1 233 ? -2.34 -23.875 1.352 1 97.56 233 SER B C 1
ATOM 6060 O O . SER B 1 233 ? -2.17 -22.656 1.451 1 97.56 233 SER B O 1
ATOM 6062 N N . SER B 1 234 ? -2.205 -24.781 2.34 1 97.25 234 SER B N 1
ATOM 6063 C CA . SER B 1 234 ? -1.64 -24.344 3.611 1 97.25 234 SER B CA 1
ATOM 6064 C C . SER B 1 234 ? -0.143 -24.078 3.486 1 97.25 234 SER B C 1
ATOM 6066 O O . SER B 1 234 ? 0.57 -24.812 2.801 1 97.25 234 SER B O 1
ATOM 6068 N N . LEU B 1 235 ? 0.322 -23.062 4.152 1 97.88 235 LEU B N 1
ATOM 6069 C CA . LEU B 1 235 ? 1.752 -22.766 4.168 1 97.88 235 LEU B CA 1
ATOM 6070 C C . LEU B 1 235 ? 2.406 -23.328 5.43 1 97.88 235 LEU B C 1
ATOM 6072 O O . LEU B 1 235 ? 3.59 -23.078 5.676 1 97.88 235 LEU B O 1
ATOM 6076 N N . SER B 1 236 ? 1.671 -24.078 6.18 1 96.19 236 SER B N 1
ATOM 6077 C CA . SER B 1 236 ? 2.168 -24.594 7.449 1 96.19 236 SER B CA 1
ATOM 6078 C C . SER B 1 236 ? 3.424 -25.438 7.25 1 96.19 236 SER B C 1
ATOM 6080 O O . SER B 1 236 ? 4.352 -25.375 8.062 1 96.19 236 SER B O 1
ATOM 6082 N N . SER B 1 237 ? 3.461 -26.188 6.215 1 95.44 237 SER B N 1
ATOM 6083 C CA . SER B 1 237 ? 4.621 -27.047 5.953 1 95.44 237 SER B CA 1
ATOM 6084 C C . SER B 1 237 ? 5.844 -26.203 5.594 1 95.44 237 SER B C 1
ATOM 6086 O O . SER B 1 237 ? 6.977 -26.594 5.906 1 95.44 237 SER B O 1
ATOM 6088 N N . LEU B 1 238 ? 5.617 -25.141 4.941 1 97.31 238 LEU B N 1
ATOM 6089 C CA . LEU B 1 238 ? 6.699 -24.25 4.535 1 97.31 238 LEU B CA 1
ATOM 6090 C C . LEU B 1 238 ? 7.402 -23.656 5.75 1 97.31 238 LEU B C 1
ATOM 6092 O O . LEU B 1 238 ? 8.617 -23.469 5.734 1 97.31 238 LEU B O 1
ATOM 6096 N N . PHE B 1 239 ? 6.602 -23.391 6.836 1 98 239 PHE B N 1
ATOM 6097 C CA . PHE B 1 239 ? 7.125 -22.641 7.973 1 98 239 PHE B CA 1
ATOM 6098 C C . PHE B 1 239 ? 7.332 -23.562 9.172 1 98 239 PHE B C 1
ATOM 6100 O O . PHE B 1 239 ? 7.723 -23.109 10.25 1 98 239 PHE B O 1
ATOM 6107 N N . HIS B 1 240 ? 7.086 -24.812 9.031 1 96.56 240 HIS B N 1
ATOM 6108 C CA . HIS B 1 240 ? 7.129 -25.766 10.141 1 96.56 240 HIS B CA 1
ATOM 6109 C C . HIS B 1 240 ? 8.508 -25.781 10.797 1 96.56 240 HIS B C 1
ATOM 6111 O O . HIS B 1 240 ? 8.609 -25.766 12.031 1 96.56 240 HIS B O 1
ATOM 6117 N N . ASP B 1 241 ? 9.586 -25.859 10.016 1 97.12 241 ASP B N 1
ATOM 6118 C CA . ASP B 1 241 ? 10.961 -25.766 10.5 1 97.12 241 ASP B CA 1
ATOM 6119 C C . ASP B 1 241 ? 11.617 -24.469 10.047 1 97.12 241 ASP B C 1
ATOM 6121 O O . ASP B 1 241 ? 11.93 -24.297 8.867 1 97.12 241 ASP B O 1
ATOM 6125 N N . PRO B 1 242 ? 11.844 -23.594 11.008 1 96.44 242 PRO B N 1
ATOM 6126 C CA . PRO B 1 242 ? 12.438 -22.297 10.641 1 96.44 242 PRO B CA 1
ATOM 6127 C C . PRO B 1 242 ? 13.773 -22.453 9.93 1 96.44 242 PRO B C 1
ATOM 6129 O O . PRO B 1 242 ? 14.148 -21.594 9.125 1 96.44 242 PRO B O 1
ATOM 6132 N N . MET B 1 243 ? 14.477 -23.562 10.109 1 95.56 243 MET B N 1
ATOM 6133 C CA . MET B 1 243 ? 15.781 -23.766 9.484 1 95.56 243 MET B CA 1
ATOM 6134 C C . MET B 1 243 ? 15.641 -24.141 8.016 1 95.56 243 MET B C 1
ATOM 6136 O O . MET B 1 243 ? 16.578 -23.969 7.23 1 95.56 243 MET B O 1
ATOM 6140 N N . ASP B 1 244 ? 14.469 -24.594 7.668 1 96.75 244 ASP B N 1
ATOM 6141 C CA . ASP B 1 244 ? 14.227 -25.016 6.289 1 96.75 244 ASP B CA 1
ATOM 6142 C C . ASP B 1 244 ? 13.477 -23.938 5.508 1 96.75 244 ASP B C 1
ATOM 6144 O O . ASP B 1 244 ? 13.445 -23.953 4.277 1 96.75 244 ASP B O 1
ATOM 6148 N N . ALA B 1 245 ? 12.883 -23.016 6.23 1 98.25 245 ALA B N 1
ATOM 6149 C CA . ALA B 1 245 ? 11.992 -22.031 5.633 1 98.25 245 ALA B CA 1
ATOM 6150 C C . ALA B 1 245 ? 12.766 -21.016 4.801 1 98.25 245 ALA B C 1
ATOM 6152 O O . ALA B 1 245 ? 13.953 -20.781 5.047 1 98.25 245 ALA B O 1
ATOM 6153 N N . PRO B 1 246 ? 12.125 -20.469 3.756 1 98.62 246 PRO B N 1
ATOM 6154 C CA . PRO B 1 246 ? 12.766 -19.375 3.027 1 98.62 246 PRO B CA 1
ATOM 6155 C C . PRO B 1 246 ? 13.086 -18.188 3.922 1 98.62 246 PRO B C 1
ATOM 6157 O O . PRO B 1 246 ? 12.43 -17.984 4.949 1 98.62 246 PRO B O 1
ATOM 6160 N N . ASP B 1 247 ? 14.102 -17.375 3.496 1 98.56 247 ASP B N 1
ATOM 6161 C CA . ASP B 1 247 ? 14.43 -16.156 4.223 1 98.56 247 ASP B CA 1
ATOM 6162 C C . ASP B 1 247 ? 13.281 -15.156 4.16 1 98.56 247 ASP B C 1
ATOM 6164 O O . ASP B 1 247 ? 12.969 -14.5 5.156 1 98.56 247 ASP B O 1
ATOM 6168 N N . PHE B 1 248 ? 12.719 -15.023 3.012 1 98.81 248 PHE B N 1
ATOM 6169 C CA . PHE B 1 248 ? 11.617 -14.109 2.738 1 98.81 248 PHE B CA 1
ATOM 6170 C C . PHE B 1 248 ? 10.508 -14.812 1.971 1 98.81 248 PHE B C 1
ATOM 6172 O O . PHE B 1 248 ? 10.773 -15.555 1.026 1 98.81 248 PHE B O 1
ATOM 6179 N N . THR B 1 249 ? 9.273 -14.641 2.416 1 98.94 249 THR B N 1
ATOM 6180 C CA . THR B 1 249 ? 8.109 -15.18 1.725 1 98.94 249 THR B CA 1
ATOM 6181 C C . THR B 1 249 ? 7.066 -14.094 1.489 1 98.94 249 THR B C 1
ATOM 6183 O O . THR B 1 249 ? 6.602 -13.461 2.436 1 98.94 249 THR B O 1
ATOM 6186 N N . CYS B 1 250 ? 6.727 -13.844 0.236 1 98.75 250 CYS B N 1
ATOM 6187 C CA . CYS B 1 250 ? 5.738 -12.812 -0.073 1 98.75 250 CYS B CA 1
ATOM 6188 C C . CYS B 1 250 ? 4.395 -13.43 -0.432 1 98.75 250 CYS B C 1
ATOM 6190 O O . CYS B 1 250 ? 4.344 -14.555 -0.948 1 98.75 250 CYS B O 1
ATOM 6192 N N . LEU B 1 251 ? 3.314 -12.734 -0.115 1 98.62 251 LEU B N 1
ATOM 6193 C CA . LEU B 1 251 ? 1.972 -13.164 -0.483 1 98.62 251 LEU B CA 1
ATOM 6194 C C . LEU B 1 251 ? 1.007 -11.984 -0.511 1 98.62 251 LEU B C 1
ATOM 6196 O O . LEU B 1 251 ? 1.374 -10.867 -0.14 1 98.62 251 LEU B O 1
ATOM 6200 N N . SER B 1 252 ? -0.178 -12.172 -1.062 1 98.12 252 SER B N 1
ATOM 6201 C CA . SER B 1 252 ? -1.289 -11.227 -1.075 1 98.12 252 SER B CA 1
ATOM 6202 C C . SER B 1 252 ? -2.531 -11.82 -0.426 1 98.12 252 SER B C 1
ATOM 6204 O O . SER B 1 252 ? -3.01 -12.875 -0.843 1 98.12 252 SER B O 1
ATOM 6206 N N . PHE B 1 253 ? -3.146 -11.133 0.471 1 98.69 253 PHE B N 1
ATOM 6207 C CA . PHE B 1 253 ? -4.281 -11.656 1.218 1 98.69 253 PHE B CA 1
ATOM 6208 C C . PHE B 1 253 ? -5.543 -11.656 0.362 1 98.69 253 PHE B C 1
ATOM 6210 O O . PHE B 1 253 ? -6.422 -12.5 0.539 1 98.69 253 PHE B O 1
ATOM 6217 N N . TYR B 1 254 ? -5.676 -10.719 -0.609 1 97.31 254 TYR B N 1
ATOM 6218 C CA . TYR B 1 254 ? -6.879 -10.688 -1.435 1 97.31 254 TYR B CA 1
ATOM 6219 C C . TYR B 1 254 ? -6.969 -11.93 -2.316 1 97.31 254 TYR B C 1
ATOM 6221 O O . TYR B 1 254 ? -8.039 -12.258 -2.832 1 97.31 254 TYR B O 1
ATOM 6229 N N . LYS B 1 255 ? -5.852 -12.625 -2.568 1 97.81 255 LYS B N 1
ATOM 6230 C CA . LYS B 1 255 ? -5.875 -13.859 -3.34 1 97.81 255 LYS B CA 1
ATOM 6231 C C . LYS B 1 255 ? -6.383 -15.023 -2.496 1 97.81 255 LYS B C 1
ATOM 6233 O O . LYS B 1 255 ? -6.785 -16.062 -3.031 1 97.81 255 LYS B O 1
ATOM 6238 N N . ILE B 1 256 ? -6.32 -14.875 -1.193 1 98.69 256 ILE B N 1
ATOM 6239 C CA . ILE B 1 256 ? -6.762 -15.914 -0.271 1 98.69 256 ILE B CA 1
ATOM 6240 C C . ILE B 1 256 ? -8.211 -15.656 0.137 1 98.69 256 ILE B C 1
ATOM 6242 O O . ILE B 1 256 ? -9.039 -16.578 0.112 1 98.69 256 ILE B O 1
ATOM 6246 N N . PHE B 1 257 ? -8.516 -14.344 0.458 1 98.75 257 PHE B N 1
ATOM 6247 C CA . PHE B 1 257 ? -9.789 -14.039 1.102 1 98.75 257 PHE B CA 1
ATOM 6248 C C . PHE B 1 257 ? -10.672 -13.211 0.18 1 98.75 257 PHE B C 1
ATOM 6250 O O . PHE B 1 257 ? -11.859 -13.023 0.454 1 98.75 257 PHE B O 1
ATOM 6257 N N . GLY B 1 258 ? -10.133 -12.719 -0.902 1 98 258 GLY B N 1
ATOM 6258 C CA . GLY B 1 258 ? -10.844 -11.797 -1.777 1 98 258 GLY B CA 1
ATOM 6259 C C . GLY B 1 258 ? -10.75 -10.352 -1.326 1 98 258 GLY B C 1
ATOM 6260 O O . GLY B 1 258 ? -10.758 -9.438 -2.152 1 98 258 GLY B O 1
ATOM 6261 N N . PHE B 1 259 ? -10.734 -10.141 -0.151 1 98.19 259 PHE B N 1
ATOM 6262 C CA . PHE B 1 259 ? -10.617 -8.875 0.568 1 98.19 259 PHE B CA 1
ATOM 6263 C C . PHE B 1 259 ? -10.016 -9.094 1.951 1 98.19 259 PHE B C 1
ATOM 6265 O O . PHE B 1 259 ? -10.328 -10.078 2.621 1 98.19 259 PHE B O 1
ATOM 6272 N N . PRO B 1 260 ? -9.148 -8.164 2.447 1 98.44 260 PRO B N 1
ATOM 6273 C CA . PRO B 1 260 ? -8.781 -6.82 1.984 1 98.44 260 PRO B CA 1
ATOM 6274 C C . PRO B 1 260 ? -7.648 -6.836 0.961 1 98.44 260 PRO B C 1
ATOM 6276 O O . PRO B 1 260 ? -6.988 -7.867 0.781 1 98.44 260 PRO B O 1
ATOM 6279 N N . ASP B 1 261 ? -7.465 -5.656 0.318 1 97.19 261 ASP B N 1
ATOM 6280 C CA . ASP B 1 261 ? -6.328 -5.414 -0.57 1 97.19 261 ASP B CA 1
ATOM 6281 C C . ASP B 1 261 ? -5.047 -5.176 0.227 1 97.19 261 ASP B C 1
ATOM 6283 O O . ASP B 1 261 ? -4.645 -4.031 0.436 1 97.19 261 ASP B O 1
ATOM 6287 N N . LEU B 1 262 ? -4.473 -6.23 0.612 1 97.44 262 LEU B N 1
ATOM 6288 C CA . LEU B 1 262 ? -3.322 -6.215 1.509 1 97.44 262 LEU B CA 1
ATOM 6289 C C . LEU B 1 262 ? -2.398 -7.395 1.23 1 97.44 262 LEU B C 1
ATOM 6291 O O . LEU B 1 262 ? -2.855 -8.469 0.827 1 97.44 262 LEU B O 1
ATOM 6295 N N . GLY B 1 263 ? -1.075 -7.117 1.306 1 98.31 263 GLY B N 1
ATOM 6296 C CA . GLY B 1 263 ? -0.099 -8.188 1.221 1 98.31 263 GLY B CA 1
ATOM 6297 C C . GLY B 1 263 ? 0.753 -8.32 2.469 1 98.31 263 GLY B C 1
ATOM 6298 O O . GLY B 1 263 ? 0.546 -7.602 3.447 1 98.31 263 GLY B O 1
ATOM 6299 N N . ALA B 1 264 ? 1.649 -9.297 2.436 1 98.81 264 ALA B N 1
ATOM 6300 C CA . ALA B 1 264 ? 2.564 -9.523 3.553 1 98.81 264 ALA B CA 1
ATOM 6301 C C . ALA B 1 264 ? 3.91 -10.047 3.062 1 98.81 264 ALA B C 1
ATOM 6303 O O . ALA B 1 264 ? 3.986 -10.688 2.01 1 98.81 264 ALA B O 1
ATOM 6304 N N . LEU B 1 265 ? 4.898 -9.688 3.73 1 98.81 265 LEU B N 1
ATOM 6305 C CA . LEU B 1 265 ? 6.211 -10.32 3.691 1 98.81 265 LEU B CA 1
ATOM 6306 C C . LEU B 1 265 ? 6.504 -11.039 5.004 1 98.81 265 LEU B C 1
ATOM 6308 O O . LEU B 1 265 ? 6.609 -10.406 6.055 1 98.81 265 LEU B O 1
ATOM 6312 N N . VAL B 1 266 ? 6.539 -12.32 4.984 1 98.88 266 VAL B N 1
ATOM 6313 C CA . VAL B 1 266 ? 6.977 -13.086 6.148 1 98.88 266 VAL B CA 1
ATOM 6314 C C . VAL B 1 266 ? 8.5 -13.211 6.148 1 98.88 266 VAL B C 1
ATOM 6316 O O . VAL B 1 266 ? 9.094 -13.664 5.164 1 98.88 266 VAL B O 1
ATOM 6319 N N . VAL B 1 267 ? 9.102 -12.836 7.238 1 98.56 267 VAL B N 1
ATOM 6320 C CA . VAL B 1 267 ? 10.555 -12.758 7.324 1 98.56 267 VAL B CA 1
ATOM 6321 C C . VAL B 1 267 ? 11.062 -13.719 8.398 1 98.56 267 VAL B C 1
ATOM 6323 O O . VAL B 1 267 ? 10.617 -13.664 9.547 1 98.56 267 VAL B O 1
ATOM 6326 N N . ARG B 1 268 ? 11.938 -14.594 8 1 98.12 268 ARG B N 1
ATOM 6327 C CA . ARG B 1 268 ? 12.68 -15.344 9.008 1 98.12 268 ARG B CA 1
ATOM 6328 C C . ARG B 1 268 ? 13.531 -14.422 9.867 1 98.12 268 ARG B C 1
ATOM 6330 O O . ARG B 1 268 ? 14.352 -13.656 9.352 1 98.12 268 ARG B O 1
ATOM 6337 N N . ARG B 1 269 ? 13.367 -14.453 11.141 1 95.94 269 ARG B N 1
ATOM 6338 C CA . ARG B 1 269 ? 14.023 -13.5 12.031 1 95.94 269 ARG B CA 1
ATOM 6339 C C . ARG B 1 269 ? 15.539 -13.578 11.891 1 95.94 269 ARG B C 1
ATOM 6341 O O . ARG B 1 269 ? 16.234 -12.57 12.016 1 95.94 269 ARG B O 1
ATOM 6348 N N . ALA B 1 270 ? 16.062 -14.742 11.633 1 94.88 270 ALA B N 1
ATOM 6349 C CA . ALA B 1 270 ? 17.516 -14.922 11.484 1 94.88 270 ALA B CA 1
ATOM 6350 C C . ALA B 1 270 ? 18.031 -14.188 10.25 1 94.88 270 ALA B C 1
ATOM 6352 O O . ALA B 1 270 ? 19.234 -13.922 10.148 1 94.88 270 ALA B O 1
ATOM 6353 N N . SER B 1 271 ? 17.172 -13.859 9.312 1 94.75 271 SER B N 1
ATOM 6354 C CA . SER B 1 271 ? 17.562 -13.164 8.086 1 94.75 271 SER B CA 1
ATOM 6355 C C . SER B 1 271 ? 17.141 -11.703 8.125 1 94.75 271 SER B C 1
ATOM 6357 O O . SER B 1 271 ? 17.359 -10.961 7.168 1 94.75 271 SER B O 1
ATOM 6359 N N . GLY B 1 272 ? 16.5 -11.242 9.18 1 93.5 272 GLY B N 1
ATOM 6360 C CA . GLY B 1 272 ? 15.883 -9.93 9.281 1 93.5 272 GLY B CA 1
ATOM 6361 C C . GLY B 1 272 ? 16.891 -8.797 9.195 1 93.5 272 GLY B C 1
ATOM 6362 O O . GLY B 1 272 ? 16.531 -7.684 8.789 1 93.5 272 GLY B O 1
ATOM 6363 N N . HIS B 1 273 ? 18.094 -9.031 9.547 1 89.75 273 HIS B N 1
ATOM 6364 C CA . HIS B 1 273 ? 19.125 -8 9.555 1 89.75 273 HIS B CA 1
ATOM 6365 C C . HIS B 1 273 ? 19.344 -7.418 8.164 1 89.75 273 HIS B C 1
ATOM 6367 O O . HIS B 1 273 ? 19.703 -6.246 8.031 1 89.75 273 HIS B O 1
ATOM 6373 N N . ILE B 1 274 ? 19.078 -8.18 7.098 1 89.88 274 ILE B N 1
ATOM 6374 C CA . ILE B 1 274 ? 19.219 -7.734 5.715 1 89.88 274 ILE B CA 1
ATOM 6375 C C . ILE B 1 274 ? 18.297 -6.543 5.453 1 89.88 274 ILE B C 1
ATOM 6377 O O . ILE B 1 274 ? 18.688 -5.59 4.773 1 89.88 274 ILE B O 1
ATOM 6381 N N . LEU B 1 275 ? 17.109 -6.629 6 1 90.94 275 LEU B N 1
ATOM 6382 C CA . LEU B 1 275 ? 16.109 -5.602 5.758 1 90.94 275 LEU B CA 1
ATOM 6383 C C . LEU B 1 275 ? 16.406 -4.344 6.566 1 90.94 275 LEU B C 1
ATOM 6385 O O . LEU B 1 275 ? 16.047 -3.236 6.164 1 90.94 275 LEU B O 1
ATOM 6389 N N . ASN B 1 276 ? 17.078 -4.473 7.609 1 82.75 276 ASN B N 1
ATOM 6390 C CA . ASN B 1 276 ? 17.312 -3.354 8.516 1 82.75 276 ASN B CA 1
ATOM 6391 C C . ASN B 1 276 ? 18.484 -2.494 8.047 1 82.75 276 ASN B C 1
ATOM 6393 O O . ASN B 1 276 ? 18.703 -1.405 8.578 1 82.75 276 ASN B O 1
ATOM 6397 N N . LEU B 1 277 ? 19.141 -2.916 7.043 1 82 277 LEU B N 1
ATOM 6398 C CA . LEU B 1 277 ? 20.281 -2.162 6.512 1 82 277 LEU B CA 1
ATOM 6399 C C . LEU B 1 277 ? 19.844 -1.253 5.371 1 82 277 LEU B C 1
ATOM 6401 O O . LEU B 1 277 ? 20.672 -0.606 4.73 1 82 277 LEU B O 1
ATOM 6405 N N . ARG B 1 278 ? 18.594 -1.147 5.207 1 87 278 ARG B N 1
ATOM 6406 C CA . ARG B 1 278 ? 18.078 -0.282 4.156 1 87 278 ARG B CA 1
ATOM 6407 C C . ARG B 1 278 ? 18.438 1.176 4.414 1 87 278 ARG B C 1
ATOM 6409 O O . ARG B 1 278 ? 18.578 1.59 5.566 1 87 278 ARG B O 1
ATOM 6416 N N . ARG B 1 279 ? 18.547 1.97 3.379 1 88.06 279 ARG B N 1
ATOM 6417 C CA . ARG B 1 279 ? 18.984 3.355 3.492 1 88.06 279 ARG B CA 1
ATOM 6418 C C . ARG B 1 279 ? 17.812 4.281 3.816 1 88.06 279 ARG B C 1
ATOM 6420 O O . ARG B 1 279 ? 17.875 5.059 4.77 1 88.06 279 ARG B O 1
ATOM 6427 N N . TYR B 1 280 ? 16.75 4.195 3.09 1 87.38 280 TYR B N 1
ATOM 6428 C CA . TYR B 1 280 ? 15.625 5.094 3.303 1 87.38 280 TYR B CA 1
ATOM 6429 C C . TYR B 1 280 ? 14.945 4.809 4.637 1 87.38 280 TYR B C 1
ATOM 6431 O O . TYR B 1 280 ? 14.891 3.658 5.078 1 87.38 280 TYR B O 1
ATOM 6439 N N . PHE B 1 281 ? 14.391 5.883 5.254 1 81.69 281 PHE B N 1
ATOM 6440 C CA . PHE B 1 281 ? 13.508 5.73 6.402 1 81.69 281 PHE B CA 1
ATOM 6441 C C . PHE B 1 281 ? 12.328 6.688 6.309 1 81.69 281 PHE B C 1
ATOM 6443 O O . PHE B 1 281 ? 12.469 7.809 5.816 1 81.69 281 PHE B O 1
ATOM 6450 N N . GLY B 1 282 ? 11.219 6.191 6.672 1 84.88 282 GLY B N 1
ATOM 6451 C CA . GLY B 1 282 ? 9.992 6.98 6.723 1 84.88 282 GLY B CA 1
ATOM 6452 C C . GLY B 1 282 ? 9.398 7.07 8.117 1 84.88 282 GLY B C 1
ATOM 6453 O O . GLY B 1 282 ? 9.961 6.531 9.07 1 84.88 282 GLY B O 1
ATOM 6454 N N . GLY B 1 283 ? 8.32 7.824 8.148 1 81.75 283 GLY B N 1
ATOM 6455 C CA . GLY B 1 283 ? 7.605 7.906 9.414 1 81.75 283 GLY B CA 1
ATOM 6456 C C . GLY B 1 283 ? 7.266 6.547 10 1 81.75 283 GLY B C 1
ATOM 6457 O O . GLY B 1 283 ? 6.875 5.633 9.266 1 81.75 283 GLY B O 1
ATOM 6458 N N . GLY B 1 284 ? 7.48 6.355 11.305 1 78.38 284 GLY B N 1
ATOM 6459 C CA . GLY B 1 284 ? 7.129 5.125 12 1 78.38 284 GLY B CA 1
ATOM 6460 C C . GLY B 1 284 ? 8.289 4.156 12.117 1 78.38 284 GLY B C 1
ATOM 6461 O O . GLY B 1 284 ? 8.242 3.213 12.914 1 78.38 284 GLY B O 1
ATOM 6462 N N . THR B 1 285 ? 9.359 4.453 11.336 1 81.12 285 THR B N 1
ATOM 6463 C CA . THR B 1 285 ? 10.422 3.453 11.312 1 81.12 285 THR B CA 1
ATOM 6464 C C . THR B 1 285 ? 11.68 3.986 11.984 1 81.12 285 THR B C 1
ATOM 6466 O O . THR B 1 285 ? 12.734 3.348 11.938 1 81.12 285 THR B O 1
ATOM 6469 N N . ILE B 1 286 ? 11.602 5.133 12.633 1 72.81 286 ILE B N 1
ATOM 6470 C CA . ILE B 1 286 ? 12.766 5.75 13.266 1 72.81 286 ILE B CA 1
ATOM 6471 C C . ILE B 1 286 ? 12.531 5.859 14.766 1 72.81 286 ILE B C 1
ATOM 6473 O O . ILE B 1 286 ? 11.406 6.09 15.211 1 72.81 286 ILE B O 1
ATOM 6477 N N . ALA B 1 287 ? 13.602 5.613 15.422 1 69.88 287 ALA B N 1
ATOM 6478 C CA . ALA B 1 287 ? 13.555 5.793 16.875 1 69.88 287 ALA B CA 1
ATOM 6479 C C . ALA B 1 287 ? 13.961 7.211 17.266 1 69.88 287 ALA B C 1
ATOM 6481 O O . ALA B 1 287 ? 13.398 7.793 18.188 1 69.88 287 ALA B O 1
ATOM 6482 N N . GLN B 1 288 ? 14.984 7.719 16.531 1 68.5 288 GLN B N 1
ATOM 6483 C CA . GLN B 1 288 ? 15.477 9.07 16.781 1 68.5 288 GLN B CA 1
ATOM 6484 C C . GLN B 1 288 ? 15.953 9.727 15.484 1 68.5 288 GLN B C 1
ATOM 6486 O O . GLN B 1 288 ? 16.516 9.055 14.609 1 68.5 288 GLN B O 1
ATOM 6491 N N . LEU B 1 289 ? 15.695 11.016 15.406 1 72 289 LEU B N 1
ATOM 6492 C CA . LEU B 1 289 ? 16.062 11.719 14.18 1 72 289 LEU B CA 1
ATOM 6493 C C . LEU B 1 289 ? 16.5 13.148 14.484 1 72 289 LEU B C 1
ATOM 6495 O O . LEU B 1 289 ? 15.789 13.875 15.188 1 72 289 LEU B O 1
ATOM 6499 N N . SER B 1 290 ? 17.766 13.398 14.078 1 68.19 290 SER B N 1
ATOM 6500 C CA . SER B 1 290 ? 18.156 14.797 13.992 1 6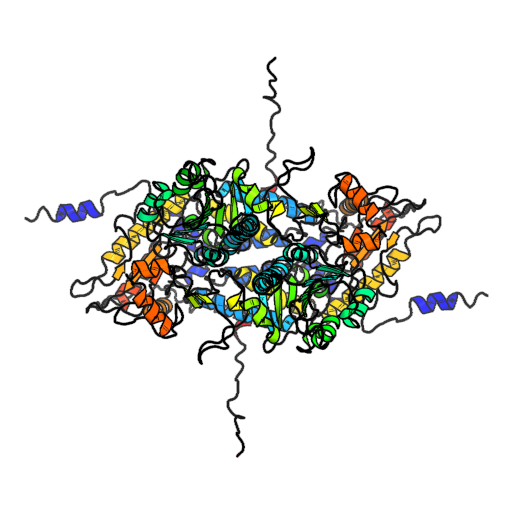8.19 290 SER B CA 1
ATOM 6501 C C . SER B 1 290 ? 17.797 15.391 12.633 1 68.19 290 SER B C 1
ATOM 6503 O O . SER B 1 290 ? 18.109 14.812 11.594 1 68.19 290 SER B O 1
ATOM 6505 N N . PRO B 1 291 ? 17.141 16.438 12.672 1 66.88 291 PRO B N 1
ATOM 6506 C CA . PRO B 1 291 ? 16.75 17 11.383 1 66.88 291 PRO B CA 1
ATOM 6507 C C . PRO B 1 291 ? 17.938 17.5 10.562 1 66.88 291 PRO B C 1
ATOM 6509 O O . PRO B 1 291 ? 17.891 17.469 9.328 1 66.88 291 PRO B O 1
ATOM 6512 N N . SER B 1 292 ? 18.938 17.922 11.18 1 67.38 292 SER B N 1
ATOM 6513 C CA . SER B 1 292 ? 19.969 18.656 10.461 1 67.38 292 SER B CA 1
ATOM 6514 C C . SER B 1 292 ? 21.172 17.766 10.172 1 67.38 292 SER B C 1
ATOM 6516 O O . SER B 1 292 ? 21.953 18.047 9.25 1 67.38 292 SER B O 1
ATOM 6518 N N . LYS B 1 293 ? 21.297 16.781 10.945 1 66.25 293 LYS B N 1
ATOM 6519 C CA . LYS B 1 293 ? 22.516 16 10.766 1 66.25 293 LYS B CA 1
ATOM 6520 C C . LYS B 1 293 ? 22.188 14.523 10.523 1 66.25 293 LYS B C 1
ATOM 6522 O O . LYS B 1 293 ? 21.438 13.914 11.281 1 66.25 293 LYS B O 1
ATOM 6527 N N . ASP B 1 294 ? 22.797 14.023 9.484 1 64.31 294 ASP B N 1
ATOM 6528 C CA . ASP B 1 294 ? 22.594 12.633 9.086 1 64.31 294 ASP B CA 1
ATOM 6529 C C . ASP B 1 294 ? 23.156 11.68 10.133 1 64.31 294 ASP B C 1
ATOM 6531 O O . ASP B 1 294 ? 22.703 10.547 10.258 1 64.31 294 ASP B O 1
ATOM 6535 N N . SER B 1 295 ? 24.078 12.156 10.758 1 56.5 295 SER B N 1
ATOM 6536 C CA . SER B 1 295 ? 24.812 11.258 11.633 1 56.5 295 SER B CA 1
ATOM 6537 C C . SER B 1 295 ? 23.984 10.844 12.844 1 56.5 295 SER B C 1
ATOM 6539 O O . SER B 1 295 ? 24.375 9.953 13.594 1 56.5 295 SER B O 1
ATOM 6541 N N . ARG B 1 296 ? 22.906 11.258 12.766 1 57.84 296 ARG B N 1
ATOM 6542 C CA . ARG B 1 296 ? 22.172 11 14 1 57.84 296 ARG B CA 1
ATOM 6543 C C . ARG B 1 296 ? 20.75 10.5 13.695 1 57.84 296 ARG B C 1
ATOM 6545 O O . ARG B 1 296 ? 19.766 11.188 14 1 57.84 296 ARG B O 1
ATOM 6552 N N . VAL B 1 297 ? 20.719 9.516 12.953 1 68.19 297 VAL B N 1
ATOM 6553 C CA . VAL B 1 297 ? 19.484 8.805 12.688 1 68.19 297 VAL B CA 1
ATOM 6554 C C . VAL B 1 297 ? 19.531 7.422 13.344 1 68.19 297 VAL B C 1
ATOM 6556 O O . VAL B 1 297 ? 20.469 6.664 13.141 1 68.19 297 VAL B O 1
ATOM 6559 N N . MET B 1 298 ? 18.578 7.211 14.242 1 67.75 298 MET B N 1
ATOM 6560 C CA . MET B 1 298 ? 18.438 5.875 14.812 1 67.75 298 MET B CA 1
ATOM 6561 C C . MET B 1 298 ? 17.172 5.191 14.273 1 67.75 298 MET B C 1
ATOM 6563 O O . MET B 1 298 ? 16.062 5.555 14.641 1 67.75 298 MET B O 1
ATOM 6567 N N . LYS B 1 299 ? 17.484 4.262 13.43 1 72.06 299 LYS B N 1
ATOM 6568 C CA . LYS B 1 299 ? 16.391 3.447 12.906 1 72.06 299 LYS B CA 1
ATOM 6569 C C . LYS B 1 299 ? 15.945 2.4 13.922 1 72.06 299 LYS B C 1
ATOM 6571 O O . LYS B 1 299 ? 16.719 2.002 14.789 1 72.06 299 LYS B O 1
ATOM 6576 N N . LYS B 1 300 ? 14.641 2.086 13.805 1 71.25 300 LYS B N 1
ATOM 6577 C CA . LYS B 1 300 ? 14.148 0.986 14.633 1 71.25 300 LYS B CA 1
ATOM 6578 C C . LYS B 1 300 ? 14.664 -0.356 14.117 1 71.25 300 LYS B C 1
ATOM 6580 O O . LYS B 1 300 ? 14.25 -0.825 13.062 1 71.25 300 LYS B O 1
ATOM 6585 N N . VAL B 1 301 ? 15.711 -0.898 14.664 1 65 301 VAL B N 1
ATOM 6586 C CA . VAL B 1 301 ? 16.297 -2.168 14.242 1 65 301 VAL B CA 1
ATOM 6587 C C . VAL B 1 301 ? 16.172 -3.189 15.375 1 65 301 VAL B C 1
ATOM 6589 O O . VAL B 1 301 ? 16.172 -2.826 16.547 1 65 301 VAL B O 1
ATOM 6592 N N . PRO B 1 302 ? 15.914 -4.34 14.805 1 57.72 302 PRO B N 1
ATOM 6593 C CA . PRO B 1 302 ? 15.906 -5.344 15.875 1 57.72 302 PRO B CA 1
ATOM 6594 C C . PRO B 1 302 ? 17.234 -5.414 16.625 1 57.72 302 PRO B C 1
ATOM 6596 O O . PRO B 1 302 ? 18.297 -5.387 16 1 57.72 302 PRO B O 1
ATOM 6599 N N . GLY B 1 303 ? 17.344 -4.633 17.797 1 49.91 303 GLY B N 1
ATOM 6600 C CA . GLY B 1 303 ? 18.469 -4.395 18.672 1 49.91 303 GLY B CA 1
ATOM 6601 C C . GLY B 1 303 ? 19.297 -5.637 18.938 1 49.91 303 GLY B C 1
ATOM 6602 O O . GLY B 1 303 ? 18.75 -6.746 19 1 49.91 303 GLY B O 1
ATOM 6603 N N . LEU B 1 304 ? 20.438 -5.738 18.391 1 42.22 304 LEU B N 1
ATOM 6604 C CA . LEU B 1 304 ? 21.516 -6.117 19.297 1 42.22 304 LEU B CA 1
ATOM 6605 C C . LEU B 1 304 ? 21.531 -5.215 20.516 1 42.22 304 LEU B C 1
ATOM 6607 O O . LEU B 1 304 ? 22.406 -5.355 21.391 1 42.22 304 LEU B O 1
ATOM 6611 N N . GLY B 1 305 ? 21.312 -3.717 20.156 1 35.09 305 GLY B N 1
ATOM 6612 C CA . GLY B 1 305 ? 21.844 -2.73 21.078 1 35.09 305 GLY B CA 1
ATOM 6613 C C . GLY B 1 305 ? 21.344 -2.934 22.5 1 35.09 305 GLY B C 1
ATOM 6614 O O . GLY B 1 305 ? 20.688 -3.93 22.812 1 35.09 305 GLY B O 1
ATOM 6615 N N . ASP B 1 306 ? 21.375 -1.45 23.203 1 35.06 306 ASP B N 1
ATOM 6616 C CA . ASP B 1 306 ? 21.281 -1.351 24.656 1 35.06 306 ASP B CA 1
ATOM 6617 C C . ASP B 1 306 ? 20.047 -2.096 25.172 1 35.06 306 ASP B C 1
ATOM 6619 O O . ASP B 1 306 ? 19.109 -2.357 24.422 1 35.06 306 ASP B O 1
ATOM 6623 N N . LEU B 1 307 ? 20.031 -2.314 26.5 1 39.84 307 LEU B N 1
ATOM 6624 C CA . LEU B 1 307 ? 19.312 -3.115 27.484 1 39.84 307 LEU B CA 1
ATOM 6625 C C . LEU B 1 307 ? 17.812 -3.025 27.281 1 39.84 307 LEU B C 1
ATOM 6627 O O . LEU B 1 307 ? 17.047 -3.844 27.812 1 39.84 307 LEU B O 1
ATOM 6631 N N . HIS B 1 308 ? 17.109 -1.878 26.688 1 43.56 308 HIS B N 1
ATOM 6632 C CA . HIS B 1 308 ? 15.711 -1.741 27.094 1 43.56 308 HIS B CA 1
ATOM 6633 C C . HIS B 1 308 ? 14.766 -1.982 25.922 1 43.56 308 HIS B C 1
ATOM 6635 O O . HIS B 1 308 ? 13.602 -2.332 26.109 1 43.56 308 HIS B O 1
ATOM 6641 N N . LYS B 1 309 ? 14.898 -1.329 24.625 1 52.41 309 LYS B N 1
ATOM 6642 C CA . LYS B 1 309 ? 13.711 -1.565 23.797 1 52.41 309 LYS B CA 1
ATOM 6643 C C . LYS B 1 309 ? 14.055 -2.379 22.562 1 52.41 309 LYS B C 1
ATOM 6645 O O . LYS B 1 309 ? 14.898 -1.975 21.766 1 52.41 309 LYS B O 1
ATOM 6650 N N . ILE B 1 310 ? 13.758 -3.676 22.406 1 64.56 310 ILE B N 1
ATOM 6651 C CA . ILE B 1 310 ? 13.875 -4.621 21.297 1 64.56 310 ILE B CA 1
ATOM 6652 C C . ILE B 1 310 ? 12.711 -4.426 20.328 1 64.56 310 ILE B C 1
ATOM 6654 O O . ILE B 1 310 ? 11.547 -4.492 20.734 1 64.56 310 ILE B O 1
ATOM 6658 N N . TRP B 1 311 ? 13.109 -3.889 19.109 1 79 311 TRP B N 1
ATOM 6659 C CA . TRP B 1 311 ? 12.078 -3.73 18.094 1 79 311 TRP B CA 1
ATOM 6660 C C . TRP B 1 311 ? 11.969 -4.98 17.234 1 79 311 TRP B C 1
ATOM 6662 O O . TRP B 1 311 ? 12.953 -5.688 17.031 1 79 311 TRP B O 1
ATOM 6672 N N . ASP B 1 312 ? 10.766 -5.156 16.812 1 89.5 312 ASP B N 1
ATOM 6673 C CA . ASP B 1 312 ? 10.539 -6.203 15.812 1 89.5 312 ASP B CA 1
ATOM 6674 C C . ASP B 1 312 ? 10.953 -5.738 14.422 1 89.5 312 ASP B C 1
ATOM 6676 O O . ASP B 1 312 ? 11.109 -4.539 14.18 1 89.5 312 ASP B O 1
ATOM 6680 N N . ILE B 1 313 ? 11.188 -6.645 13.516 1 92.44 313 ILE B N 1
ATOM 6681 C CA . ILE B 1 313 ? 11.641 -6.375 12.156 1 92.44 313 ILE B CA 1
ATOM 6682 C C . ILE B 1 313 ? 10.664 -5.434 11.461 1 92.44 313 ILE B C 1
ATOM 6684 O O . ILE B 1 313 ? 11.078 -4.465 10.82 1 92.44 313 ILE B O 1
ATOM 6688 N N . HIS B 1 314 ? 9.352 -5.691 11.633 1 95.25 314 HIS B N 1
ATOM 6689 C CA . HIS B 1 314 ? 8.344 -4.922 10.922 1 95.25 314 HIS B CA 1
ATOM 6690 C C . HIS B 1 314 ? 8.375 -3.453 11.328 1 95.25 314 HIS B C 1
ATOM 6692 O O . HIS B 1 314 ? 8.039 -2.574 10.531 1 95.25 314 HIS B O 1
ATOM 6698 N N . GLU B 1 315 ? 8.812 -3.105 12.477 1 91.69 315 GLU B N 1
ATOM 6699 C CA . GLU B 1 315 ? 8.828 -1.733 12.977 1 91.69 315 GLU B CA 1
ATOM 6700 C C . GLU B 1 315 ? 9.859 -0.89 12.242 1 91.69 315 GLU B C 1
ATOM 6702 O O . GLU B 1 315 ? 9.758 0.338 12.203 1 91.69 315 GLU B O 1
ATOM 6707 N N . GLY B 1 316 ? 10.82 -1.583 11.656 1 91.81 316 GLY B N 1
ATOM 6708 C CA . GLY B 1 316 ? 11.883 -0.869 10.961 1 91.81 316 GLY B CA 1
ATOM 6709 C C . GLY B 1 316 ? 11.625 -0.718 9.469 1 91.81 316 GLY B C 1
ATOM 6710 O O . GLY B 1 316 ? 12.328 0.031 8.789 1 91.81 316 GLY B O 1
ATOM 6711 N N . VAL B 1 317 ? 10.57 -1.411 8.969 1 94.62 317 VAL B N 1
ATOM 6712 C CA . VAL B 1 317 ? 10.477 -1.441 7.516 1 94.62 317 VAL B CA 1
ATOM 6713 C C . VAL B 1 317 ? 9.07 -1.028 7.082 1 94.62 317 VAL B C 1
ATOM 6715 O O . VAL B 1 317 ? 8.828 -0.777 5.898 1 94.62 317 VAL B O 1
ATOM 6718 N N . GLU B 1 318 ? 8.133 -0.918 7.988 1 95.38 318 GLU B N 1
ATOM 6719 C CA . GLU B 1 318 ? 6.789 -0.435 7.676 1 95.38 318 GLU B CA 1
ATOM 6720 C C . GLU B 1 318 ? 6.734 1.091 7.684 1 95.38 318 GLU B C 1
ATOM 6722 O O . GLU B 1 318 ? 6.371 1.701 8.688 1 95.38 318 GLU B O 1
ATOM 6727 N N . ASP B 1 319 ? 7 1.685 6.52 1 93.38 319 ASP B N 1
ATOM 6728 C CA . ASP B 1 319 ? 7.094 3.135 6.379 1 93.38 319 ASP B CA 1
ATOM 6729 C C . ASP B 1 319 ? 5.707 3.77 6.309 1 93.38 319 ASP B C 1
ATOM 6731 O O . ASP B 1 319 ? 4.879 3.377 5.484 1 93.38 319 ASP B O 1
ATOM 6735 N N . GLY B 1 320 ? 5.488 4.77 7.184 1 93.06 320 GLY B N 1
ATOM 6736 C CA . GLY B 1 320 ? 4.23 5.492 7.16 1 93.06 320 GLY B CA 1
ATOM 6737 C C . GLY B 1 320 ? 3.127 4.801 7.938 1 93.06 320 GLY B C 1
ATOM 6738 O O . GLY B 1 320 ? 3.359 3.762 8.562 1 93.06 320 GLY B O 1
ATOM 6739 N N . THR B 1 321 ? 1.977 5.406 7.914 1 95.06 321 THR B N 1
ATOM 6740 C CA . THR B 1 321 ? 0.833 4.836 8.617 1 95.06 321 THR B CA 1
ATOM 6741 C C . THR B 1 321 ? 0.363 3.553 7.941 1 95.06 321 THR B C 1
ATOM 6743 O O . THR B 1 321 ? 0.129 3.535 6.73 1 95.06 321 THR B O 1
ATOM 6746 N N . LEU B 1 322 ? 0.318 2.523 8.75 1 96.88 322 LEU B N 1
ATOM 6747 C CA . LEU B 1 322 ? -0.211 1.255 8.258 1 96.88 322 LEU B CA 1
ATOM 6748 C C . LEU B 1 322 ? -1.676 1.396 7.863 1 96.88 322 LEU B C 1
ATOM 6750 O O . LEU B 1 322 ? -2.398 2.229 8.414 1 96.88 322 LEU B O 1
ATOM 6754 N N . PRO B 1 323 ? -2.055 0.618 6.855 1 98 323 PRO B N 1
ATOM 6755 C CA . PRO B 1 323 ? -3.486 0.594 6.543 1 98 323 PRO B CA 1
ATOM 6756 C C . PRO B 1 323 ? -4.309 -0.133 7.605 1 98 323 PRO B C 1
ATOM 6758 O O . PRO B 1 323 ? -4.773 -1.252 7.375 1 98 323 PRO B O 1
ATOM 6761 N N . PHE B 1 324 ? -4.578 0.495 8.734 1 97.94 324 PHE B N 1
ATOM 6762 C CA . PHE B 1 324 ? -5.082 -0.172 9.93 1 97.94 324 PHE B CA 1
ATOM 6763 C C . PHE B 1 324 ? -6.539 -0.581 9.75 1 97.94 324 PHE B C 1
ATOM 6765 O O . PHE B 1 324 ? -6.996 -1.551 10.352 1 97.94 324 PHE B O 1
ATOM 6772 N N . HIS B 1 325 ? -7.348 0.093 8.852 1 98.44 325 HIS B N 1
ATOM 6773 C CA . HIS B 1 325 ? -8.695 -0.4 8.57 1 98.44 325 HIS B CA 1
ATOM 6774 C C . HIS B 1 325 ? -8.648 -1.69 7.754 1 98.44 325 HIS B C 1
ATOM 6776 O O . HIS B 1 325 ? -9.414 -2.619 8.016 1 98.44 325 HIS B O 1
ATOM 6782 N N . SER B 1 326 ? -7.723 -1.735 6.75 1 98.5 326 SER B N 1
ATOM 6783 C CA . SER B 1 326 ? -7.551 -2.953 5.965 1 98.5 326 SER B CA 1
ATOM 6784 C C . SER B 1 326 ? -7.059 -4.105 6.832 1 98.5 326 SER B C 1
ATOM 6786 O O . SER B 1 326 ? -7.43 -5.262 6.609 1 98.5 326 SER B O 1
ATOM 6788 N N . ILE B 1 327 ? -6.199 -3.756 7.754 1 98.81 327 ILE B N 1
ATOM 6789 C CA . ILE B 1 327 ? -5.711 -4.781 8.672 1 98.81 327 ILE B CA 1
ATOM 6790 C C . ILE B 1 327 ? -6.863 -5.297 9.523 1 98.81 327 ILE B C 1
ATOM 6792 O O . ILE B 1 327 ? -6.961 -6.5 9.789 1 98.81 327 ILE B O 1
ATOM 6796 N N . LEU B 1 328 ? -7.75 -4.418 9.953 1 98.75 328 LEU B N 1
ATOM 6797 C CA . LEU B 1 328 ? -8.969 -4.836 10.641 1 98.75 328 LEU B CA 1
ATOM 6798 C C . LEU B 1 328 ? -9.766 -5.816 9.789 1 98.75 328 LEU B C 1
ATOM 6800 O O . LEU B 1 328 ? -10.211 -6.855 10.281 1 98.75 328 LEU B O 1
ATOM 6804 N N . ALA B 1 329 ? -9.922 -5.48 8.516 1 98.88 329 ALA B N 1
ATOM 6805 C CA . ALA B 1 329 ? -10.625 -6.359 7.582 1 98.88 329 ALA B CA 1
ATOM 6806 C C . ALA B 1 329 ? -9.953 -7.727 7.512 1 98.88 329 ALA B C 1
ATOM 6808 O O . ALA B 1 329 ? -10.625 -8.75 7.379 1 98.88 329 ALA B O 1
ATOM 6809 N N . LEU B 1 330 ? -8.633 -7.734 7.566 1 98.94 330 LEU B N 1
ATOM 6810 C CA . LEU B 1 330 ? -7.891 -8.992 7.52 1 98.94 330 LEU B CA 1
ATOM 6811 C C . LEU B 1 330 ? -8.273 -9.891 8.688 1 98.94 330 LEU B C 1
ATOM 6813 O O . LEU B 1 330 ? -8.43 -11.102 8.523 1 98.94 330 LEU B O 1
ATOM 6817 N N . GLY B 1 331 ? -8.359 -9.266 9.891 1 98.88 331 GLY B N 1
ATOM 6818 C CA . GLY B 1 331 ? -8.797 -10.047 11.039 1 98.88 331 GLY B CA 1
ATOM 6819 C C . GLY B 1 331 ? -10.148 -10.703 10.828 1 98.88 331 GLY B C 1
ATOM 6820 O O . GLY B 1 331 ? -10.312 -11.898 11.102 1 98.88 331 GLY B O 1
ATOM 6821 N N . VAL B 1 332 ? -11.109 -9.977 10.297 1 98.88 332 VAL B N 1
ATOM 6822 C CA . VAL B 1 332 ? -12.445 -10.484 10.016 1 98.88 332 VAL B CA 1
ATOM 6823 C C . VAL B 1 332 ? -12.383 -11.547 8.922 1 98.88 332 VAL B C 1
ATOM 6825 O O . VAL B 1 332 ? -13.109 -12.539 8.961 1 98.88 332 VAL B O 1
ATOM 6828 N N . ALA B 1 333 ? -11.531 -11.328 7.949 1 98.94 333 ALA B N 1
ATOM 6829 C CA . ALA B 1 333 ? -11.367 -12.25 6.824 1 98.94 333 ALA B CA 1
ATOM 6830 C C . ALA B 1 333 ? -10.898 -13.625 7.301 1 98.94 333 ALA B C 1
ATOM 6832 O O . ALA B 1 333 ? -11.43 -14.648 6.883 1 98.94 333 ALA B O 1
ATOM 6833 N N . ILE B 1 334 ? -9.867 -13.625 8.156 1 98.88 334 ILE B N 1
ATOM 6834 C CA . ILE B 1 334 ? -9.32 -14.875 8.672 1 98.88 334 ILE B CA 1
ATOM 6835 C C . ILE B 1 334 ? -10.391 -15.633 9.445 1 98.88 334 ILE B C 1
ATOM 6837 O O . ILE B 1 334 ? -10.594 -16.828 9.234 1 98.88 334 ILE B O 1
ATOM 6841 N N . ASP B 1 335 ? -11.109 -14.914 10.297 1 98.75 335 ASP B N 1
ATOM 6842 C CA . ASP B 1 335 ? -12.156 -15.539 11.094 1 98.75 335 ASP B CA 1
ATOM 6843 C C . ASP B 1 335 ? -13.258 -16.125 10.211 1 98.75 335 ASP B C 1
ATOM 6845 O O . ASP B 1 335 ? -13.703 -17.25 10.422 1 98.75 335 ASP B O 1
ATOM 6849 N N . THR B 1 336 ? -13.719 -15.352 9.25 1 98.69 336 THR B N 1
ATOM 6850 C CA . THR B 1 336 ? -14.781 -15.781 8.344 1 98.69 336 THR B CA 1
ATOM 6851 C C . THR B 1 336 ? -14.344 -16.984 7.523 1 98.69 336 THR B C 1
ATOM 6853 O O . THR B 1 336 ? -15.109 -17.938 7.344 1 98.69 336 THR B O 1
ATOM 6856 N N . HIS B 1 337 ? -13.109 -16.922 7.012 1 98.44 337 HIS B N 1
ATOM 6857 C CA . HIS B 1 337 ? -12.555 -17.984 6.18 1 98.44 337 HIS B CA 1
ATOM 6858 C C . HIS B 1 337 ? -12.492 -19.297 6.938 1 98.44 337 HIS B C 1
ATOM 6860 O O . HIS B 1 337 ? -12.867 -20.344 6.402 1 98.44 337 HIS B O 1
ATOM 6866 N N . LEU B 1 338 ? -12 -19.266 8.164 1 98.25 338 LEU B N 1
ATOM 6867 C CA . LEU B 1 338 ? -11.898 -20.453 9 1 98.25 338 LEU B CA 1
ATOM 6868 C C . LEU B 1 338 ? -13.281 -20.969 9.383 1 98.25 338 LEU B C 1
ATOM 6870 O O . LEU B 1 338 ? -13.5 -22.188 9.461 1 98.25 338 LEU B O 1
ATOM 6874 N N . ARG B 1 339 ? -14.211 -20.078 9.648 1 98.31 339 ARG B N 1
ATOM 6875 C CA . ARG B 1 339 ? -15.578 -20.469 9.992 1 98.31 339 ARG B CA 1
ATOM 6876 C C . ARG B 1 339 ? -16.25 -21.188 8.82 1 98.31 339 ARG B C 1
ATOM 6878 O O . ARG B 1 339 ? -16.922 -22.203 9.016 1 98.31 339 ARG B O 1
ATOM 6885 N N . LEU B 1 340 ? -16.062 -20.719 7.617 1 98.31 340 LEU B N 1
ATOM 6886 C CA . LEU B 1 340 ? -16.766 -21.25 6.449 1 98.31 340 LEU B CA 1
ATOM 6887 C C . LEU B 1 340 ? -16.109 -22.547 5.961 1 98.31 340 LEU B C 1
ATOM 6889 O O . LEU B 1 340 ? -16.812 -23.5 5.629 1 98.31 340 LEU B O 1
ATOM 6893 N N . TYR B 1 341 ? -14.742 -22.578 5.949 1 98.19 341 TYR B N 1
ATOM 6894 C CA . TYR B 1 341 ? -14.078 -23.656 5.234 1 98.19 341 TYR B CA 1
ATOM 6895 C C . TYR B 1 341 ? -13.375 -24.609 6.203 1 98.19 341 TYR B C 1
ATOM 6897 O O . TYR B 1 341 ? -12.953 -25.688 5.82 1 98.19 341 TYR B O 1
ATOM 6905 N N . GLY B 1 342 ? -13.203 -24.203 7.449 1 97.12 342 GLY B N 1
ATOM 6906 C CA . GLY B 1 342 ? -12.531 -25.016 8.461 1 97.12 342 GLY B CA 1
ATOM 6907 C C . GLY B 1 342 ? -11.031 -24.812 8.484 1 97.12 342 GLY B C 1
ATOM 6908 O O . GLY B 1 342 ? -10.477 -24.359 9.484 1 97.12 342 GLY B O 1
ATOM 6909 N N . SER B 1 343 ? -10.375 -25.203 7.469 1 97.12 343 SER B N 1
ATOM 6910 C CA . SER B 1 343 ? -8.93 -25.062 7.383 1 97.12 343 SER B CA 1
ATOM 6911 C C . SER B 1 343 ? -8.461 -24.969 5.934 1 97.12 343 SER B C 1
ATOM 6913 O O . SER B 1 343 ? -9.211 -25.297 5.012 1 97.12 343 SER B O 1
ATOM 6915 N N . MET B 1 344 ? -7.234 -24.562 5.805 1 97.88 344 MET B N 1
ATOM 6916 C CA . MET B 1 344 ? -6.648 -24.516 4.465 1 97.88 344 MET B CA 1
ATOM 6917 C C . MET B 1 344 ? -6.465 -25.906 3.891 1 97.88 344 MET B C 1
ATOM 6919 O O . MET B 1 344 ? -6.512 -26.094 2.674 1 97.88 344 MET B O 1
ATOM 6923 N N . ASP B 1 345 ? -6.301 -26.891 4.734 1 96.81 345 ASP B N 1
ATOM 6924 C CA . ASP B 1 345 ? -6.195 -28.266 4.27 1 96.81 345 ASP B CA 1
ATOM 6925 C C . ASP B 1 345 ? -7.504 -28.734 3.637 1 96.81 345 ASP B C 1
ATOM 6927 O O . ASP B 1 345 ? -7.496 -29.453 2.631 1 96.81 345 ASP B O 1
ATOM 6931 N N . MET B 1 346 ? -8.578 -28.344 4.234 1 97.44 346 MET B N 1
ATOM 6932 C CA . MET B 1 346 ? -9.875 -28.703 3.672 1 97.44 346 MET B CA 1
ATOM 6933 C C . MET B 1 346 ? -10.086 -28.031 2.318 1 97.44 346 MET B C 1
ATOM 6935 O O . MET B 1 346 ? -10.617 -28.641 1.391 1 97.44 346 MET B O 1
ATOM 6939 N N . ILE B 1 347 ? -9.672 -26.844 2.246 1 98.12 347 ILE B N 1
ATOM 6940 C CA . ILE B 1 347 ? -9.75 -26.109 0.983 1 98.12 347 ILE B CA 1
ATOM 6941 C C . ILE B 1 347 ? -8.891 -26.812 -0.067 1 98.12 347 ILE B C 1
ATOM 6943 O O . ILE B 1 347 ? -9.312 -26.984 -1.212 1 98.12 347 ILE B O 1
ATOM 6947 N N . SER B 1 348 ? -7.688 -27.188 0.346 1 97.94 348 SER B N 1
ATOM 6948 C CA . SER B 1 348 ? -6.77 -27.859 -0.564 1 97.94 348 SER B CA 1
ATOM 6949 C C . SER B 1 348 ? -7.371 -29.156 -1.096 1 97.94 348 SER B C 1
ATOM 6951 O O . SER B 1 348 ? -7.289 -29.438 -2.293 1 97.94 348 SER B O 1
ATOM 6953 N N . ARG B 1 349 ? -7.988 -29.938 -0.251 1 97.5 349 ARG B N 1
ATOM 6954 C CA . ARG B 1 349 ? -8.602 -31.203 -0.666 1 97.5 349 ARG B CA 1
ATOM 6955 C C . ARG B 1 349 ? -9.766 -30.953 -1.618 1 97.5 349 ARG B C 1
ATOM 6957 O O . ARG B 1 349 ? -9.93 -31.656 -2.609 1 97.5 349 ARG B O 1
ATOM 6964 N N . HIS B 1 350 ? -10.547 -29.969 -1.276 1 98.12 350 HIS B N 1
ATOM 6965 C CA . HIS B 1 350 ? -11.68 -29.609 -2.111 1 98.12 350 HIS B CA 1
ATOM 6966 C C . HIS B 1 350 ? -11.234 -29.172 -3.504 1 98.12 350 HIS B C 1
ATOM 6968 O O . HIS B 1 350 ? -11.758 -29.656 -4.508 1 98.12 350 HIS B O 1
ATOM 6974 N N . CYS B 1 351 ? -10.273 -28.312 -3.576 1 98.19 351 CYS B N 1
ATOM 6975 C CA . CYS B 1 351 ? -9.789 -27.797 -4.852 1 98.19 351 CYS B CA 1
ATOM 6976 C C . CYS B 1 351 ? -9.062 -28.875 -5.641 1 98.19 351 CYS B C 1
ATOM 6978 O O . CYS B 1 351 ? -9.125 -28.891 -6.871 1 98.19 351 CYS B O 1
ATOM 6980 N N . CYS B 1 352 ? -8.383 -29.734 -4.902 1 97.19 352 CYS B N 1
ATOM 6981 C CA . CYS B 1 352 ? -7.723 -30.859 -5.562 1 97.19 352 CYS B CA 1
ATOM 6982 C C . CYS B 1 352 ? -8.742 -31.766 -6.219 1 97.19 352 CYS B C 1
ATOM 6984 O O . CYS B 1 352 ? -8.547 -32.219 -7.355 1 97.19 352 CYS B O 1
ATOM 6986 N N . TYR B 1 353 ? -9.781 -32.062 -5.535 1 97.44 353 TYR B N 1
ATOM 6987 C CA . TYR B 1 353 ? -10.867 -32.844 -6.086 1 97.44 353 TYR B CA 1
ATOM 6988 C C . TYR B 1 353 ? -11.438 -32.219 -7.348 1 97.44 353 TYR B C 1
ATOM 6990 O O . TYR B 1 353 ? -11.578 -32.875 -8.375 1 97.44 353 TYR B O 1
ATOM 6998 N N . LEU B 1 354 ? -11.742 -30.984 -7.25 1 98.06 354 LEU B N 1
ATOM 6999 C CA . LEU B 1 354 ? -12.344 -30.266 -8.375 1 98.06 354 LEU B CA 1
ATOM 7000 C C . LEU B 1 354 ? -11.367 -30.188 -9.539 1 98.06 354 LEU B C 1
ATOM 7002 O O . LEU B 1 354 ? -11.781 -30.203 -10.703 1 98.06 354 LEU B O 1
ATOM 7006 N N . ALA B 1 355 ? -10.102 -30 -9.227 1 97 355 ALA B N 1
ATOM 7007 C CA . ALA B 1 355 ? -9.102 -29.938 -10.289 1 97 355 ALA B CA 1
ATOM 7008 C C . ALA B 1 355 ? -9.047 -31.25 -11.07 1 97 355 ALA B C 1
ATOM 7010 O O . ALA B 1 355 ? -8.977 -31.25 -12.297 1 97 355 ALA B O 1
ATOM 7011 N N . ARG B 1 356 ? -9.062 -32.344 -10.367 1 95.62 356 ARG B N 1
ATOM 7012 C CA . ARG B 1 356 ? -9.086 -33.656 -11.031 1 95.62 356 ARG B CA 1
ATOM 7013 C C . ARG B 1 356 ? -10.375 -33.844 -11.828 1 95.62 356 ARG B C 1
ATOM 7015 O O . ARG B 1 356 ? -10.336 -34.312 -12.961 1 95.62 356 ARG B O 1
ATOM 7022 N N . TYR B 1 357 ? -11.43 -33.438 -11.203 1 96.62 357 TYR B N 1
ATOM 7023 C CA . TYR B 1 357 ? -12.742 -33.5 -11.836 1 96.62 357 TYR B CA 1
ATOM 7024 C C . TYR B 1 357 ? -12.75 -32.719 -13.148 1 96.62 357 TYR B C 1
ATOM 7026 O O . TYR B 1 357 ? -13.25 -33.219 -14.164 1 96.62 357 TYR B O 1
ATOM 7034 N N . LEU B 1 358 ? -12.211 -31.547 -13.172 1 97.38 358 LEU B N 1
ATOM 7035 C CA . LEU B 1 358 ? -12.148 -30.703 -14.359 1 97.38 358 LEU B CA 1
ATOM 7036 C C . LEU B 1 358 ? -11.18 -31.281 -15.383 1 97.38 358 LEU B C 1
ATOM 7038 O O . LEU B 1 358 ? -11.461 -31.281 -16.594 1 97.38 358 LEU B O 1
ATOM 7042 N N . TYR B 1 359 ? -10.016 -31.734 -14.914 1 95.94 359 TYR B N 1
ATOM 7043 C CA . TYR B 1 359 ? -9.016 -32.312 -15.805 1 95.94 359 TYR B CA 1
ATOM 7044 C C . TYR B 1 359 ? -9.602 -33.438 -16.641 1 95.94 359 TYR B C 1
ATOM 7046 O O . TYR B 1 359 ? -9.43 -33.469 -17.859 1 95.94 359 TYR B O 1
ATOM 7054 N N . GLU B 1 360 ? -10.328 -34.312 -16.031 1 94.75 360 GLU B N 1
ATOM 7055 C CA . GLU B 1 360 ? -10.914 -35.469 -16.703 1 94.75 360 GLU B CA 1
ATOM 7056 C C . GLU B 1 360 ? -11.898 -35.031 -17.781 1 94.75 360 GLU B C 1
ATOM 7058 O O . GLU B 1 360 ? -11.961 -35.656 -18.859 1 94.75 360 GLU B O 1
ATOM 7063 N N . ARG B 1 361 ? -12.562 -34.062 -17.531 1 95.44 361 ARG B N 1
ATOM 7064 C CA . ARG B 1 361 ? -13.555 -33.562 -18.484 1 95.44 361 ARG B CA 1
ATOM 7065 C C . ARG B 1 361 ? -12.898 -32.812 -19.625 1 95.44 361 ARG B C 1
ATOM 7067 O O . ARG B 1 361 ? -13.328 -32.906 -20.766 1 95.44 361 ARG B O 1
ATOM 7074 N N . LEU B 1 362 ? -11.875 -32.031 -19.312 1 95.5 362 LEU B N 1
ATOM 7075 C CA . LEU B 1 362 ? -11.172 -31.281 -20.344 1 95.5 362 LEU B CA 1
ATOM 7076 C C . LEU B 1 362 ? -10.523 -32.219 -21.359 1 95.5 362 LEU B C 1
ATOM 7078 O O . LEU B 1 362 ? -10.594 -31.984 -22.562 1 95.5 362 LEU B O 1
ATOM 7082 N N . VAL B 1 363 ? -9.898 -33.281 -20.891 1 91.81 363 VAL B N 1
ATOM 7083 C CA . VAL B 1 363 ? -9.156 -34.156 -21.781 1 91.81 363 VAL B CA 1
ATOM 7084 C C . VAL B 1 363 ? -10.133 -35 -22.609 1 91.81 363 VAL B C 1
ATOM 7086 O O . VAL B 1 363 ? -9.766 -35.5 -23.672 1 91.81 363 VAL B O 1
ATOM 7089 N N . ASP B 1 364 ? -11.344 -35.062 -22.156 1 93.38 364 ASP B N 1
ATOM 7090 C CA . ASP B 1 364 ? -12.367 -35.844 -22.859 1 93.38 364 ASP B CA 1
ATOM 7091 C C . ASP B 1 364 ? -13.008 -35.031 -23.969 1 93.38 364 ASP B C 1
ATOM 7093 O O . ASP B 1 364 ? -13.711 -35.562 -24.828 1 93.38 364 ASP B O 1
ATOM 7097 N N . LEU B 1 365 ? -12.797 -33.75 -23.984 1 95.44 365 LEU B N 1
ATOM 7098 C CA . LEU B 1 365 ? -13.352 -32.906 -25.047 1 95.44 365 LEU B CA 1
ATOM 7099 C C . LEU B 1 365 ? -12.633 -33.156 -26.375 1 95.44 365 LEU B C 1
ATOM 7101 O O . LEU B 1 365 ? -11.422 -32.969 -26.469 1 95.44 365 LEU B O 1
ATOM 7105 N N . LYS B 1 366 ? -13.391 -33.562 -27.406 1 95.19 366 LYS B N 1
ATOM 7106 C CA . LYS B 1 366 ? -12.828 -33.906 -28.719 1 95.19 366 LYS B CA 1
ATOM 7107 C C . LYS B 1 366 ? -13.703 -33.375 -29.844 1 95.19 366 LYS B C 1
ATOM 7109 O O . LYS B 1 366 ? -14.898 -33.156 -29.656 1 95.19 366 LYS B O 1
ATOM 7114 N N . HIS B 1 367 ? -13.016 -33.188 -30.938 1 94.19 367 HIS B N 1
ATOM 7115 C CA . HIS B 1 367 ? -13.742 -32.906 -32.156 1 94.19 367 HIS B CA 1
ATOM 7116 C C . HIS B 1 367 ? -14.375 -34.188 -32.719 1 94.19 367 HIS B C 1
ATOM 7118 O O . HIS B 1 367 ? -14.148 -35.281 -32.188 1 94.19 367 HIS B O 1
ATOM 7124 N N . ARG B 1 368 ? -15.148 -34.031 -33.781 1 90.25 368 ARG B N 1
ATOM 7125 C CA . ARG B 1 368 ? -15.82 -35.156 -34.438 1 90.25 368 ARG B CA 1
ATOM 7126 C C . ARG B 1 368 ? -14.805 -36.156 -34.969 1 90.25 368 ARG B C 1
ATOM 7128 O O . ARG B 1 368 ? -15.039 -37.375 -34.938 1 90.25 368 ARG B O 1
ATOM 7135 N N . ASN B 1 369 ? -13.711 -35.656 -35.438 1 92.12 369 ASN B N 1
ATOM 7136 C CA . ASN B 1 369 ? -12.695 -36.531 -36.031 1 92.12 369 ASN B CA 1
ATOM 7137 C C . ASN B 1 369 ? -11.82 -37.156 -34.938 1 92.12 369 ASN B C 1
ATOM 7139 O O . ASN B 1 369 ? -10.844 -37.844 -35.25 1 92.12 369 ASN B O 1
ATOM 7143 N N . GLY B 1 370 ? -12.078 -36.875 -33.688 1 92.38 370 GLY B N 1
ATOM 7144 C CA . GLY B 1 370 ? -11.367 -37.531 -32.562 1 92.38 370 GLY B CA 1
ATOM 7145 C C . GLY B 1 370 ? -10.203 -36.688 -32.062 1 92.38 370 GLY B C 1
ATOM 7146 O O . GLY B 1 370 ? -9.648 -36.969 -31 1 92.38 370 GLY B O 1
ATOM 7147 N N . SER B 1 371 ? -9.82 -35.719 -32.781 1 94.19 371 SER B N 1
ATOM 7148 C CA . SER B 1 371 ? -8.719 -34.875 -32.344 1 94.19 371 SER B CA 1
ATOM 7149 C C . SER B 1 371 ? -9.102 -34.094 -31.094 1 94.19 371 SER B C 1
ATOM 7151 O O . SER B 1 371 ? -10.273 -33.75 -30.875 1 94.19 371 SER B O 1
ATOM 7153 N N . PRO B 1 372 ? -8.125 -33.812 -30.297 1 94.62 372 PRO B N 1
ATOM 7154 C CA . PRO B 1 372 ? -8.422 -33.062 -29.078 1 94.62 372 PRO B CA 1
ATOM 7155 C C . PRO B 1 372 ? -8.891 -31.641 -29.344 1 94.62 372 PRO B C 1
ATOM 7157 O O . PRO B 1 372 ? -8.375 -30.969 -30.25 1 94.62 372 PRO B O 1
ATOM 7160 N N . LEU B 1 373 ? -9.789 -31.188 -28.562 1 96.31 373 LEU B N 1
ATOM 7161 C CA . LEU B 1 373 ? -10.281 -29.812 -28.641 1 96.31 373 LEU B CA 1
ATOM 7162 C C . LEU B 1 373 ? -9.328 -28.859 -27.922 1 96.31 373 LEU B C 1
ATOM 7164 O O . LEU B 1 373 ? -9.203 -27.703 -28.312 1 96.31 373 LEU B O 1
ATOM 7168 N N . ILE B 1 374 ? -8.703 -29.375 -26.922 1 95.38 374 ILE B N 1
ATOM 7169 C CA . ILE B 1 374 ? -7.902 -28.547 -26.031 1 95.38 374 ILE B CA 1
ATOM 7170 C C . ILE B 1 374 ? -6.453 -29.031 -26.031 1 95.38 374 ILE B C 1
ATOM 7172 O O . ILE B 1 374 ? -6.195 -30.234 -26.047 1 95.38 374 ILE B O 1
ATOM 7176 N N . GLU B 1 375 ? -5.52 -28.109 -26.109 1 95 375 GLU B N 1
ATOM 7177 C CA . GLU B 1 375 ? -4.125 -28.375 -25.75 1 95 375 GLU B CA 1
ATOM 7178 C C . GLU B 1 375 ? -3.811 -27.859 -24.359 1 95 375 GLU B C 1
ATOM 7180 O O . GLU B 1 375 ? -3.658 -26.656 -24.141 1 95 375 GLU B O 1
ATOM 7185 N N . LEU B 1 376 ? -3.777 -28.75 -23.453 1 94.81 376 LEU B N 1
ATOM 7186 C CA . LEU B 1 376 ? -3.516 -28.422 -22.047 1 94.81 376 LEU B CA 1
ATOM 7187 C C . LEU B 1 376 ? -2.016 -28.344 -21.781 1 94.81 376 LEU B C 1
ATOM 7189 O O . LEU B 1 376 ? -1.264 -29.25 -22.188 1 94.81 376 LEU B O 1
ATOM 7193 N N . TYR B 1 377 ? -1.555 -27.281 -21.125 1 93.19 377 TYR B N 1
ATOM 7194 C CA . TYR B 1 377 ? -0.14 -27.094 -20.828 1 93.19 377 TYR B CA 1
ATOM 7195 C C . TYR B 1 377 ? 0.188 -27.547 -19.406 1 93.19 377 TYR B C 1
ATOM 7197 O O . TYR B 1 377 ? 0.154 -26.75 -18.469 1 93.19 377 TYR B O 1
ATOM 7205 N N . VAL B 1 378 ? 0.506 -28.797 -19.281 1 88.31 378 VAL B N 1
ATOM 7206 C CA . VAL B 1 378 ? 0.838 -29.422 -18 1 88.31 378 VAL B CA 1
ATOM 7207 C C . VAL B 1 378 ? 1.993 -30.391 -18.203 1 88.31 378 VAL B C 1
ATOM 7209 O O . VAL B 1 378 ? 2.162 -30.969 -19.281 1 88.31 378 VAL B O 1
ATOM 7212 N N . ASP B 1 379 ? 2.848 -30.469 -17.25 1 78.94 379 ASP B N 1
ATOM 7213 C CA . ASP B 1 379 ? 4.008 -31.344 -17.344 1 78.94 379 ASP B CA 1
ATOM 7214 C C . ASP B 1 379 ? 3.58 -32.812 -17.391 1 78.94 379 ASP B C 1
ATOM 7216 O O . ASP B 1 379 ? 4.113 -33.594 -18.172 1 78.94 379 ASP B O 1
ATOM 7220 N N . SER B 1 380 ? 2.738 -33.188 -16.359 1 78.56 380 SER B N 1
ATOM 7221 C CA . SER B 1 380 ? 2.229 -34.562 -16.328 1 78.56 380 SER B CA 1
ATOM 7222 C C . SER B 1 380 ? 0.748 -34.594 -15.953 1 78.56 380 SER B C 1
ATOM 7224 O O . SER B 1 380 ? 0.317 -33.875 -15.031 1 78.56 380 SER B O 1
ATOM 7226 N N . PRO B 1 381 ? 0.038 -35.281 -16.797 1 67.5 381 PRO B N 1
ATOM 7227 C CA . PRO B 1 381 ? -1.396 -35.406 -16.516 1 67.5 381 PRO B CA 1
ATOM 7228 C C . PRO B 1 381 ? -1.692 -35.844 -15.094 1 67.5 381 PRO B C 1
ATOM 7230 O O . PRO B 1 381 ? -2.754 -35.531 -14.547 1 67.5 381 PRO B O 1
ATOM 7233 N N . PHE B 1 382 ? -0.758 -36.5 -14.562 1 69.44 382 PHE B N 1
ATOM 7234 C CA . PHE B 1 382 ? -1.02 -37.156 -13.281 1 69.44 382 PHE B CA 1
ATOM 7235 C C . PHE B 1 382 ? -0.818 -36.188 -12.133 1 69.44 382 PHE B C 1
ATOM 7237 O O . PHE B 1 382 ? -1.095 -36.5 -10.977 1 69.44 382 PHE B O 1
ATOM 7244 N N . MET B 1 383 ? -0.652 -35.094 -12.602 1 82.69 383 MET B N 1
ATOM 7245 C CA . MET B 1 383 ? -0.353 -34.125 -11.539 1 82.69 383 MET B CA 1
ATOM 7246 C C . MET B 1 383 ? -1.636 -33.594 -10.906 1 82.69 383 MET B C 1
ATOM 7248 O O . MET B 1 383 ? -1.674 -33.312 -9.711 1 82.69 383 MET B O 1
ATOM 7252 N N . TYR B 1 384 ? -2.674 -33.594 -11.766 1 91.19 384 TYR B N 1
ATOM 7253 C CA . TYR B 1 384 ? -3.957 -33.219 -11.18 1 91.19 384 TYR B CA 1
ATOM 7254 C C . TYR B 1 384 ? -4.492 -34.344 -10.273 1 91.19 384 TYR B C 1
ATOM 7256 O O . TYR B 1 384 ? -4.77 -35.438 -10.742 1 91.19 384 TYR B O 1
ATOM 7264 N N . GLY B 1 385 ? -4.535 -34.156 -9.008 1 90.75 385 GLY B N 1
ATOM 7265 C CA . GLY B 1 385 ? -4.883 -35.125 -7.996 1 90.75 385 GLY B CA 1
ATOM 7266 C C . GLY B 1 385 ? -3.893 -35.188 -6.844 1 90.75 385 GLY B C 1
ATOM 7267 O O . GLY B 1 385 ? -4.168 -35.781 -5.805 1 90.75 385 GLY B O 1
ATOM 7268 N N . ASP B 1 386 ? -2.812 -34.562 -7.105 1 93.25 386 ASP B N 1
ATOM 7269 C CA . ASP B 1 386 ? -1.821 -34.406 -6.047 1 93.25 386 ASP B CA 1
ATOM 7270 C C . ASP B 1 386 ? -1.643 -32.938 -5.703 1 93.25 386 ASP B C 1
ATOM 7272 O O . ASP B 1 386 ? -0.896 -32.219 -6.375 1 93.25 386 ASP B O 1
ATOM 7276 N N . PRO B 1 387 ? -2.201 -32.531 -4.566 1 94.12 387 PRO B N 1
ATOM 7277 C CA . PRO B 1 387 ? -2.174 -31.109 -4.246 1 94.12 387 PRO B CA 1
ATOM 7278 C C . PRO B 1 387 ? -0.771 -30.609 -3.91 1 94.12 387 PRO B C 1
ATOM 7280 O O . PRO B 1 387 ? -0.542 -29.391 -3.855 1 94.12 387 PRO B O 1
ATOM 7283 N N . SER B 1 388 ? 0.221 -31.438 -3.705 1 93.38 388 SER B N 1
ATOM 7284 C CA . SER B 1 388 ? 1.59 -31 -3.432 1 93.38 388 SER B CA 1
ATOM 7285 C C . SER B 1 388 ? 2.324 -30.641 -4.719 1 93.38 388 SER B C 1
ATOM 7287 O O . SER B 1 388 ? 3.336 -29.938 -4.688 1 93.38 388 SER B O 1
ATOM 7289 N N . LEU B 1 389 ? 1.752 -31.062 -5.855 1 94.44 389 LEU B N 1
ATOM 7290 C CA . LEU B 1 389 ? 2.463 -30.875 -7.117 1 94.44 389 LEU B CA 1
ATOM 7291 C C . LEU B 1 389 ? 1.711 -29.922 -8.031 1 94.44 389 LEU B C 1
ATOM 7293 O O . LEU B 1 389 ? 2.303 -29.328 -8.938 1 94.44 389 LEU B O 1
ATOM 7297 N N . GLN B 1 390 ? 0.431 -29.906 -7.789 1 95.69 390 GLN B N 1
ATOM 7298 C CA . GLN B 1 390 ? -0.391 -29.203 -8.773 1 95.69 390 GLN B CA 1
ATOM 7299 C C . GLN B 1 390 ? -1.534 -28.453 -8.094 1 95.69 390 GLN B C 1
ATOM 7301 O O . GLN B 1 390 ? -2.314 -29.047 -7.348 1 95.69 390 GLN B O 1
ATOM 7306 N N . GLY B 1 391 ? -1.563 -27.094 -8.305 1 96.25 391 GLY B N 1
ATOM 7307 C CA . GLY B 1 391 ? -2.707 -26.297 -7.887 1 96.25 391 GLY B CA 1
ATOM 7308 C C . GLY B 1 391 ? -3.863 -26.344 -8.867 1 96.25 391 GLY B C 1
ATOM 7309 O O . GLY B 1 391 ? -3.74 -26.938 -9.945 1 96.25 391 GLY B O 1
ATOM 7310 N N . PRO B 1 392 ? -5.023 -25.797 -8.469 1 97.62 392 PRO B N 1
ATOM 7311 C CA . PRO B 1 392 ? -6.227 -25.875 -9.305 1 97.62 392 PRO B CA 1
ATOM 7312 C C . PRO B 1 392 ? -6.258 -24.812 -10.398 1 97.62 392 PRO B C 1
ATOM 7314 O O . PRO B 1 392 ? -7.211 -24.031 -10.469 1 97.62 392 PRO B O 1
ATOM 7317 N N . THR B 1 393 ? -5.27 -24.734 -11.172 1 97.06 393 THR B N 1
ATOM 7318 C CA . THR B 1 393 ? -5.086 -23.797 -12.273 1 97.06 393 THR B CA 1
ATOM 7319 C C . THR B 1 393 ? -4.809 -24.547 -13.578 1 97.06 393 THR B C 1
ATOM 7321 O O . THR B 1 393 ? -4.059 -25.516 -13.594 1 97.06 393 THR B O 1
ATOM 7324 N N . PHE B 1 394 ? -5.465 -24.141 -14.648 1 96.94 394 PHE B N 1
ATOM 7325 C CA . PHE B 1 394 ? -5.363 -24.781 -15.953 1 96.94 394 PHE B CA 1
ATOM 7326 C C . PHE B 1 394 ? -4.957 -23.781 -17.031 1 96.94 394 PHE B C 1
ATOM 7328 O O . PHE B 1 394 ? -5.621 -22.766 -17.219 1 96.94 394 PHE B O 1
ATOM 7335 N N . ALA B 1 395 ? -3.854 -24.016 -17.656 1 96.25 395 ALA B N 1
ATOM 7336 C CA . ALA B 1 395 ? -3.434 -23.25 -18.844 1 96.25 395 ALA B CA 1
ATOM 7337 C C . ALA B 1 395 ? -3.639 -24.062 -20.109 1 96.25 395 ALA B C 1
ATOM 7339 O O . ALA B 1 395 ? -3.221 -25.219 -20.203 1 96.25 395 ALA B O 1
ATOM 7340 N N . PHE B 1 396 ? -4.316 -23.453 -21.125 1 96.62 396 PHE B N 1
ATOM 7341 C CA . PHE B 1 396 ? -4.613 -24.234 -22.312 1 96.62 396 PHE B CA 1
ATOM 7342 C C . PHE B 1 396 ? -4.941 -23.312 -23.484 1 96.62 396 PHE B C 1
ATOM 7344 O O . PHE B 1 396 ? -5.098 -22.109 -23.312 1 96.62 396 PHE B O 1
ATOM 7351 N N . ASN B 1 397 ? -4.926 -23.844 -24.625 1 96.56 397 ASN B N 1
ATOM 7352 C CA . ASN B 1 397 ? -5.465 -23.219 -25.828 1 96.56 397 ASN B CA 1
ATOM 7353 C C . ASN B 1 397 ? -6.449 -24.141 -26.547 1 96.56 397 ASN B C 1
ATOM 7355 O O . ASN B 1 397 ? -6.422 -25.359 -26.344 1 96.56 397 ASN B O 1
ATOM 7359 N N . ILE B 1 398 ? -7.297 -23.547 -27.281 1 96.94 398 ILE B N 1
ATOM 7360 C CA . ILE B 1 398 ? -8.312 -24.297 -28.016 1 96.94 398 ILE B CA 1
ATOM 7361 C C . ILE B 1 398 ? -7.84 -24.547 -29.453 1 96.94 398 ILE B C 1
ATOM 7363 O O . ILE B 1 398 ? -7.336 -23.625 -30.109 1 96.94 398 ILE B O 1
ATOM 7367 N N . MET B 1 399 ? -8.078 -25.734 -29.844 1 95.75 399 MET B N 1
ATOM 7368 C CA . MET B 1 399 ? -7.66 -26.125 -31.188 1 95.75 399 MET B CA 1
ATOM 7369 C C . MET B 1 399 ? -8.867 -26.422 -32.062 1 95.75 399 MET B C 1
ATOM 7371 O O . MET B 1 399 ? -9.867 -26.969 -31.578 1 95.75 399 MET B O 1
ATOM 7375 N N . LYS B 1 400 ? -8.672 -26.078 -33.312 1 94.12 400 LYS B N 1
ATOM 7376 C CA . LYS B 1 400 ? -9.664 -26.469 -34.312 1 94.12 400 LYS B CA 1
ATOM 7377 C C . LYS B 1 400 ? -9.422 -27.906 -34.781 1 94.12 400 LYS B C 1
ATOM 7379 O O . LYS B 1 400 ? -8.438 -28.531 -34.375 1 94.12 400 LYS B O 1
ATOM 7384 N N . GLU B 1 401 ? -10.383 -28.312 -35.625 1 92.5 401 GLU B N 1
ATOM 7385 C CA . GLU B 1 401 ? -10.305 -29.672 -36.156 1 92.5 401 GLU B CA 1
ATOM 7386 C C . GLU B 1 401 ? -9.055 -29.859 -37 1 92.5 401 GLU B C 1
ATOM 7388 O O . GLU B 1 401 ? -8.492 -30.953 -37.062 1 92.5 401 GLU B O 1
ATOM 7393 N N . ASP B 1 402 ? -8.609 -28.828 -37.625 1 92 402 ASP B N 1
ATOM 7394 C CA . ASP B 1 402 ? -7.465 -28.906 -38.531 1 92 402 ASP B CA 1
ATOM 7395 C C . ASP B 1 402 ? -6.152 -28.703 -37.781 1 92 402 ASP B C 1
ATOM 7397 O O . ASP B 1 402 ? -5.082 -28.656 -38.406 1 92 402 ASP B O 1
ATOM 7401 N N . GLY B 1 403 ? -6.289 -28.516 -36.531 1 91.19 403 GLY B N 1
ATOM 7402 C CA . GLY B 1 403 ? -5.082 -28.375 -35.719 1 91.19 403 GLY B CA 1
ATOM 7403 C C . GLY B 1 403 ? -4.68 -26.938 -35.5 1 91.19 403 GLY B C 1
ATOM 7404 O O . GLY B 1 403 ? -3.803 -26.656 -34.688 1 91.19 403 GLY B O 1
ATOM 7405 N N . SER B 1 404 ? -5.285 -26.062 -36.188 1 93.75 404 SER B N 1
ATOM 7406 C CA . SER B 1 404 ? -4.996 -24.656 -35.969 1 93.75 404 SER B CA 1
ATOM 7407 C C . SER B 1 404 ? -5.617 -24.172 -34.656 1 93.75 404 SER B C 1
ATOM 7409 O O . SER B 1 404 ? -6.504 -24.828 -34.094 1 93.75 404 SER B O 1
ATOM 7411 N N . TYR B 1 405 ? -5.148 -23.047 -34.188 1 95.06 405 TYR B N 1
ATOM 7412 C CA . TYR B 1 405 ? -5.602 -22.547 -32.906 1 95.06 405 TYR B CA 1
ATOM 7413 C C . TYR B 1 405 ? -6.68 -21.484 -33.062 1 95.06 405 TYR B C 1
ATOM 7415 O O . TYR B 1 405 ? -6.645 -20.703 -34 1 95.06 405 TYR B O 1
ATOM 7423 N N . ILE B 1 406 ? -7.613 -21.5 -32.156 1 95.12 406 ILE B N 1
ATOM 7424 C CA . ILE B 1 406 ? -8.508 -20.359 -31.984 1 95.12 406 ILE B CA 1
ATOM 7425 C C . ILE B 1 406 ? -7.816 -19.266 -31.156 1 95.12 406 ILE B C 1
ATOM 7427 O O . ILE B 1 406 ? -7.25 -19.562 -30.094 1 95.12 406 ILE B O 1
ATOM 7431 N N . PRO B 1 407 ? -7.812 -18.047 -31.641 1 94.12 407 PRO B N 1
ATOM 7432 C CA . PRO B 1 407 ? -7.18 -16.984 -30.859 1 94.12 407 PRO B CA 1
ATOM 7433 C C . PRO B 1 407 ? -7.723 -16.891 -29.422 1 94.12 407 PRO B C 1
ATOM 7435 O O . PRO B 1 407 ? -8.938 -16.922 -29.219 1 94.12 407 PRO B O 1
ATOM 7438 N N . TRP B 1 408 ? -6.824 -16.75 -28.438 1 93.75 408 TRP B N 1
ATOM 7439 C CA . TRP B 1 408 ? -7.223 -16.734 -27.047 1 93.75 408 TRP B CA 1
ATOM 7440 C C . TRP B 1 408 ? -8.102 -15.523 -26.75 1 93.75 408 TRP B C 1
ATOM 7442 O O . TRP B 1 408 ? -8.953 -15.57 -25.844 1 93.75 408 TRP B O 1
ATOM 7452 N N . THR B 1 409 ? -7.992 -14.406 -27.469 1 93.06 409 THR B N 1
ATOM 7453 C CA . THR B 1 409 ? -8.859 -13.25 -27.312 1 93.06 409 THR B CA 1
ATOM 7454 C C . THR B 1 409 ? -10.305 -13.609 -27.641 1 93.06 409 THR B C 1
ATOM 7456 O O . THR B 1 409 ? -11.234 -13.109 -27 1 93.06 409 THR B O 1
ATOM 7459 N N . GLU B 1 410 ? -10.422 -14.414 -28.641 1 94.44 410 GLU B N 1
ATOM 7460 C CA . GLU B 1 410 ? -11.758 -14.852 -29.047 1 94.44 410 GLU B CA 1
ATOM 7461 C C . GLU B 1 410 ? -12.367 -15.789 -28 1 94.44 410 GLU B C 1
ATOM 7463 O O . GLU B 1 410 ? -13.562 -15.703 -27.703 1 94.44 410 GLU B O 1
ATOM 7468 N N . VAL B 1 411 ? -11.555 -16.625 -27.5 1 96.19 411 VAL B N 1
ATOM 7469 C CA . VAL B 1 411 ? -12.031 -17.547 -26.469 1 96.19 411 VAL B CA 1
ATOM 7470 C C . VAL B 1 411 ? -12.547 -16.766 -25.266 1 96.19 411 VAL B C 1
ATOM 7472 O O . VAL B 1 411 ? -13.617 -17.062 -24.734 1 96.19 411 VAL B O 1
ATOM 7475 N N . GLU B 1 412 ? -11.797 -15.82 -24.812 1 95.69 412 GLU B N 1
ATOM 7476 C CA . GLU B 1 412 ? -12.18 -15.008 -23.656 1 95.69 412 GLU B CA 1
ATOM 7477 C C . GLU B 1 412 ? -13.469 -14.234 -23.938 1 95.69 412 GLU B C 1
ATOM 7479 O O . GLU B 1 412 ? -14.336 -14.133 -23.062 1 95.69 412 GLU B O 1
ATOM 7484 N N . ARG B 1 413 ? -13.562 -13.656 -25.109 1 95.31 413 ARG B N 1
ATOM 7485 C CA . ARG B 1 413 ? -14.766 -12.922 -25.5 1 95.31 413 ARG B CA 1
ATOM 7486 C C . ARG B 1 413 ? -15.992 -13.82 -25.453 1 95.31 413 ARG B C 1
ATOM 7488 O O . ARG B 1 413 ? -17.031 -13.438 -24.906 1 95.31 413 ARG B O 1
ATOM 7495 N N . LEU B 1 414 ? -15.883 -15 -26.047 1 96.81 414 LEU B N 1
ATOM 7496 C CA . LEU B 1 414 ? -17 -15.945 -26.094 1 96.81 414 LEU B CA 1
ATOM 7497 C C . LEU B 1 414 ? -17.344 -16.438 -24.688 1 96.81 414 LEU B C 1
ATOM 7499 O O . LEU B 1 414 ? -18.516 -16.656 -24.375 1 96.81 414 LEU B O 1
ATOM 7503 N N . ALA B 1 415 ? -16.328 -16.625 -23.906 1 97.75 415 ALA B N 1
ATOM 7504 C CA . ALA B 1 415 ? -16.547 -17.031 -22.531 1 97.75 415 ALA B CA 1
ATOM 7505 C C . ALA B 1 415 ? -17.359 -15.977 -21.766 1 97.75 415 ALA B C 1
ATOM 7507 O O . ALA B 1 415 ? -18.297 -16.312 -21.031 1 97.75 415 ALA B O 1
ATOM 7508 N N . ASN B 1 416 ? -16.984 -14.742 -21.922 1 96.69 416 ASN B N 1
ATOM 7509 C CA . ASN B 1 416 ? -17.734 -13.648 -21.312 1 96.69 416 ASN B CA 1
ATOM 7510 C C . ASN B 1 416 ? -19.203 -13.688 -21.703 1 96.69 416 ASN B C 1
ATOM 7512 O O . ASN B 1 416 ? -20.078 -13.539 -20.844 1 96.69 416 ASN B O 1
ATOM 7516 N N . SER B 1 417 ? -19.453 -13.906 -22.922 1 96.12 417 SER B N 1
ATOM 7517 C CA . SER B 1 417 ? -20.828 -13.953 -23.438 1 96.12 417 SER B CA 1
ATOM 7518 C C . SER B 1 417 ? -21.594 -15.125 -22.828 1 96.12 417 SER B C 1
ATOM 7520 O O . SER B 1 417 ? -22.828 -15.055 -22.688 1 96.12 417 SER B O 1
ATOM 7522 N N . ALA B 1 418 ? -20.875 -16.156 -22.484 1 96.5 418 ALA B N 1
ATOM 7523 C CA . ALA B 1 418 ? -21.5 -17.359 -21.938 1 96.5 418 ALA B CA 1
ATOM 7524 C C . ALA B 1 418 ? -21.578 -17.281 -20.406 1 96.5 418 ALA B C 1
ATOM 7526 O O . ALA B 1 418 ? -22.031 -18.234 -19.766 1 96.5 418 ALA B O 1
ATOM 7527 N N . GLY B 1 419 ? -21.109 -16.219 -19.781 1 96.5 419 GLY B N 1
ATOM 7528 C CA . GLY B 1 419 ? -21.125 -16.078 -18.344 1 96.5 419 GLY B CA 1
ATOM 7529 C C . GLY B 1 419 ? -20.047 -16.906 -17.641 1 96.5 419 GLY B C 1
ATOM 7530 O O . GLY B 1 419 ? -20.25 -17.375 -16.531 1 96.5 419 GLY B O 1
ATOM 7531 N N . VAL B 1 420 ? -19.031 -17.203 -18.359 1 98.19 420 VAL B N 1
ATOM 7532 C CA . VAL B 1 420 ? -17.859 -17.891 -17.828 1 98.19 420 VAL B CA 1
ATOM 7533 C C . VAL B 1 420 ? -16.672 -16.938 -17.797 1 98.19 420 VAL B C 1
ATOM 7535 O O . VAL B 1 420 ? -16.266 -16.406 -18.828 1 98.19 420 VAL B O 1
ATOM 7538 N N . TYR B 1 421 ? -16.141 -16.688 -16.625 1 98 421 TYR B N 1
ATOM 7539 C CA . TYR B 1 421 ? -15.117 -15.656 -16.484 1 98 421 TYR B CA 1
ATOM 7540 C C . TYR B 1 421 ? -13.734 -16.281 -16.281 1 98 421 TYR B C 1
ATOM 7542 O O . TYR B 1 421 ? -13.383 -16.672 -15.172 1 98 421 TYR B O 1
ATOM 7550 N N . ILE B 1 422 ? -12.984 -16.312 -17.312 1 98 422 ILE B N 1
ATOM 7551 C CA . ILE B 1 422 ? -11.625 -16.844 -17.344 1 98 422 ILE B CA 1
ATOM 7552 C C . ILE B 1 422 ? -10.633 -15.719 -17.641 1 98 422 ILE B C 1
ATOM 7554 O O . ILE B 1 422 ? -11.031 -14.555 -17.781 1 98 422 ILE B O 1
ATOM 7558 N N . ARG B 1 423 ? -9.375 -16.078 -17.578 1 96.31 423 ARG B N 1
ATOM 7559 C CA . ARG B 1 423 ? -8.336 -15.125 -17.938 1 96.31 423 ARG B CA 1
ATOM 7560 C C . ARG B 1 423 ? -7.543 -15.602 -19.141 1 96.31 423 ARG B C 1
ATOM 7562 O O . ARG B 1 423 ? -7.297 -16.797 -19.312 1 96.31 423 ARG B O 1
ATOM 7569 N N . ALA B 1 424 ? -7.188 -14.664 -19.984 1 93.69 424 ALA B N 1
ATOM 7570 C CA . ALA B 1 424 ? -6.391 -15.016 -21.156 1 93.69 424 ALA B CA 1
ATOM 7571 C C . ALA B 1 424 ? -5.234 -14.039 -21.344 1 93.69 424 ALA B C 1
ATOM 7573 O O . ALA B 1 424 ? -5.227 -12.953 -20.766 1 93.69 424 ALA B O 1
ATOM 7574 N N . GLY B 1 425 ? -4.203 -14.43 -22.094 1 88.44 425 GLY B N 1
ATOM 7575 C CA . GLY B 1 425 ? -3.045 -13.594 -22.375 1 88.44 425 GLY B CA 1
ATOM 7576 C C . GLY B 1 425 ? -1.76 -14.141 -21.781 1 88.44 425 GLY B C 1
ATOM 7577 O O . GLY B 1 425 ? -1.544 -15.359 -21.766 1 88.44 425 GLY B O 1
ATOM 7578 N N . GLY B 1 426 ? -0.895 -13.234 -21.391 1 80.69 426 GLY B N 1
ATOM 7579 C CA . GLY B 1 426 ? 0.389 -13.633 -20.844 1 80.69 426 GLY B CA 1
ATOM 7580 C C . GLY B 1 426 ? 0.327 -13.945 -19.359 1 80.69 426 GLY B C 1
ATOM 7581 O O . GLY B 1 426 ? 1.234 -14.586 -18.812 1 80.69 426 GLY B O 1
ATOM 7582 N N . VAL B 1 427 ? -0.65 -13.609 -18.672 1 74.81 427 VAL B N 1
ATOM 7583 C CA . VAL B 1 427 ? -0.982 -13.875 -17.281 1 74.81 427 VAL B CA 1
ATOM 7584 C C . VAL B 1 427 ? 0.222 -13.562 -16.391 1 74.81 427 VAL B C 1
ATOM 7586 O O . VAL B 1 427 ? 0.548 -14.336 -15.492 1 74.81 427 VAL B O 1
ATOM 7589 N N . CYS B 1 428 ? 1.09 -12.609 -16.797 1 76.12 428 CYS B N 1
ATOM 7590 C CA . CYS B 1 428 ? 2.203 -12.047 -16.047 1 76.12 428 CYS B CA 1
ATOM 7591 C C . CYS B 1 428 ? 3.275 -13.102 -15.789 1 76.12 428 CYS B C 1
ATOM 7593 O O . CYS B 1 428 ? 3.893 -13.117 -14.727 1 76.12 428 CYS B O 1
ATOM 7595 N N . CYS B 1 429 ? 3.391 -14.031 -16.594 1 82.44 429 CYS B N 1
ATOM 7596 C CA . CYS B 1 429 ? 4.402 -15.078 -16.531 1 82.44 429 CYS B CA 1
ATOM 7597 C C . CYS B 1 429 ? 5.055 -15.297 -17.891 1 82.44 429 CYS B C 1
ATOM 7599 O O . CYS B 1 429 ? 4.902 -16.359 -18.484 1 82.44 429 CYS B O 1
ATOM 7601 N N . PRO B 1 430 ? 5.898 -14.391 -18.281 1 78.62 430 PRO B N 1
ATOM 7602 C CA . PRO B 1 430 ? 6.445 -14.461 -19.641 1 78.62 430 PRO B CA 1
ATOM 7603 C C . PRO B 1 430 ? 7.27 -15.727 -19.875 1 78.62 430 PRO B C 1
ATOM 7605 O O . PRO B 1 430 ? 7.18 -16.328 -20.953 1 78.62 430 PRO B O 1
ATOM 7608 N N . GLY B 1 431 ? 8.062 -16.078 -18.906 1 80.88 431 GLY B N 1
ATOM 7609 C CA . GLY B 1 431 ? 8.844 -17.297 -19.062 1 80.88 431 GLY B CA 1
ATOM 7610 C C . GLY B 1 431 ? 7.988 -18.547 -19.141 1 80.88 431 GLY B C 1
ATOM 7611 O O . GLY B 1 431 ? 8.305 -19.469 -19.891 1 80.88 431 GLY B O 1
ATOM 7612 N N . GLY B 1 432 ? 6.957 -18.531 -18.375 1 84.44 432 GLY B N 1
ATOM 7613 C CA . GLY B 1 432 ? 6.023 -19.656 -18.422 1 84.44 432 GLY B CA 1
ATOM 7614 C C . GLY B 1 432 ? 5.324 -19.781 -19.766 1 84.44 432 GLY B C 1
ATOM 7615 O O . GLY B 1 432 ? 5.121 -20.891 -20.266 1 84.44 432 GLY B O 1
ATOM 7616 N N . VAL B 1 433 ? 4.957 -18.688 -20.281 1 86.12 433 VAL B N 1
ATOM 7617 C CA . VAL B 1 433 ? 4.285 -18.672 -21.578 1 86.12 433 VAL B CA 1
ATOM 7618 C C . VAL B 1 433 ? 5.242 -19.188 -22.656 1 86.12 433 VAL B C 1
ATOM 7620 O O . VAL B 1 433 ? 4.859 -20 -23.5 1 86.12 433 VAL B O 1
ATOM 7623 N N . ALA B 1 434 ? 6.422 -18.688 -22.562 1 83.94 434 ALA B N 1
ATOM 7624 C CA . ALA B 1 434 ? 7.426 -19.125 -23.531 1 83.94 434 ALA B CA 1
ATOM 7625 C C . ALA B 1 434 ? 7.645 -20.625 -23.438 1 83.94 434 ALA B C 1
ATOM 7627 O O . ALA B 1 434 ? 7.781 -21.297 -24.469 1 83.94 434 ALA B O 1
ATOM 7628 N N . LYS B 1 435 ? 7.688 -21.094 -22.281 1 86.12 435 LYS B N 1
ATOM 7629 C CA . LYS B 1 435 ? 7.875 -22.516 -22.078 1 86.12 435 LYS B CA 1
ATOM 7630 C C . LYS B 1 435 ? 6.656 -23.312 -22.562 1 86.12 435 LYS B C 1
ATOM 7632 O O . LYS B 1 435 ? 6.797 -24.297 -23.281 1 86.12 435 LYS B O 1
ATOM 7637 N N . ALA B 1 436 ? 5.527 -22.875 -22.203 1 87.69 436 ALA B N 1
ATOM 7638 C CA . ALA B 1 436 ? 4.289 -23.562 -22.547 1 87.69 436 ALA B CA 1
ATOM 7639 C C . ALA B 1 436 ? 4.086 -23.625 -24.062 1 87.69 436 ALA B C 1
ATOM 7641 O O . ALA B 1 436 ? 3.668 -24.656 -24.594 1 87.69 436 ALA B O 1
ATOM 7642 N N . LEU B 1 437 ? 4.422 -22.531 -24.719 1 89 437 LEU B N 1
ATOM 7643 C CA . LEU B 1 437 ? 4.164 -22.438 -26.141 1 89 437 LEU B CA 1
ATOM 7644 C C . LEU B 1 437 ? 5.402 -22.812 -26.953 1 89 437 LEU B C 1
ATOM 7646 O O . LEU B 1 437 ? 5.383 -22.75 -28.188 1 89 437 LEU B O 1
ATOM 7650 N N . ASP B 1 438 ? 6.434 -23.109 -26.25 1 86.69 438 ASP B N 1
ATOM 7651 C CA . ASP B 1 438 ? 7.68 -23.578 -26.859 1 86.69 438 ASP B CA 1
ATOM 7652 C C . ASP B 1 438 ? 8.266 -22.516 -27.797 1 86.69 438 ASP B C 1
ATOM 7654 O O . ASP B 1 438 ? 8.555 -22.797 -28.953 1 86.69 438 ASP B O 1
ATOM 7658 N N . TYR B 1 439 ? 8.297 -21.375 -27.297 1 83.12 439 TYR B N 1
ATOM 7659 C CA . TYR B 1 439 ? 8.93 -20.281 -28.031 1 83.12 439 TYR B CA 1
ATOM 7660 C C . TYR B 1 439 ? 10.43 -20.234 -27.766 1 83.12 439 TYR B C 1
ATOM 7662 O O . TYR B 1 439 ? 10.859 -20.344 -26.625 1 83.12 439 TYR B O 1
ATOM 7670 N N . GLU B 1 440 ? 11.141 -20.141 -28.891 1 80.56 440 GLU B N 1
ATOM 7671 C CA . GLU B 1 440 ? 12.562 -19.828 -28.766 1 80.56 440 GLU B CA 1
ATOM 7672 C C . GLU B 1 440 ? 12.797 -18.328 -28.625 1 80.56 440 GLU B C 1
ATOM 7674 O O . GLU B 1 440 ? 11.93 -17.531 -28.969 1 80.56 440 GLU B O 1
ATOM 7679 N N . ASP B 1 441 ? 13.93 -18 -28.172 1 74.94 441 ASP B N 1
ATOM 7680 C CA . ASP B 1 441 ? 14.25 -16.609 -27.922 1 74.94 441 ASP B CA 1
ATOM 7681 C C . ASP B 1 441 ? 14.102 -15.766 -29.188 1 74.94 441 ASP B C 1
ATOM 7683 O O . ASP B 1 441 ? 13.586 -14.648 -29.141 1 74.94 441 ASP B O 1
ATOM 7687 N N . TRP B 1 442 ? 14.547 -16.328 -30.266 1 76.44 442 TRP B N 1
ATOM 7688 C CA . TRP B 1 442 ? 14.523 -15.555 -31.5 1 76.44 442 TRP B CA 1
ATOM 7689 C C . TRP B 1 442 ? 13.094 -15.312 -31.969 1 76.44 442 TRP B C 1
ATOM 7691 O O . TRP B 1 442 ? 12.797 -14.281 -32.562 1 76.44 442 TRP B O 1
ATOM 7701 N N . GLU B 1 443 ? 12.234 -16.188 -31.672 1 77.25 443 GLU B N 1
ATOM 7702 C CA . GLU B 1 443 ? 10.828 -16.031 -32.031 1 77.25 443 GLU B CA 1
ATOM 7703 C C . GLU B 1 443 ? 10.18 -14.898 -31.219 1 77.25 443 GLU B C 1
ATOM 7705 O O . GLU B 1 443 ? 9.398 -14.117 -31.766 1 77.25 443 GLU B O 1
ATOM 7710 N N . TRP B 1 444 ? 10.602 -14.922 -30.031 1 72.31 444 TRP B N 1
ATOM 7711 C CA . TRP B 1 444 ? 10.094 -13.875 -29.156 1 72.31 444 TRP B CA 1
ATOM 7712 C C . TRP B 1 444 ? 10.57 -12.5 -29.609 1 72.31 444 TRP B C 1
ATOM 7714 O O . TRP B 1 444 ? 9.828 -11.516 -29.547 1 72.31 444 TRP B O 1
ATOM 7724 N N . ASP B 1 445 ? 11.75 -12.438 -30.047 1 69.69 445 ASP B N 1
ATOM 7725 C CA . ASP B 1 445 ? 12.328 -11.203 -30.562 1 69.69 445 ASP B CA 1
ATOM 7726 C C . ASP B 1 445 ? 11.578 -10.719 -31.797 1 69.69 445 ASP B C 1
ATOM 7728 O O . ASP B 1 445 ? 11.383 -9.516 -31.984 1 69.69 445 ASP B O 1
ATOM 7732 N N . ARG B 1 446 ? 11.25 -11.609 -32.5 1 70.75 446 ARG B N 1
ATOM 7733 C CA . ARG B 1 446 ? 10.523 -11.273 -33.719 1 70.75 446 ARG B CA 1
ATOM 7734 C C . ARG B 1 446 ? 9.164 -10.672 -33.406 1 70.75 446 ARG B C 1
ATOM 7736 O O . ARG B 1 446 ? 8.734 -9.703 -34.031 1 70.75 446 ARG B O 1
ATOM 7743 N N . ILE B 1 447 ? 8.547 -11.234 -32.438 1 68 447 ILE B N 1
ATOM 7744 C CA . ILE B 1 447 ? 7.246 -10.742 -32.031 1 68 447 ILE B CA 1
ATOM 7745 C C . ILE B 1 447 ? 7.391 -9.352 -31.406 1 68 447 ILE B C 1
ATOM 7747 O O . ILE B 1 447 ? 6.59 -8.453 -31.688 1 68 447 ILE B O 1
ATOM 7751 N N . PHE B 1 448 ? 8.445 -9.203 -30.656 1 63.69 448 PHE B N 1
ATOM 7752 C CA . PHE B 1 448 ? 8.742 -7.93 -30 1 63.69 448 PHE B CA 1
ATOM 7753 C C . PHE B 1 448 ? 9.016 -6.844 -31.031 1 63.69 448 PHE B C 1
ATOM 7755 O O . PHE B 1 448 ? 8.539 -5.715 -30.891 1 63.69 448 PHE B O 1
ATOM 7762 N N . SER B 1 449 ? 9.781 -7.121 -31.938 1 62.28 449 SER B N 1
ATOM 7763 C CA . SER B 1 449 ? 10.219 -6.156 -32.938 1 62.28 449 SER B CA 1
ATOM 7764 C C . SER B 1 449 ? 9.07 -5.73 -33.844 1 62.28 449 SER B C 1
ATOM 7766 O O . SER B 1 449 ? 9.125 -4.668 -34.469 1 62.28 449 SER B O 1
ATOM 7768 N N . SER B 1 450 ? 8.195 -6.523 -33.844 1 60.81 450 SER B N 1
ATOM 7769 C CA . SER B 1 450 ? 7.055 -6.18 -34.688 1 60.81 450 SER B CA 1
ATOM 7770 C C . SER B 1 450 ? 6.125 -5.199 -33.969 1 60.81 450 SER B C 1
ATOM 7772 O O . SER B 1 450 ? 5.129 -4.754 -34.562 1 60.81 450 SER B O 1
ATOM 7774 N N . GLY B 1 451 ? 6.645 -4.703 -32.75 1 55.25 451 GLY B N 1
ATOM 7775 C CA . GLY B 1 451 ? 5.914 -3.674 -32.031 1 55.25 451 GLY B CA 1
ATOM 7776 C C . GLY B 1 451 ? 4.75 -4.223 -31.234 1 55.25 451 GLY B C 1
ATOM 7777 O O . GLY B 1 451 ? 3.922 -3.459 -30.734 1 55.25 451 GLY B O 1
ATOM 7778 N N . HIS B 1 452 ? 4.699 -5.379 -31.156 1 52.59 452 HIS B N 1
ATOM 7779 C CA . HIS B 1 452 ? 3.504 -5.902 -30.5 1 52.59 452 HIS B CA 1
ATOM 7780 C C . HIS B 1 452 ? 3.703 -6.02 -29 1 52.59 452 HIS B C 1
ATOM 7782 O O . HIS B 1 452 ? 4.707 -6.574 -28.547 1 52.59 452 HIS B O 1
ATOM 7788 N N . ALA B 1 453 ? 2.955 -5.223 -28.297 1 52.94 453 ALA B N 1
ATOM 7789 C CA . ALA B 1 453 ? 2.977 -5.285 -26.844 1 52.94 453 ALA B CA 1
ATOM 7790 C C . ALA B 1 453 ? 2.443 -6.625 -26.344 1 52.94 453 ALA B C 1
ATOM 7792 O O . ALA B 1 453 ? 1.582 -7.234 -26.969 1 52.94 453 ALA B O 1
ATOM 7793 N N . CYS B 1 454 ? 3.172 -7.207 -25.328 1 51.81 454 CYS B N 1
ATOM 7794 C CA . CYS B 1 454 ? 2.691 -8.422 -24.688 1 51.81 454 CYS B CA 1
ATOM 7795 C C . CYS B 1 454 ? 1.22 -8.297 -24.312 1 51.81 454 CYS B C 1
ATOM 7797 O O . CYS B 1 454 ? 0.833 -7.367 -23.594 1 51.81 454 CYS B O 1
ATOM 7799 N N . GLY B 1 455 ? 0.354 -9.086 -24.891 1 50.94 455 GLY B N 1
ATOM 7800 C CA . GLY B 1 455 ? -1.059 -9.109 -24.547 1 50.94 455 GLY B CA 1
ATOM 7801 C C . GLY B 1 455 ? -1.933 -8.391 -25.562 1 50.94 455 GLY B C 1
ATOM 7802 O O . GLY B 1 455 ? -3.146 -8.281 -25.359 1 50.94 455 GLY B O 1
ATOM 7803 N N . SER B 1 456 ? -1.187 -7.727 -26.531 1 52.56 456 SER B N 1
ATOM 7804 C CA . SER B 1 456 ? -2 -7.02 -27.516 1 52.56 456 SER B CA 1
ATOM 7805 C C . SER B 1 456 ? -2.865 -7.988 -28.328 1 52.56 456 SER B C 1
ATOM 7807 O O . SER B 1 456 ? -2.4 -9.062 -28.719 1 52.56 456 SER B O 1
ATOM 7809 N N . SER B 1 457 ? -4.105 -7.742 -28.234 1 54.88 457 SER B N 1
ATOM 7810 C CA . SER B 1 457 ? -5.203 -8.516 -28.797 1 54.88 457 SER B CA 1
ATOM 7811 C C . SER B 1 457 ? -5.027 -8.711 -30.297 1 54.88 457 SER B C 1
ATOM 7813 O O . SER B 1 457 ? -5.48 -9.711 -30.859 1 54.88 457 SER B O 1
ATOM 7815 N N . GLU B 1 458 ? -4.215 -7.867 -30.922 1 57.47 458 GLU B N 1
ATOM 7816 C CA . GLU B 1 458 ? -4.219 -7.918 -32.375 1 57.47 458 GLU B CA 1
ATOM 7817 C C . GLU B 1 458 ? -3.377 -9.078 -32.875 1 57.47 458 GLU B C 1
ATOM 7819 O O . GLU B 1 458 ? -3.559 -9.539 -34.031 1 57.47 458 GLU B O 1
ATOM 7824 N N . MET B 1 459 ? -2.705 -9.672 -31.969 1 68.31 459 MET B N 1
ATOM 7825 C CA . MET B 1 459 ? -1.847 -10.75 -32.469 1 68.31 459 MET B CA 1
ATOM 7826 C C . MET B 1 459 ? -1.918 -11.969 -31.547 1 68.31 459 MET B C 1
ATOM 7828 O O . MET B 1 459 ? -0.887 -12.523 -31.156 1 68.31 459 MET B O 1
ATOM 7832 N N . ALA B 1 460 ? -3.029 -12.383 -31.406 1 77.5 460 ALA B N 1
ATOM 7833 C CA . ALA B 1 460 ? -3.268 -13.508 -30.516 1 77.5 460 ALA B CA 1
ATOM 7834 C C . ALA B 1 460 ? -2.688 -14.797 -31.078 1 77.5 460 ALA B C 1
ATOM 7836 O O . ALA B 1 460 ? -2.449 -15.758 -30.344 1 77.5 460 ALA B O 1
ATOM 7837 N N . VAL B 1 461 ? -2.504 -14.828 -32.406 1 79.88 461 VAL B N 1
ATOM 7838 C CA . VAL B 1 461 ? -1.868 -15.953 -33.094 1 79.88 461 VAL B CA 1
ATOM 7839 C C . VAL B 1 461 ? -0.894 -15.43 -34.156 1 79.88 461 VAL B C 1
ATOM 7841 O O . VAL B 1 461 ? -1.248 -14.57 -34.969 1 79.88 461 VAL B O 1
ATOM 7844 N N . ILE B 1 462 ? 0.286 -15.914 -34.031 1 79.75 462 ILE B N 1
ATOM 7845 C CA . ILE B 1 462 ? 1.301 -15.562 -35 1 79.75 462 ILE B CA 1
ATOM 7846 C C . ILE B 1 462 ? 1.926 -16.828 -35.594 1 79.75 462 ILE B C 1
ATOM 7848 O O . ILE B 1 462 ? 2.398 -17.688 -34.844 1 79.75 462 ILE B O 1
ATOM 7852 N N . HIS B 1 463 ? 1.966 -16.922 -36.875 1 81.06 463 HIS B N 1
ATOM 7853 C CA . HIS B 1 463 ? 2.502 -18.094 -37.594 1 81.06 463 HIS B CA 1
ATOM 7854 C C . HIS B 1 463 ? 1.917 -19.391 -37.031 1 81.06 463 HIS B C 1
ATOM 7856 O O . HIS B 1 463 ? 2.658 -20.312 -36.688 1 81.06 463 HIS B O 1
ATOM 7862 N N . ASN B 1 464 ? 0.676 -19.422 -36.75 1 83.12 464 ASN B N 1
ATOM 7863 C CA . ASN B 1 464 ? -0.119 -20.562 -36.312 1 83.12 464 ASN B CA 1
ATOM 7864 C C . ASN B 1 464 ? 0.254 -20.984 -34.906 1 83.12 464 ASN B C 1
ATOM 7866 O O . ASN B 1 464 ? 0.053 -22.141 -34.531 1 83.12 464 ASN B O 1
ATOM 7870 N N . LYS B 1 465 ? 0.849 -20.125 -34.219 1 87.81 465 LYS B N 1
ATOM 7871 C CA . LYS B 1 465 ? 1.164 -20.359 -32.812 1 87.81 465 LYS B CA 1
ATOM 7872 C C . LYS B 1 465 ? 0.541 -19.297 -31.922 1 87.81 465 LYS B C 1
ATOM 7874 O O . LYS B 1 465 ? 0.615 -18.109 -32.219 1 87.81 465 LYS B O 1
ATOM 7879 N N . PRO B 1 466 ? -0.106 -19.781 -30.922 1 91.06 466 PRO B N 1
ATOM 7880 C CA . PRO B 1 466 ? -0.661 -18.781 -30.016 1 91.06 466 PRO B CA 1
ATOM 7881 C C . PRO B 1 466 ? 0.418 -17.938 -29.344 1 91.06 466 PRO B C 1
ATOM 7883 O O . PRO B 1 466 ? 1.519 -18.422 -29.078 1 91.06 466 PRO B O 1
ATOM 7886 N N . THR B 1 467 ? 0.143 -16.672 -28.984 1 86.69 467 THR B N 1
ATOM 7887 C CA . THR B 1 467 ? 1.069 -15.781 -28.297 1 86.69 467 THR B CA 1
ATOM 7888 C C . THR B 1 467 ? 0.718 -15.68 -26.812 1 86.69 467 THR B C 1
ATOM 7890 O O . THR B 1 467 ? 1.409 -15 -26.047 1 86.69 467 THR B O 1
ATOM 7893 N N . GLY B 1 468 ? -0.311 -16.266 -26.453 1 90.31 468 GLY B N 1
ATOM 7894 C CA . GLY B 1 468 ? -0.811 -16.344 -25.078 1 90.31 468 GLY B CA 1
ATOM 7895 C C . GLY B 1 468 ? -1.644 -17.594 -24.828 1 90.31 468 GLY B C 1
ATOM 7896 O O . GLY B 1 468 ? -1.741 -18.469 -25.688 1 90.31 468 GLY B O 1
ATOM 7897 N N . ILE B 1 469 ? -2.172 -17.625 -23.641 1 94.12 469 ILE B N 1
ATOM 7898 C CA . ILE B 1 469 ? -2.934 -18.797 -23.25 1 94.12 469 ILE B CA 1
ATOM 7899 C C . ILE B 1 469 ? -4.246 -18.375 -22.594 1 94.12 469 ILE B C 1
ATOM 7901 O O . ILE B 1 469 ? -4.477 -17.188 -22.359 1 94.12 469 ILE B O 1
ATOM 7905 N N . VAL B 1 470 ? -5.086 -19.344 -22.484 1 96.44 470 VAL B N 1
ATOM 7906 C CA . VAL B 1 470 ? -6.281 -19.219 -21.656 1 96.44 470 VAL B CA 1
ATOM 7907 C C . VAL B 1 470 ? -6.035 -19.891 -20.312 1 96.44 470 VAL B C 1
ATOM 7909 O O . VAL B 1 470 ? -5.43 -20.969 -20.234 1 96.44 470 VAL B O 1
ATOM 7912 N N . ARG B 1 471 ? -6.43 -19.219 -19.281 1 97.38 471 ARG B N 1
ATOM 7913 C CA . ARG B 1 471 ? -6.23 -19.766 -17.938 1 97.38 471 ARG B CA 1
ATOM 7914 C C . ARG B 1 471 ? -7.547 -19.844 -17.172 1 97.38 471 ARG B C 1
ATOM 7916 O O . ARG B 1 471 ? -8.281 -18.844 -17.109 1 97.38 471 ARG B O 1
ATOM 7923 N N . ALA B 1 472 ? -7.871 -20.969 -16.703 1 98.25 472 ALA B N 1
ATOM 7924 C CA . ALA B 1 472 ? -8.945 -21.141 -15.719 1 98.25 472 ALA B CA 1
ATOM 7925 C C . ALA B 1 472 ? -8.383 -21.5 -14.352 1 98.25 472 ALA B C 1
ATOM 7927 O O . ALA B 1 472 ? -7.535 -22.391 -14.234 1 98.25 472 ALA B O 1
ATOM 7928 N N . SER B 1 473 ? -8.773 -20.797 -13.344 1 98.44 473 SER B N 1
ATOM 7929 C CA . SER B 1 473 ? -8.32 -21.078 -11.984 1 98.44 473 SER B CA 1
ATOM 7930 C C . SER B 1 473 ? -9.492 -21.203 -11.023 1 98.44 473 SER B C 1
ATOM 7932 O O . SER B 1 473 ? -10.414 -20.391 -11.047 1 98.44 473 SER B O 1
ATOM 7934 N N . LEU B 1 474 ? -9.484 -22.266 -10.227 1 98.56 474 LEU B N 1
ATOM 7935 C CA . LEU B 1 474 ? -10.547 -22.562 -9.273 1 98.56 474 LEU B CA 1
ATOM 7936 C C . LEU B 1 474 ? -10.211 -22.016 -7.887 1 98.56 474 LEU B C 1
ATOM 7938 O O . LEU B 1 474 ? -9.062 -21.672 -7.613 1 98.56 474 LEU B O 1
ATOM 7942 N N . GLY B 1 475 ? -11.203 -21.844 -7.066 1 98.06 475 GLY B N 1
ATOM 7943 C CA . GLY B 1 475 ? -11.039 -21.328 -5.715 1 98.06 475 GLY B CA 1
ATOM 7944 C C . GLY B 1 475 ? -11.852 -22.094 -4.684 1 98.06 475 GLY B C 1
ATOM 7945 O O . GLY B 1 475 ? -12.516 -23.078 -5.012 1 98.06 475 GLY B O 1
ATOM 7946 N N . PRO B 1 476 ? -11.789 -21.672 -3.455 1 98.31 476 PRO B N 1
ATOM 7947 C CA . PRO B 1 476 ? -12.453 -22.359 -2.354 1 98.31 476 PRO B CA 1
ATOM 7948 C C . PRO B 1 476 ? -13.969 -22.484 -2.551 1 98.31 476 PRO B C 1
ATOM 7950 O O . PRO B 1 476 ? -14.578 -23.453 -2.104 1 98.31 476 PRO B O 1
ATOM 7953 N N . MET B 1 477 ? -14.594 -21.531 -3.213 1 98.25 477 MET B N 1
ATOM 7954 C CA . MET B 1 477 ? -16.047 -21.516 -3.324 1 98.25 477 MET B CA 1
ATOM 7955 C C . MET B 1 477 ? -16.5 -22.062 -4.68 1 98.25 477 MET B C 1
ATOM 7957 O O . MET B 1 477 ? -17.688 -22.062 -4.988 1 98.25 477 MET B O 1
ATOM 7961 N N . THR B 1 478 ? -15.539 -22.531 -5.504 1 98.31 478 THR B N 1
ATOM 7962 C CA . THR B 1 478 ? -15.891 -23.172 -6.758 1 98.31 478 THR B CA 1
ATOM 7963 C C . THR B 1 478 ? -16.688 -24.453 -6.496 1 98.31 478 THR B C 1
ATOM 7965 O O . THR B 1 478 ? -16.375 -25.203 -5.562 1 98.31 478 THR B O 1
ATOM 7968 N N . THR B 1 479 ? -17.641 -24.734 -7.32 1 97.88 479 THR B N 1
ATOM 7969 C CA . THR B 1 479 ? -18.438 -25.953 -7.219 1 97.88 479 THR B CA 1
ATOM 7970 C C . THR B 1 479 ? -18.422 -26.734 -8.531 1 97.88 479 THR B C 1
ATOM 7972 O O . THR B 1 479 ? -17.891 -26.234 -9.531 1 97.88 479 THR B O 1
ATOM 7975 N N . LYS B 1 480 ? -19.016 -27.938 -8.492 1 97.56 480 LYS B N 1
ATOM 7976 C CA . LYS B 1 480 ? -19.141 -28.734 -9.703 1 97.56 480 LYS B CA 1
ATOM 7977 C C . LYS B 1 480 ? -19.984 -28.031 -10.75 1 97.56 480 LYS B C 1
ATOM 7979 O O . LYS B 1 480 ? -19.75 -28.172 -11.953 1 97.56 480 LYS B O 1
ATOM 7984 N N . ARG B 1 481 ? -20.906 -27.203 -10.281 1 96.5 481 ARG B N 1
ATOM 7985 C CA . ARG B 1 481 ? -21.75 -26.453 -11.195 1 96.5 481 ARG B CA 1
ATOM 7986 C C . ARG B 1 481 ? -20.938 -25.469 -12.023 1 96.5 481 ARG B C 1
ATOM 7988 O O . ARG B 1 481 ? -21.219 -25.25 -13.203 1 96.5 481 ARG B O 1
ATOM 7995 N N . ASP B 1 482 ? -20.016 -24.828 -11.383 1 97.88 482 ASP B N 1
ATOM 7996 C CA . ASP B 1 482 ? -19.125 -23.922 -12.109 1 97.88 482 ASP B CA 1
ATOM 7997 C C . ASP B 1 482 ? -18.359 -24.656 -13.203 1 97.88 482 ASP B C 1
ATOM 7999 O O . ASP B 1 482 ? -18.203 -24.156 -14.312 1 97.88 482 ASP B O 1
ATOM 8003 N N . ILE B 1 483 ? -17.875 -25.828 -12.891 1 98.19 483 ILE B N 1
ATOM 8004 C CA . ILE B 1 483 ? -17.094 -26.641 -13.82 1 98.19 483 ILE B CA 1
ATOM 8005 C C . ILE B 1 483 ? -17.984 -27.094 -14.977 1 98.19 483 ILE B C 1
ATOM 8007 O O . ILE B 1 483 ? -17.578 -27.062 -16.141 1 98.19 483 ILE B O 1
ATOM 8011 N N . GLN B 1 484 ? -19.156 -27.484 -14.625 1 97.56 484 GLN B N 1
ATOM 8012 C CA . GLN B 1 484 ? -20.094 -27.906 -15.656 1 97.56 484 GLN B CA 1
ATOM 8013 C C . GLN B 1 484 ? -20.422 -26.766 -16.625 1 97.56 484 GLN B C 1
ATOM 8015 O O . GLN B 1 484 ? -20.531 -26.984 -17.828 1 97.56 484 GLN B O 1
ATOM 8020 N N . ALA B 1 485 ? -20.609 -25.594 -16.062 1 97.62 485 ALA B N 1
ATOM 8021 C CA . ALA B 1 485 ? -20.844 -24.422 -16.906 1 97.62 485 ALA B CA 1
ATOM 8022 C C . ALA B 1 485 ? -19.672 -24.188 -17.859 1 97.62 485 ALA B C 1
ATOM 8024 O O . ALA B 1 485 ? -19.875 -23.844 -19.031 1 97.62 485 ALA B O 1
ATOM 8025 N N . PHE B 1 486 ? -18.594 -24.344 -17.438 1 98.31 486 PHE B N 1
ATOM 8026 C CA . PHE B 1 486 ? -17.375 -24.141 -18.219 1 98.31 486 PHE B CA 1
ATOM 8027 C C . PHE B 1 486 ? -17.266 -25.188 -19.328 1 98.31 486 PHE B C 1
ATOM 8029 O O . PHE B 1 486 ? -17 -24.844 -20.484 1 98.31 486 PHE B O 1
ATOM 8036 N N . ILE B 1 487 ? -17.484 -26.469 -18.969 1 98 487 ILE B N 1
ATOM 8037 C CA . ILE B 1 487 ? -17.391 -27.562 -19.922 1 98 487 ILE B CA 1
ATOM 8038 C C . ILE B 1 487 ? -18.484 -27.406 -20.984 1 98 487 ILE B C 1
ATOM 8040 O O . ILE B 1 487 ? -18.234 -27.641 -22.172 1 98 487 ILE B O 1
ATOM 8044 N N . SER B 1 488 ? -19.641 -27 -20.516 1 96.88 488 SER B N 1
ATOM 8045 C CA . SER B 1 488 ? -20.734 -26.766 -21.453 1 96.88 488 SER B CA 1
ATOM 8046 C C . SER B 1 488 ? -20.391 -25.656 -22.438 1 96.88 488 SER B C 1
ATOM 8048 O O . SER B 1 488 ? -20.688 -25.766 -23.641 1 96.88 488 SER B O 1
ATOM 8050 N N . PHE B 1 489 ? -19.859 -24.594 -21.984 1 97.25 489 PHE B N 1
ATOM 8051 C CA . PHE B 1 489 ? -19.422 -23.5 -22.844 1 97.25 489 PHE B CA 1
ATOM 8052 C C . PHE B 1 489 ? -18.453 -24 -23.906 1 97.25 489 PHE B C 1
ATOM 8054 O O . PHE B 1 489 ? -18.609 -23.719 -25.094 1 97.25 489 PHE B O 1
ATOM 8061 N N . LEU B 1 490 ? -17.375 -24.75 -23.438 1 97.62 490 LEU B N 1
ATOM 8062 C CA . LEU B 1 490 ? -16.359 -25.234 -24.359 1 97.62 490 LEU B CA 1
ATOM 8063 C C . LEU B 1 490 ? -16.969 -26.172 -25.406 1 97.62 490 LEU B C 1
ATOM 8065 O O . LEU B 1 490 ? -16.672 -26.047 -26.594 1 97.62 490 LEU B O 1
ATOM 8069 N N . SER B 1 491 ? -17.797 -27.031 -24.969 1 95.56 491 SER B N 1
ATOM 8070 C CA . SER B 1 491 ? -18.438 -28 -25.859 1 95.56 491 SER B CA 1
ATOM 8071 C C . SER B 1 491 ? -19.375 -27.312 -26.844 1 95.56 491 SER B C 1
ATOM 8073 O O . SER B 1 491 ? -19.359 -27.625 -28.031 1 95.56 491 SER B O 1
ATOM 8075 N N . ASN B 1 492 ? -20.156 -26.375 -26.344 1 94.75 492 ASN B N 1
ATOM 8076 C CA . ASN B 1 492 ? -21.156 -25.703 -27.172 1 94.75 492 ASN B CA 1
ATOM 8077 C C . ASN B 1 492 ? -20.5 -24.781 -28.188 1 94.75 492 ASN B C 1
ATOM 8079 O O . ASN B 1 492 ? -20.969 -24.688 -29.328 1 94.75 492 ASN B O 1
ATOM 8083 N N . GLU B 1 493 ? -19.516 -24.156 -27.812 1 95 493 GLU B N 1
ATOM 8084 C CA . GLU B 1 493 ? -18.938 -23.109 -28.656 1 95 493 GLU B CA 1
ATOM 8085 C C . GLU B 1 493 ? -17.938 -23.703 -29.656 1 95 493 GLU B C 1
ATOM 8087 O O . GLU B 1 493 ? -17.75 -23.172 -30.75 1 95 493 GLU B O 1
ATOM 8092 N N . PHE B 1 494 ? -17.344 -24.766 -29.281 1 94.38 494 PHE B N 1
ATOM 8093 C CA . PHE B 1 494 ? -16.203 -25.125 -30.094 1 94.38 494 PHE B CA 1
ATOM 8094 C C . PHE B 1 494 ? -16.312 -26.562 -30.594 1 94.38 494 PHE B C 1
ATOM 8096 O O . PHE B 1 494 ? -15.547 -26.969 -31.469 1 94.38 494 PHE B O 1
ATOM 8103 N N . SER B 1 495 ? -17.188 -27.344 -29.922 1 85.19 495 SER B N 1
ATOM 8104 C CA . SER B 1 495 ? -17.359 -28.703 -30.406 1 85.19 495 SER B CA 1
ATOM 8105 C C . SER B 1 495 ? -18.453 -28.781 -31.469 1 85.19 495 SER B C 1
ATOM 8107 O O . SER B 1 495 ? -19.422 -28.016 -31.422 1 85.19 495 SER B O 1
ATOM 8109 N N . THR B 1 496 ? -18.297 -29 -32.75 1 63.56 496 THR B N 1
ATOM 8110 C CA . THR B 1 496 ? -19.281 -29.109 -33.812 1 63.56 496 THR B CA 1
ATOM 8111 C C . THR B 1 496 ? -20.453 -29.984 -33.375 1 63.56 496 THR B C 1
ATOM 8113 O O . THR B 1 496 ? -21.297 -30.344 -34.188 1 63.56 496 THR B O 1
ATOM 8116 N N . LYS B 1 497 ? -20.547 -30.438 -32.188 1 55.25 497 LYS B N 1
ATOM 8117 C CA . LYS B 1 497 ? -21.734 -31.219 -31.859 1 55.25 497 LYS B CA 1
ATOM 8118 C C . LYS B 1 497 ? -22.891 -30.328 -31.438 1 55.25 497 LYS B C 1
ATOM 8120 O O . LYS B 1 497 ? -22.672 -29.297 -30.797 1 55.25 497 LYS B O 1
ATOM 8125 N N . SER B 1 498 ? -24.078 -30.297 -32.094 1 43.75 498 SER B N 1
ATOM 8126 C CA . SER B 1 498 ? -25.344 -29.641 -31.766 1 43.75 498 SER B CA 1
ATOM 8127 C C . SER B 1 498 ? -25.781 -29.969 -30.344 1 43.75 498 SER B C 1
ATOM 8129 O O . SER B 1 498 ? -26.484 -30.969 -30.109 1 43.75 498 SER B O 1
ATOM 8131 N N . ALA B 1 499 ? -25 -30.047 -29.344 1 43.25 499 ALA B N 1
ATOM 8132 C CA . ALA B 1 499 ? -25.672 -30.453 -28.125 1 43.25 499 ALA B CA 1
ATOM 8133 C C . ALA B 1 499 ? -26.531 -29.312 -27.578 1 43.25 499 ALA B C 1
ATOM 8135 O O . ALA B 1 499 ? -26.234 -28.141 -27.781 1 43.25 499 ALA B O 1
ATOM 8136 N N . PRO B 1 500 ? -27.766 -29.625 -26.922 1 39.12 500 PRO B N 1
ATOM 8137 C CA . PRO B 1 500 ? -28.672 -28.656 -26.312 1 39.12 500 PRO B CA 1
ATOM 8138 C C . PRO B 1 500 ? -28.047 -27.891 -25.141 1 39.12 500 PRO B C 1
ATOM 8140 O O . PRO B 1 500 ? -27.328 -28.484 -24.344 1 39.12 500 PRO B O 1
ATOM 8143 N N . ILE B 1 501 ? -27.766 -26.734 -25.172 1 41.62 501 ILE B N 1
ATOM 8144 C CA . ILE B 1 501 ? -27.219 -25.859 -24.141 1 41.62 501 ILE B CA 1
ATOM 8145 C C . ILE B 1 501 ? -28.141 -25.875 -22.922 1 41.62 501 ILE B C 1
ATOM 8147 O O . ILE B 1 501 ? -29.312 -25.516 -23.016 1 41.62 501 ILE B O 1
ATOM 8151 N N . PRO B 1 502 ? -27.891 -26.625 -21.906 1 37.72 502 PRO B N 1
ATOM 8152 C CA . PRO B 1 502 ? -28.781 -26.375 -20.781 1 37.72 502 PRO B CA 1
ATOM 8153 C C . PRO B 1 502 ? -28.781 -24.906 -20.344 1 37.72 502 PRO B C 1
ATOM 8155 O O . PRO B 1 502 ? -27.719 -24.312 -20.188 1 37.72 502 PRO B O 1
ATOM 8158 N N . ARG B 1 503 ? -29.719 -24.219 -20.719 1 34.47 503 ARG B N 1
ATOM 8159 C CA . ARG B 1 503 ? -29.875 -22.828 -20.312 1 34.47 503 ARG B CA 1
ATOM 8160 C C . ARG B 1 503 ? -29.781 -22.688 -18.797 1 34.47 503 ARG B C 1
ATOM 8162 O O . ARG B 1 503 ? -30.516 -23.344 -18.047 1 34.47 503 ARG B O 1
ATOM 8169 N N . LEU B 1 504 ? -28.688 -22.453 -18.281 1 37.78 504 LEU B N 1
ATOM 8170 C CA . LEU B 1 504 ? -28.719 -22 -16.906 1 37.78 504 LEU B CA 1
ATOM 8171 C C . LEU B 1 504 ? -29.828 -20.984 -16.672 1 37.78 504 LEU B C 1
ATOM 8173 O O . LEU B 1 504 ? -29.953 -20.016 -17.453 1 37.78 504 LEU B O 1
ATOM 8177 N N . LEU B 1 505 ? -30.969 -21.422 -16.078 1 33.06 505 LEU B N 1
ATOM 8178 C CA . LEU B 1 505 ? -32.219 -20.672 -15.859 1 33.06 505 LEU B CA 1
ATOM 8179 C C . LEU B 1 505 ? -31.922 -19.188 -15.695 1 33.06 505 LEU B C 1
ATOM 8181 O O . LEU B 1 505 ? -32.594 -18.344 -16.312 1 33.06 505 LEU B O 1
ATOM 8185 N N . GLY B 1 506 ? -31.641 -18.859 -14.445 1 29.94 506 GLY B N 1
ATOM 8186 C CA . GLY B 1 506 ? -32.188 -17.625 -13.914 1 29.94 506 GLY B CA 1
ATOM 8187 C C . GLY B 1 506 ? -31.578 -16.375 -14.508 1 29.94 506 GLY B C 1
ATOM 8188 O O . GLY B 1 506 ? -30.391 -16.109 -14.289 1 29.94 506 GLY B O 1
ATOM 8189 N N . THR B 1 507 ? -31.875 -16.219 -15.664 1 27.94 507 THR B N 1
ATOM 8190 C CA . THR B 1 507 ? -31.453 -14.961 -16.25 1 27.94 507 THR B CA 1
ATOM 8191 C C . THR B 1 507 ? -31.781 -13.797 -15.32 1 27.94 507 THR B C 1
ATOM 8193 O O . THR B 1 507 ? -32.844 -13.773 -14.688 1 27.94 507 THR B O 1
ATOM 8196 N N . ALA B 1 508 ? -30.734 -13.148 -15.055 1 29.97 508 ALA B N 1
ATOM 8197 C CA . ALA B 1 508 ? -30.812 -11.922 -14.273 1 29.97 508 ALA B CA 1
ATOM 8198 C C . ALA B 1 508 ? -31.922 -11.008 -14.789 1 29.97 508 ALA B C 1
ATOM 8200 O O . ALA B 1 508 ? -31.984 -9.828 -14.422 1 29.97 508 ALA B O 1
ATOM 8201 N N . LYS B 1 509 ? -32.781 -11.422 -15.773 1 31.44 509 LYS B N 1
ATOM 8202 C CA . LYS B 1 509 ? -33.656 -10.289 -16.094 1 31.44 509 LYS B CA 1
ATOM 8203 C C . LYS B 1 509 ? -34.469 -9.859 -14.875 1 31.44 509 LYS B C 1
ATOM 8205 O O . LYS B 1 509 ? -35.031 -8.766 -14.852 1 31.44 509 LYS B O 1
ATOM 8210 N N . ASP B 1 510 ? -35.156 -10.82 -14.211 1 27.75 510 ASP B N 1
ATOM 8211 C CA . ASP B 1 510 ? -36.188 -10.273 -13.336 1 27.75 510 ASP B CA 1
ATOM 8212 C C . ASP B 1 510 ? -35.594 -9.625 -12.094 1 27.75 510 ASP B C 1
ATOM 8214 O O . ASP B 1 510 ? -36.281 -9.398 -11.102 1 27.75 510 ASP B O 1
ATOM 8218 N N . LEU B 1 511 ? -34.375 -10.008 -11.758 1 28.11 511 LEU B N 1
ATOM 8219 C CA . LEU B 1 511 ? -34.156 -9.219 -10.547 1 28.11 511 LEU B CA 1
ATOM 8220 C C . LEU B 1 511 ? -34.094 -7.73 -10.875 1 28.11 511 LEU B C 1
ATOM 8222 O O . LEU B 1 511 ? -33.438 -7.328 -11.844 1 28.11 511 LEU B O 1
ATOM 8226 N N . PRO B 1 512 ? -35.062 -6.953 -10.414 1 27.55 512 PRO B N 1
ATOM 8227 C CA . PRO B 1 512 ? -35.031 -5.512 -10.664 1 27.55 512 PRO B CA 1
ATOM 8228 C C . PRO B 1 512 ? -33.625 -4.93 -10.625 1 27.55 512 PRO B C 1
ATOM 8230 O O . PRO B 1 512 ? -32.812 -5.309 -9.773 1 27.55 512 PRO B O 1
ATOM 8233 N N . LEU B 1 513 ? -33.031 -4.742 -11.773 1 27.12 513 LEU B N 1
ATOM 8234 C CA . LEU B 1 513 ? -31.828 -3.896 -11.883 1 27.12 513 LEU B CA 1
ATOM 8235 C C . LEU B 1 513 ? -31.812 -2.84 -10.781 1 27.12 513 LEU B C 1
ATOM 8237 O O . LEU B 1 513 ? -32.656 -1.955 -10.75 1 27.12 513 LEU B O 1
ATOM 8241 N N . ARG B 1 514 ? -31.594 -3.309 -9.617 1 28.73 514 ARG B N 1
ATOM 8242 C CA . ARG B 1 514 ? -31.422 -2.232 -8.648 1 28.73 514 ARG B CA 1
ATOM 8243 C C . ARG B 1 514 ? -30.656 -1.062 -9.266 1 28.73 514 ARG B C 1
ATOM 8245 O O . ARG B 1 514 ? -29.891 -1.241 -10.211 1 28.73 514 ARG B O 1
ATOM 8252 N N . GLU B 1 515 ? -30.938 0.202 -8.875 1 27.84 515 GLU B N 1
ATOM 8253 C CA . GLU B 1 515 ? -30.531 1.533 -9.312 1 27.84 515 GLU B CA 1
ATOM 8254 C C . GLU B 1 515 ? -29.031 1.595 -9.555 1 27.84 515 GLU B C 1
ATOM 8256 O O . GLU B 1 515 ? -28.25 1.104 -8.742 1 27.84 515 GLU B O 1
ATOM 8261 N N . LYS B 1 516 ? -28.531 1.558 -10.773 1 30.86 516 LYS B N 1
ATOM 8262 C CA . LYS B 1 516 ? -27.188 1.911 -11.258 1 30.86 516 LYS B CA 1
ATOM 8263 C C . LYS B 1 516 ? -26.516 2.893 -10.312 1 30.86 516 LYS B C 1
ATOM 8265 O O . LYS B 1 516 ? -27.078 3.934 -9.977 1 30.86 516 LYS B O 1
ATOM 8270 N N . PHE B 1 517 ? -25.703 2.426 -9.578 1 28.78 517 PHE B N 1
ATOM 8271 C CA . PHE B 1 517 ? -24.922 3.459 -8.906 1 28.78 517 PHE B CA 1
ATOM 8272 C C . PHE B 1 517 ? -24.391 4.473 -9.914 1 28.78 517 PHE B C 1
ATOM 8274 O O . PHE B 1 517 ? -23.922 4.102 -10.992 1 28.78 517 PHE B O 1
ATOM 8281 N N . PRO B 1 518 ? -24.75 5.766 -9.969 1 32 518 PRO B N 1
ATOM 8282 C CA . PRO B 1 518 ? -24.484 6.863 -10.898 1 32 518 PRO B CA 1
ATOM 8283 C C . PRO B 1 518 ? -23.031 6.898 -11.359 1 32 518 PRO B C 1
ATOM 8285 O O . PRO B 1 518 ? -22.625 7.824 -12.062 1 32 518 PRO B O 1
ATOM 8288 N N . TYR B 1 519 ? -22.156 6.105 -10.883 1 30.58 519 TYR B N 1
ATOM 8289 C CA . TYR B 1 519 ? -20.859 6.52 -11.406 1 30.58 519 TYR B CA 1
ATOM 8290 C C . TYR B 1 519 ? -20.719 6.148 -12.875 1 30.58 519 TYR B C 1
ATOM 8292 O O . TYR B 1 519 ? -19.672 6.418 -13.492 1 30.58 519 TYR B O 1
ATOM 8300 N N . LEU B 1 520 ? -21.562 5.25 -13.508 1 30.86 520 LEU B N 1
ATOM 8301 C CA . LEU B 1 520 ? -21.281 4.797 -14.867 1 30.86 520 LEU B CA 1
ATOM 8302 C C . LEU B 1 520 ? -21.781 5.805 -15.891 1 30.86 520 LEU B C 1
ATOM 8304 O O . LEU B 1 520 ? -21.641 5.59 -17.094 1 30.86 520 LEU B O 1
ATOM 8308 N N . THR B 1 521 ? -22.672 6.805 -15.727 1 26.53 521 THR B N 1
ATOM 8309 C CA . THR B 1 521 ? -23.391 7.375 -16.859 1 26.53 521 THR B CA 1
ATOM 8310 C C . THR B 1 521 ? -22.547 8.445 -17.547 1 26.53 521 THR B C 1
ATOM 8312 O O . THR B 1 521 ? -23.047 9.148 -18.438 1 26.53 521 THR B O 1
ATOM 8315 N N . SER B 1 522 ? -21.422 9.078 -17.281 1 25.5 522 SER B N 1
ATOM 8316 C CA . SER B 1 522 ? -21.172 10.297 -18.031 1 25.5 522 SER B CA 1
ATOM 8317 C C . SER B 1 522 ? -20.812 9.984 -19.484 1 25.5 522 SER B C 1
ATOM 8319 O O . SER B 1 522 ? -19.766 9.398 -19.766 1 25.5 522 SER B O 1
ATOM 8321 N N . GLU B 1 523 ? -21.734 9.742 -20.406 1 24.81 523 GLU B N 1
ATOM 8322 C CA . GLU B 1 523 ? -21.547 9.805 -21.859 1 24.81 523 GLU B CA 1
ATOM 8323 C C . GLU B 1 523 ? -21.078 11.188 -22.297 1 24.81 523 GLU B C 1
ATOM 8325 O O . GLU B 1 523 ? -21.844 12.148 -22.234 1 24.81 523 GLU B O 1
ATOM 8330 N N . LYS B 1 524 ? -19.844 11.797 -22.266 1 26.36 524 LYS B N 1
ATOM 8331 C CA . LYS B 1 524 ? -19.422 12.953 -23.047 1 26.36 524 LYS B CA 1
ATOM 8332 C C . LYS B 1 524 ? -19.562 12.672 -24.547 1 26.36 524 LYS B C 1
ATOM 8334 O O . LYS B 1 524 ? -18.969 11.719 -25.062 1 26.36 524 LYS B O 1
ATOM 8339 N N . GLU B 1 525 ? -20.609 13.141 -25.234 1 22.69 525 GLU B N 1
ATOM 8340 C CA . GLU B 1 525 ? -20.734 13.406 -26.672 1 22.69 525 GLU B CA 1
ATOM 8341 C C . GLU B 1 525 ? -19.625 14.32 -27.156 1 22.69 525 GLU B C 1
ATOM 8343 O O . GLU B 1 525 ? -19.578 15.5 -26.812 1 22.69 525 GLU B O 1
ATOM 8348 N N . PHE B 1 526 ? -18.359 14.016 -27.312 1 21.75 526 PHE B N 1
ATOM 8349 C CA . PHE B 1 526 ? -17.375 14.773 -28.078 1 21.75 526 PHE B CA 1
ATOM 8350 C C . PHE B 1 526 ? -17.828 14.961 -29.516 1 21.75 526 PHE B C 1
ATOM 8352 O O . PHE B 1 526 ? -18.109 13.984 -30.219 1 21.75 526 PHE B O 1
ATOM 8359 N N . SER B 1 527 ? -18.516 16.109 -29.859 1 20.48 527 SER B N 1
ATOM 8360 C CA . SER B 1 527 ? -18.875 16.609 -31.188 1 20.48 527 SER B CA 1
ATOM 8361 C C . SER B 1 527 ? -17.656 16.688 -32.094 1 20.48 527 SER B C 1
ATOM 8363 O O . SER B 1 527 ? -16.562 17.031 -31.641 1 20.48 527 SER B O 1
ATOM 8365 N N . GLU B 1 528 ? -17.562 16.141 -33.312 1 22.16 528 GLU B N 1
ATOM 8366 C CA . GLU B 1 528 ? -16.766 15.992 -34.531 1 22.16 528 GLU B CA 1
ATOM 8367 C C . GLU B 1 528 ? -16.469 17.344 -35.156 1 22.16 528 GLU B C 1
ATOM 8369 O O . GLU B 1 528 ? -15.625 17.438 -36.062 1 22.16 528 GLU B O 1
ATOM 8374 N N . ARG B 1 529 ? -17.203 18.453 -35 1 22.28 529 ARG B N 1
ATOM 8375 C CA . ARG B 1 529 ? -17.203 19.438 -36.094 1 22.28 529 ARG B CA 1
ATOM 8376 C C . ARG B 1 529 ? -15.859 20.141 -36.188 1 22.28 529 ARG B C 1
ATOM 8378 O O . ARG B 1 529 ? -15.414 20.484 -37.281 1 22.28 529 ARG B O 1
ATOM 8385 N N . ASP B 1 530 ? -15.367 20.891 -35.188 1 21.12 530 ASP B N 1
ATOM 8386 C CA . ASP B 1 530 ? -14.711 22.125 -35.594 1 21.12 530 ASP B CA 1
ATOM 8387 C C . ASP B 1 530 ? -13.336 21.844 -36.188 1 21.12 530 ASP B C 1
ATOM 8389 O O . ASP B 1 530 ? -12.359 22.531 -35.875 1 21.12 530 ASP B O 1
ATOM 8393 N N . LEU B 1 531 ? -13.102 20.594 -36.75 1 19.44 531 LEU B N 1
ATOM 8394 C CA . LEU B 1 531 ? -11.852 20.547 -37.5 1 19.44 531 LEU B CA 1
ATOM 8395 C C . LEU B 1 531 ? -11.906 21.484 -38.688 1 19.44 531 LEU B C 1
ATOM 8397 O O . LEU B 1 531 ? -11.234 21.25 -39.688 1 19.44 531 LEU B O 1
ATOM 8401 N N . VAL B 1 532 ? -12.727 22.656 -38.719 1 20.05 532 VAL B N 1
ATOM 8402 C CA . VAL B 1 532 ? -12.617 23.406 -39.938 1 20.05 532 VAL B CA 1
ATOM 8403 C C . VAL B 1 532 ? -11.195 23.938 -40.125 1 20.05 532 VAL B C 1
ATOM 8405 O O . VAL B 1 532 ? -10.719 24.703 -39.281 1 20.05 532 VAL B O 1
ATOM 8408 N N . TYR B 1 533 ? -10.312 23.078 -40.594 1 19.23 533 TYR B N 1
ATOM 8409 C CA . TYR B 1 533 ? -9.133 23.594 -41.312 1 19.23 533 TYR B CA 1
ATOM 8410 C C . TYR B 1 533 ? -9.531 24.672 -42.312 1 19.23 533 TYR B C 1
ATOM 8412 O O . TYR B 1 533 ? -10.43 24.453 -43.125 1 19.23 533 TYR B O 1
ATOM 8420 N N . GLU B 1 534 ? -9.734 25.938 -41.969 1 20.48 534 GLU B N 1
ATOM 8421 C CA . GLU B 1 534 ? -9.594 26.984 -42.969 1 20.48 534 GLU B CA 1
ATOM 8422 C C . GLU B 1 534 ? -8.391 26.719 -43.875 1 20.48 534 GLU B C 1
ATOM 8424 O O . GLU B 1 534 ? -7.336 26.281 -43.406 1 20.48 534 GLU B O 1
ATOM 8429 N N . HIS B 1 535 ? -8.602 26.734 -45.25 1 20.81 535 HIS B N 1
ATOM 8430 C CA . HIS B 1 535 ? -7.762 27.219 -46.344 1 20.81 535 HIS B CA 1
ATOM 8431 C C . HIS B 1 535 ? -7.352 28.672 -46.094 1 20.81 535 HIS B C 1
ATOM 8433 O O . HIS B 1 535 ? -8.141 29.469 -45.594 1 20.81 535 HIS B O 1
#

Solvent-accessible surface area (backbone atoms only — not comparable to full-atom values): 56112 Å² total; per-residue (Å²): 133,73,71,67,61,56,55,56,60,57,56,64,74,42,79,78,64,44,94,48,40,40,74,56,68,66,46,71,70,44,38,64,71,34,36,57,40,52,73,73,35,34,76,21,37,23,77,65,26,24,75,47,43,41,62,33,47,52,51,36,42,50,55,56,58,71,41,54,68,30,35,52,89,40,76,22,60,36,8,40,51,36,39,53,49,50,56,52,33,53,52,49,51,30,54,74,40,33,34,52,70,91,51,29,44,70,30,76,32,63,23,33,42,49,27,48,47,53,54,45,51,15,47,45,46,50,10,57,72,36,97,80,52,36,34,40,34,36,33,40,33,51,21,43,38,35,64,60,21,51,48,56,66,23,84,74,33,45,36,63,31,82,45,71,65,55,48,50,47,36,70,76,39,58,81,75,44,86,54,54,87,61,63,63,64,39,56,28,41,38,34,39,42,42,18,32,73,53,37,13,43,33,47,82,74,58,57,39,27,53,36,57,69,31,81,61,30,63,39,39,45,32,40,36,36,32,38,60,34,50,39,49,38,62,44,36,78,56,34,64,45,73,82,41,26,46,40,29,34,23,22,30,43,18,32,55,37,30,39,31,70,34,15,28,28,39,30,26,53,92,51,40,66,54,58,61,55,36,60,68,45,28,33,72,13,54,35,32,67,46,68,82,41,80,89,42,63,35,64,33,40,56,49,84,62,75,97,78,74,75,38,53,61,38,45,36,66,40,54,28,78,72,46,60,69,48,47,51,30,38,44,39,24,54,53,46,50,37,70,75,55,64,43,46,61,50,33,25,15,22,35,20,32,50,32,30,57,47,49,59,53,52,74,64,38,45,34,93,88,63,48,56,30,55,51,71,49,67,94,50,83,75,32,53,57,34,60,81,43,23,48,43,29,41,23,28,45,45,35,40,91,86,65,44,64,54,42,37,61,55,52,47,52,54,28,43,75,70,32,31,31,43,30,53,32,48,69,56,15,52,32,38,47,32,60,67,63,65,56,50,71,69,57,51,48,53,47,47,71,69,65,50,44,65,64,45,69,90,49,29,53,53,95,83,33,63,68,44,30,31,31,42,16,58,44,78,80,59,49,71,65,38,51,48,52,48,52,48,48,51,42,58,72,69,24,88,57,87,60,85,70,78,68,79,69,82,59,81,69,76,57,73,76,64,80,72,68,77,81,75,63,84,74,79,81,80,78,80,66,85,73,69,73,77,131,132,74,71,67,60,59,55,56,60,57,56,65,72,42,79,77,64,44,96,48,39,41,75,58,67,65,46,72,71,45,40,65,72,34,36,55,39,53,74,72,34,32,74,22,36,23,80,65,25,26,75,48,44,43,63,32,48,53,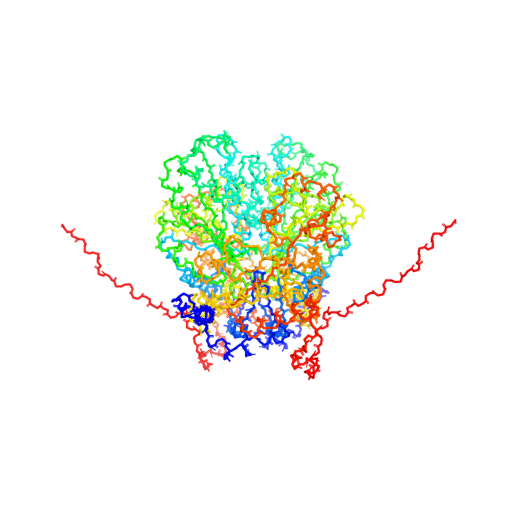52,34,43,49,54,56,58,71,41,54,68,31,34,53,88,40,77,22,61,37,8,40,52,36,39,51,49,50,55,52,33,54,53,48,52,29,55,75,39,34,34,54,69,91,49,30,43,69,31,77,34,63,23,34,43,48,27,48,48,53,55,47,50,14,47,44,45,50,9,57,71,36,98,79,52,35,34,38,36,35,34,42,34,51,22,44,38,35,62,60,19,50,47,56,66,23,86,74,33,46,39,62,30,83,45,71,66,52,47,51,48,36,71,76,36,58,82,75,43,86,55,56,88,62,63,64,64,40,54,28,41,38,36,39,42,42,18,32,72,50,38,14,42,32,47,84,75,57,58,39,28,54,38,58,68,31,82,62,29,62,40,41,43,32,39,34,36,31,40,62,33,49,40,49,37,63,44,36,76,56,34,65,44,73,84,40,24,47,39,28,35,24,22,32,44,18,32,54,37,31,38,31,69,33,15,30,28,39,31,27,53,93,52,39,66,55,59,62,56,35,59,68,44,29,34,73,12,54,34,32,65,45,68,83,41,80,88,40,62,36,65,33,39,56,50,86,63,78,97,76,75,78,38,54,61,38,46,36,66,40,53,29,79,71,47,60,69,50,47,51,30,39,46,41,26,53,53,45,50,38,71,75,55,62,42,47,62,50,33,23,15,23,35,19,31,50,33,31,55,46,50,58,53,52,73,64,39,45,35,93,87,63,48,57,30,55,50,72,50,66,94,52,84,74,32,53,57,34,60,82,45,22,49,43,30,41,23,28,45,44,36,41,92,88,65,44,65,54,42,36,59,56,52,47,54,54,29,44,75,70,32,31,31,42,31,55,32,49,70,56,15,52,31,39,48,31,58,67,64,65,54,51,72,68,56,50,47,54,47,46,72,69,65,50,45,64,66,45,71,90,48,28,52,52,94,81,32,63,68,44,31,32,32,42,16,58,45,79,78,60,49,73,65,39,52,49,52,48,53,48,48,52,40,57,74,69,25,89,56,88,62,84,71,78,70,78,70,82,58,71,72,73,53,73,77,66,80,72,69,77,82,76,62,86,77,81,83,80,81,81,67,85,70,70,73,76,132

Radius of gyration: 30.57 Å; Cα contacts (8 Å, |Δi|>4): 2082; chains: 2; bounding box: 69×118×88 Å